Protein AF-0000000065916509 (afdb_homodimer)

Sequence (902 aa):
MSRIFGTDGVRGLANGLLTAELAMELSQAAAIVLGHRHAPEGQRPTAVVARDGRASGEFIGAAVTAGLASSGVDVYDAGVLPTPAAAYLVGDIDADFGVMISASHNPAPDNGIKFLAHGGKKLPDAVEDTIQQVYEAKDFVRPTGAEVGRVTRLSDAEDRYILHLVGAIPHRLDGLSIVLDCANGAASGASPDAFRDAGATVHVIGAEPDGLNINDGVGSTHLGPLKQAVRELGADLGIAHDGDADRCLAVDHTGTEVDGDQIMCILAVAMKEAGRLNQDTLVATVMSNLGLQLALDEAGITLVRASVGDRYVLESMVANGYNLGGEQSGHVIMADYATTGDGLLTGLMLASRVAQTGMPLQELARTMTRMPQVMINVKNVDKAAAKTSEPVLEAVARTEERLGAEGRVLLRPSGTEPVVRVMVEAATHEDARREAEQLVSAVEEHLSLQSMSRIFGTDGVRGLANGLLTAELAMELSQAAAIVLGHRHAPEGQRPTAVVARDGRASGEFIGAAVTAGLASSGVDVYDAGVLPTPAAAYLVGDIDADFGVMISASHNPAPDNGIKFLAHGGKKLPDAVEDTIQQVYEAKDFVRPTGAEVGRVTRLSDAEDRYILHLVGAIPHRLDGLSIVLDCANGAASGASPDAFRDAGATVHVIGAEPDGLNINDGVGSTHLGPLKQAVRELGADLGIAHDGDADRCLAVDHTGTEVDGDQIMCILAVAMKEAGRLNQDTLVATVMSNLGLQLALDEAGITLVRASVGDRYVLESMVANGYNLGGEQSGHVIMADYATTGDGLLTGLMLASRVAQTGMPLQELARTMTRMPQVMINVKNVDKAAAKTSEPVLEAVARTEERLGAEGRVLLRPSGTEPVVRVMVEAATHEDARREAEQLVSAVEEHLSLQS

InterPro domains:
  IPR005841 Alpha-D-phosphohexomutase superfamily [PR00509] (97-111)
  IPR005841 Alpha-D-phosphohexomutase superfamily [PR00509] (175-194)
  IPR005841 Alpha-D-phosphohexomutase superfamily [PR00509] (235-250)
  IPR005843 Alpha-D-phosphohexomutase, C-terminal [PF00408] (375-440)
  IPR005844 Alpha-D-phosphohexomutase, alpha/beta/alpha domain I [PF02878] (3-140)
  IPR005845 Alpha-D-phosphohexomutase, alpha/beta/alpha domain II [PF02879] (160-255)
  IPR005846 Alpha-D-phosphohexomutase, alpha/beta/alpha domain III [PF02880] (259-368)
  IPR006352 Phosphoglucosamine mutase, bacterial type [MF_01554_B] (1-446)
  IPR006352 Phosphoglucosamine mutase, bacterial type [TIGR01455] (5-444)
  IPR006352 Phosphoglucosamine mutase, bacterial type [cd05802] (4-440)
  IPR016055 Alpha-D-phosphohexomutase, alpha/beta/alpha I/II/III [SSF53738] (4-182)
  IPR016055 Alpha-D-phosphohexomutase, alpha/beta/alpha I/II/III [SSF53738] (159-256)
  IPR016055 Alpha-D-phosphohexomutase, alpha/beta/alpha I/II/III [SSF53738] (259-367)
  IPR016066 Alpha-D-phosphohexomutase, conserved site [PS00710] (98-107)
  IPR036900 Alpha-D-phosphohexomutase, C-terminal domain superfamily [SSF55957] (359-448)
  IPR050060 Phosphoglucosamine mutase [PTHR42946] (4-449)

Nearest PDB structures (foldseek):
  7ojr-assembly1_A  TM=9.416E-01  e=4.065E-57  Bacillus subtilis subsp. subtilis str. 168
  6gyz-assembly1_B  TM=9.703E-01  e=1.013E-55  Staphylococcus aureus
  3pdk-assembly1_B  TM=8.765E-01  e=2.087E-56  Bacillus anthracis
  7olh-assembly1_B  TM=9.779E-01  e=3.399E-47  Bacillus subtilis subsp. subtilis str. 168
  3i3w-assembly1_B  TM=9.380E-01  e=4.719E-48  Francisella tularensis subsp. tularensis

Structure (mmCIF, N/CA/C/O backbone):
data_AF-0000000065916509-model_v1
#
loop_
_entity.id
_entity.type
_entity.pdbx_description
1 polymer 'Phosphoglucosamine mutase'
#
loop_
_atom_site.group_PDB
_atom_site.id
_atom_site.type_symbol
_atom_site.label_atom_id
_atom_site.label_alt_id
_atom_site.label_comp_id
_atom_site.label_asym_id
_atom_site.label_entity_id
_atom_site.label_seq_id
_atom_site.pdbx_PDB_ins_code
_atom_site.Cartn_x
_atom_site.Cartn_y
_atom_site.Cartn_z
_atom_site.occupancy
_atom_site.B_iso_or_equiv
_atom_site.auth_seq_id
_atom_site.auth_comp_id
_atom_site.auth_asym_id
_atom_site.auth_atom_id
_atom_site.pdbx_PDB_model_num
ATOM 1 N N . MET A 1 1 ? 2.471 0.768 30.781 1 64.75 1 MET A N 1
ATOM 2 C CA . MET A 1 1 ? 3.469 1.443 29.953 1 64.75 1 MET A CA 1
ATOM 3 C C . MET A 1 1 ? 3.291 2.957 30.016 1 64.75 1 MET A C 1
ATOM 5 O O . MET A 1 1 ? 2.201 3.447 30.328 1 64.75 1 MET A O 1
ATOM 9 N N . SER A 1 2 ? 4.379 3.67 29.938 1 76.94 2 SER A N 1
ATOM 10 C CA . SER A 1 2 ? 4.352 5.125 29.812 1 76.94 2 SER A CA 1
ATOM 11 C C . SER A 1 2 ? 3.494 5.562 28.625 1 76.94 2 SER A C 1
ATOM 13 O O . SER A 1 2 ? 3.297 4.797 27.688 1 76.94 2 SER A O 1
ATOM 15 N N . ARG A 1 3 ? 2.809 6.598 28.719 1 88.69 3 ARG A N 1
ATOM 16 C CA . ARG A 1 3 ? 1.933 7.113 27.672 1 88.69 3 ARG A CA 1
ATOM 17 C C . ARG A 1 3 ? 2.707 7.367 26.391 1 88.69 3 ARG A C 1
ATOM 19 O O . ARG A 1 3 ? 3.631 8.18 26.359 1 88.69 3 ARG A O 1
ATOM 26 N N . ILE A 1 4 ? 2.293 6.637 25.344 1 91.44 4 ILE A N 1
ATOM 27 C CA . ILE A 1 4 ? 3.033 6.742 24.094 1 91.44 4 ILE A CA 1
ATOM 28 C C . ILE A 1 4 ? 2.51 7.926 23.281 1 91.44 4 ILE A C 1
ATOM 30 O O . ILE A 1 4 ? 3.215 8.461 22.422 1 91.44 4 ILE A O 1
ATOM 34 N N . PHE A 1 5 ? 1.268 8.281 23.578 1 92.5 5 PHE A N 1
ATOM 35 C CA . PHE A 1 5 ? 0.704 9.445 22.891 1 92.5 5 PHE A CA 1
ATOM 36 C C . PHE A 1 5 ? 1.276 10.734 23.469 1 92.5 5 PHE A C 1
ATOM 38 O O . PHE A 1 5 ? 1.25 10.953 24.672 1 92.5 5 PHE A O 1
ATOM 45 N N . GLY A 1 6 ? 1.891 11.539 22.578 1 85.25 6 GLY A N 1
ATOM 46 C CA . GLY A 1 6 ? 2.318 12.883 22.938 1 85.25 6 GLY A CA 1
ATOM 47 C C . GLY A 1 6 ? 1.367 13.953 22.438 1 85.25 6 GLY A C 1
ATOM 48 O O . GLY A 1 6 ? 0.147 13.789 22.5 1 85.25 6 GLY A O 1
ATOM 49 N N . THR A 1 7 ? 1.985 15.07 22.094 1 75.56 7 THR A N 1
ATOM 50 C CA . THR A 1 7 ? 1.187 16.156 21.516 1 75.56 7 THR A CA 1
ATOM 51 C C . THR A 1 7 ? 0.708 15.789 20.125 1 75.56 7 THR A C 1
ATOM 53 O O . THR A 1 7 ? 1.511 15.695 19.188 1 75.56 7 THR A O 1
ATOM 56 N N . ASP A 1 8 ? -0.521 15.477 19.906 1 81.12 8 ASP A N 1
ATOM 57 C CA . ASP A 1 8 ? -1.183 15.258 18.625 1 81.12 8 ASP A CA 1
ATOM 58 C C . ASP A 1 8 ? -0.765 13.93 18.016 1 81.12 8 ASP A C 1
ATOM 60 O O . ASP A 1 8 ? -0.313 13.883 16.859 1 81.12 8 ASP A O 1
ATOM 64 N N . GLY A 1 9 ? -0.779 12.906 18.859 1 92.38 9 GLY A N 1
ATOM 65 C CA . GLY A 1 9 ? -0.523 11.578 18.328 1 92.38 9 GLY A CA 1
ATOM 66 C C . GLY A 1 9 ? 0.759 10.961 18.844 1 92.38 9 GLY A C 1
ATOM 67 O O . GLY A 1 9 ? 1.24 11.336 19.922 1 92.38 9 GLY A O 1
ATOM 68 N N . VAL A 1 10 ? 1.277 9.961 18.219 1 96.06 10 VAL A N 1
ATOM 69 C CA . VAL A 1 10 ? 2.508 9.266 18.578 1 96.06 10 VAL A CA 1
ATOM 70 C C . VAL A 1 10 ? 3.625 9.664 17.609 1 96.06 10 VAL A C 1
ATOM 72 O O . VAL A 1 10 ? 3.52 9.445 16.406 1 96.06 10 VAL A O 1
ATOM 75 N N . ARG A 1 11 ? 4.648 10.305 18.141 1 96 11 ARG A N 1
ATOM 76 C CA . ARG A 1 11 ? 5.766 10.766 17.328 1 96 11 ARG A CA 1
ATOM 77 C C . ARG A 1 11 ? 7.094 10.234 17.859 1 96 11 ARG A C 1
ATOM 79 O O . ARG A 1 11 ? 7.254 10.055 19.062 1 96 11 ARG A O 1
ATOM 86 N N . GLY A 1 12 ? 7.965 9.945 16.984 1 96.38 12 GLY A N 1
ATOM 87 C CA . GLY A 1 12 ? 9.305 9.5 17.344 1 96.38 12 GLY A CA 1
ATOM 88 C C . GLY A 1 12 ? 10.117 9.031 16.156 1 96.38 12 GLY A C 1
ATOM 89 O O . GLY A 1 12 ? 9.688 9.172 15.008 1 96.38 12 GLY A O 1
ATOM 90 N N . LEU A 1 13 ? 11.312 8.602 16.5 1 98.19 13 LEU A N 1
ATOM 91 C CA . LEU A 1 13 ? 12.18 8.062 15.461 1 98.19 13 LEU A CA 1
ATOM 92 C C . LEU A 1 13 ? 11.539 6.852 14.789 1 98.19 13 LEU A C 1
ATOM 94 O O . LEU A 1 13 ? 11.086 5.926 15.461 1 98.19 13 LEU A O 1
ATOM 98 N N . ALA A 1 14 ? 11.445 6.898 13.438 1 98.5 14 ALA A N 1
ATOM 99 C CA . ALA A 1 14 ? 10.977 5.727 12.695 1 98.5 14 ALA A CA 1
ATOM 100 C C . ALA A 1 14 ? 11.922 4.543 12.883 1 98.5 14 ALA A C 1
ATOM 102 O O . ALA A 1 14 ? 13.133 4.672 12.688 1 98.5 14 ALA A O 1
ATOM 103 N N . ASN A 1 15 ? 11.352 3.396 13.32 1 98.06 15 ASN A N 1
ATOM 104 C CA . ASN A 1 15 ? 12.062 2.164 13.633 1 98.06 15 ASN A CA 1
ATOM 105 C C . ASN A 1 15 ? 12.812 2.277 14.961 1 98.06 15 ASN A C 1
ATOM 107 O O . ASN A 1 15 ? 13.609 1.401 15.305 1 98.06 15 ASN A O 1
ATOM 111 N N . GLY A 1 16 ? 12.695 3.393 15.609 1 97.25 16 GLY A N 1
ATOM 112 C CA . GLY A 1 16 ? 12.969 3.488 17.031 1 97.25 16 GLY A CA 1
ATOM 113 C C . GLY A 1 16 ? 11.742 3.244 17.891 1 97.25 16 GLY A C 1
ATOM 114 O O . GLY A 1 16 ? 11.398 2.096 18.188 1 97.25 16 GLY A O 1
ATOM 115 N N . LEU A 1 17 ? 11.086 4.301 18.094 1 94.75 17 LEU A N 1
ATOM 116 C CA . LEU A 1 17 ? 9.797 4.172 18.766 1 94.75 17 LEU A CA 1
ATOM 117 C C . LEU A 1 17 ? 8.727 3.686 17.781 1 94.75 17 LEU A C 1
ATOM 119 O O . LEU A 1 17 ? 7.934 2.797 18.125 1 94.75 17 LEU A O 1
ATOM 123 N N . LEU A 1 18 ? 8.703 4.281 16.609 1 97.5 18 LEU A N 1
ATOM 124 C CA . LEU A 1 18 ? 7.656 3.984 15.633 1 97.5 18 LEU A CA 1
ATOM 125 C C . LEU A 1 18 ? 8.07 2.824 14.734 1 97.5 18 LEU A C 1
ATOM 127 O O . LEU A 1 18 ? 8.367 3.025 13.555 1 97.5 18 LEU A O 1
ATOM 131 N N . THR A 1 19 ? 7.98 1.676 15.258 1 98.44 19 THR A N 1
ATOM 132 C CA . THR A 1 19 ? 8.25 0.48 14.469 1 98.44 19 THR A CA 1
ATOM 133 C C . THR A 1 19 ? 7.035 0.097 13.633 1 98.44 19 THR A C 1
ATOM 135 O O . THR A 1 19 ? 5.934 0.589 13.867 1 98.44 19 THR A O 1
ATOM 138 N N . ALA A 1 20 ? 7.289 -0.771 12.656 1 98.69 20 ALA A N 1
ATOM 139 C CA . ALA A 1 20 ? 6.18 -1.297 11.859 1 98.69 20 ALA A CA 1
ATOM 140 C C . ALA A 1 20 ? 5.176 -2.033 12.742 1 98.69 20 ALA A C 1
ATOM 142 O O . ALA A 1 20 ? 3.965 -1.931 12.531 1 98.69 20 ALA A O 1
ATOM 143 N N . GLU A 1 21 ? 5.664 -2.771 13.727 1 98.31 21 GLU A N 1
ATOM 144 C CA . GLU A 1 21 ? 4.82 -3.531 14.641 1 98.31 21 GLU A CA 1
ATOM 145 C C . GLU A 1 21 ? 3.92 -2.605 15.461 1 98.31 21 GLU A C 1
ATOM 147 O O . GLU A 1 21 ? 2.715 -2.84 15.57 1 98.31 21 GLU A O 1
ATOM 152 N N . LEU A 1 22 ? 4.543 -1.562 15.992 1 98.19 22 LEU A N 1
ATOM 153 C CA . LEU A 1 22 ? 3.773 -0.61 16.781 1 98.19 22 LEU A CA 1
ATOM 154 C C . LEU A 1 22 ? 2.699 0.061 15.938 1 98.19 22 LEU A C 1
ATOM 156 O O . LEU A 1 22 ? 1.546 0.17 16.359 1 98.19 22 LEU A O 1
ATOM 160 N N . ALA A 1 23 ? 3.076 0.523 14.758 1 98.81 23 ALA A N 1
ATOM 161 C CA . ALA A 1 23 ? 2.145 1.207 13.867 1 98.81 23 ALA A CA 1
ATOM 162 C C . ALA A 1 23 ? 0.95 0.318 13.531 1 98.81 23 ALA A C 1
ATOM 164 O O . ALA A 1 23 ? -0.195 0.775 13.547 1 98.81 23 ALA A O 1
ATOM 165 N N . MET A 1 24 ? 1.208 -0.954 13.219 1 98.88 24 MET A N 1
ATOM 166 C CA . MET A 1 24 ? 0.156 -1.896 12.844 1 98.88 24 MET A CA 1
ATOM 167 C C . MET A 1 24 ? -0.78 -2.158 14.023 1 98.88 24 MET A C 1
ATOM 169 O O . MET A 1 24 ? -2 -2.055 13.883 1 98.88 24 MET A O 1
ATOM 173 N N . GLU A 1 25 ? -0.203 -2.459 15.164 1 98.69 25 GLU A N 1
ATOM 174 C CA . GLU A 1 25 ? -1.004 -2.814 16.328 1 98.69 25 GLU A CA 1
ATOM 175 C C . GLU A 1 25 ? -1.792 -1.612 16.844 1 98.69 25 GLU A C 1
ATOM 177 O O . GLU A 1 25 ? -2.922 -1.761 17.312 1 98.69 25 GLU A O 1
ATOM 182 N N . LEU A 1 26 ? -1.139 -0.45 16.781 1 98.69 26 LEU A N 1
ATOM 183 C CA . LEU A 1 26 ? -1.839 0.77 17.172 1 98.69 26 LEU A CA 1
ATOM 184 C C . LEU A 1 26 ? -3.045 1.014 16.266 1 98.69 26 LEU A C 1
ATOM 186 O O . LEU A 1 26 ? -4.09 1.472 16.734 1 98.69 26 LEU A O 1
ATOM 190 N N . SER A 1 27 ? -2.92 0.728 15.039 1 98.88 27 SER A N 1
ATOM 191 C CA . SER A 1 27 ? -4.008 0.881 14.078 1 98.88 27 SER A CA 1
ATOM 192 C C . SER A 1 27 ? -5.113 -0.141 14.328 1 98.88 27 SER A C 1
ATOM 194 O O . SER A 1 27 ? -6.293 0.149 14.125 1 98.88 27 SER A O 1
ATOM 196 N N . GLN A 1 28 ? -4.73 -1.365 14.703 1 98.81 28 GLN A N 1
ATOM 197 C CA . GLN A 1 28 ? -5.727 -2.363 15.078 1 98.81 28 GLN A CA 1
ATOM 198 C C . GLN A 1 28 ? -6.531 -1.906 16.297 1 98.81 28 GLN A C 1
ATOM 200 O O . GLN A 1 28 ? -7.738 -2.154 16.375 1 98.81 28 GLN A O 1
ATOM 205 N N . ALA A 1 29 ? -5.832 -1.278 17.234 1 98.81 29 ALA A N 1
ATOM 206 C CA . ALA A 1 29 ? -6.512 -0.724 18.406 1 98.81 29 ALA A CA 1
ATOM 207 C C . ALA A 1 29 ? -7.453 0.41 18 1 98.81 29 ALA A C 1
ATOM 209 O O . ALA A 1 29 ? -8.594 0.476 18.469 1 98.81 29 ALA A O 1
ATOM 210 N N . ALA A 1 30 ? -6.984 1.31 17.156 1 98.75 30 ALA A N 1
ATOM 211 C CA . ALA A 1 30 ? -7.797 2.426 16.688 1 98.75 30 ALA A CA 1
ATOM 212 C C . ALA A 1 30 ? -9.023 1.929 15.93 1 98.75 30 ALA A C 1
ATOM 214 O O . ALA A 1 30 ? -10.094 2.543 15.992 1 98.75 30 ALA A O 1
ATOM 215 N N . ALA A 1 31 ? -8.859 0.843 15.148 1 98.69 31 ALA A N 1
ATOM 216 C CA . ALA A 1 31 ? -9.977 0.252 14.414 1 98.69 31 ALA A CA 1
ATOM 217 C C . ALA A 1 31 ? -11.141 -0.073 15.352 1 98.69 31 ALA A C 1
ATOM 219 O O . ALA A 1 31 ? -12.305 0.093 14.984 1 98.69 31 ALA A O 1
ATOM 220 N N . ILE A 1 32 ? -10.781 -0.575 16.5 1 98.31 32 ILE A N 1
ATOM 221 C CA . ILE A 1 32 ? -11.797 -0.929 17.484 1 98.31 32 ILE A CA 1
ATOM 222 C C . ILE A 1 32 ? -12.43 0.339 18.062 1 98.31 32 ILE A C 1
ATOM 224 O O . ILE A 1 32 ? -13.648 0.507 18.016 1 98.31 32 ILE A O 1
ATOM 228 N N . VAL A 1 33 ? -11.602 1.298 18.531 1 98.5 33 VAL A N 1
ATOM 229 C CA . VAL A 1 33 ? -12.047 2.432 19.344 1 98.5 33 VAL A CA 1
ATOM 230 C C . VAL A 1 33 ? -12.734 3.459 18.453 1 98.5 33 VAL A C 1
ATOM 232 O O . VAL A 1 33 ? -13.773 4.016 18.812 1 98.5 33 VAL A O 1
ATOM 235 N N . LEU A 1 34 ? -12.211 3.711 17.281 1 98.44 34 LEU A N 1
ATOM 236 C CA . LEU A 1 34 ? -12.711 4.781 16.422 1 98.44 34 LEU A CA 1
ATOM 237 C C . LEU A 1 34 ? -13.625 4.223 15.336 1 98.44 34 LEU A C 1
ATOM 239 O O . LEU A 1 34 ? -14.383 4.969 14.711 1 98.44 34 LEU A O 1
ATOM 243 N N . GLY A 1 35 ? -13.531 2.926 15.07 1 97.88 35 GLY A N 1
ATOM 244 C CA . GLY A 1 35 ? -14.305 2.305 14.008 1 97.88 35 GLY A CA 1
ATOM 245 C C . GLY A 1 35 ? -15.477 1.49 14.516 1 97.88 35 GLY A C 1
ATOM 246 O O . GLY A 1 35 ? -16.594 1.995 14.602 1 97.88 35 GLY A O 1
ATOM 247 N N . HIS A 1 36 ? -15.172 0.29 15.039 1 95.81 36 HIS A N 1
ATOM 248 C CA . HIS A 1 36 ? -16.188 -0.716 15.328 1 95.81 36 HIS A CA 1
ATOM 249 C C . HIS A 1 36 ? -17.125 -0.239 16.422 1 95.81 36 HIS A C 1
ATOM 251 O O . HIS A 1 36 ? -18.312 -0.574 16.422 1 95.81 36 HIS A O 1
ATOM 257 N N . ARG A 1 37 ? -16.641 0.529 17.328 1 93.12 37 ARG A N 1
ATOM 258 C CA . ARG A 1 37 ? -17.484 1.014 18.422 1 93.12 37 ARG A CA 1
ATOM 259 C C . ARG A 1 37 ? -18.438 2.094 17.922 1 93.12 37 ARG A C 1
ATOM 261 O O . ARG A 1 37 ? -19.406 2.436 18.609 1 93.12 37 ARG A O 1
ATOM 268 N N . HIS A 1 38 ? -18.234 2.635 16.719 1 89.25 38 HIS A N 1
ATOM 269 C CA . HIS A 1 38 ? -19.016 3.768 16.25 1 89.25 38 HIS A CA 1
ATOM 270 C C . HIS A 1 38 ? -19.812 3.41 14.992 1 89.25 38 HIS A C 1
ATOM 272 O O . HIS A 1 38 ? -20.875 3.975 14.742 1 89.25 38 HIS A O 1
ATOM 278 N N . ALA A 1 39 ? -19.281 2.514 14.25 1 87.38 39 ALA A N 1
ATOM 279 C CA . ALA A 1 39 ? -19.938 2.143 13 1 87.38 39 ALA A CA 1
ATOM 280 C C . ALA A 1 39 ? -21.25 1.416 13.258 1 87.38 39 ALA A C 1
ATOM 282 O O . ALA A 1 39 ? -21.375 0.665 14.227 1 87.38 39 ALA A O 1
ATOM 283 N N . PRO A 1 40 ? -22.172 1.685 12.359 1 86.94 40 PRO A N 1
ATOM 284 C CA . PRO A 1 40 ? -23.438 0.946 12.5 1 86.94 40 PRO A CA 1
ATOM 285 C C . PRO A 1 40 ? -23.234 -0.567 12.422 1 86.94 40 PRO A C 1
ATOM 287 O O . PRO A 1 40 ? -22.312 -1.042 11.766 1 86.94 40 PRO A O 1
ATOM 290 N N . GLU A 1 41 ? -24.125 -1.228 13.055 1 84.69 41 GLU A N 1
ATOM 291 C CA . GLU A 1 41 ? -24.062 -2.686 13.07 1 84.69 41 GLU A CA 1
ATOM 292 C C . GLU A 1 41 ? -24.109 -3.254 11.656 1 84.69 41 GLU A C 1
ATOM 294 O O . GLU A 1 41 ? -24.891 -2.805 10.828 1 84.69 41 GLU A O 1
ATOM 299 N N . GLY A 1 42 ? -23.234 -4.172 11.383 1 84.75 42 GLY A N 1
ATOM 300 C CA . GLY A 1 42 ? -23.234 -4.855 10.102 1 84.75 42 GLY A CA 1
ATOM 301 C C . GLY A 1 42 ? -22.438 -4.125 9.031 1 84.75 42 GLY A C 1
ATOM 302 O O . GLY A 1 42 ? -22.297 -4.621 7.914 1 84.75 42 GLY A O 1
ATOM 303 N N . GLN A 1 43 ? -22.031 -2.908 9.367 1 91.56 43 GLN A N 1
ATOM 304 C CA . GLN A 1 43 ? -21.25 -2.148 8.398 1 91.56 43 GLN A CA 1
ATOM 305 C C . GLN A 1 43 ? -19.781 -2.086 8.805 1 91.56 43 GLN A C 1
ATOM 307 O O . GLN A 1 43 ? -19.469 -1.91 9.977 1 91.56 43 GLN A O 1
ATOM 312 N N . ARG A 1 44 ? -18.953 -2.311 7.848 1 95.12 44 ARG A N 1
ATOM 313 C CA . ARG A 1 44 ? -17.516 -2.137 8.117 1 95.12 44 ARG A CA 1
ATOM 314 C C . ARG A 1 44 ? -17.172 -0.662 8.273 1 95.12 44 ARG A C 1
ATOM 316 O O . ARG A 1 44 ? -17.594 0.17 7.469 1 95.12 44 ARG A O 1
ATOM 323 N N . PRO A 1 45 ? -16.422 -0.322 9.336 1 98.38 45 PRO A N 1
ATOM 324 C CA . PRO A 1 45 ? -15.961 1.065 9.445 1 98.38 45 PRO A CA 1
ATOM 325 C C . PRO A 1 45 ? -15.047 1.479 8.297 1 98.38 45 PRO A C 1
ATOM 327 O O . PRO A 1 45 ? -14.461 0.622 7.629 1 98.38 45 PRO A O 1
ATOM 330 N N . THR A 1 46 ? -14.977 2.748 8.055 1 98.62 46 THR A N 1
ATOM 331 C CA . THR A 1 46 ? -14.133 3.299 7.004 1 98.62 46 THR A CA 1
ATOM 332 C C . THR A 1 46 ? -13.117 4.285 7.586 1 98.62 46 THR A C 1
ATOM 334 O O . THR A 1 46 ? -13.406 4.965 8.57 1 98.62 46 THR A O 1
ATOM 337 N N . ALA A 1 47 ? -11.953 4.324 7.023 1 98.88 47 ALA A N 1
ATOM 338 C CA . ALA A 1 47 ? -10.906 5.25 7.461 1 98.88 47 ALA A CA 1
ATOM 339 C C . ALA A 1 47 ? -10.172 5.852 6.266 1 98.88 47 ALA A C 1
ATOM 341 O O . ALA A 1 47 ? -9.922 5.164 5.27 1 98.88 47 ALA A O 1
ATOM 342 N N . VAL A 1 48 ? -9.773 7.117 6.363 1 98.94 48 VAL A N 1
ATOM 343 C CA . VAL A 1 48 ? -8.875 7.773 5.418 1 98.94 48 VAL A CA 1
ATOM 344 C C . VAL A 1 48 ? -7.445 7.742 5.957 1 98.94 48 VAL A C 1
ATOM 346 O O . VAL A 1 48 ? -7.207 8.086 7.117 1 98.94 48 VAL A O 1
ATOM 349 N N . VAL A 1 49 ? -6.512 7.285 5.176 1 98.94 49 VAL A N 1
ATOM 350 C CA . VAL A 1 49 ? -5.102 7.289 5.559 1 98.94 49 VAL A CA 1
ATOM 351 C C . VAL A 1 49 ? -4.312 8.195 4.617 1 98.94 49 VAL A C 1
ATOM 353 O O . VAL A 1 49 ? -4.41 8.078 3.395 1 98.94 49 VAL A O 1
ATOM 356 N N . ALA A 1 50 ? -3.592 9.148 5.129 1 98.88 50 ALA A N 1
ATOM 357 C CA . ALA A 1 50 ? -2.705 10.039 4.379 1 98.88 50 ALA A CA 1
ATOM 358 C C . ALA A 1 50 ? -1.342 10.148 5.055 1 98.88 50 ALA A C 1
ATOM 360 O O . ALA A 1 50 ? -1.188 9.773 6.223 1 98.88 50 ALA A O 1
ATOM 361 N N . ARG A 1 51 ? -0.41 10.578 4.34 1 98.81 51 ARG A N 1
ATOM 362 C CA . ARG A 1 51 ? 0.932 10.734 4.891 1 98.81 51 ARG A CA 1
ATOM 363 C C . ARG A 1 51 ? 1.639 11.938 4.277 1 98.81 51 ARG A C 1
ATOM 365 O O . ARG A 1 51 ? 1.193 12.469 3.258 1 98.81 51 ARG A O 1
ATOM 372 N N . ASP A 1 52 ? 2.684 12.375 4.977 1 98.62 52 ASP A N 1
ATOM 373 C CA . ASP A 1 52 ? 3.572 13.312 4.301 1 98.62 52 ASP A CA 1
ATOM 374 C C . ASP A 1 52 ? 4.613 12.578 3.459 1 98.62 52 ASP A C 1
ATOM 376 O O . ASP A 1 52 ? 4.457 11.391 3.168 1 98.62 52 ASP A O 1
ATOM 380 N N . GLY A 1 53 ? 5.676 13.25 3.004 1 97.81 53 GLY A N 1
ATOM 381 C CA . GLY A 1 53 ? 6.543 12.695 1.978 1 97.81 53 GLY A CA 1
ATOM 382 C C . GLY A 1 53 ? 7.738 11.953 2.545 1 97.81 53 GLY A C 1
ATOM 383 O O . GLY A 1 53 ? 8.625 11.539 1.798 1 97.81 53 GLY A O 1
ATOM 384 N N . ARG A 1 54 ? 7.82 11.727 3.877 1 98.69 54 ARG A N 1
ATOM 385 C CA . ARG A 1 54 ? 8.953 11.055 4.504 1 98.69 54 ARG A CA 1
ATOM 386 C C . ARG A 1 54 ? 9.109 9.633 3.977 1 98.69 54 ARG A C 1
ATOM 388 O O . ARG A 1 54 ? 8.109 8.938 3.758 1 98.69 54 ARG A O 1
ATOM 395 N N . ALA A 1 55 ? 10.383 9.18 3.842 1 98.5 55 ALA A N 1
ATOM 396 C CA . ALA A 1 55 ? 10.656 7.805 3.416 1 98.5 55 ALA A CA 1
ATOM 397 C C . ALA A 1 55 ? 9.992 6.797 4.348 1 98.5 55 ALA A C 1
ATOM 399 O O . ALA A 1 55 ? 9.391 5.82 3.889 1 98.5 55 ALA A O 1
ATOM 400 N N . SER A 1 56 ? 10.062 7.035 5.613 1 98.81 56 SER A N 1
ATOM 401 C CA . SER A 1 56 ? 9.531 6.105 6.602 1 98.81 56 SER A CA 1
ATOM 402 C C . SER A 1 56 ? 8.008 6.043 6.535 1 98.81 56 SER A C 1
ATOM 404 O O . SER A 1 56 ? 7.395 5.098 7.039 1 98.81 56 SER A O 1
ATOM 406 N N . GLY A 1 57 ? 7.41 7.082 5.977 1 98.81 57 GLY A N 1
ATOM 407 C CA . GLY A 1 57 ? 5.965 7.074 5.805 1 98.81 57 GLY A CA 1
ATOM 408 C C . GLY A 1 57 ? 5.473 5.922 4.949 1 98.81 57 GLY A C 1
ATOM 409 O O . GLY A 1 57 ? 4.312 5.52 5.051 1 98.81 57 GLY A O 1
ATOM 410 N N . GLU A 1 58 ? 6.359 5.449 4.141 1 98.75 58 GLU A N 1
ATOM 411 C CA . GLU A 1 58 ? 5.984 4.367 3.236 1 98.75 58 GLU A CA 1
ATOM 412 C C . GLU A 1 58 ? 5.77 3.062 3.994 1 98.75 58 GLU A C 1
ATOM 414 O O . GLU A 1 58 ? 4.73 2.416 3.846 1 98.75 58 GLU A O 1
ATOM 419 N N . PHE A 1 59 ? 6.695 2.656 4.906 1 98.88 59 PHE A N 1
ATOM 420 C CA . PHE A 1 59 ? 6.461 1.402 5.613 1 98.88 59 PHE A CA 1
ATOM 421 C C . PHE A 1 59 ? 5.477 1.603 6.758 1 98.88 59 PHE A C 1
ATOM 423 O O . PHE A 1 59 ? 4.703 0.699 7.082 1 98.88 59 PHE A O 1
ATOM 430 N N . ILE A 1 60 ? 5.426 2.82 7.344 1 98.94 60 ILE A N 1
ATOM 431 C CA . ILE A 1 60 ? 4.465 3.084 8.414 1 98.94 60 ILE A CA 1
ATOM 432 C C . ILE A 1 60 ? 3.049 3.088 7.84 1 98.94 60 ILE A C 1
ATOM 434 O O . ILE A 1 60 ? 2.129 2.533 8.445 1 98.94 60 ILE A O 1
ATOM 438 N N . GLY A 1 61 ? 2.9 3.764 6.664 1 98.94 61 GLY A N 1
ATOM 439 C CA . GLY A 1 61 ? 1.608 3.742 6 1 98.94 61 GLY A CA 1
ATOM 440 C C . GLY A 1 61 ? 1.136 2.342 5.66 1 98.94 61 GLY A C 1
ATOM 441 O O . GLY A 1 61 ? -0.045 2.025 5.812 1 98.94 61 GLY A O 1
ATOM 442 N N . ALA A 1 62 ? 2.07 1.534 5.18 1 98.94 62 ALA A N 1
ATOM 443 C CA . ALA A 1 62 ? 1.748 0.139 4.891 1 98.94 62 ALA A CA 1
ATOM 444 C C . ALA A 1 62 ? 1.323 -0.6 6.156 1 98.94 62 ALA A C 1
ATOM 446 O O . ALA A 1 62 ? 0.355 -1.363 6.141 1 98.94 62 ALA A O 1
ATOM 447 N N . ALA A 1 63 ? 2.016 -0.428 7.238 1 98.94 63 ALA A N 1
ATOM 448 C CA . ALA A 1 63 ? 1.694 -1.068 8.516 1 98.94 63 ALA A CA 1
ATOM 449 C C . ALA A 1 63 ? 0.323 -0.63 9.016 1 98.94 63 ALA A C 1
ATOM 451 O O . ALA A 1 63 ? -0.464 -1.454 9.492 1 98.94 63 ALA A O 1
ATOM 452 N N . VAL A 1 64 ? 0.078 0.691 8.93 1 98.94 64 VAL A N 1
ATOM 453 C CA . VAL A 1 64 ? -1.207 1.245 9.344 1 98.94 64 VAL A CA 1
ATOM 454 C C . VAL A 1 64 ? -2.33 0.621 8.516 1 98.94 64 VAL A C 1
ATOM 456 O O . VAL A 1 64 ? -3.336 0.169 9.07 1 98.94 64 VAL A O 1
ATOM 459 N N . THR A 1 65 ? -2.17 0.541 7.234 1 98.94 65 THR A N 1
ATOM 460 C CA . THR A 1 65 ? -3.16 -0.029 6.328 1 98.94 65 THR A CA 1
ATOM 461 C C . THR A 1 65 ? -3.404 -1.5 6.648 1 98.94 65 THR A C 1
ATOM 463 O O . THR A 1 65 ? -4.551 -1.951 6.68 1 98.94 65 THR A O 1
ATOM 466 N N . ALA A 1 66 ? -2.314 -2.223 6.887 1 98.94 66 ALA A N 1
ATOM 467 C CA . ALA A 1 66 ? -2.43 -3.631 7.254 1 98.94 66 ALA A CA 1
ATOM 468 C C . ALA A 1 66 ? -3.236 -3.801 8.539 1 98.94 66 ALA A C 1
ATOM 470 O O . ALA A 1 66 ? -4.105 -4.672 8.625 1 98.94 66 ALA A O 1
ATOM 471 N N . GLY A 1 67 ? -2.91 -2.98 9.508 1 98.94 67 GLY A N 1
ATOM 472 C CA . GLY A 1 67 ? -3.619 -3.055 10.781 1 98.94 67 GLY A CA 1
ATOM 473 C C . GLY A 1 67 ? -5.102 -2.764 10.648 1 98.94 67 GLY A C 1
ATOM 474 O O . GLY A 1 67 ? -5.934 -3.482 11.211 1 98.94 67 GLY A O 1
ATOM 475 N N . LEU A 1 68 ? -5.434 -1.742 9.914 1 98.94 68 LEU A N 1
ATOM 476 C CA . LEU A 1 68 ? -6.824 -1.333 9.758 1 98.94 68 LEU A CA 1
ATOM 477 C C . LEU A 1 68 ? -7.609 -2.365 8.953 1 98.94 68 LEU A C 1
ATOM 479 O O . LEU A 1 68 ? -8.633 -2.869 9.414 1 98.94 68 LEU A O 1
ATOM 483 N N . ALA A 1 69 ? -7.098 -2.74 7.805 1 98.88 69 ALA A N 1
ATOM 484 C CA . ALA A 1 69 ? -7.828 -3.633 6.91 1 98.88 69 ALA A CA 1
ATOM 485 C C . ALA A 1 69 ? -7.961 -5.027 7.512 1 98.88 69 ALA A C 1
ATOM 487 O O . ALA A 1 69 ? -9 -5.68 7.371 1 98.88 69 ALA A O 1
ATOM 488 N N . SER A 1 70 ? -6.895 -5.52 8.172 1 98.81 70 SER A N 1
ATOM 489 C CA . SER A 1 70 ? -6.973 -6.82 8.82 1 98.81 70 SER A CA 1
ATOM 490 C C . SER A 1 70 ? -8.008 -6.816 9.945 1 98.81 70 SER A C 1
ATOM 492 O O . SER A 1 70 ? -8.492 -7.875 10.352 1 98.81 70 SER A O 1
ATOM 494 N N . SER A 1 71 ? -8.32 -5.609 10.43 1 98.69 71 SER A N 1
ATOM 495 C CA . SER A 1 71 ? -9.281 -5.477 11.516 1 98.69 71 SER A CA 1
ATOM 496 C C . SER A 1 71 ? -10.68 -5.195 10.984 1 98.69 71 SER A C 1
ATOM 498 O O . SER A 1 71 ? -11.586 -4.852 11.75 1 98.69 71 SER A O 1
ATOM 500 N N . GLY A 1 72 ? -10.875 -5.305 9.703 1 98.5 72 GLY A N 1
ATOM 501 C CA . GLY A 1 72 ? -12.203 -5.148 9.133 1 98.5 72 GLY A CA 1
ATOM 502 C C . GLY A 1 72 ? -12.562 -3.699 8.859 1 98.5 72 GLY A C 1
ATOM 503 O O . GLY A 1 72 ? -13.742 -3.336 8.875 1 98.5 72 GLY A O 1
ATOM 504 N N . VAL A 1 73 ? -11.617 -2.834 8.703 1 98.81 73 VAL A N 1
ATOM 505 C CA . VAL A 1 73 ? -11.852 -1.438 8.352 1 98.81 73 VAL A CA 1
ATOM 506 C C . VAL A 1 73 ? -11.555 -1.221 6.867 1 98.81 73 VAL A C 1
ATOM 508 O O . VAL A 1 73 ? -10.5 -1.624 6.375 1 98.81 73 VAL A O 1
ATOM 511 N N . ASP A 1 74 ? -12.5 -0.674 6.125 1 98.75 74 ASP A N 1
ATOM 512 C CA . ASP A 1 74 ? -12.211 -0.253 4.754 1 98.75 74 ASP A CA 1
ATOM 513 C C . ASP A 1 74 ? -11.328 0.988 4.734 1 98.75 74 ASP A C 1
ATOM 515 O O . ASP A 1 74 ? -11.664 2.01 5.34 1 98.75 74 ASP A O 1
ATOM 519 N N . VAL A 1 75 ? -10.227 0.882 4.027 1 98.88 75 VAL A N 1
ATOM 520 C CA . VAL A 1 75 ? -9.219 1.937 4.051 1 98.88 75 VAL A CA 1
ATOM 521 C C . VAL A 1 75 ? -9.25 2.705 2.73 1 98.88 75 VAL A C 1
ATOM 523 O O . VAL A 1 75 ? -9.133 2.111 1.655 1 98.88 75 VAL A O 1
ATOM 526 N N . TYR A 1 76 ? -9.414 3.961 2.805 1 98.88 76 TYR A N 1
ATOM 527 C CA . TYR A 1 76 ? -9.211 4.875 1.686 1 98.88 76 TYR A CA 1
ATOM 528 C C . TYR A 1 76 ? -7.836 5.52 1.752 1 98.88 76 TYR A C 1
ATOM 530 O O . TYR A 1 76 ? -7.594 6.406 2.578 1 98.88 76 TYR A O 1
ATOM 538 N N . ASP A 1 77 ? -6.961 5.062 0.914 1 98.81 77 ASP A N 1
ATOM 539 C CA . ASP A 1 77 ? -5.598 5.582 0.856 1 98.81 77 ASP A CA 1
ATOM 540 C C . ASP A 1 77 ? -5.543 6.891 0.07 1 98.81 77 ASP A C 1
ATOM 542 O O . ASP A 1 77 ? -5.664 6.891 -1.157 1 98.81 77 ASP A O 1
ATOM 546 N N . ALA A 1 78 ? -5.246 8.008 0.738 1 98.81 78 ALA A N 1
ATOM 547 C CA . ALA A 1 78 ? -5.285 9.328 0.117 1 98.81 78 ALA A CA 1
ATOM 548 C C . ALA A 1 78 ? -3.898 9.742 -0.367 1 98.81 78 ALA A C 1
ATOM 550 O O . ALA A 1 78 ? -3.746 10.781 -1.016 1 98.81 78 ALA A O 1
ATOM 551 N N . GLY A 1 79 ? -2.852 8.922 -0.063 1 98.19 79 GLY A N 1
ATOM 552 C CA . GLY A 1 79 ? -1.507 9.219 -0.533 1 98.19 79 GLY A CA 1
ATOM 553 C C . GLY A 1 79 ? -0.841 10.344 0.229 1 98.19 79 GLY A C 1
ATOM 554 O O . GLY A 1 79 ? -1.028 10.484 1.439 1 98.19 79 GLY A O 1
ATOM 555 N N . VAL A 1 80 ? 0.058 11.039 -0.384 1 98.69 80 VAL A N 1
ATOM 556 C CA . VAL A 1 80 ? 0.802 12.141 0.219 1 98.69 80 VAL A CA 1
ATOM 557 C C . VAL A 1 80 ? -0.034 13.414 0.173 1 98.69 80 VAL A C 1
ATOM 559 O O . VAL A 1 80 ? -0.28 13.969 -0.904 1 98.69 80 VAL A O 1
ATOM 562 N N . LEU A 1 81 ? -0.477 13.867 1.299 1 98.81 81 LEU A N 1
ATOM 563 C CA . LEU A 1 81 ? -1.308 15.055 1.443 1 98.81 81 LEU A CA 1
ATOM 564 C C . LEU A 1 81 ? -1.044 15.75 2.779 1 98.81 81 LEU A C 1
ATOM 566 O O . LEU A 1 81 ? -0.559 15.117 3.721 1 98.81 81 LEU A O 1
ATOM 570 N N . PRO A 1 82 ? -1.339 17 2.865 1 98.88 82 PRO A N 1
ATOM 571 C CA . PRO A 1 82 ? -1.214 17.719 4.137 1 98.88 82 PRO A CA 1
ATOM 572 C C . PRO A 1 82 ? -2.148 17.172 5.215 1 98.88 82 PRO A C 1
ATOM 574 O O . PRO A 1 82 ? -3.166 16.547 4.898 1 98.88 82 PRO A O 1
ATOM 577 N N . THR A 1 83 ? -1.821 17.422 6.477 1 98.62 83 THR A N 1
ATOM 578 C CA . THR A 1 83 ? -2.654 17.031 7.609 1 98.62 83 THR A CA 1
ATOM 579 C C . THR A 1 83 ? -4.059 17.609 7.469 1 98.62 83 THR A C 1
ATOM 581 O O . THR A 1 83 ? -5.051 16.891 7.637 1 98.62 83 THR A O 1
ATOM 584 N N . PRO A 1 84 ? -4.207 18.875 7.137 1 98.75 84 PRO A N 1
ATOM 585 C CA . PRO A 1 84 ? -5.566 19.406 7.012 1 98.75 84 PRO A CA 1
ATOM 586 C C . PRO A 1 84 ? -6.348 18.766 5.867 1 98.75 84 PRO A C 1
ATOM 588 O O . PRO A 1 84 ? -7.574 18.672 5.922 1 98.75 84 PRO A O 1
ATOM 591 N N . ALA A 1 85 ? -5.68 18.328 4.793 1 98.94 85 ALA A N 1
ATOM 592 C CA . ALA A 1 85 ? -6.359 17.625 3.715 1 98.94 85 ALA A CA 1
ATOM 593 C C . ALA A 1 85 ? -6.938 16.297 4.211 1 98.94 85 ALA A C 1
ATOM 595 O O . ALA A 1 85 ? -8.062 15.938 3.861 1 98.94 85 ALA A O 1
ATOM 596 N N . ALA A 1 86 ? -6.148 15.594 4.98 1 98.81 86 ALA A N 1
ATOM 597 C CA . ALA A 1 86 ? -6.641 14.352 5.57 1 98.81 86 ALA A CA 1
ATOM 598 C C . ALA A 1 86 ? -7.887 14.602 6.418 1 98.81 86 ALA A C 1
ATOM 600 O O . ALA A 1 86 ? -8.875 13.867 6.309 1 98.81 86 ALA A O 1
ATOM 601 N N . ALA A 1 87 ? -7.793 15.617 7.246 1 98.75 87 ALA A N 1
ATOM 602 C CA . ALA A 1 87 ? -8.93 15.969 8.094 1 98.75 87 ALA A CA 1
ATOM 603 C C . ALA A 1 87 ? -10.156 16.312 7.258 1 98.75 87 ALA A C 1
ATOM 605 O O . ALA A 1 87 ? -11.258 15.836 7.539 1 98.75 87 ALA A O 1
ATOM 606 N N . TYR A 1 88 ? -9.977 17.109 6.227 1 98.81 88 TYR A N 1
ATOM 607 C CA . TYR A 1 88 ? -11.062 17.484 5.324 1 98.81 88 TYR A CA 1
ATOM 608 C C . TYR A 1 88 ? -11.695 16.25 4.688 1 98.81 88 TYR A C 1
ATOM 610 O O . TYR A 1 88 ? -12.922 16.141 4.652 1 98.81 88 TYR A O 1
ATOM 618 N N . LEU A 1 89 ? -10.836 15.32 4.223 1 98.94 89 LEU A N 1
ATOM 619 C CA . LEU A 1 89 ? -11.312 14.148 3.482 1 98.94 89 LEU A CA 1
ATOM 620 C C . LEU A 1 89 ? -12.117 13.227 4.383 1 98.94 89 LEU A C 1
ATOM 622 O O . LEU A 1 89 ? -13.07 12.586 3.93 1 98.94 89 LEU A O 1
ATOM 626 N N . VAL A 1 90 ? -11.734 13.094 5.672 1 98.81 90 VAL A N 1
ATOM 627 C CA . VAL A 1 90 ? -12.508 12.289 6.609 1 98.81 90 VAL A CA 1
ATOM 628 C C . VAL A 1 90 ? -13.953 12.789 6.645 1 98.81 90 VAL A C 1
ATOM 630 O O . VAL A 1 90 ? -14.891 11.984 6.621 1 98.81 90 VAL A O 1
ATOM 633 N N . GLY A 1 91 ? -14.102 14.133 6.711 1 98.44 91 GLY A N 1
ATOM 634 C CA . GLY A 1 91 ? -15.438 14.711 6.711 1 98.44 91 GLY A CA 1
ATOM 635 C C . GLY A 1 91 ? -16.125 14.617 5.367 1 98.44 91 GLY A C 1
ATOM 636 O O . GLY A 1 91 ? -17.312 14.305 5.297 1 98.44 91 GLY A O 1
ATOM 637 N N . ASP A 1 92 ? -15.391 14.867 4.355 1 98.44 92 ASP A N 1
ATOM 638 C CA . ASP A 1 92 ? -15.914 14.961 2.998 1 98.44 92 ASP A CA 1
ATOM 639 C C . ASP A 1 92 ? -16.516 13.633 2.551 1 98.44 92 ASP A C 1
ATOM 641 O O . ASP A 1 92 ? -17.578 13.609 1.921 1 98.44 92 ASP A O 1
ATOM 645 N N . ILE A 1 93 ? -15.938 12.516 2.926 1 97.62 93 ILE A N 1
ATOM 646 C CA . ILE A 1 93 ? -16.453 11.227 2.457 1 97.62 93 ILE A CA 1
ATOM 647 C C . ILE A 1 93 ? -17.203 10.539 3.586 1 97.62 93 ILE A C 1
ATOM 649 O O . ILE A 1 93 ? -17.578 9.367 3.463 1 97.62 93 ILE A O 1
ATOM 653 N N . ASP A 1 94 ? -17.312 11.242 4.719 1 97.62 94 ASP A N 1
ATOM 654 C CA . ASP A 1 94 ? -18.031 10.75 5.891 1 97.62 94 ASP A CA 1
ATOM 655 C C . ASP A 1 94 ? -17.422 9.445 6.402 1 97.62 94 ASP A C 1
ATOM 657 O O . ASP A 1 94 ? -18.141 8.484 6.684 1 97.62 94 ASP A O 1
ATOM 661 N N . ALA A 1 95 ? -16.125 9.375 6.391 1 98.19 95 ALA A N 1
ATOM 662 C CA . ALA A 1 95 ? -15.43 8.234 6.977 1 98.19 95 ALA A CA 1
ATOM 663 C C . ALA A 1 95 ? -15.586 8.219 8.5 1 98.19 95 ALA A C 1
ATOM 665 O O . ALA A 1 95 ? -15.797 9.266 9.117 1 98.19 95 ALA A O 1
ATOM 666 N N . ASP A 1 96 ? -15.453 7.07 9.062 1 98.44 96 ASP A N 1
ATOM 667 C CA . ASP A 1 96 ? -15.586 6.949 10.516 1 98.44 96 ASP A CA 1
ATOM 668 C C . ASP A 1 96 ? -14.422 7.625 11.227 1 98.44 96 ASP A C 1
ATOM 670 O O . ASP A 1 96 ? -14.594 8.18 12.312 1 98.44 96 ASP A O 1
ATOM 674 N N . PHE A 1 97 ? -13.25 7.523 10.703 1 98.62 97 PHE A N 1
ATOM 675 C CA . PHE A 1 97 ? -12.086 8.195 11.258 1 98.62 97 PHE A CA 1
ATOM 676 C C . PHE A 1 97 ? -10.977 8.32 10.219 1 98.62 97 PHE A C 1
ATOM 678 O O . PHE A 1 97 ? -11.195 8.039 9.039 1 98.62 97 PHE A O 1
ATOM 685 N N . GLY A 1 98 ? -9.82 8.922 10.594 1 98.75 98 GLY A N 1
ATOM 686 C CA . GLY A 1 98 ? -8.68 9.062 9.703 1 98.75 98 GLY A CA 1
ATOM 687 C C . GLY A 1 98 ? -7.348 8.875 10.406 1 98.75 98 GLY A C 1
ATOM 688 O O . GLY A 1 98 ? -7.289 8.836 11.633 1 98.75 98 GLY A O 1
ATOM 689 N N . VAL A 1 99 ? -6.328 8.633 9.633 1 98.94 99 VAL A N 1
ATOM 690 C CA . VAL A 1 99 ? -4.957 8.523 10.125 1 98.94 99 VAL A CA 1
ATOM 691 C C . VAL A 1 99 ? -4.035 9.398 9.273 1 98.94 99 VAL A C 1
ATOM 693 O O . VAL A 1 99 ? -4.02 9.289 8.047 1 98.94 99 VAL A O 1
ATOM 696 N N . MET A 1 100 ? -3.303 10.281 9.906 1 98.88 100 MET A N 1
ATOM 697 C CA . MET A 1 100 ? -2.256 11.07 9.273 1 98.88 100 MET A CA 1
ATOM 698 C C . MET A 1 100 ? -0.875 10.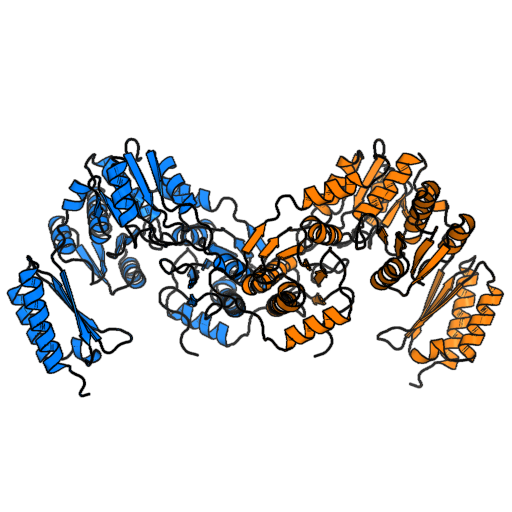641 9.75 1 98.88 100 MET A C 1
ATOM 700 O O . MET A 1 100 ? -0.598 10.656 10.953 1 98.88 100 MET A O 1
ATOM 704 N N . ILE A 1 101 ? -0.061 10.258 8.844 1 98.88 101 ILE A N 1
ATOM 705 C CA . ILE A 1 101 ? 1.297 9.828 9.156 1 98.88 101 ILE A CA 1
ATOM 706 C C . ILE A 1 101 ? 2.275 10.969 8.883 1 98.88 101 ILE A C 1
ATOM 708 O O . ILE A 1 101 ? 2.66 11.203 7.738 1 98.88 101 ILE A O 1
ATOM 712 N N . SER A 1 102 ? 2.684 11.617 9.938 1 98.38 102 SER A N 1
ATOM 713 C CA . SER A 1 102 ? 3.564 12.781 9.812 1 98.38 102 SER A CA 1
ATOM 714 C C . SER A 1 102 ? 4.113 13.203 11.164 1 98.38 102 SER A C 1
ATOM 716 O O . SER A 1 102 ? 3.428 13.078 12.188 1 98.38 102 SER A O 1
ATOM 718 N N . ALA A 1 103 ? 5.316 13.672 11.125 1 97.38 103 ALA A N 1
ATOM 719 C CA . ALA A 1 103 ? 5.898 14.289 12.32 1 97.38 103 ALA A CA 1
ATOM 720 C C . ALA A 1 103 ? 5.965 15.805 12.18 1 97.38 103 ALA A C 1
ATOM 722 O O . ALA A 1 103 ? 6.855 16.453 12.734 1 97.38 103 ALA A O 1
ATOM 723 N N . SER A 1 104 ? 5.109 16.281 11.32 1 95.94 104 SER A N 1
ATOM 724 C CA . SER A 1 104 ? 4.988 17.734 11.164 1 95.94 104 SER A CA 1
ATOM 725 C C . SER A 1 104 ? 6.324 18.359 10.789 1 95.94 104 SER A C 1
ATOM 727 O O . SER A 1 104 ? 6.887 18.062 9.734 1 95.94 104 SER A O 1
ATOM 729 N N . HIS A 1 105 ? 6.906 19.156 11.75 1 96.12 105 HIS A N 1
ATOM 730 C CA . HIS A 1 105 ? 8.078 19.953 11.406 1 96.12 105 HIS A CA 1
ATOM 731 C C . HIS A 1 105 ? 9.367 19.234 11.781 1 96.12 105 HIS A C 1
ATOM 733 O O . HIS A 1 105 ? 10.461 19.766 11.586 1 96.12 105 HIS A O 1
ATOM 739 N N . ASN A 1 106 ? 9.281 17.969 12.289 1 96.5 106 ASN A N 1
ATOM 740 C CA . ASN A 1 106 ? 10.469 17.234 12.703 1 96.5 106 ASN A CA 1
ATOM 741 C C . ASN A 1 106 ? 11.352 16.875 11.516 1 96.5 106 ASN A C 1
ATOM 743 O O . ASN A 1 106 ? 10.891 16.859 10.375 1 96.5 106 ASN A O 1
ATOM 747 N N . PRO A 1 107 ? 12.578 16.578 11.844 1 97.25 107 PRO A N 1
ATOM 748 C CA . PRO A 1 107 ? 13.453 16.094 10.781 1 97.25 107 PRO A CA 1
ATOM 749 C C . PRO A 1 107 ? 12.977 14.773 10.18 1 97.25 107 PRO A C 1
ATOM 751 O O . PRO A 1 107 ? 12.188 14.062 10.797 1 97.25 107 PRO A O 1
ATOM 754 N N . ALA A 1 108 ? 13.523 14.453 9.039 1 97.75 108 ALA A N 1
ATOM 755 C CA . ALA A 1 108 ? 13.062 13.367 8.18 1 97.75 108 ALA A CA 1
ATOM 756 C C . ALA A 1 108 ? 13.094 12.031 8.906 1 97.75 108 ALA A C 1
ATOM 758 O O . ALA A 1 108 ? 12.227 11.18 8.703 1 97.75 108 ALA A O 1
ATOM 759 N N . PRO A 1 109 ? 14.109 11.742 9.828 1 98.25 109 PRO A N 1
ATOM 760 C CA . PRO A 1 109 ? 14.172 10.414 10.453 1 98.25 109 PRO A CA 1
ATOM 761 C C . PRO A 1 109 ? 13.023 10.172 11.43 1 98.25 109 PRO A C 1
ATOM 763 O O . PRO A 1 109 ? 12.734 9.023 11.766 1 98.25 109 PRO A O 1
ATOM 766 N N . ASP A 1 110 ? 12.461 11.289 11.852 1 98.06 110 ASP A N 1
ATOM 767 C CA . ASP A 1 110 ? 11.281 11.172 12.711 1 98.06 110 ASP A CA 1
ATOM 768 C C . ASP A 1 110 ? 10.016 10.961 11.891 1 98.06 110 ASP A C 1
ATOM 770 O O . ASP A 1 110 ? 9.984 11.273 10.695 1 98.06 110 ASP A O 1
ATOM 774 N N . ASN A 1 111 ? 9.031 10.375 12.477 1 98.44 111 ASN A N 1
ATOM 775 C CA . ASN A 1 111 ? 7.684 10.305 11.922 1 98.44 111 ASN A CA 1
ATOM 776 C C . ASN A 1 111 ? 6.621 10.289 13.016 1 98.44 111 ASN A C 1
ATOM 778 O O . ASN A 1 111 ? 6.93 10.523 14.188 1 98.44 111 ASN A O 1
ATOM 782 N N . GLY A 1 112 ? 5.375 10.195 12.609 1 98.19 112 GLY A N 1
ATOM 783 C CA . GLY A 1 112 ? 4.289 10.234 13.578 1 98.19 112 GLY A CA 1
ATOM 784 C C . GLY A 1 112 ? 2.992 9.656 13.039 1 98.19 112 GLY A C 1
ATOM 785 O O . GLY A 1 112 ? 2.824 9.516 11.828 1 98.19 112 GLY A O 1
ATOM 786 N N . ILE A 1 113 ? 2.158 9.234 13.93 1 98.69 113 ILE A N 1
ATOM 787 C CA . ILE A 1 113 ? 0.81 8.766 13.633 1 98.69 113 ILE A CA 1
ATOM 788 C C . ILE A 1 113 ? -0.211 9.602 14.398 1 98.69 113 ILE A C 1
ATOM 790 O O . ILE A 1 113 ? -0.198 9.625 15.633 1 98.69 113 ILE A O 1
ATOM 794 N N . LYS A 1 114 ? -1.026 10.32 13.641 1 97.69 114 LYS A N 1
ATOM 795 C CA . LYS A 1 114 ? -2.143 11.094 14.18 1 97.69 114 LYS A CA 1
ATOM 796 C C . LYS A 1 114 ? -3.48 10.469 13.789 1 97.69 114 LYS A C 1
ATOM 798 O O . LYS A 1 114 ? -3.742 10.234 12.609 1 97.69 114 LYS A O 1
ATOM 803 N N . PHE A 1 115 ? -4.305 10.18 14.789 1 98.31 115 PHE A N 1
ATOM 804 C CA . PHE A 1 115 ? -5.66 9.727 14.492 1 98.31 115 PHE A CA 1
ATOM 805 C C . PHE A 1 115 ? -6.629 10.898 14.477 1 98.31 115 PHE A C 1
ATOM 807 O O . PHE A 1 115 ? -6.473 11.852 15.25 1 98.31 115 PHE A O 1
ATOM 814 N N . LEU A 1 116 ? -7.551 10.898 13.594 1 98 116 LEU A N 1
ATOM 815 C CA . LEU A 1 116 ? -8.617 11.883 13.461 1 98 116 LEU A CA 1
ATOM 816 C C . LEU A 1 116 ? -9.977 11.25 13.711 1 98 116 LEU A C 1
ATOM 818 O O . LEU A 1 116 ? -10.281 10.188 13.164 1 98 116 LEU A O 1
ATOM 822 N N . ALA A 1 117 ? -10.766 11.844 14.477 1 96.88 117 ALA A N 1
ATOM 823 C CA . ALA A 1 117 ? -12.117 11.367 14.734 1 96.88 117 ALA A CA 1
ATOM 824 C C . ALA A 1 117 ? -13.039 11.648 13.555 1 96.88 117 ALA A C 1
ATOM 826 O O . ALA A 1 117 ? -12.641 12.328 12.602 1 96.88 117 ALA A O 1
ATOM 827 N N . HIS A 1 118 ? -14.242 11.039 13.625 1 97.31 118 HIS A N 1
ATOM 828 C CA . HIS A 1 118 ? -15.281 11.328 12.641 1 97.31 118 HIS A CA 1
ATOM 829 C C . HIS A 1 118 ? -15.414 12.828 12.414 1 97.31 118 HIS A C 1
ATOM 831 O O . HIS A 1 118 ? -15.32 13.617 13.359 1 97.31 118 HIS A O 1
ATOM 837 N N . GLY A 1 119 ? -15.523 13.203 11.133 1 96.94 119 GLY A N 1
ATOM 838 C CA . GLY A 1 119 ? -15.609 14.617 10.789 1 96.94 119 GLY A CA 1
ATOM 839 C C . GLY A 1 119 ? -14.25 15.273 10.625 1 96.94 119 GLY A C 1
ATOM 840 O O . GLY A 1 119 ? -14.164 16.438 10.258 1 96.94 119 GLY A O 1
ATOM 841 N N . GLY A 1 120 ? -13.188 14.523 10.883 1 97.56 120 GLY A N 1
ATOM 842 C CA . GLY A 1 120 ? -11.844 15.047 10.719 1 97.56 120 GLY A CA 1
ATOM 843 C C . GLY A 1 120 ? -11.352 15.828 11.93 1 97.56 120 GLY A C 1
ATOM 844 O O . GLY A 1 120 ? -10.562 16.766 11.789 1 97.56 120 GLY A O 1
ATOM 845 N N . LYS A 1 121 ? -11.758 15.5 13.078 1 95.75 121 LYS A N 1
ATOM 846 C CA . LYS A 1 121 ? -11.438 16.234 14.297 1 95.75 121 LYS A CA 1
ATOM 847 C C . LYS A 1 121 ? -10.289 15.578 15.055 1 95.75 121 LYS A C 1
ATOM 849 O O . LYS A 1 121 ? -10.125 14.359 14.992 1 95.75 121 LYS A O 1
ATOM 854 N N . LYS A 1 122 ? -9.555 16.391 15.773 1 94.06 122 LYS A N 1
ATOM 855 C CA . LYS A 1 122 ? -8.539 15.828 16.656 1 94.06 122 LYS A CA 1
ATOM 856 C C . LYS A 1 122 ? -9.164 15.023 17.797 1 94.06 122 LYS A C 1
ATOM 858 O O . LYS A 1 122 ? -10.305 15.289 18.188 1 94.06 122 LYS A O 1
ATOM 863 N N . LEU A 1 123 ? -8.383 14.133 18.297 1 94.19 123 LEU A N 1
ATOM 864 C CA . LEU A 1 123 ? -8.891 13.289 19.375 1 94.19 123 LEU A CA 1
ATOM 865 C C . LEU A 1 123 ? -8.703 13.961 20.719 1 94.19 123 LEU A C 1
ATOM 867 O O . LEU A 1 123 ? -7.66 14.578 20.984 1 94.19 123 LEU A O 1
ATOM 871 N N . PRO A 1 124 ? -9.719 13.859 21.562 1 90.56 124 PRO A N 1
ATOM 872 C CA . PRO A 1 124 ? -9.453 14.188 22.969 1 90.56 124 PRO A CA 1
ATOM 873 C C . PRO A 1 124 ? -8.453 13.234 23.625 1 90.56 124 PRO A C 1
ATOM 875 O O . PRO A 1 124 ? -8.352 12.07 23.219 1 90.56 124 PRO A O 1
ATOM 878 N N . ASP A 1 125 ? -7.801 13.633 24.656 1 89.38 125 ASP A N 1
ATOM 879 C CA . ASP A 1 125 ? -6.82 12.828 25.375 1 89.38 125 ASP A CA 1
ATOM 880 C C . ASP A 1 125 ? -7.43 11.516 25.844 1 89.38 125 ASP A C 1
ATOM 882 O O . ASP A 1 125 ? -6.777 10.469 25.797 1 89.38 125 ASP A O 1
ATOM 886 N N . ALA A 1 126 ? -8.68 11.594 26.281 1 93.62 126 ALA A N 1
ATOM 887 C CA . ALA A 1 126 ? -9.336 10.414 26.828 1 93.62 126 ALA A CA 1
ATOM 888 C C . ALA A 1 126 ? -9.469 9.32 25.781 1 93.62 126 ALA A C 1
ATOM 890 O O . ALA A 1 126 ? -9.391 8.125 26.094 1 93.62 126 ALA A O 1
ATOM 891 N N . VAL A 1 127 ? -9.711 9.672 24.531 1 95.19 127 VAL A N 1
ATOM 892 C CA . VAL A 1 127 ? -9.859 8.711 23.453 1 95.19 127 VAL A CA 1
ATOM 893 C C . VAL A 1 127 ? -8.5 8.109 23.109 1 95.19 127 VAL A C 1
ATOM 895 O O . VAL A 1 127 ? -8.391 6.902 22.859 1 95.19 127 VAL A O 1
ATOM 898 N N . GLU A 1 128 ? -7.465 8.914 23.125 1 95.81 128 GLU A N 1
ATOM 899 C CA . GLU A 1 128 ? -6.109 8.414 22.922 1 95.81 128 GLU A CA 1
ATOM 900 C C . GLU A 1 128 ? -5.73 7.398 24 1 95.81 128 GLU A C 1
ATOM 902 O O . GLU A 1 128 ? -5.113 6.371 23.703 1 95.81 128 GLU A O 1
ATOM 907 N N . ASP A 1 129 ? -6.094 7.727 25.219 1 96.19 129 ASP A N 1
ATOM 908 C CA . ASP A 1 129 ? -5.816 6.816 26.328 1 96.19 129 ASP A CA 1
ATOM 909 C C . ASP A 1 129 ? -6.539 5.48 26.125 1 96.19 129 ASP A C 1
ATOM 911 O O . ASP A 1 129 ? -5.992 4.426 26.453 1 96.19 129 ASP A O 1
ATOM 915 N N . THR A 1 130 ? -7.762 5.57 25.641 1 97.44 130 THR A N 1
ATOM 916 C CA . THR A 1 130 ? -8.531 4.359 25.375 1 97.44 130 THR A CA 1
ATOM 917 C C . THR A 1 130 ? -7.863 3.527 24.281 1 97.44 130 THR A C 1
ATOM 919 O O . THR A 1 130 ? -7.781 2.303 24.391 1 97.44 130 THR A O 1
ATOM 922 N N . ILE A 1 131 ? -7.402 4.152 23.25 1 98 131 ILE A N 1
ATOM 923 C CA . ILE A 1 131 ? -6.703 3.457 22.172 1 98 131 ILE A CA 1
ATOM 924 C C . ILE A 1 131 ? -5.465 2.76 22.719 1 98 131 ILE A C 1
ATOM 926 O O . ILE A 1 131 ? -5.191 1.605 22.391 1 98 131 ILE A O 1
ATOM 930 N N . GLN A 1 132 ? -4.695 3.504 23.547 1 97.75 132 GLN A N 1
ATOM 931 C CA . GLN A 1 132 ? -3.492 2.928 24.141 1 97.75 132 GLN A CA 1
ATOM 932 C C . GLN A 1 132 ? -3.828 1.706 24.984 1 97.75 132 GLN A C 1
ATOM 934 O O . GLN A 1 132 ? -3.09 0.718 24.984 1 97.75 132 GLN A O 1
ATOM 939 N N . GLN A 1 133 ? -4.918 1.791 25.766 1 97.94 133 GLN A N 1
ATOM 940 C CA . GLN A 1 133 ? -5.34 0.661 26.578 1 97.94 133 GLN A CA 1
ATOM 941 C C . GLN A 1 133 ? -5.629 -0.565 25.719 1 97.94 133 GLN A C 1
ATOM 943 O O . GLN A 1 133 ? -5.23 -1.68 26.062 1 97.94 133 GLN A O 1
ATOM 948 N N . VAL A 1 134 ? -6.367 -0.324 24.641 1 98.19 134 VAL A N 1
ATOM 949 C CA . VAL A 1 134 ? -6.703 -1.416 23.734 1 98.19 134 VAL A CA 1
ATOM 950 C C . VAL A 1 134 ? -5.426 -1.959 23.094 1 98.19 134 VAL A C 1
ATOM 952 O O . VAL A 1 134 ? -5.273 -3.172 22.938 1 98.19 134 VAL A O 1
ATOM 955 N N . TYR A 1 135 ? -4.547 -1.086 22.719 1 98.25 135 TYR A N 1
ATOM 956 C CA . TYR A 1 135 ? -3.252 -1.465 22.172 1 98.25 135 TYR A CA 1
ATOM 957 C C . TYR A 1 135 ? -2.492 -2.369 23.125 1 98.25 135 TYR A C 1
ATOM 959 O O . TYR A 1 135 ? -1.932 -3.389 22.719 1 98.25 135 TYR A O 1
ATOM 967 N N . GLU A 1 136 ? -2.449 -1.989 24.359 1 97.94 136 GLU A N 1
ATOM 968 C CA . GLU A 1 136 ? -1.698 -2.723 25.375 1 97.94 136 GLU A CA 1
ATOM 969 C C . GLU A 1 136 ? -2.342 -4.078 25.656 1 97.94 136 GLU A C 1
ATOM 971 O O . GLU A 1 136 ? -1.651 -5.035 26.016 1 97.94 136 GLU A O 1
ATOM 976 N N . ALA A 1 137 ? -3.652 -4.18 25.5 1 97.62 137 ALA A N 1
ATOM 977 C CA . ALA A 1 137 ? -4.375 -5.422 25.75 1 97.62 137 ALA A CA 1
ATOM 978 C C . ALA A 1 137 ? -4.102 -6.453 24.656 1 97.62 137 ALA A C 1
ATOM 980 O O . ALA A 1 137 ? -4.215 -7.656 24.891 1 97.62 137 ALA A O 1
ATOM 981 N N . LYS A 1 138 ? -3.807 -6 23.5 1 97.06 138 LYS A N 1
ATOM 982 C CA . LYS A 1 138 ? -3.451 -6.816 22.344 1 97.06 138 LYS A CA 1
ATOM 983 C C . LYS A 1 138 ? -4.602 -7.742 21.953 1 97.06 138 LYS A C 1
ATOM 985 O O . LYS A 1 138 ? -4.375 -8.828 21.406 1 97.06 138 LYS A O 1
ATOM 990 N N . ASP A 1 139 ? -5.789 -7.43 22.328 1 95.94 139 ASP A N 1
ATOM 991 C CA . ASP A 1 139 ? -6.98 -8.18 21.953 1 95.94 139 ASP A CA 1
ATOM 992 C C . ASP A 1 139 ? -7.707 -7.52 20.781 1 95.94 139 ASP A C 1
ATOM 994 O O . ASP A 1 139 ? -8.711 -6.828 20.984 1 95.94 139 ASP A O 1
ATOM 998 N N . PHE A 1 140 ? -7.277 -7.781 19.578 1 97.62 140 PHE A N 1
ATOM 999 C CA . PHE A 1 140 ? -7.742 -7.102 18.375 1 97.62 140 PHE A CA 1
ATOM 1000 C C . PHE A 1 140 ? -8.82 -7.918 17.672 1 97.62 140 PHE A C 1
ATOM 1002 O O . PHE A 1 140 ? -8.93 -9.125 17.891 1 97.62 140 PHE A O 1
ATOM 1009 N N . VAL A 1 141 ? -9.664 -7.285 16.922 1 96.12 141 VAL A N 1
ATOM 1010 C CA . VAL A 1 141 ? -10.656 -7.957 16.094 1 96.12 141 VAL A CA 1
ATOM 1011 C C . VAL A 1 141 ? -9.969 -8.578 14.867 1 96.12 141 VAL A C 1
ATOM 1013 O O . VAL A 1 141 ? -9.086 -7.969 14.266 1 96.12 141 VAL A O 1
ATOM 1016 N N . ARG A 1 142 ? -10.344 -9.789 14.516 1 97.06 142 ARG A N 1
ATOM 1017 C CA . ARG A 1 142 ? -9.742 -10.508 13.398 1 97.06 142 ARG A CA 1
ATOM 1018 C C . ARG A 1 142 ? -10.812 -11.133 12.508 1 97.06 142 ARG A C 1
ATOM 1020 O O . ARG A 1 142 ? -10.984 -12.352 12.5 1 97.06 142 ARG A O 1
ATOM 1027 N N . PRO A 1 143 ? -11.484 -10.297 11.75 1 97.94 143 PRO A N 1
ATOM 1028 C CA . PRO A 1 143 ? -12.5 -10.844 10.852 1 97.94 143 PRO A CA 1
ATOM 1029 C C . PRO A 1 143 ? -11.898 -11.711 9.742 1 97.94 143 PRO A C 1
ATOM 1031 O O . PRO A 1 143 ? -10.711 -11.578 9.43 1 97.94 143 PRO A O 1
ATOM 1034 N N . THR A 1 144 ? -12.711 -12.656 9.156 1 97.75 144 THR A N 1
ATOM 1035 C CA . THR A 1 144 ? -12.266 -13.539 8.086 1 97.75 144 THR A CA 1
ATOM 1036 C C . THR A 1 144 ? -13.188 -13.43 6.875 1 97.75 144 THR A C 1
ATOM 1038 O O . THR A 1 144 ? -14.266 -12.844 6.961 1 97.75 144 THR A O 1
ATOM 1041 N N . GLY A 1 145 ? -12.719 -13.961 5.75 1 97 145 GLY A N 1
ATOM 1042 C CA . GLY A 1 145 ? -13.531 -13.992 4.547 1 97 145 GLY A CA 1
ATOM 1043 C C . GLY A 1 145 ? -13.969 -12.617 4.078 1 97 145 GLY A C 1
ATOM 1044 O O . GLY A 1 145 ? -13.141 -11.719 3.926 1 97 145 GLY A O 1
ATOM 1045 N N . ALA A 1 146 ? -15.25 -12.445 3.986 1 96.81 146 ALA A N 1
ATOM 1046 C CA . ALA A 1 146 ? -15.82 -11.234 3.406 1 96.81 146 ALA A CA 1
ATOM 1047 C C . ALA A 1 146 ? -15.734 -10.062 4.383 1 96.81 146 ALA A C 1
ATOM 1049 O O . ALA A 1 146 ? -15.922 -8.906 3.994 1 96.81 146 ALA A O 1
ATOM 1050 N N . GLU A 1 147 ? -15.406 -10.359 5.625 1 97.25 147 GLU A N 1
ATOM 1051 C CA . GLU A 1 147 ? -15.492 -9.32 6.648 1 97.25 147 GLU A CA 1
ATOM 1052 C C . GLU A 1 147 ? -14.164 -8.578 6.797 1 97.25 147 GLU A C 1
ATOM 1054 O O . GLU A 1 147 ? -14.094 -7.574 7.508 1 97.25 147 GLU A O 1
ATOM 1059 N 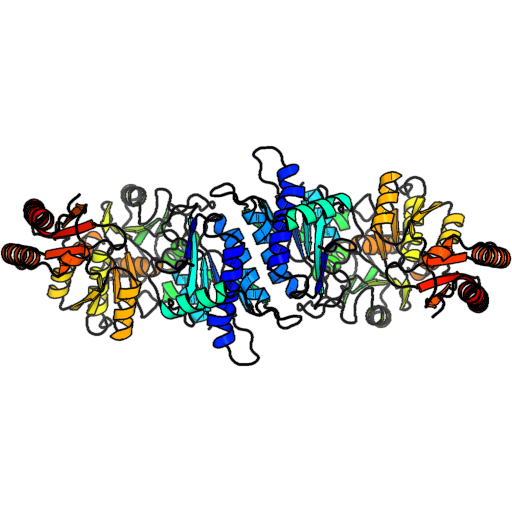N . VAL A 1 148 ? -13.078 -9.016 6.113 1 98.12 148 VAL A N 1
ATOM 1060 C CA . VAL A 1 148 ? -11.836 -8.258 6.152 1 98.12 148 VAL A CA 1
ATOM 1061 C C . VAL A 1 148 ? -12.008 -6.938 5.406 1 98.12 148 VAL A C 1
ATOM 1063 O O . VAL A 1 148 ? -12.859 -6.828 4.52 1 98.12 148 VAL A O 1
ATOM 1066 N N . GLY A 1 149 ? -11.281 -5.957 5.801 1 98.5 149 GLY A N 1
ATOM 1067 C CA . GLY A 1 149 ? -11.375 -4.652 5.168 1 98.5 149 GLY A CA 1
ATOM 1068 C C . GLY A 1 149 ? -10.781 -4.617 3.773 1 98.5 149 GLY A C 1
ATOM 1069 O O . GLY A 1 149 ? -9.961 -5.469 3.422 1 98.5 149 GLY A O 1
ATOM 1070 N N . ARG A 1 150 ? -11.227 -3.678 3.029 1 98.44 150 ARG A N 1
ATOM 1071 C CA . ARG A 1 150 ? -10.711 -3.414 1.688 1 98.44 150 ARG A CA 1
ATOM 1072 C C . ARG A 1 150 ? -9.836 -2.166 1.672 1 98.44 150 ARG A C 1
ATOM 1074 O O . ARG A 1 150 ? -10 -1.273 2.506 1 98.44 150 ARG A O 1
ATOM 1081 N N . VAL A 1 151 ? -8.883 -2.156 0.791 1 98.69 151 VAL A N 1
ATOM 1082 C CA . VAL A 1 151 ? -8.016 -1 0.602 1 98.69 151 VAL A CA 1
ATOM 1083 C C . VAL A 1 151 ? -8.242 -0.404 -0.787 1 98.69 151 VAL A C 1
ATOM 1085 O O . VAL A 1 151 ? -8.086 -1.096 -1.797 1 98.69 151 VAL A O 1
ATOM 1088 N N . THR A 1 152 ? -8.641 0.79 -0.87 1 98 152 THR A N 1
ATOM 1089 C CA . THR A 1 152 ? -8.891 1.471 -2.137 1 98 152 THR A CA 1
ATOM 1090 C C . THR A 1 152 ? -8.133 2.797 -2.195 1 98 152 THR A C 1
ATOM 1092 O O . THR A 1 152 ? -8.039 3.508 -1.192 1 98 152 THR A O 1
ATOM 1095 N N . ARG A 1 153 ? -7.609 3.092 -3.34 1 97.75 153 ARG A N 1
ATOM 1096 C CA . ARG A 1 153 ? -6.98 4.395 -3.543 1 97.75 153 ARG A CA 1
ATOM 1097 C C . ARG A 1 153 ? -8.023 5.477 -3.768 1 97.75 153 ARG A C 1
ATOM 1099 O O . ARG A 1 153 ? -8.93 5.316 -4.59 1 97.75 153 ARG A O 1
ATOM 1106 N N . LEU A 1 154 ? -7.926 6.551 -2.971 1 97.94 154 LEU A N 1
ATOM 1107 C CA . LEU A 1 154 ? -8.742 7.73 -3.232 1 97.94 154 LEU A CA 1
ATOM 1108 C C . LEU A 1 154 ? -8.086 8.625 -4.281 1 97.94 154 LEU A C 1
ATOM 1110 O O . LEU A 1 154 ? -7.445 9.617 -3.939 1 97.94 154 LEU A O 1
ATOM 1114 N N . SER A 1 155 ? -8.312 8.445 -5.504 1 96.25 155 SER A N 1
ATOM 1115 C CA . SER A 1 155 ? -7.555 9.008 -6.617 1 96.25 155 SER A CA 1
ATOM 1116 C C . SER A 1 155 ? -7.809 10.5 -6.766 1 96.25 155 SER A C 1
ATOM 1118 O O . SER A 1 155 ? -6.984 11.227 -7.328 1 96.25 155 SER A O 1
ATOM 1120 N N . ASP A 1 156 ? -8.906 11.016 -6.258 1 98.12 156 ASP A N 1
ATOM 1121 C CA . ASP A 1 156 ? -9.227 12.43 -6.43 1 98.12 156 ASP A CA 1
ATOM 1122 C C . ASP A 1 156 ? -9.039 13.195 -5.125 1 98.12 156 ASP A C 1
ATOM 1124 O O . ASP A 1 156 ? -9.578 14.297 -4.961 1 98.12 156 ASP A O 1
ATOM 1128 N N . ALA A 1 157 ? -8.328 12.578 -4.184 1 98.56 157 ALA A N 1
ATOM 1129 C CA . ALA A 1 157 ? -8.164 13.148 -2.846 1 98.56 157 ALA A CA 1
ATOM 1130 C C . ALA A 1 157 ? -7.598 14.562 -2.912 1 98.56 157 ALA A C 1
ATOM 1132 O O . ALA A 1 157 ? -8.156 15.484 -2.322 1 98.56 157 ALA A O 1
ATOM 1133 N N . GLU A 1 158 ? -6.492 14.766 -3.621 1 98.56 158 GLU A N 1
ATOM 1134 C CA . GLU A 1 158 ? -5.836 16.062 -3.717 1 98.56 158 GLU A CA 1
ATOM 1135 C C . GLU A 1 158 ? -6.742 17.094 -4.383 1 98.56 158 GLU A C 1
ATOM 1137 O O . GLU A 1 158 ? -6.844 18.234 -3.922 1 98.56 158 GLU A O 1
ATOM 1142 N N . ASP A 1 159 ? -7.438 16.703 -5.438 1 98.62 159 ASP A N 1
ATOM 1143 C CA . ASP A 1 159 ? -8.312 17.594 -6.18 1 98.62 159 ASP A CA 1
ATOM 1144 C C . ASP A 1 159 ? -9.477 18.062 -5.312 1 98.62 159 ASP A C 1
ATOM 1146 O O . ASP A 1 159 ? -9.867 19.234 -5.367 1 98.62 159 ASP A O 1
ATOM 1150 N N . ARG A 1 160 ? -10.039 17.125 -4.574 1 98.75 160 ARG A N 1
ATOM 1151 C CA . ARG A 1 160 ? -11.133 17.484 -3.68 1 98.75 160 ARG A CA 1
ATOM 1152 C C . ARG A 1 160 ? -10.703 18.562 -2.688 1 98.75 160 ARG A C 1
ATOM 1154 O O . ARG A 1 160 ? -11.445 19.516 -2.441 1 98.75 160 ARG A O 1
ATOM 1161 N N . TYR A 1 161 ? -9.555 18.406 -2.199 1 98.81 161 TYR A N 1
ATOM 1162 C CA . TYR A 1 161 ? -9.016 19.344 -1.219 1 98.81 161 TYR A CA 1
ATOM 1163 C C . TYR A 1 161 ? -8.734 20.703 -1.853 1 98.81 161 TYR A C 1
ATOM 1165 O O . TYR A 1 161 ? -9.102 21.734 -1.298 1 98.81 161 TYR A O 1
ATOM 1173 N N . ILE A 1 162 ? -8.086 20.719 -3.008 1 98.88 162 ILE A N 1
ATOM 1174 C CA . ILE A 1 162 ? -7.75 21.953 -3.703 1 98.88 162 ILE A CA 1
ATOM 1175 C C . ILE A 1 162 ? -9.031 22.719 -4.039 1 98.88 162 ILE A C 1
ATOM 1177 O O . ILE A 1 162 ? -9.102 23.938 -3.838 1 98.88 162 ILE A O 1
ATOM 1181 N N . LEU A 1 163 ? -10.023 22 -4.5 1 98.75 163 LEU A N 1
ATOM 1182 C CA . LEU A 1 163 ? -11.297 22.641 -4.832 1 98.75 163 LEU A CA 1
ATOM 1183 C C . LEU A 1 163 ? -11.93 23.266 -3.594 1 98.75 163 LEU A C 1
ATOM 1185 O O . LEU A 1 163 ? -12.492 24.359 -3.67 1 98.75 163 LEU A O 1
ATOM 1189 N N . HIS A 1 164 ? -11.852 22.578 -2.504 1 98.81 164 HIS A N 1
ATOM 1190 C CA . HIS A 1 164 ? -12.344 23.094 -1.234 1 98.81 164 HIS A CA 1
ATOM 1191 C C . HIS A 1 164 ? -11.641 24.406 -0.857 1 98.81 164 HIS A C 1
ATOM 1193 O O . HIS A 1 164 ? -12.289 25.375 -0.48 1 98.81 164 HIS A O 1
ATOM 1199 N N . LEU A 1 165 ? -10.32 24.469 -0.98 1 98.81 165 LEU A N 1
ATOM 1200 C CA . LEU A 1 165 ? -9.523 25.625 -0.608 1 98.81 165 LEU A CA 1
ATOM 1201 C C . LEU A 1 165 ? -9.836 26.812 -1.513 1 98.81 165 LEU A C 1
ATOM 1203 O O . LEU A 1 165 ? -10.031 27.938 -1.032 1 98.81 165 LEU A O 1
ATOM 1207 N N . VAL A 1 166 ? -9.844 26.531 -2.809 1 98.62 166 VAL A N 1
ATOM 1208 C CA . VAL A 1 166 ? -10.086 27.594 -3.775 1 98.62 166 VAL A CA 1
ATOM 1209 C C . VAL A 1 166 ? -11.492 28.156 -3.6 1 98.62 166 VAL A C 1
ATOM 1211 O O . VAL A 1 166 ? -11.719 29.359 -3.742 1 98.62 166 VAL A O 1
ATOM 1214 N N . GLY A 1 167 ? -12.422 27.297 -3.244 1 98.38 167 GLY A N 1
ATOM 1215 C CA . GLY A 1 167 ? -13.797 27.703 -3.016 1 98.38 167 GLY A CA 1
ATOM 1216 C C . GLY A 1 167 ? -13.969 28.531 -1.752 1 98.38 167 GLY A C 1
ATOM 1217 O O . GLY A 1 167 ? -14.953 29.266 -1.608 1 98.38 167 GLY A O 1
ATOM 1218 N N . ALA A 1 168 ? -13.023 28.516 -0.882 1 98.31 168 ALA A N 1
ATOM 1219 C CA . ALA A 1 168 ? -13.141 29.141 0.432 1 98.31 168 ALA A CA 1
ATOM 1220 C C . ALA A 1 168 ? -12.734 30.609 0.378 1 98.31 168 ALA A C 1
ATOM 1222 O O . ALA A 1 168 ? -13.156 31.406 1.218 1 98.31 168 ALA A O 1
ATOM 1223 N N . ILE A 1 169 ? -11.852 31.047 -0.555 1 97.75 169 ILE A N 1
ATOM 1224 C CA . ILE A 1 169 ? -11.289 32.375 -0.5 1 97.75 169 ILE A CA 1
ATOM 1225 C C . ILE A 1 169 ? -12.289 33.375 -1.077 1 97.75 169 ILE A C 1
ATOM 1227 O O . ILE A 1 169 ? -12.977 33.094 -2.057 1 97.75 169 ILE A O 1
ATOM 1231 N N . PRO A 1 170 ? -12.43 34.531 -0.501 1 97.5 170 PRO A N 1
ATOM 1232 C CA . PRO A 1 170 ? -13.43 35.531 -0.917 1 97.5 170 PRO A CA 1
ATOM 1233 C C . PRO A 1 170 ? -13.016 36.312 -2.164 1 97.5 170 PRO A C 1
ATOM 1235 O O . PRO A 1 170 ? -13.859 36.906 -2.836 1 97.5 170 PRO A O 1
ATOM 1238 N N . HIS A 1 171 ? -11.742 36.375 -2.447 1 97.94 171 HIS A N 1
ATOM 1239 C CA . HIS A 1 171 ? -11.227 37.125 -3.594 1 97.94 171 HIS A CA 1
ATOM 1240 C C . HIS A 1 171 ? -10.125 36.344 -4.305 1 97.94 171 HIS A C 1
ATOM 1242 O O . HIS A 1 171 ? -9.234 35.781 -3.654 1 97.94 171 HIS A O 1
ATOM 1248 N N . ARG A 1 172 ? -10.148 36.281 -5.645 1 98.31 172 ARG A N 1
ATOM 1249 C CA . ARG A 1 172 ? -9.133 35.594 -6.438 1 98.31 172 ARG A CA 1
ATOM 1250 C C . ARG A 1 172 ? -7.777 36.281 -6.309 1 98.31 172 ARG A C 1
ATOM 1252 O O . ARG A 1 172 ? -7.699 37.438 -5.852 1 98.31 172 ARG A O 1
ATOM 1259 N N . LEU A 1 173 ? -6.754 35.656 -6.738 1 98.88 173 LEU A N 1
ATOM 1260 C CA . LEU A 1 173 ? -5.398 36.125 -6.484 1 98.88 173 LEU A CA 1
ATOM 1261 C C . LEU A 1 173 ? -4.773 36.688 -7.758 1 98.88 173 LEU A C 1
ATOM 1263 O O . LEU A 1 173 ? -3.551 36.812 -7.848 1 98.88 173 LEU A O 1
ATOM 1267 N N . ASP A 1 174 ? -5.621 36.969 -8.719 1 98.25 174 ASP A N 1
ATOM 1268 C CA . ASP A 1 174 ? -5.121 37.5 -9.992 1 98.25 174 ASP A CA 1
ATOM 1269 C C . ASP A 1 174 ? -4.234 38.719 -9.773 1 98.25 174 ASP A C 1
ATOM 1271 O O . ASP A 1 174 ? -4.586 39.625 -9.016 1 98.25 174 ASP A O 1
ATOM 1275 N N . GLY A 1 175 ? -3.1 38.719 -10.461 1 97.5 175 GLY A N 1
ATOM 1276 C CA . GLY A 1 175 ? -2.195 39.875 -10.398 1 97.5 175 GLY A CA 1
ATOM 1277 C C . GLY A 1 175 ? -1.131 39.719 -9.328 1 97.5 175 GLY A C 1
ATOM 1278 O O . GLY A 1 175 ? -0.163 40.5 -9.305 1 97.5 175 GLY A O 1
ATOM 1279 N N . LEU A 1 176 ? -1.222 38.75 -8.461 1 98.75 176 LEU A N 1
ATOM 1280 C CA . LEU A 1 176 ? -0.238 38.562 -7.402 1 98.75 176 LEU A CA 1
ATOM 1281 C C . LEU A 1 176 ? 0.841 37.594 -7.832 1 98.75 176 LEU A C 1
ATOM 1283 O O . LEU A 1 176 ? 0.542 36.562 -8.461 1 98.75 176 LEU A O 1
ATOM 1287 N N . SER A 1 177 ? 2.043 37.938 -7.57 1 98.88 177 SER A N 1
ATOM 1288 C CA . SER A 1 177 ? 3.195 37.031 -7.668 1 98.88 177 SER A CA 1
ATOM 1289 C C . SER A 1 177 ? 3.613 36.531 -6.293 1 98.88 177 SER A C 1
ATOM 1291 O O . SER A 1 177 ? 3.959 37.312 -5.41 1 98.88 177 SER A O 1
ATOM 1293 N N . ILE A 1 178 ? 3.602 35.219 -6.133 1 98.94 178 ILE A N 1
ATOM 1294 C CA . ILE A 1 178 ? 3.762 34.656 -4.801 1 98.94 178 ILE A CA 1
ATOM 1295 C C . ILE A 1 178 ? 4.828 33.562 -4.836 1 98.94 178 ILE A C 1
ATOM 1297 O O . ILE A 1 178 ? 4.832 32.719 -5.734 1 98.94 178 ILE A O 1
ATOM 1301 N N . VAL A 1 179 ? 5.762 33.594 -3.904 1 98.94 179 VAL A N 1
ATOM 1302 C CA . VAL A 1 179 ? 6.719 32.5 -3.721 1 98.94 179 VAL A CA 1
ATOM 1303 C C . VAL A 1 179 ? 6.203 31.516 -2.66 1 98.94 179 VAL A C 1
ATOM 1305 O O . VAL A 1 179 ? 5.816 31.938 -1.565 1 98.94 179 VAL A O 1
ATOM 1308 N N . LEU A 1 180 ? 6.133 30.266 -3.012 1 98.94 180 LEU A N 1
ATOM 1309 C CA . LEU A 1 180 ? 5.715 29.234 -2.072 1 98.94 180 LEU A CA 1
ATOM 1310 C C . LEU A 1 180 ? 6.895 28.359 -1.669 1 98.94 180 LEU A C 1
ATOM 1312 O O . LEU A 1 180 ? 7.609 27.828 -2.529 1 98.94 180 LEU A O 1
ATOM 1316 N N . ASP A 1 181 ? 7.137 28.281 -0.398 1 98.94 181 ASP A N 1
ATOM 1317 C CA . ASP A 1 181 ? 8.055 27.297 0.166 1 98.94 181 ASP A CA 1
ATOM 1318 C C . ASP A 1 181 ? 7.293 26.109 0.775 1 98.94 181 ASP A C 1
ATOM 1320 O O . ASP A 1 181 ? 6.68 26.25 1.836 1 98.94 181 ASP A O 1
ATOM 1324 N N . CYS A 1 182 ? 7.434 24.984 0.173 1 98.88 182 CYS A N 1
ATOM 1325 C CA . CYS A 1 182 ? 6.59 23.859 0.56 1 98.88 182 CYS A CA 1
ATOM 1326 C C . CYS A 1 182 ? 7.348 22.891 1.474 1 98.88 182 CYS A C 1
ATOM 1328 O O . CYS A 1 182 ? 6.902 21.766 1.713 1 98.88 182 CYS A O 1
ATOM 1330 N N . ALA A 1 183 ? 8.539 23.281 1.92 1 98.88 183 ALA A N 1
ATOM 1331 C CA . ALA A 1 183 ? 9.336 22.578 2.918 1 98.88 183 ALA A CA 1
ATOM 1332 C C . ALA A 1 183 ? 9.703 21.172 2.434 1 98.88 183 ALA A C 1
ATOM 1334 O O . ALA A 1 183 ? 9.992 20.297 3.24 1 98.88 183 ALA A O 1
ATOM 1335 N N . ASN A 1 184 ? 9.609 20.922 1.182 1 98.81 184 ASN A N 1
ATOM 1336 C CA . ASN A 1 184 ? 9.727 19.578 0.627 1 98.81 184 ASN A CA 1
ATOM 1337 C C . ASN A 1 184 ? 8.789 18.609 1.318 1 98.81 184 ASN A C 1
ATOM 1339 O O . ASN A 1 184 ? 9.141 17.438 1.53 1 98.81 184 ASN A O 1
ATOM 1343 N N . GLY A 1 185 ? 7.617 19.125 1.74 1 98.69 185 GLY A N 1
ATOM 1344 C CA . GLY A 1 185 ? 6.672 18.328 2.506 1 98.69 185 GLY A CA 1
ATOM 1345 C C . GLY A 1 185 ? 5.418 17.984 1.727 1 98.69 185 GLY A C 1
ATOM 1346 O O . GLY A 1 185 ? 5.457 17.875 0.5 1 98.69 185 GLY A O 1
ATOM 1347 N N . ALA A 1 186 ? 4.352 17.734 2.457 1 98.81 186 ALA A N 1
ATOM 1348 C CA . ALA A 1 186 ? 3.104 17.203 1.925 1 98.81 186 ALA A CA 1
ATOM 1349 C C . ALA A 1 186 ? 2.398 18.219 1.035 1 98.81 186 ALA A C 1
ATOM 1351 O O . ALA A 1 186 ? 1.53 17.859 0.236 1 98.81 186 ALA A O 1
ATOM 1352 N N . ALA A 1 187 ? 2.766 19.453 1.145 1 98.69 187 ALA A N 1
ATOM 1353 C CA . ALA A 1 187 ? 2.092 20.5 0.384 1 98.69 187 ALA A CA 1
ATOM 1354 C C . ALA A 1 187 ? 2.746 20.703 -0.981 1 98.69 187 ALA A C 1
ATOM 1356 O O . ALA A 1 187 ? 2.291 21.516 -1.783 1 98.69 187 ALA A O 1
ATOM 1357 N N . SER A 1 188 ? 3.789 19.953 -1.317 1 98.75 188 SER A N 1
ATOM 1358 C CA . SER A 1 188 ? 4.617 20.188 -2.496 1 98.75 188 SER A CA 1
ATOM 1359 C C . SER A 1 188 ? 3.791 20.125 -3.775 1 98.75 188 SER A C 1
ATOM 1361 O O . SER A 1 188 ? 4.102 20.797 -4.758 1 98.75 188 SER A O 1
ATOM 1363 N N . GLY A 1 189 ? 2.789 19.312 -3.791 1 98.25 189 GLY A N 1
ATOM 1364 C CA . GLY A 1 189 ? 1.885 19.266 -4.93 1 98.25 189 GLY A CA 1
ATOM 1365 C C . GLY A 1 189 ? 0.698 20.203 -4.785 1 98.25 189 GLY A C 1
ATOM 1366 O O . GLY A 1 189 ? 0.521 21.125 -5.59 1 98.25 189 GLY A O 1
ATOM 1367 N N . ALA A 1 190 ? 0.018 20.156 -3.68 1 98.75 190 ALA A N 1
ATOM 1368 C CA . ALA A 1 190 ? -1.286 20.781 -3.455 1 98.75 190 ALA A CA 1
ATOM 1369 C C . ALA A 1 190 ? -1.169 22.297 -3.385 1 98.75 190 ALA A C 1
ATOM 1371 O O . ALA A 1 190 ? -2.023 23.016 -3.906 1 98.75 190 ALA A O 1
ATOM 1372 N N . SER A 1 191 ? -0.151 22.797 -2.77 1 98.88 191 SER A N 1
ATOM 1373 C CA . SER A 1 191 ? -0.079 24.234 -2.518 1 98.88 191 SER A CA 1
ATOM 1374 C C . SER A 1 191 ? 0.126 25.016 -3.812 1 98.88 191 SER A C 1
ATOM 1376 O O . SER A 1 191 ? -0.644 25.922 -4.125 1 98.88 191 SER A O 1
ATOM 1378 N N . PRO A 1 192 ? 1.2 24.641 -4.641 1 98.94 192 PRO A N 1
ATOM 1379 C CA . PRO A 1 192 ? 1.336 25.359 -5.914 1 98.94 192 PRO A CA 1
ATOM 1380 C C . PRO A 1 192 ? 0.07 25.281 -6.766 1 98.94 192 PRO A C 1
ATOM 1382 O O . PRO A 1 192 ? -0.346 26.297 -7.34 1 98.94 192 PRO A O 1
ATOM 1385 N N . ASP A 1 193 ? -0.564 24.125 -6.809 1 98.81 193 ASP A N 1
ATOM 1386 C CA . ASP A 1 193 ? -1.759 23.969 -7.629 1 98.81 193 ASP A CA 1
ATOM 1387 C C . ASP A 1 193 ? -2.908 24.828 -7.113 1 98.81 193 ASP A C 1
ATOM 1389 O O . ASP A 1 193 ? -3.613 25.469 -7.898 1 98.81 193 ASP A O 1
ATOM 1393 N N . ALA A 1 194 ? -3.107 24.828 -5.832 1 98.94 194 ALA A N 1
ATOM 1394 C CA . ALA A 1 194 ? -4.191 25.609 -5.242 1 98.94 194 ALA A CA 1
ATOM 1395 C C . ALA A 1 194 ? -4.012 27.094 -5.516 1 98.94 194 ALA A C 1
ATOM 1397 O O . ALA A 1 194 ? -4.965 27.797 -5.875 1 98.94 194 ALA A O 1
ATOM 1398 N N . PHE A 1 195 ? -2.803 27.625 -5.344 1 98.94 195 PHE A N 1
ATOM 1399 C CA . PHE A 1 195 ? -2.541 29.047 -5.535 1 98.94 195 PHE A CA 1
ATOM 1400 C C . PHE A 1 195 ? -2.664 29.422 -7.004 1 98.94 195 PHE A C 1
ATOM 1402 O O . PHE A 1 195 ? -3.178 30.5 -7.332 1 98.94 195 PHE A O 1
ATOM 1409 N N . ARG A 1 196 ? -2.172 28.547 -7.973 1 98.81 196 ARG A N 1
ATOM 1410 C CA . ARG A 1 196 ? -2.338 28.781 -9.398 1 98.81 196 ARG A CA 1
ATOM 1411 C C . ARG A 1 196 ? -3.814 28.797 -9.789 1 98.81 196 ARG A C 1
ATOM 1413 O O . ARG A 1 196 ? -4.266 29.672 -10.523 1 98.81 196 ARG A O 1
ATOM 1420 N N . ASP A 1 197 ? -4.512 27.828 -9.188 1 98.81 197 ASP A N 1
ATOM 1421 C CA . ASP A 1 197 ? -5.938 27.719 -9.477 1 98.81 197 ASP A CA 1
ATOM 1422 C C . ASP A 1 197 ? -6.695 28.938 -8.961 1 98.81 197 ASP A C 1
ATOM 1424 O O . ASP A 1 197 ? -7.723 29.328 -9.531 1 98.81 197 ASP A O 1
ATOM 1428 N N . ALA A 1 198 ? -6.172 29.5 -7.906 1 98.81 198 ALA A N 1
ATOM 1429 C CA . ALA A 1 198 ? -6.793 30.703 -7.336 1 98.81 198 ALA A CA 1
ATOM 1430 C C . ALA A 1 198 ? -6.441 31.938 -8.148 1 98.81 198 ALA A C 1
ATOM 1432 O O . ALA A 1 198 ? -7.012 33 -7.93 1 98.81 198 ALA A O 1
ATOM 1433 N N . GLY A 1 199 ? -5.469 31.859 -9.055 1 98.75 199 GLY A N 1
ATOM 1434 C CA . GLY A 1 199 ? -5.227 32.938 -10.008 1 98.75 199 GLY A CA 1
ATOM 1435 C C . GLY A 1 199 ? -3.836 33.531 -9.883 1 98.75 199 GLY A C 1
ATOM 1436 O O . GLY A 1 199 ? -3.434 34.344 -10.711 1 98.75 199 GLY A O 1
ATOM 1437 N N . ALA A 1 200 ? -3.029 33.094 -8.969 1 98.88 200 ALA A N 1
ATOM 1438 C CA . ALA A 1 200 ? -1.737 33.719 -8.703 1 98.88 200 ALA A CA 1
ATOM 1439 C C . ALA A 1 200 ? -0.678 33.25 -9.688 1 98.88 200 ALA A C 1
ATOM 1441 O O . ALA A 1 200 ? -0.77 32.125 -10.219 1 98.88 200 ALA A O 1
ATOM 1442 N N . THR A 1 201 ? 0.287 34.094 -9.984 1 98.88 201 THR A N 1
ATOM 1443 C CA . THR A 1 201 ? 1.567 33.656 -10.516 1 98.88 201 THR A CA 1
ATOM 1444 C C . THR A 1 201 ? 2.438 33.062 -9.406 1 98.88 201 THR A C 1
ATOM 1446 O O . THR A 1 201 ? 2.752 33.75 -8.438 1 98.88 201 THR A O 1
ATOM 1449 N N . VAL A 1 202 ? 2.848 31.828 -9.539 1 98.88 202 VAL A N 1
ATOM 1450 C CA . VAL A 1 202 ? 3.443 31.125 -8.406 1 98.88 202 VAL A CA 1
ATOM 1451 C C . VAL A 1 202 ? 4.883 30.75 -8.742 1 98.88 202 VAL A C 1
ATOM 1453 O O . VAL A 1 202 ? 5.168 30.266 -9.844 1 98.88 202 VAL A O 1
ATOM 1456 N N . HIS A 1 203 ? 5.773 31.078 -7.887 1 98.88 203 HIS A N 1
ATOM 1457 C CA . HIS A 1 203 ? 7.137 30.562 -7.848 1 98.88 203 HIS A CA 1
ATOM 1458 C C . HIS A 1 203 ? 7.32 29.594 -6.684 1 98.88 203 HIS A C 1
ATOM 1460 O O . HIS A 1 203 ? 6.883 29.875 -5.566 1 98.88 203 HIS A O 1
ATOM 1466 N N . VAL A 1 204 ? 7.922 28.422 -6.965 1 98.88 204 VAL A N 1
ATOM 1467 C CA . VAL A 1 204 ? 7.902 27.359 -5.953 1 98.88 204 VAL A CA 1
ATOM 1468 C C . VAL A 1 204 ? 9.336 27 -5.559 1 98.88 204 VAL A C 1
ATOM 1470 O O . VAL A 1 204 ? 10.203 26.875 -6.418 1 98.88 204 VAL A O 1
ATOM 1473 N N . ILE A 1 205 ? 9.617 26.969 -4.297 1 98.81 205 ILE A N 1
ATOM 1474 C CA . ILE A 1 205 ? 10.852 26.406 -3.752 1 98.81 205 ILE A CA 1
ATOM 1475 C C . ILE A 1 205 ? 10.531 25.328 -2.723 1 98.81 205 ILE A C 1
ATOM 1477 O O . ILE A 1 205 ? 9.406 25.266 -2.221 1 98.81 205 ILE A O 1
ATOM 1481 N N . GLY A 1 206 ? 11.508 24.5 -2.4 1 98.62 206 GLY A N 1
ATOM 1482 C CA . GLY A 1 206 ? 11.289 23.453 -1.417 1 98.62 206 GLY A CA 1
ATOM 1483 C C . GLY A 1 206 ? 10.156 22.516 -1.791 1 98.62 206 GLY A C 1
ATOM 1484 O O . GLY A 1 206 ? 9.336 22.156 -0.945 1 98.62 206 GLY A O 1
ATOM 1485 N N . ALA A 1 207 ? 10.008 22.109 -2.998 1 98.75 207 ALA A N 1
ATOM 1486 C CA . ALA A 1 207 ? 8.891 21.281 -3.453 1 98.75 207 ALA A CA 1
ATOM 1487 C C . ALA A 1 207 ? 9.375 20.109 -4.305 1 98.75 207 ALA A C 1
ATOM 1489 O O . ALA A 1 207 ? 8.703 19.719 -5.262 1 98.75 207 ALA A O 1
ATOM 1490 N N . GLU A 1 208 ? 10.492 19.578 -4.004 1 98.31 208 GLU A N 1
ATOM 1491 C CA . GLU A 1 208 ? 11.055 18.391 -4.637 1 98.31 208 GLU A CA 1
ATOM 1492 C C . GLU A 1 208 ? 11.383 17.312 -3.602 1 98.31 208 GLU A C 1
ATOM 1494 O O . GLU A 1 208 ? 12.547 16.938 -3.432 1 98.31 208 GLU A O 1
ATOM 1499 N N . PRO A 1 209 ? 10.344 16.812 -2.984 1 98.5 209 PRO A N 1
ATOM 1500 C CA . PRO A 1 209 ? 10.57 15.828 -1.917 1 98.5 209 PRO A CA 1
ATOM 1501 C C . PRO A 1 209 ? 11.289 14.578 -2.408 1 98.5 209 PRO A C 1
ATOM 1503 O O . PRO A 1 209 ? 10.984 14.07 -3.494 1 98.5 209 PRO A O 1
ATOM 1506 N N . ASP A 1 210 ? 12.195 14.047 -1.638 1 97.88 210 ASP A N 1
ATOM 1507 C CA . ASP A 1 210 ? 12.922 12.828 -1.998 1 97.88 210 ASP A CA 1
ATOM 1508 C C . ASP A 1 210 ? 12.867 11.805 -0.866 1 97.88 210 ASP A C 1
ATOM 1510 O O . ASP A 1 210 ? 13.594 10.812 -0.888 1 97.88 210 ASP A O 1
ATOM 1514 N N . GLY A 1 211 ? 12.055 12.086 0.139 1 97.94 211 GLY A N 1
ATOM 1515 C CA . GLY A 1 211 ? 11.891 11.188 1.271 1 97.94 211 GLY A CA 1
ATOM 1516 C C . GLY A 1 211 ? 12.766 11.547 2.455 1 97.94 211 GLY A C 1
ATOM 1517 O O . GLY A 1 211 ? 12.523 11.094 3.574 1 97.94 211 GLY A O 1
ATOM 1518 N N . LEU A 1 212 ? 13.766 12.422 2.26 1 98.38 212 LEU A N 1
ATOM 1519 C CA . LEU A 1 212 ? 14.75 12.648 3.312 1 98.38 212 LEU A CA 1
ATOM 1520 C C . LEU A 1 212 ? 14.961 14.141 3.543 1 98.38 212 LEU A C 1
ATOM 1522 O O . LEU A 1 212 ? 15.547 14.539 4.555 1 98.38 212 LEU A O 1
ATOM 1526 N N . ASN A 1 213 ? 14.43 14.969 2.676 1 98.62 213 ASN A N 1
ATOM 1527 C CA . ASN A 1 213 ? 14.789 16.375 2.713 1 98.62 213 ASN A CA 1
ATOM 1528 C C . ASN A 1 213 ? 13.656 17.234 3.27 1 98.62 213 ASN A C 1
ATOM 1530 O O . ASN A 1 213 ? 13.719 18.469 3.219 1 98.62 213 ASN A O 1
ATOM 1534 N N . ILE A 1 214 ? 12.617 16.625 3.766 1 98.69 214 ILE A N 1
ATOM 1535 C CA . ILE A 1 214 ? 11.492 17.359 4.344 1 98.69 214 ILE A CA 1
ATOM 1536 C C . ILE A 1 214 ? 11.992 18.266 5.469 1 98.69 214 ILE A C 1
ATOM 1538 O O . ILE A 1 214 ? 12.781 17.828 6.316 1 98.69 214 ILE A O 1
ATOM 1542 N N . ASN A 1 215 ? 11.664 19.547 5.48 1 98.56 215 ASN A N 1
ATOM 1543 C CA . ASN A 1 215 ? 11.938 20.547 6.508 1 98.56 215 ASN A CA 1
ATOM 1544 C C . ASN A 1 215 ? 13.422 20.891 6.57 1 98.56 215 ASN A C 1
ATOM 1546 O O . ASN A 1 215 ? 13.852 21.656 7.445 1 98.56 215 ASN A O 1
ATOM 1550 N N . ASP A 1 216 ? 14.227 20.297 5.707 1 98.5 216 ASP A N 1
ATOM 1551 C CA . ASP A 1 216 ? 15.672 20.453 5.785 1 98.5 216 ASP A CA 1
ATOM 1552 C C . ASP A 1 216 ? 16.109 21.812 5.25 1 98.5 216 ASP A C 1
ATOM 1554 O O . ASP A 1 216 ? 16.375 21.969 4.055 1 98.5 216 ASP A O 1
ATOM 1558 N N . GLY A 1 217 ? 16.203 22.766 6.145 1 98.38 217 GLY A N 1
ATOM 1559 C CA . GLY A 1 217 ? 16.656 24.109 5.793 1 98.38 217 GLY A CA 1
ATOM 1560 C C . GLY A 1 217 ? 15.633 24.906 5.016 1 98.38 217 GLY A C 1
ATOM 1561 O O . GLY A 1 217 ? 15.961 25.906 4.391 1 98.38 217 GLY A O 1
ATOM 1562 N N . VAL A 1 218 ? 14.438 24.516 4.91 1 98.38 218 VAL A N 1
ATOM 1563 C CA . VAL A 1 218 ? 13.359 25.172 4.195 1 98.38 218 VAL A CA 1
ATOM 1564 C C . VAL A 1 218 ? 12.07 25.109 5.02 1 98.38 218 VAL A C 1
ATOM 1566 O O . VAL A 1 218 ? 12.008 24.375 6.02 1 98.38 218 VAL A O 1
ATOM 1569 N N . GLY A 1 219 ? 11.086 25.938 4.594 1 98.38 219 GLY A N 1
ATOM 1570 C CA . GLY A 1 219 ? 9.773 25.891 5.223 1 98.38 219 GLY A CA 1
ATOM 1571 C C . GLY A 1 219 ? 9.594 26.922 6.309 1 98.38 219 GLY A C 1
ATOM 1572 O O . GLY A 1 219 ? 10.422 27.828 6.461 1 98.38 219 GLY A O 1
ATOM 1573 N N . SER A 1 220 ? 8.523 26.75 7.07 1 98.38 220 SER A N 1
ATOM 1574 C CA . SER A 1 220 ? 8.078 27.766 8.016 1 98.38 220 SER A CA 1
ATOM 1575 C C . SER A 1 220 ? 9.016 27.828 9.227 1 98.38 220 SER A C 1
ATOM 1577 O O . SER A 1 220 ? 9.023 28.828 9.953 1 98.38 220 SER A O 1
ATOM 1579 N N . THR A 1 221 ? 9.867 26.797 9.367 1 96.69 221 THR A N 1
ATOM 1580 C CA . THR A 1 221 ? 10.812 26.844 10.477 1 96.69 221 THR A CA 1
ATOM 1581 C C . THR A 1 221 ? 12.172 27.359 10 1 96.69 221 THR A C 1
ATOM 1583 O O . THR A 1 221 ? 13.078 27.547 10.812 1 96.69 221 THR A O 1
ATOM 1586 N N . HIS A 1 222 ? 12.344 27.531 8.766 1 98.06 222 HIS A N 1
ATOM 1587 C CA . HIS A 1 222 ? 13.547 28.078 8.148 1 98.06 222 HIS A CA 1
ATOM 1588 C C . HIS A 1 222 ? 13.195 29.031 7.016 1 98.06 222 HIS A C 1
ATOM 1590 O O . HIS A 1 222 ? 13.297 28.672 5.84 1 98.06 222 HIS A O 1
ATOM 1596 N N . LEU A 1 223 ? 13.031 30.297 7.305 1 98.69 223 LEU A N 1
ATOM 1597 C CA . LEU A 1 223 ? 12.438 31.219 6.355 1 98.69 223 LEU A CA 1
ATOM 1598 C C . LEU A 1 223 ? 13.5 31.859 5.473 1 98.69 223 LEU A C 1
ATOM 1600 O O . LEU A 1 223 ? 13.18 32.562 4.508 1 98.69 223 LEU A O 1
ATOM 1604 N N . GLY A 1 224 ? 14.758 31.609 5.719 1 98.62 224 GLY A N 1
ATOM 1605 C CA . GLY A 1 224 ? 15.852 32.219 4.973 1 98.62 224 GLY A CA 1
ATOM 1606 C C . GLY A 1 224 ? 15.68 32.094 3.471 1 98.62 224 GLY A C 1
ATOM 1607 O O . GLY A 1 224 ? 15.672 33.094 2.764 1 98.62 224 GLY A O 1
ATOM 1608 N N . PRO A 1 225 ? 15.539 30.875 2.99 1 98.81 225 PRO A N 1
ATOM 1609 C CA . PRO A 1 225 ? 15.383 30.688 1.546 1 98.81 225 PRO A CA 1
ATOM 1610 C C . PRO A 1 225 ? 14.18 31.438 0.977 1 98.81 225 PRO A C 1
ATOM 1612 O O . PRO A 1 225 ? 14.258 31.984 -0.125 1 98.81 225 PRO A O 1
ATOM 1615 N N . LEU A 1 226 ? 13.125 31.5 1.683 1 98.88 226 LEU A N 1
ATOM 1616 C CA . LEU A 1 226 ? 11.93 32.219 1.219 1 98.88 226 LEU A CA 1
ATOM 1617 C C . LEU A 1 226 ? 12.188 33.719 1.135 1 98.88 226 LEU A C 1
ATOM 1619 O O . LEU A 1 226 ? 11.812 34.344 0.155 1 98.88 226 LEU A O 1
ATOM 1623 N N . LYS A 1 227 ? 12.766 34.281 2.156 1 98.81 227 LYS A N 1
ATOM 1624 C CA . LYS A 1 227 ? 13.102 35.719 2.176 1 98.81 227 LYS A CA 1
ATOM 1625 C C . LYS A 1 227 ? 13.945 36.094 0.961 1 98.81 227 LYS A C 1
ATOM 1627 O O . LYS A 1 227 ? 13.672 37.094 0.295 1 98.81 227 LYS A O 1
ATOM 1632 N N . GLN A 1 228 ? 14.906 35.281 0.717 1 98.81 228 GLN A N 1
ATOM 1633 C CA . GLN A 1 228 ? 15.805 35.531 -0.408 1 98.81 228 GLN A CA 1
ATOM 1634 C C . GLN A 1 228 ? 15.055 35.438 -1.735 1 98.81 228 GLN A C 1
ATOM 1636 O O . GLN A 1 228 ? 15.203 36.344 -2.582 1 98.81 228 GLN A O 1
ATOM 1641 N N . ALA A 1 229 ? 14.242 34.438 -1.917 1 98.88 229 ALA A N 1
ATOM 1642 C CA . ALA A 1 229 ? 13.523 34.219 -3.172 1 98.88 229 ALA A CA 1
ATOM 1643 C C . ALA A 1 229 ? 12.562 35.375 -3.447 1 98.88 229 ALA A C 1
ATOM 1645 O O . ALA A 1 229 ? 12.445 35.844 -4.586 1 98.88 229 ALA A O 1
ATOM 1646 N N . VAL A 1 230 ? 11.852 35.781 -2.441 1 98.88 230 VAL A N 1
ATOM 1647 C CA . VAL A 1 230 ? 10.883 36.875 -2.594 1 98.88 230 VAL A CA 1
ATOM 1648 C C . VAL A 1 230 ? 11.586 38.125 -3.088 1 98.88 230 VAL A C 1
ATOM 1650 O O . VAL A 1 230 ? 11.117 38.812 -4.016 1 98.88 230 VAL A O 1
ATOM 1653 N N . ARG A 1 231 ? 12.648 38.469 -2.516 1 98.69 231 ARG A N 1
ATOM 1654 C CA . ARG A 1 231 ? 13.398 39.656 -2.877 1 98.69 231 ARG A CA 1
ATOM 1655 C C . ARG A 1 231 ? 13.977 39.562 -4.285 1 98.69 231 ARG A C 1
ATOM 1657 O O . ARG A 1 231 ? 13.867 40.469 -5.086 1 98.69 231 ARG A O 1
ATOM 1664 N N . GLU A 1 232 ? 14.57 38.406 -4.586 1 98.69 232 GLU A N 1
ATOM 1665 C CA . GLU A 1 232 ? 15.234 38.188 -5.871 1 98.69 232 GLU A CA 1
ATOM 1666 C C . GLU A 1 232 ? 14.227 38.25 -7.02 1 98.69 232 GLU A C 1
ATOM 1668 O O . GLU A 1 232 ? 14.539 38.719 -8.102 1 98.69 232 GLU A O 1
ATOM 1673 N N . LEU A 1 233 ? 13.039 37.781 -6.785 1 98.62 233 LEU A N 1
ATOM 1674 C CA . LEU A 1 233 ? 12.039 37.656 -7.844 1 98.62 233 LEU A CA 1
ATOM 1675 C C . LEU A 1 233 ? 11.164 38.906 -7.887 1 98.62 233 LEU A C 1
ATOM 1677 O O . LEU A 1 233 ? 10.445 39.156 -8.859 1 98.62 233 LEU A O 1
ATOM 1681 N N . GLY A 1 234 ? 11.289 39.719 -6.828 1 98.62 234 GLY A N 1
ATOM 1682 C CA . GLY A 1 234 ? 10.375 40.844 -6.715 1 98.62 234 GLY A CA 1
ATOM 1683 C C . GLY A 1 234 ? 8.93 40.438 -6.516 1 98.62 234 GLY A C 1
ATOM 1684 O O . GLY A 1 234 ? 8.023 41.062 -7.07 1 98.62 234 GLY A O 1
ATOM 1685 N N . ALA A 1 235 ? 8.734 39.344 -5.797 1 98.88 235 ALA A N 1
ATOM 1686 C CA . ALA A 1 235 ? 7.383 38.844 -5.562 1 98.88 235 ALA A CA 1
ATOM 1687 C C . ALA A 1 235 ? 6.629 39.719 -4.57 1 98.88 235 ALA A C 1
ATOM 1689 O O . ALA A 1 235 ? 7.242 40.438 -3.789 1 98.88 235 ALA A O 1
ATOM 1690 N N . ASP A 1 236 ? 5.324 39.625 -4.637 1 98.88 236 ASP A N 1
ATOM 1691 C CA . ASP A 1 236 ? 4.484 40.406 -3.748 1 98.88 236 ASP A CA 1
ATOM 1692 C C . ASP A 1 236 ? 4.543 39.906 -2.316 1 98.88 236 ASP A C 1
ATOM 1694 O O . ASP A 1 236 ? 4.41 40.656 -1.362 1 98.88 236 ASP A O 1
ATOM 1698 N N . LEU A 1 237 ? 4.656 38.625 -2.184 1 98.88 237 LEU A N 1
ATOM 1699 C CA . LEU A 1 237 ? 4.773 37.969 -0.874 1 98.88 237 LEU A CA 1
ATOM 1700 C C . LEU A 1 237 ? 5.258 36.531 -1.008 1 98.88 237 LEU A C 1
ATOM 1702 O O . LEU A 1 237 ? 5.352 36 -2.119 1 98.88 237 LEU A O 1
ATOM 1706 N N . GLY A 1 238 ? 5.691 35.969 0.073 1 98.94 238 GLY A N 1
ATOM 1707 C CA . GLY A 1 238 ? 6.043 34.562 0.177 1 98.94 238 GLY A CA 1
ATOM 1708 C C . GLY A 1 238 ? 5.266 33.844 1.256 1 98.94 238 GLY A C 1
ATOM 1709 O O . GLY A 1 238 ? 4.918 34.438 2.283 1 98.94 238 GLY A O 1
ATOM 1710 N N . ILE A 1 239 ? 4.953 32.594 1.041 1 98.94 239 ILE A N 1
ATOM 1711 C CA . ILE A 1 239 ? 4.281 31.703 1.987 1 98.94 239 ILE A CA 1
ATOM 1712 C C . ILE A 1 239 ? 5.148 30.484 2.248 1 98.94 239 ILE A C 1
ATOM 1714 O O . ILE A 1 239 ? 5.641 29.844 1.311 1 98.94 239 ILE A O 1
ATOM 1718 N N . ALA A 1 240 ? 5.316 30.188 3.512 1 98.94 240 ALA A N 1
ATOM 1719 C CA . ALA A 1 240 ? 6.07 29 3.895 1 98.94 240 ALA A CA 1
ATOM 1720 C C . ALA A 1 240 ? 5.203 28.031 4.695 1 98.94 240 ALA A C 1
ATOM 1722 O O . ALA A 1 240 ? 4.473 28.453 5.602 1 98.94 240 ALA A O 1
ATOM 1723 N N . HIS A 1 241 ? 5.242 26.766 4.34 1 98.81 241 HIS A N 1
ATOM 1724 C CA . HIS A 1 241 ? 4.586 25.688 5.07 1 98.81 241 HIS A CA 1
ATOM 1725 C C . HIS A 1 241 ? 5.594 24.844 5.84 1 98.81 241 HIS A C 1
ATOM 1727 O O . HIS A 1 241 ? 6.805 25.016 5.672 1 98.81 241 HIS A O 1
ATOM 1733 N N . ASP A 1 242 ? 5.129 24.016 6.766 1 98.38 242 ASP A N 1
ATOM 1734 C CA . ASP A 1 242 ? 5.984 22.969 7.34 1 98.38 242 ASP A CA 1
ATOM 1735 C C . ASP A 1 242 ? 5.684 21.609 6.727 1 98.38 242 ASP A C 1
ATOM 1737 O O . ASP A 1 242 ? 4.961 21.516 5.73 1 98.38 242 ASP A O 1
ATOM 1741 N N . GLY A 1 243 ? 6.227 20.578 7.199 1 98.38 243 GLY A N 1
ATOM 1742 C CA . GLY A 1 243 ? 6.254 19.266 6.574 1 98.38 243 GLY A CA 1
ATOM 1743 C C . GLY A 1 243 ? 4.871 18.734 6.242 1 98.38 243 GLY A C 1
ATOM 1744 O O . GLY A 1 243 ? 4.676 18.109 5.191 1 98.38 243 GLY A O 1
ATOM 1745 N N . ASP A 1 244 ? 3.889 18.875 7.176 1 98.31 244 ASP A N 1
ATOM 1746 C CA . ASP A 1 244 ? 2.543 18.391 6.883 1 98.31 244 ASP A CA 1
ATOM 1747 C C . ASP A 1 244 ? 1.579 19.547 6.641 1 98.31 244 ASP A C 1
ATOM 1749 O O . ASP A 1 244 ? 0.364 19.344 6.586 1 98.31 244 ASP A O 1
ATOM 1753 N N . ALA A 1 245 ? 2.072 20.797 6.582 1 98.75 245 ALA A N 1
ATOM 1754 C CA . ALA A 1 245 ? 1.429 22.016 6.098 1 98.75 245 ALA A CA 1
ATOM 1755 C C . ALA A 1 245 ? 0.226 22.375 6.961 1 98.75 245 ALA A C 1
ATOM 1757 O O . ALA A 1 245 ? -0.787 22.875 6.453 1 98.75 245 ALA A O 1
ATOM 1758 N N . ASP A 1 246 ? 0.388 22.094 8.266 1 98.06 246 ASP A N 1
ATOM 1759 C CA . ASP A 1 246 ? -0.657 22.609 9.148 1 98.06 246 ASP A CA 1
ATOM 1760 C C . ASP A 1 246 ? -0.29 23.984 9.688 1 98.06 246 ASP A C 1
ATOM 1762 O O . ASP A 1 246 ? -1.061 24.594 10.438 1 98.06 246 ASP A O 1
ATOM 1766 N N . ARG A 1 247 ? 0.873 24.531 9.203 1 97.5 247 ARG A N 1
ATOM 1767 C CA . ARG A 1 247 ? 1.323 25.875 9.562 1 97.5 247 ARG A CA 1
ATOM 1768 C C . ARG A 1 247 ? 1.565 26.719 8.32 1 97.5 247 ARG A C 1
ATOM 1770 O O . ARG A 1 247 ? 1.778 26.188 7.23 1 97.5 247 ARG A O 1
ATOM 1777 N N . CYS A 1 248 ? 1.54 27.984 8.57 1 98.12 248 CYS A N 1
ATOM 1778 C CA . CYS A 1 248 ? 1.831 28.953 7.531 1 98.12 248 CYS A CA 1
ATOM 1779 C C . CYS A 1 248 ? 2.516 30.188 8.117 1 98.12 248 CYS A C 1
ATOM 1781 O O . CYS A 1 248 ? 2.012 30.797 9.062 1 98.12 248 CYS A O 1
ATOM 1783 N N . LEU A 1 249 ? 3.672 30.5 7.672 1 98.81 249 LEU A N 1
ATOM 1784 C CA . LEU A 1 249 ? 4.293 31.812 7.879 1 98.81 249 LEU A CA 1
ATOM 1785 C C . LEU A 1 249 ? 4.473 32.531 6.555 1 98.81 249 LEU A C 1
ATOM 1787 O O . LEU A 1 249 ? 4.398 31.938 5.488 1 98.81 249 LEU A O 1
ATOM 1791 N N . ALA A 1 250 ? 4.633 33.844 6.629 1 98.88 250 ALA A N 1
ATOM 1792 C CA . ALA A 1 250 ? 4.707 34.625 5.395 1 98.88 250 ALA A CA 1
ATOM 1793 C C . ALA A 1 250 ? 5.875 35.594 5.43 1 98.88 250 ALA A C 1
ATOM 1795 O O . ALA A 1 250 ? 6.484 35.812 6.484 1 98.88 250 ALA A O 1
ATOM 1796 N N . VAL A 1 251 ? 6.234 36.031 4.258 1 98.81 251 VAL A N 1
ATOM 1797 C CA . VAL A 1 251 ? 7.242 37.062 4.023 1 98.81 251 VAL A CA 1
ATOM 1798 C C . VAL A 1 251 ? 6.68 38.125 3.086 1 98.81 251 VAL A C 1
ATOM 1800 O O . VAL A 1 251 ? 6.039 37.812 2.082 1 98.81 251 VAL A O 1
ATOM 1803 N N . ASP A 1 252 ? 6.859 39.375 3.463 1 98.69 252 ASP A N 1
ATOM 1804 C CA . ASP A 1 252 ? 6.363 40.438 2.58 1 98.69 252 ASP A CA 1
ATOM 1805 C C . ASP A 1 252 ? 7.359 40.719 1.46 1 98.69 252 ASP A C 1
ATOM 1807 O O . ASP A 1 252 ? 8.414 40.094 1.376 1 98.69 252 ASP A O 1
ATOM 1811 N N . HIS A 1 253 ? 7 41.688 0.594 1 98.56 253 HIS A N 1
ATOM 1812 C CA . HIS A 1 253 ? 7.762 41.938 -0.625 1 98.56 253 HIS A CA 1
ATOM 1813 C C . HIS A 1 253 ? 9.164 42.438 -0.306 1 98.56 253 HIS A C 1
ATOM 1815 O O . HIS A 1 253 ? 10.047 42.406 -1.166 1 98.56 253 HIS A O 1
ATOM 1821 N N . THR A 1 254 ? 9.438 42.875 0.947 1 98.31 254 THR A N 1
ATOM 1822 C CA . THR A 1 254 ? 10.742 43.375 1.329 1 98.31 254 THR A CA 1
ATOM 1823 C C . THR A 1 254 ? 11.602 42.281 1.944 1 98.31 254 THR A C 1
ATOM 1825 O O . THR A 1 254 ? 12.781 42.5 2.238 1 98.31 254 THR A O 1
ATOM 1828 N N . GLY A 1 255 ? 10.984 41.125 2.17 1 98.31 255 GLY A N 1
ATOM 1829 C CA . GLY A 1 255 ? 11.695 40.031 2.805 1 98.31 255 GLY A CA 1
ATOM 1830 C C . GLY A 1 255 ? 11.492 39.969 4.309 1 98.31 255 GLY A C 1
ATOM 1831 O O . GLY A 1 255 ? 12.18 39.219 5.004 1 98.31 255 GLY A O 1
ATOM 1832 N N . THR A 1 256 ? 10.617 40.75 4.82 1 98 256 THR A N 1
ATOM 1833 C CA . THR A 1 256 ? 10.336 40.781 6.25 1 98 256 THR A CA 1
ATOM 1834 C C . THR A 1 256 ? 9.336 39.688 6.633 1 98 256 THR A C 1
ATOM 1836 O O . THR A 1 256 ? 8.344 39.5 5.934 1 98 256 THR A O 1
ATOM 1839 N N . GLU A 1 257 ? 9.617 39.062 7.738 1 97.94 257 GLU A N 1
ATOM 1840 C CA . GLU A 1 257 ? 8.773 37.969 8.211 1 97.94 257 GLU A CA 1
ATOM 1841 C C . GLU A 1 257 ? 7.43 38.5 8.719 1 97.94 257 GLU A C 1
ATOM 1843 O O . GLU A 1 257 ? 7.371 39.562 9.352 1 97.94 257 GLU A O 1
ATOM 1848 N N . VAL A 1 258 ? 6.387 37.875 8.383 1 98.38 258 VAL A N 1
ATOM 1849 C CA . VAL A 1 258 ? 5.047 38.031 8.938 1 98.38 258 VAL A CA 1
ATOM 1850 C C . VAL A 1 258 ? 4.629 36.75 9.68 1 98.38 258 VAL A C 1
ATOM 1852 O O . VAL A 1 258 ? 4.277 35.75 9.055 1 98.38 258 VAL A O 1
ATOM 1855 N N . ASP A 1 259 ? 4.594 36.812 11.008 1 97 259 ASP A N 1
ATOM 1856 C CA . ASP A 1 259 ? 4.43 35.594 11.797 1 97 259 ASP A CA 1
ATOM 1857 C C . ASP A 1 259 ? 2.955 35.281 12.055 1 97 259 ASP A C 1
ATOM 1859 O O . ASP A 1 259 ? 2.076 35.938 11.5 1 97 259 ASP A O 1
ATOM 1863 N N . GLY A 1 260 ? 2.707 34.281 12.805 1 98.25 260 GLY A N 1
ATOM 1864 C CA . GLY A 1 260 ? 1.353 33.812 13.039 1 98.25 260 GLY A CA 1
ATOM 1865 C C . GLY A 1 260 ? 0.472 34.812 13.727 1 98.25 260 GLY A C 1
ATOM 1866 O O . GLY A 1 260 ? -0.728 34.906 13.453 1 98.25 260 GLY A O 1
ATOM 1867 N N . ASP A 1 261 ? 1.046 35.625 14.594 1 98.19 261 ASP A N 1
ATOM 1868 C CA . ASP A 1 261 ? 0.275 36.688 15.258 1 98.19 261 ASP A CA 1
ATOM 1869 C C . ASP A 1 261 ? -0.184 37.75 14.266 1 98.19 261 ASP A C 1
ATOM 1871 O O . ASP A 1 261 ? -1.343 38.156 14.289 1 98.19 261 ASP A O 1
ATOM 1875 N N . GLN A 1 262 ? 0.712 38.125 13.445 1 98.44 262 GLN A N 1
ATOM 1876 C CA . GLN A 1 262 ? 0.374 39.125 12.438 1 98.44 262 GLN A CA 1
ATOM 1877 C C . GLN A 1 262 ? -0.659 38.594 11.453 1 98.44 262 GLN A C 1
ATOM 1879 O O . GLN A 1 262 ? -1.589 39.281 11.062 1 98.44 262 GLN A O 1
ATOM 1884 N N . ILE A 1 263 ? -0.429 37.344 11.055 1 98.75 263 ILE A N 1
ATOM 1885 C CA . ILE A 1 263 ? -1.362 36.688 10.133 1 98.75 263 ILE A CA 1
ATOM 1886 C C . ILE A 1 263 ? -2.756 36.656 10.758 1 98.75 263 ILE A C 1
ATOM 1888 O O . ILE A 1 263 ? -3.738 37.062 10.125 1 98.75 263 ILE A O 1
ATOM 1892 N N . MET A 1 264 ? -2.809 36.219 11.992 1 98.81 264 MET A N 1
ATOM 1893 C CA . MET A 1 264 ? -4.09 36.156 12.688 1 98.81 264 MET A CA 1
ATOM 1894 C C . MET A 1 264 ? -4.73 37.531 12.805 1 98.81 264 MET A C 1
ATOM 1896 O O . MET A 1 264 ? -5.945 37.656 12.656 1 98.81 264 MET A O 1
ATOM 1900 N N . CYS A 1 265 ? -3.953 38.531 13.055 1 98.75 265 CYS A N 1
ATOM 1901 C CA . CYS A 1 265 ? -4.473 39.906 13.172 1 98.75 265 CYS A CA 1
ATOM 1902 C C . CYS A 1 265 ? -5.105 40.344 11.859 1 98.75 265 CYS A C 1
ATOM 1904 O O . CYS A 1 265 ? -6.238 40.844 11.844 1 98.75 265 CYS A O 1
ATOM 1906 N N . ILE A 1 266 ? -4.367 40.188 10.805 1 98.75 266 ILE A N 1
ATOM 1907 C CA . ILE A 1 266 ? -4.828 40.594 9.477 1 98.75 266 ILE A CA 1
ATOM 1908 C C . ILE A 1 266 ? -6.141 39.875 9.148 1 98.75 266 ILE A C 1
ATOM 1910 O O . ILE A 1 266 ? -7.102 40.5 8.711 1 98.75 266 ILE A O 1
ATOM 1914 N N . LEU A 1 267 ? -6.18 38.562 9.406 1 98.75 267 LEU A N 1
ATOM 1915 C CA . LEU A 1 267 ? -7.348 37.781 9.055 1 98.75 267 LEU A CA 1
ATOM 1916 C C . LEU A 1 267 ? -8.523 38.094 9.961 1 98.75 267 LEU A C 1
ATOM 1918 O O . LEU A 1 267 ? -9.672 38.125 9.516 1 98.75 267 LEU A O 1
ATOM 1922 N N . ALA A 1 268 ? -8.297 38.312 11.25 1 98.81 268 ALA A N 1
ATOM 1923 C CA . ALA A 1 268 ? -9.359 38.688 12.18 1 98.81 268 ALA A CA 1
ATOM 1924 C C . ALA A 1 268 ? -10.023 40 11.758 1 98.81 268 ALA A C 1
ATOM 1926 O O . ALA A 1 268 ? -11.258 40.094 11.758 1 98.81 268 ALA A O 1
ATOM 1927 N N . VAL A 1 269 ? -9.234 40.969 11.414 1 98.56 269 VAL A N 1
ATOM 1928 C CA . VAL A 1 269 ? -9.758 42.25 10.977 1 98.56 269 VAL A CA 1
ATOM 1929 C C . VAL A 1 269 ? -10.562 42.094 9.695 1 98.56 269 VAL A C 1
ATOM 1931 O O . VAL A 1 269 ? -11.664 42.625 9.562 1 98.56 269 VAL A O 1
ATOM 1934 N N . ALA A 1 270 ? -10 41.344 8.781 1 98.25 270 ALA A N 1
ATOM 1935 C CA . ALA A 1 270 ? -10.695 41.094 7.52 1 98.25 270 ALA A CA 1
ATOM 1936 C C . ALA A 1 270 ? -12.047 40.438 7.77 1 98.25 270 ALA A C 1
ATOM 1938 O O . ALA A 1 270 ? -13.055 40.812 7.168 1 98.25 270 ALA A O 1
ATOM 1939 N N . MET A 1 271 ? -12.055 39.406 8.633 1 98.5 271 MET A N 1
ATOM 1940 C CA . MET A 1 271 ? -13.281 38.688 8.922 1 98.5 271 MET A CA 1
ATOM 1941 C C . MET A 1 271 ? -14.305 39.562 9.625 1 98.5 271 MET A C 1
ATOM 1943 O O . MET A 1 271 ? -15.5 39.469 9.352 1 98.5 271 MET A O 1
ATOM 1947 N N . LYS A 1 272 ? -13.828 40.406 10.5 1 98.5 272 LYS A N 1
ATOM 1948 C CA . LYS A 1 272 ? -14.734 41.312 11.18 1 98.5 272 LYS A CA 1
ATOM 1949 C C . LYS A 1 272 ? -15.352 42.312 10.195 1 98.5 272 LYS A C 1
ATOM 1951 O O . LYS A 1 272 ? -16.562 42.531 10.227 1 98.5 272 LYS A O 1
ATOM 1956 N N . GLU A 1 273 ? -14.562 42.906 9.375 1 97.94 273 GLU A N 1
ATOM 1957 C CA . GLU A 1 273 ? -15.047 43.844 8.367 1 97.94 273 GLU A CA 1
ATOM 1958 C C . GLU A 1 273 ? -16.109 43.188 7.488 1 97.94 273 GLU A C 1
ATOM 1960 O O . GLU A 1 273 ? -17.047 43.875 7.039 1 97.94 273 GLU A O 1
ATOM 1965 N N . ALA A 1 274 ? -16.016 41.938 7.281 1 97.5 274 ALA A N 1
ATOM 1966 C CA . ALA A 1 274 ? -16.953 41.219 6.43 1 97.5 274 ALA A CA 1
ATOM 1967 C C . ALA A 1 274 ? -18.141 40.688 7.238 1 97.5 274 ALA A C 1
ATOM 1969 O O . ALA A 1 274 ? -19.047 40.062 6.688 1 97.5 274 ALA A O 1
ATOM 1970 N N . GLY A 1 275 ? -18.141 40.844 8.508 1 97.88 275 GLY A N 1
ATOM 1971 C CA . GLY A 1 275 ? -19.203 40.344 9.375 1 97.88 275 GLY A CA 1
ATOM 1972 C C . GLY A 1 275 ? -19.172 38.844 9.57 1 97.88 275 GLY A C 1
ATOM 1973 O O . GLY A 1 275 ? -20.203 38.219 9.781 1 97.88 275 GLY A O 1
ATOM 1974 N N . ARG A 1 276 ? -17.953 38.312 9.539 1 98.12 276 ARG A N 1
ATOM 1975 C CA . ARG A 1 276 ? -17.859 36.844 9.531 1 98.12 276 ARG A CA 1
ATOM 1976 C C . ARG A 1 276 ? -17.094 36.344 10.742 1 98.12 276 ARG A C 1
ATOM 1978 O O . ARG A 1 276 ? -16.953 35.125 10.938 1 98.12 276 ARG A O 1
ATOM 1985 N N . LEU A 1 277 ? -16.562 37.25 11.539 1 98.81 277 LEU A N 1
ATOM 1986 C CA . LEU A 1 277 ? -15.852 36.844 12.742 1 98.81 277 LEU A CA 1
ATOM 1987 C C . LEU A 1 277 ? -16.812 36.594 13.898 1 98.81 277 LEU A C 1
ATOM 1989 O O . LEU A 1 277 ? -17.344 37.562 14.469 1 98.81 277 LEU A O 1
ATOM 1993 N N . ASN A 1 278 ? -16.938 35.375 14.25 1 98.75 278 ASN A N 1
ATOM 1994 C CA . ASN A 1 278 ? -17.922 35.031 15.273 1 98.75 278 ASN A CA 1
ATOM 1995 C C . ASN A 1 278 ? -17.625 35.75 16.594 1 98.75 278 ASN A C 1
ATOM 1997 O O . ASN A 1 278 ? -16.547 35.594 17.156 1 98.75 278 ASN A O 1
ATOM 2001 N N . GLN A 1 279 ? -18.609 36.562 17.031 1 98.62 279 GLN A N 1
ATOM 2002 C CA . GLN A 1 279 ? -18.578 37.281 18.297 1 98.62 279 GLN A CA 1
ATOM 2003 C C . GLN A 1 279 ? -17.406 38.25 18.359 1 98.62 279 GLN A C 1
ATOM 2005 O O . GLN A 1 279 ? -16.938 38.594 19.438 1 98.62 279 GLN A O 1
ATOM 2010 N N . ASP A 1 280 ? -16.859 38.531 17.172 1 98.75 280 ASP A N 1
ATOM 2011 C CA . ASP A 1 280 ? -15.719 39.438 17.062 1 98.75 280 ASP A CA 1
ATOM 2012 C C . ASP A 1 280 ? -14.594 39 18 1 98.75 280 ASP A C 1
ATOM 2014 O O . ASP A 1 280 ? -14.078 39.812 18.781 1 98.75 280 ASP A O 1
ATOM 2018 N N . THR A 1 281 ? -14.227 37.719 17.875 1 98.88 281 THR A N 1
ATOM 2019 C CA . THR A 1 281 ? -13.297 37.125 18.844 1 98.88 281 THR A CA 1
ATOM 2020 C C . THR A 1 281 ? -12.25 36.281 18.156 1 98.88 281 THR A C 1
ATOM 2022 O O . THR A 1 281 ? -12.57 35.531 17.234 1 98.88 281 THR A O 1
ATOM 2025 N N . LEU A 1 282 ? -11.062 36.438 18.484 1 98.88 282 LEU A N 1
ATOM 2026 C CA . LEU A 1 282 ? -9.93 35.625 18.094 1 98.88 282 LEU A CA 1
ATOM 2027 C C . LEU A 1 282 ? -9.406 34.812 19.297 1 98.88 282 LEU A C 1
ATOM 2029 O O . LEU A 1 282 ? -9.281 35.375 20.391 1 98.88 282 LEU A O 1
ATOM 2033 N N . VAL A 1 283 ? -9.164 33.531 19.078 1 98.88 283 VAL A N 1
ATOM 2034 C CA . VAL A 1 283 ? -8.547 32.719 20.125 1 98.88 283 VAL A CA 1
ATOM 2035 C C . VAL A 1 283 ? -7.062 32.5 19.812 1 98.88 283 VAL A C 1
ATOM 2037 O O . VAL A 1 283 ? -6.711 32.031 18.719 1 98.88 283 VAL A O 1
ATOM 2040 N N . ALA A 1 284 ? -6.168 32.844 20.625 1 98.44 284 ALA A N 1
ATOM 2041 C CA . ALA A 1 284 ? -4.734 32.625 20.5 1 98.44 284 ALA A CA 1
ATOM 2042 C C . ALA A 1 284 ? -4.148 32.094 21.812 1 98.44 284 ALA A C 1
ATOM 2044 O O . ALA A 1 284 ? -4.855 31.984 22.812 1 98.44 284 ALA A O 1
ATOM 2045 N N . THR A 1 285 ? -2.887 31.75 21.828 1 96.69 285 THR A N 1
ATOM 2046 C CA . THR A 1 285 ? -2.299 31.203 23.047 1 96.69 285 THR A CA 1
ATOM 2047 C C . THR A 1 285 ? -1.739 32.312 23.922 1 96.69 285 THR A C 1
ATOM 2049 O O . THR A 1 285 ? -1.641 33.469 23.484 1 96.69 285 THR A O 1
ATOM 2052 N N . VAL A 1 286 ? -1.388 31.922 25.094 1 94.25 286 VAL A N 1
ATOM 2053 C CA . VAL A 1 286 ? -0.794 32.844 26.062 1 94.25 286 VAL A CA 1
ATOM 2054 C C . VAL A 1 286 ? 0.554 33.344 25.531 1 94.25 286 VAL A C 1
ATOM 2056 O O . VAL A 1 286 ? 1.068 34.375 25.984 1 94.25 286 VAL A O 1
ATOM 2059 N N . MET A 1 287 ? 0.993 32.719 24.516 1 93.88 287 MET A N 1
ATOM 2060 C CA . MET A 1 287 ? 2.307 33.094 23.984 1 93.88 287 MET A CA 1
ATOM 2061 C C . MET A 1 287 ? 2.193 34.188 22.953 1 93.88 287 MET A C 1
ATOM 2063 O O . MET A 1 287 ? 3.191 34.812 22.594 1 93.88 287 MET A O 1
ATOM 2067 N N . SER A 1 288 ? 1.058 34.406 22.422 1 96.38 288 SER A N 1
ATOM 2068 C CA . SER A 1 288 ? 0.887 35.438 21.406 1 96.38 288 SER A CA 1
ATOM 2069 C C . SER A 1 288 ? 1.277 36.812 21.953 1 96.38 288 SER A C 1
ATOM 2071 O O . SER A 1 288 ? 0.998 37.125 23.109 1 96.38 288 SER A O 1
ATOM 2073 N N . ASN A 1 289 ? 1.855 37.625 21.172 1 95.69 289 ASN A N 1
ATOM 2074 C CA . ASN A 1 289 ? 2.492 38.875 21.516 1 95.69 289 ASN A CA 1
ATOM 2075 C C . ASN A 1 289 ? 1.469 39.906 21.984 1 95.69 289 ASN A C 1
ATOM 2077 O O . ASN A 1 289 ? 0.342 39.938 21.484 1 95.69 289 ASN A O 1
ATOM 2081 N N . LEU A 1 290 ? 1.898 40.781 22.875 1 95.44 290 LEU A N 1
ATOM 2082 C CA . LEU A 1 290 ? 1.057 41.875 23.375 1 95.44 290 LEU A CA 1
ATOM 2083 C C . LEU A 1 290 ? 0.612 42.781 22.234 1 95.44 290 LEU A C 1
ATOM 2085 O O . LEU A 1 290 ? -0.503 43.312 22.25 1 95.44 290 LEU A O 1
ATOM 2089 N N . GLY A 1 291 ? 1.476 42.938 21.281 1 95.56 291 GLY A N 1
ATOM 2090 C CA . GLY A 1 291 ? 1.117 43.75 20.125 1 95.56 291 GLY A CA 1
ATOM 2091 C C . GLY A 1 291 ? -0.156 43.25 19.453 1 95.56 291 GLY A C 1
ATOM 2092 O O . GLY A 1 291 ? -0.926 44.062 18.922 1 95.56 291 GLY A O 1
ATOM 2093 N N . LEU A 1 292 ? -0.344 41.969 19.422 1 97.62 292 LEU A N 1
ATOM 2094 C CA . LEU A 1 292 ? -1.582 41.438 18.875 1 97.62 292 LEU A CA 1
ATOM 2095 C C . LEU A 1 292 ? -2.787 41.906 19.688 1 97.62 292 LEU A C 1
ATOM 2097 O O . LEU A 1 292 ? -3.791 42.344 19.109 1 97.62 292 LEU A O 1
ATOM 2101 N N . GLN A 1 293 ? -2.713 41.812 20.953 1 96.44 293 GLN A N 1
ATOM 2102 C CA . GLN A 1 293 ? -3.795 42.25 21.844 1 96.44 293 GLN A CA 1
ATOM 2103 C C . GLN A 1 293 ? -4.141 43.719 21.609 1 96.44 293 GLN A C 1
ATOM 2105 O O . GLN A 1 293 ? -5.316 44.062 21.469 1 96.44 293 GLN A O 1
ATOM 2110 N N . LEU A 1 294 ? -3.137 44.531 21.594 1 96.12 294 LEU A N 1
ATOM 2111 C CA . LEU A 1 294 ? -3.35 45.969 21.422 1 96.12 294 LEU A CA 1
ATOM 2112 C C . LEU A 1 294 ? -4.012 46.25 20.094 1 96.12 294 LEU A C 1
ATOM 2114 O O . LEU A 1 294 ? -4.941 47.062 20.016 1 96.12 294 LEU A O 1
ATOM 2118 N N . ALA A 1 295 ? -3.525 45.656 19.047 1 97.44 295 ALA A N 1
ATOM 2119 C CA . ALA A 1 295 ? -4.078 45.844 17.719 1 97.44 295 ALA A CA 1
ATOM 2120 C C . ALA A 1 295 ? -5.535 45.406 17.656 1 97.44 295 ALA A C 1
ATOM 2122 O O . ALA A 1 295 ? -6.367 46.062 17.031 1 97.44 295 ALA A O 1
ATOM 2123 N N . LEU A 1 296 ? -5.816 44.25 18.219 1 98.38 296 LEU A N 1
ATOM 2124 C CA . LEU A 1 296 ? -7.176 43.719 18.219 1 98.38 296 LEU A CA 1
ATOM 2125 C C . LEU A 1 296 ? -8.109 44.625 19.016 1 98.38 296 LEU A C 1
ATOM 2127 O O . LEU A 1 296 ? -9.25 44.875 18.609 1 98.38 296 LEU A O 1
ATOM 2131 N N . ASP A 1 297 ? -7.652 45.125 20.141 1 97.06 297 ASP A N 1
ATOM 2132 C CA . ASP A 1 297 ? -8.445 46.062 20.938 1 97.06 297 ASP A CA 1
ATOM 2133 C C . ASP A 1 297 ? -8.828 47.281 20.109 1 97.06 297 ASP A C 1
ATOM 2135 O O . ASP A 1 297 ? -9.977 47.75 20.156 1 97.06 297 ASP A O 1
ATOM 2139 N N . GLU A 1 298 ? -7.867 47.75 19.469 1 97 298 GLU A N 1
ATOM 2140 C CA . GLU A 1 298 ? -8.109 48.938 18.641 1 97 298 GLU A CA 1
ATOM 2141 C C . GLU A 1 298 ? -9.148 48.625 17.562 1 97 298 GLU A C 1
ATOM 2143 O O . GLU A 1 298 ? -9.93 49.5 17.188 1 97 298 GLU A O 1
ATOM 2148 N N . ALA A 1 299 ? -9.18 47.406 17.109 1 97.81 299 ALA A N 1
ATOM 2149 C CA . ALA A 1 299 ? -10.094 47.031 16.047 1 97.81 299 ALA A CA 1
ATOM 2150 C C . ALA A 1 299 ? -11.43 46.562 16.625 1 97.81 299 ALA A C 1
ATOM 2152 O O . ALA A 1 299 ? -12.344 46.188 15.883 1 97.81 299 ALA A O 1
ATOM 2153 N N . GLY A 1 300 ? -11.555 46.531 17.891 1 98.31 300 GLY A N 1
ATOM 2154 C CA . GLY A 1 300 ? -12.781 46.094 18.531 1 98.31 300 GLY A CA 1
ATOM 2155 C C . GLY A 1 300 ? -12.945 44.562 18.5 1 98.31 300 GLY A C 1
ATOM 2156 O O . GLY A 1 300 ? -14.062 44.062 18.375 1 98.31 300 GLY A O 1
ATOM 2157 N N . ILE A 1 301 ? -11.867 43.844 18.5 1 98.75 301 ILE A N 1
ATOM 2158 C CA . ILE A 1 301 ? -11.875 42.375 18.484 1 98.75 301 ILE A CA 1
ATOM 2159 C C . ILE A 1 301 ? -11.383 41.844 19.828 1 98.75 301 ILE A C 1
ATOM 2161 O O . ILE A 1 301 ? -10.375 42.312 20.359 1 98.75 301 ILE A O 1
ATOM 2165 N N . THR A 1 302 ? -12.086 40.938 20.391 1 98.75 302 THR A N 1
ATOM 2166 C CA . THR A 1 302 ? -11.719 40.312 21.656 1 98.75 302 THR A CA 1
ATOM 2167 C C . THR A 1 302 ? -10.68 39.219 21.438 1 98.75 302 THR A C 1
ATOM 2169 O O . THR A 1 302 ? -10.805 38.406 20.516 1 98.75 302 THR A O 1
ATOM 2172 N N . LEU A 1 303 ? -9.688 39.25 22.25 1 98.5 303 LEU A N 1
ATOM 2173 C CA . LEU A 1 303 ? -8.703 38.156 22.234 1 98.5 303 LEU A CA 1
ATOM 2174 C C . LEU A 1 303 ? -8.914 37.219 23.422 1 98.5 303 LEU A C 1
ATOM 2176 O O . LEU A 1 303 ? -8.852 37.656 24.578 1 98.5 303 LEU A O 1
ATOM 2180 N N . VAL A 1 304 ? -9.203 36 23.109 1 98.56 304 VAL A N 1
ATOM 2181 C CA . VAL A 1 304 ? -9.258 34.969 24.125 1 98.56 304 VAL A CA 1
ATOM 2182 C C . VAL A 1 304 ? -7.941 34.188 24.141 1 98.56 304 VAL A C 1
ATOM 2184 O O . VAL A 1 304 ? -7.477 33.719 23.078 1 98.56 304 VAL A O 1
ATOM 2187 N N . ARG A 1 305 ? -7.324 34.094 25.281 1 97.12 305 ARG A N 1
ATOM 2188 C CA . ARG A 1 305 ? -6.031 33.406 25.375 1 97.12 305 ARG A CA 1
ATOM 2189 C C . ARG A 1 305 ? -6.195 31.984 25.891 1 97.12 305 ARG A C 1
ATOM 2191 O O . ARG A 1 305 ? -6.734 31.766 26.969 1 97.12 305 ARG A O 1
ATOM 2198 N N . ALA A 1 306 ? -5.75 31.047 25.109 1 96 306 ALA A N 1
ATOM 2199 C CA . ALA A 1 306 ? -5.715 29.625 25.469 1 96 306 ALA A CA 1
ATOM 2200 C C . ALA A 1 306 ? -4.316 29.203 25.906 1 96 306 ALA A C 1
ATOM 2202 O O . ALA A 1 306 ? -3.354 29.969 25.75 1 96 306 ALA A O 1
ATOM 2203 N N . SER A 1 307 ? -4.203 28 26.547 1 91.25 307 SER A N 1
ATOM 2204 C CA . SER A 1 307 ? -2.9 27.406 26.844 1 91.25 307 SER A CA 1
ATOM 2205 C C . SER A 1 307 ? -2.115 27.109 25.578 1 91.25 307 SER A C 1
ATOM 2207 O O . SER A 1 307 ? -2.68 27.109 24.469 1 91.25 307 SER A O 1
ATOM 2209 N N . VAL A 1 308 ? -0.869 26.922 25.781 1 90.12 308 VAL A N 1
ATOM 2210 C CA . VAL A 1 308 ? -0.008 26.641 24.625 1 90.12 308 VAL A CA 1
ATOM 2211 C C . VAL A 1 308 ? -0.415 25.328 23.969 1 90.12 308 VAL A C 1
ATOM 2213 O O . VAL A 1 308 ? -0.612 24.328 24.656 1 90.12 308 VAL A O 1
ATOM 2216 N N . GLY A 1 309 ? -0.575 25.422 22.656 1 89.19 309 GLY A N 1
ATOM 2217 C CA . GLY A 1 309 ? -0.964 24.25 21.891 1 89.19 309 GLY A CA 1
ATOM 2218 C C . GLY A 1 309 ? -2.244 24.438 21.109 1 89.19 309 GLY A C 1
ATOM 2219 O O . GLY A 1 309 ? -3.244 24.922 21.641 1 89.19 309 GLY A O 1
ATOM 2220 N N . ASP A 1 310 ? -2.215 23.984 19.844 1 91.25 310 ASP A N 1
ATOM 2221 C CA . ASP A 1 310 ? -3.361 24.172 18.969 1 91.25 310 ASP A CA 1
ATOM 2222 C C . ASP A 1 310 ? -4.582 23.406 19.484 1 91.25 310 ASP A C 1
ATOM 2224 O O . ASP A 1 310 ? -5.723 23.797 19.219 1 91.25 310 ASP A O 1
ATOM 2228 N N . ARG A 1 311 ? -4.348 22.375 20.234 1 87.56 311 ARG A N 1
ATOM 2229 C CA . ARG A 1 311 ? -5.453 21.625 20.812 1 87.56 311 ARG A CA 1
ATOM 2230 C C . ARG A 1 311 ? -6.281 22.484 21.75 1 87.56 311 ARG A C 1
ATOM 2232 O O . ARG A 1 311 ? -7.512 22.422 21.734 1 87.56 311 ARG A O 1
ATOM 2239 N N . TYR A 1 312 ? -5.613 23.312 22.531 1 90.25 312 TYR A N 1
ATOM 2240 C CA . TYR A 1 312 ? -6.309 24.156 23.5 1 90.25 312 TYR A CA 1
ATOM 2241 C C . TYR A 1 312 ? -6.992 25.328 22.797 1 90.25 312 TYR A C 1
ATOM 2243 O O . TYR A 1 312 ? -8.055 25.781 23.234 1 90.25 312 TYR A O 1
ATOM 2251 N N . VAL A 1 313 ? -6.344 25.75 21.766 1 96.38 313 VAL A N 1
ATOM 2252 C CA . VAL A 1 313 ? -6.988 26.766 20.953 1 96.38 313 VAL A CA 1
ATOM 2253 C C . VAL A 1 313 ? -8.305 26.234 20.406 1 96.38 313 VAL A C 1
ATOM 2255 O O . VAL A 1 313 ? -9.352 26.859 20.547 1 96.38 313 VAL A O 1
ATOM 2258 N N . LEU A 1 314 ? -8.203 25.094 19.859 1 94.75 314 LEU A N 1
ATOM 2259 C CA . LEU A 1 314 ? -9.375 24.469 19.25 1 94.75 314 LEU A CA 1
ATOM 2260 C C . LEU A 1 314 ? -10.453 24.188 20.297 1 94.75 314 LEU A C 1
ATOM 2262 O O . LEU A 1 314 ? -11.641 24.391 20.031 1 94.75 314 LEU A O 1
ATOM 2266 N N . GLU A 1 315 ? -10.078 23.719 21.438 1 92.19 315 GLU A N 1
ATOM 2267 C CA . GLU A 1 315 ? -11.031 23.453 22.516 1 92.19 315 GLU A CA 1
ATOM 2268 C C . GLU A 1 315 ? -11.797 24.719 22.891 1 92.19 315 GLU A C 1
ATOM 2270 O O . GLU A 1 315 ? -13.016 24.672 23.078 1 92.19 315 GLU A O 1
ATOM 2275 N N . SER A 1 316 ? -11.094 25.781 23 1 96.56 316 SER A N 1
ATOM 2276 C CA . SER A 1 316 ? -11.727 27.062 23.312 1 96.56 316 SER A CA 1
ATOM 2277 C C . SER A 1 316 ? -12.664 27.5 22.203 1 96.56 316 SER A C 1
ATOM 2279 O O . SER A 1 316 ? -13.773 27.984 22.469 1 96.56 316 SER A O 1
ATOM 2281 N N . MET A 1 317 ? -12.281 27.344 21 1 98 317 MET A N 1
ATOM 2282 C CA . MET A 1 317 ? -13.094 27.719 19.859 1 98 317 MET A CA 1
ATOM 2283 C C . MET A 1 317 ? -14.398 26.922 19.828 1 98 317 MET A C 1
ATOM 2285 O O . MET A 1 317 ? -15.477 27.5 19.672 1 98 317 MET A O 1
ATOM 2289 N N . VAL A 1 318 ? -14.234 25.656 20.031 1 94.94 318 VAL A N 1
ATOM 2290 C CA . VAL A 1 318 ? -15.398 24.766 19.969 1 94.94 318 VAL A CA 1
ATOM 2291 C C . VAL A 1 318 ? -16.344 25.062 21.125 1 94.94 318 VAL A C 1
ATOM 2293 O O . VAL A 1 318 ? -17.547 25.156 20.938 1 94.94 318 VAL A O 1
ATOM 2296 N N . ALA A 1 319 ? -15.812 25.25 22.297 1 96.19 319 ALA A N 1
ATOM 2297 C CA . ALA A 1 319 ? -16.594 25.453 23.5 1 96.19 319 ALA A CA 1
ATOM 2298 C C . ALA A 1 319 ? -17.406 26.75 23.422 1 96.19 319 ALA A C 1
ATOM 2300 O O . ALA A 1 319 ? -18.5 26.844 23.969 1 96.19 319 ALA A O 1
ATOM 2301 N N . ASN A 1 320 ? -16.891 27.719 22.672 1 97.94 320 ASN A N 1
ATOM 2302 C CA . ASN A 1 320 ? -17.5 29.047 22.719 1 97.94 320 ASN A CA 1
ATOM 2303 C C . ASN A 1 320 ? -18.016 29.469 21.344 1 97.94 320 ASN A C 1
ATOM 2305 O O . ASN A 1 320 ? -18.578 30.547 21.203 1 97.94 320 ASN A O 1
ATOM 2309 N N . GLY A 1 321 ? -17.859 28.594 20.328 1 98 321 GLY A N 1
ATOM 2310 C CA . GLY A 1 321 ? -18.391 28.859 19 1 98 321 GLY A CA 1
ATOM 2311 C C . GLY A 1 321 ? -17.594 29.891 18.234 1 98 321 GLY A C 1
ATOM 2312 O O . GLY A 1 321 ? -18.156 30.656 17.453 1 98 321 GLY A O 1
ATOM 2313 N N . TYR A 1 322 ? -16.297 30.062 18.547 1 98.75 322 TYR A N 1
ATOM 2314 C CA . TYR A 1 322 ? -15.422 30.938 17.781 1 98.75 322 TYR A CA 1
ATOM 2315 C C . TYR A 1 322 ? -14.969 30.281 16.484 1 98.75 322 TYR A C 1
ATOM 2317 O O . TYR A 1 322 ? -14.984 29.047 16.375 1 98.75 322 TYR A O 1
ATOM 2325 N N . ASN A 1 323 ? -14.648 31.062 15.492 1 98.81 323 ASN A N 1
ATOM 2326 C CA . ASN A 1 323 ? -14.359 30.438 14.211 1 98.81 323 ASN A CA 1
ATOM 2327 C C . ASN A 1 323 ? -12.977 30.828 13.695 1 98.81 323 ASN A C 1
ATOM 2329 O O . ASN A 1 323 ? -12.617 30.516 12.555 1 98.81 323 ASN A O 1
ATOM 2333 N N . LEU A 1 324 ? -12.18 31.531 14.5 1 98.88 324 LEU A N 1
ATOM 2334 C CA . LEU A 1 324 ? -10.797 31.828 14.156 1 98.88 324 LEU A CA 1
ATOM 2335 C C . LEU A 1 324 ? -9.898 31.703 15.375 1 98.88 324 LEU A C 1
ATOM 2337 O O . LEU A 1 324 ? -10.219 32.219 16.453 1 98.88 324 LEU A O 1
ATOM 2341 N N . GLY A 1 325 ? -8.812 31.031 15.258 1 98.75 325 GLY A N 1
ATOM 2342 C CA . GLY A 1 325 ? -7.812 30.906 16.297 1 98.75 325 GLY A CA 1
ATOM 2343 C C . GLY A 1 325 ? -6.484 30.375 15.797 1 98.75 325 GLY A C 1
ATOM 2344 O O . GLY A 1 325 ? -6.363 30 14.633 1 98.75 325 GLY A O 1
ATOM 2345 N N . GLY A 1 326 ? -5.5 30.469 16.688 1 98.44 326 GLY A N 1
ATOM 2346 C CA . GLY A 1 326 ? -4.223 29.953 16.234 1 98.44 326 GLY A CA 1
ATOM 2347 C C . GLY A 1 326 ? -3.072 30.281 17.156 1 98.44 326 GLY A C 1
ATOM 2348 O O . GLY A 1 326 ? -3.283 30.562 18.344 1 98.44 326 GLY A O 1
ATOM 2349 N N . GLU A 1 327 ? -1.882 30.125 16.594 1 97.25 327 GLU A N 1
ATOM 2350 C CA . GLU A 1 327 ? -0.635 30.328 17.328 1 97.25 327 GLU A CA 1
ATOM 2351 C C . GLU A 1 327 ? 0.339 31.188 16.5 1 97.25 327 GLU A C 1
ATOM 2353 O O . GLU A 1 327 ? 0.218 31.266 15.281 1 97.25 327 GLU A O 1
ATOM 2358 N N . GLN A 1 328 ? 1.317 31.719 17.25 1 96.31 328 GLN A N 1
ATOM 2359 C CA . GLN A 1 328 ? 2.344 32.531 16.625 1 96.31 328 GLN A CA 1
ATOM 2360 C C . GLN A 1 328 ? 3.135 31.734 15.586 1 96.31 328 GLN A C 1
ATOM 2362 O O . GLN A 1 328 ? 3.654 32.312 14.625 1 96.31 328 GLN A O 1
ATOM 2367 N N . SER A 1 329 ? 3.113 30.406 15.766 1 95.81 329 SER A N 1
ATOM 2368 C CA . SER A 1 329 ? 3.875 29.531 14.891 1 95.81 329 SER A CA 1
ATOM 2369 C C . SER A 1 329 ? 3.211 29.391 13.523 1 95.81 329 SER A C 1
ATOM 2371 O O . SER A 1 329 ? 3.781 28.797 12.602 1 95.81 329 SER A O 1
ATOM 2373 N N . GLY A 1 330 ? 2.049 29.906 13.375 1 97.75 330 GLY A N 1
ATOM 2374 C CA . GLY A 1 330 ? 1.38 29.875 12.086 1 97.75 330 GLY A CA 1
ATOM 2375 C C . GLY A 1 330 ? 0.344 28.766 11.984 1 97.75 330 GLY A C 1
ATOM 2376 O O . GLY A 1 330 ? -0.221 28.531 10.914 1 97.75 330 GLY A O 1
ATOM 2377 N N . HIS A 1 331 ? 0.214 28.047 13.117 1 97.81 331 HIS A N 1
ATOM 2378 C CA . HIS A 1 331 ? -0.9 27.109 13.195 1 97.81 331 HIS A CA 1
ATOM 2379 C C . HIS A 1 331 ? -2.227 27.844 13.375 1 97.81 331 HIS A C 1
ATOM 2381 O O . HIS A 1 331 ? -2.668 28.062 14.508 1 97.81 331 HIS A O 1
ATOM 2387 N N . VAL A 1 332 ? -2.898 28.109 12.266 1 98.69 332 VAL A N 1
ATOM 2388 C CA . VAL A 1 332 ? -4.113 28.922 12.281 1 98.69 332 VAL A CA 1
ATOM 2389 C C . VAL A 1 332 ? -5.312 28.062 11.891 1 98.69 332 VAL A C 1
ATOM 2391 O O . VAL A 1 332 ? -5.27 27.344 10.891 1 98.69 332 VAL A O 1
ATOM 2394 N N . ILE A 1 333 ? -6.34 28.141 12.703 1 98.62 333 ILE A N 1
ATOM 2395 C CA . ILE A 1 333 ? -7.551 27.344 12.5 1 98.62 333 ILE A CA 1
ATOM 2396 C C . ILE A 1 333 ? -8.703 28.266 12.086 1 98.62 333 ILE A C 1
ATOM 2398 O O . ILE A 1 333 ? -9.047 29.203 12.812 1 98.62 333 ILE A O 1
ATOM 2402 N N . MET A 1 334 ? -9.242 28.062 10.945 1 98.69 334 MET A N 1
ATOM 2403 C CA . MET A 1 334 ? -10.477 28.703 10.492 1 98.69 334 MET A CA 1
ATOM 2404 C C . MET A 1 334 ? -11.617 27.688 10.43 1 98.69 334 MET A C 1
ATOM 2406 O O . MET A 1 334 ? -11.773 26.984 9.43 1 98.69 334 MET A O 1
ATOM 2410 N N . ALA A 1 335 ? -12.445 27.75 11.422 1 98.19 335 ALA A N 1
ATOM 2411 C CA . ALA A 1 335 ? -13.375 26.672 11.734 1 98.19 335 ALA A CA 1
ATOM 2412 C C . ALA A 1 335 ? -14.5 26.609 10.703 1 98.19 335 ALA A C 1
ATOM 2414 O O . ALA A 1 335 ? -15.188 25.578 10.602 1 98.19 335 ALA A O 1
ATOM 2415 N N . ASP A 1 336 ? -14.719 27.656 9.898 1 98.12 336 ASP A N 1
ATOM 2416 C CA . ASP A 1 336 ? -15.734 27.625 8.844 1 98.12 336 ASP A CA 1
ATOM 2417 C C . ASP A 1 336 ? -15.344 26.641 7.738 1 98.12 336 ASP A C 1
ATOM 2419 O O . ASP A 1 336 ? -16.203 26.172 7 1 98.12 336 ASP A O 1
ATOM 2423 N N . TYR A 1 337 ? -14.031 26.328 7.695 1 98.12 337 TYR A N 1
ATOM 2424 C CA . TYR A 1 337 ? -13.547 25.609 6.52 1 98.12 337 TYR A CA 1
ATOM 2425 C C . TYR A 1 337 ? -12.734 24.375 6.918 1 98.12 337 TYR A C 1
ATOM 2427 O O . TYR A 1 337 ? -12.531 23.469 6.105 1 98.12 337 TYR A O 1
ATOM 2435 N N . ALA A 1 338 ? -12.25 24.391 8.125 1 97.94 338 ALA A N 1
ATOM 2436 C CA . ALA A 1 338 ? -11.328 23.328 8.531 1 97.94 338 ALA A CA 1
ATOM 2437 C C . ALA A 1 338 ? -11.516 22.984 10.008 1 97.94 338 ALA A C 1
ATOM 2439 O O . ALA A 1 338 ? -11.93 23.828 10.805 1 97.94 338 ALA A O 1
ATOM 2440 N N . THR A 1 339 ? -11.117 21.781 10.367 1 96.62 339 THR A N 1
ATOM 2441 C CA . THR A 1 339 ? -11.25 21.328 11.742 1 96.62 339 THR A CA 1
ATOM 2442 C C . THR A 1 339 ? -9.898 21.359 12.453 1 96.62 339 THR A C 1
ATOM 2444 O O . THR A 1 339 ? -9.812 21.078 13.648 1 96.62 339 THR A O 1
ATOM 2447 N N . THR A 1 340 ? -8.844 21.641 11.75 1 96.94 340 THR A N 1
ATOM 2448 C CA . THR A 1 340 ? -7.488 21.766 12.266 1 96.94 340 THR A CA 1
ATOM 2449 C C . THR A 1 340 ? -6.742 22.891 11.57 1 96.94 340 THR A C 1
ATOM 2451 O O . THR A 1 340 ? -7.281 23.531 10.664 1 96.94 340 THR A O 1
ATOM 2454 N N . GLY A 1 341 ? -5.551 23.188 12.086 1 97.88 341 GLY A N 1
ATOM 2455 C CA . GLY A 1 341 ? -4.734 24.172 11.383 1 97.88 341 GLY A CA 1
ATOM 2456 C C . GLY A 1 341 ? -4.488 23.812 9.93 1 97.88 341 GLY A C 1
ATOM 2457 O O . GLY A 1 341 ? -4.227 22.641 9.609 1 97.88 341 GLY A O 1
ATOM 2458 N N . ASP A 1 342 ? -4.695 24.75 9.07 1 98.75 342 ASP A N 1
ATOM 2459 C CA . ASP A 1 342 ? -4.508 24.547 7.633 1 98.75 342 ASP A CA 1
ATOM 2460 C C . ASP A 1 342 ? -3.631 25.656 7.039 1 98.75 342 ASP A C 1
ATOM 2462 O O . ASP A 1 342 ? -4.117 26.75 6.742 1 98.75 342 ASP A O 1
ATOM 2466 N N . GLY A 1 343 ? -2.404 25.281 6.836 1 98.88 343 GLY A N 1
ATOM 2467 C CA . GLY A 1 343 ? -1.44 26.25 6.352 1 98.88 343 GLY A CA 1
ATOM 2468 C C . GLY A 1 343 ? -1.74 26.734 4.945 1 98.88 343 GLY A C 1
ATOM 2469 O O . GLY A 1 343 ? -1.487 27.906 4.621 1 98.88 343 GLY A O 1
ATOM 2470 N N . LEU A 1 344 ? -2.246 25.859 4.086 1 98.94 344 LEU A N 1
ATOM 2471 C CA . LEU A 1 344 ? -2.59 26.281 2.732 1 98.94 344 LEU A CA 1
ATOM 2472 C C . LEU A 1 344 ? -3.752 27.266 2.75 1 98.94 344 LEU A C 1
ATOM 2474 O O . LEU A 1 344 ? -3.703 28.312 2.084 1 98.94 344 LEU A O 1
ATOM 2478 N N . LEU A 1 345 ? -4.762 26.922 3.516 1 98.94 345 LEU A N 1
ATOM 2479 C CA . LEU A 1 345 ? -5.914 27.812 3.645 1 98.94 345 LEU A CA 1
ATOM 2480 C C . LEU A 1 345 ? -5.488 29.172 4.184 1 98.94 345 LEU A C 1
ATOM 2482 O O . LEU A 1 345 ? -5.918 30.219 3.67 1 98.94 345 LEU A O 1
ATOM 2486 N N . THR A 1 346 ? -4.672 29.141 5.191 1 98.94 346 THR A N 1
ATOM 2487 C CA . THR A 1 346 ? -4.188 30.375 5.809 1 98.94 346 THR A CA 1
ATOM 2488 C C . THR A 1 346 ? -3.447 31.234 4.793 1 98.94 346 THR A C 1
ATOM 2490 O O . THR A 1 346 ? -3.695 32.438 4.695 1 98.94 346 THR A O 1
ATOM 2493 N N . GLY A 1 347 ? -2.523 30.609 4.062 1 98.94 347 GLY A N 1
ATOM 2494 C CA . GLY A 1 347 ? -1.791 31.328 3.037 1 98.94 347 GLY A CA 1
ATOM 2495 C C . GLY A 1 347 ? -2.689 31.906 1.958 1 98.94 347 GLY A C 1
ATOM 2496 O O . GLY A 1 347 ? -2.512 33.062 1.542 1 98.94 347 GLY A O 1
ATOM 2497 N N . LEU A 1 348 ? -3.639 31.109 1.515 1 98.94 348 LEU A N 1
ATOM 2498 C CA . LEU A 1 348 ? -4.578 31.531 0.486 1 98.94 348 LEU A CA 1
ATOM 2499 C C . LEU A 1 348 ? -5.426 32.719 0.979 1 98.94 348 LEU A C 1
ATOM 2501 O O . LEU A 1 348 ? -5.648 33.656 0.245 1 98.94 348 LEU A O 1
ATOM 2505 N N . MET A 1 349 ? -5.906 32.656 2.195 1 98.88 349 MET A N 1
ATOM 2506 C CA . MET A 1 349 ? -6.738 33.688 2.77 1 98.88 349 MET A CA 1
ATOM 2507 C C . MET A 1 349 ? -5.945 35 2.938 1 98.88 349 MET A C 1
ATOM 2509 O O . MET A 1 349 ? -6.469 36.094 2.705 1 98.88 349 MET A O 1
ATOM 2513 N N . LEU A 1 350 ? -4.719 34.844 3.357 1 98.88 350 LEU A N 1
ATOM 2514 C CA . LEU A 1 350 ? -3.842 36 3.494 1 98.88 350 LEU A CA 1
ATOM 2515 C C . LEU A 1 350 ? -3.627 36.688 2.148 1 98.88 350 LEU A C 1
ATOM 2517 O O . LEU A 1 350 ? -3.764 37.906 2.035 1 98.88 350 LEU A O 1
ATOM 2521 N N . ALA A 1 351 ? -3.273 35.875 1.15 1 98.94 351 ALA A N 1
ATOM 2522 C CA . ALA A 1 351 ? -3.072 36.375 -0.199 1 98.94 351 ALA A CA 1
ATOM 2523 C C . ALA A 1 351 ? -4.355 37 -0.741 1 98.94 351 ALA A C 1
ATOM 2525 O O . ALA A 1 351 ? -4.309 38.031 -1.436 1 98.94 351 ALA A O 1
ATOM 2526 N N . SER A 1 352 ? -5.434 36.375 -0.467 1 98.88 352 SER A N 1
ATOM 2527 C CA . SER A 1 352 ? -6.727 36.906 -0.885 1 98.88 352 SER A CA 1
ATOM 2528 C C . SER A 1 352 ? -6.977 38.281 -0.301 1 98.88 352 SER A C 1
ATOM 2530 O O . SER A 1 352 ? -7.504 39.156 -0.983 1 98.88 352 SER A O 1
ATOM 2532 N N . ARG A 1 353 ? -6.602 38.469 0.954 1 98.69 353 ARG A N 1
ATOM 2533 C CA . ARG A 1 353 ? -6.746 39.781 1.598 1 98.69 353 ARG A CA 1
ATOM 2534 C C . ARG A 1 353 ? -5.875 40.844 0.917 1 98.69 353 ARG A C 1
ATOM 2536 O O . ARG A 1 353 ? -6.293 41.969 0.734 1 98.69 353 ARG A O 1
ATOM 2543 N N . VAL A 1 354 ? -4.664 40.469 0.553 1 98.81 354 VAL A N 1
ATOM 2544 C CA . VAL A 1 354 ? -3.764 41.375 -0.167 1 98.81 354 VAL A CA 1
ATOM 2545 C C . VAL A 1 354 ? -4.395 41.781 -1.496 1 98.81 354 VAL A C 1
ATOM 2547 O O . VAL A 1 354 ? -4.434 42.969 -1.831 1 98.81 354 VAL A O 1
ATOM 2550 N N . ALA A 1 355 ? -4.875 40.781 -2.164 1 98.62 355 ALA A N 1
ATOM 2551 C CA . ALA A 1 355 ? -5.5 41.062 -3.457 1 98.62 355 ALA A CA 1
ATOM 2552 C C . ALA A 1 355 ? -6.738 41.938 -3.301 1 98.62 355 ALA A C 1
ATOM 2554 O O . ALA A 1 355 ? -6.938 42.875 -4.07 1 98.62 355 ALA A O 1
ATOM 2555 N N . GLN A 1 356 ? -7.555 41.656 -2.369 1 98.06 356 GLN A N 1
ATOM 2556 C CA . GLN A 1 356 ? -8.812 42.375 -2.125 1 98.06 356 GLN A CA 1
ATOM 2557 C C . GLN A 1 356 ? -8.57 43.844 -1.804 1 98.06 356 GLN A C 1
ATOM 2559 O O . GLN A 1 356 ? -9.289 44.719 -2.289 1 98.06 356 GLN A O 1
ATOM 2564 N N . THR A 1 357 ? -7.594 44.094 -0.965 1 98 357 THR A N 1
ATOM 2565 C CA . THR A 1 357 ? -7.363 45.469 -0.475 1 98 357 THR A CA 1
ATOM 2566 C C . THR A 1 357 ? -6.469 46.219 -1.438 1 98 357 THR A C 1
ATOM 2568 O O . THR A 1 357 ? -6.453 47.469 -1.417 1 98 357 THR A O 1
ATOM 2571 N N . GLY A 1 358 ? -5.656 45.469 -2.17 1 98 358 GLY A N 1
ATOM 2572 C CA . GLY A 1 358 ? -4.66 46.125 -3.018 1 98 358 GLY A CA 1
ATOM 2573 C C . GLY A 1 358 ? -3.467 46.625 -2.244 1 98 358 GLY A C 1
ATOM 2574 O O . GLY A 1 358 ? -2.609 47.312 -2.805 1 98 358 GLY A O 1
ATOM 2575 N N . MET A 1 359 ? -3.416 46.375 -0.988 1 98.38 359 MET A N 1
ATOM 2576 C CA . MET A 1 359 ? -2.307 46.781 -0.141 1 98.38 359 MET A CA 1
ATOM 2577 C C . MET A 1 359 ? -1.231 45.719 -0.069 1 98.38 359 MET A C 1
ATOM 2579 O O . MET A 1 359 ? -1.544 44.531 -0.016 1 98.38 359 MET A O 1
ATOM 2583 N N . PRO A 1 360 ? 0.038 46.188 -0.074 1 98.56 360 PRO A N 1
ATOM 2584 C CA . PRO A 1 360 ? 1.086 45.188 0.148 1 98.56 360 PRO A CA 1
ATOM 2585 C C . PRO A 1 360 ? 0.98 44.531 1.516 1 98.56 360 PRO A C 1
ATOM 2587 O O . PRO A 1 360 ? 0.523 45.156 2.479 1 98.56 360 PRO A O 1
ATOM 2590 N N . LEU A 1 361 ? 1.441 43.312 1.585 1 98.81 361 LEU A N 1
ATOM 2591 C CA . LEU A 1 361 ? 1.402 42.562 2.84 1 98.81 361 LEU A CA 1
ATOM 2592 C C . LEU A 1 361 ? 2.119 43.344 3.947 1 98.81 361 LEU A C 1
ATOM 2594 O O . LEU A 1 361 ? 1.712 43.281 5.109 1 98.81 361 LEU A O 1
ATOM 2598 N N . GLN A 1 362 ? 3.17 44.031 3.578 1 98.38 362 GLN A N 1
ATOM 2599 C CA . GLN A 1 362 ? 3.912 44.844 4.535 1 98.38 362 GLN A CA 1
ATOM 2600 C C . GLN A 1 362 ? 2.994 45.844 5.242 1 98.38 362 GLN A C 1
ATOM 2602 O O . GLN A 1 362 ? 3.086 46.031 6.457 1 98.38 362 GLN A O 1
ATOM 2607 N N . GLU A 1 363 ? 2.164 46.5 4.496 1 98.25 363 GLU A N 1
ATOM 2608 C CA . GLU A 1 363 ? 1.239 47.469 5.039 1 98.25 363 GLU A CA 1
ATOM 2609 C C . GLU A 1 363 ? 0.173 46.812 5.91 1 98.25 363 GLU A C 1
ATOM 2611 O O . GLU A 1 363 ? -0.154 47.312 6.988 1 98.25 363 GLU A O 1
ATOM 2616 N N . LEU A 1 364 ? -0.362 45.75 5.449 1 98.44 364 LEU A N 1
ATOM 2617 C CA . LEU A 1 364 ? -1.358 45.031 6.227 1 98.44 364 LEU A CA 1
ATOM 2618 C C . LEU A 1 364 ? -0.768 44.531 7.547 1 98.44 364 LEU A C 1
ATOM 2620 O O . LEU A 1 364 ? -1.438 44.562 8.578 1 98.44 364 LEU A O 1
ATOM 2624 N N . ALA A 1 365 ? 0.498 44.062 7.547 1 97.69 365 ALA A N 1
ATOM 2625 C CA . ALA A 1 365 ? 1.162 43.531 8.727 1 97.69 365 ALA A CA 1
ATOM 2626 C C . ALA A 1 365 ? 1.421 44.594 9.766 1 97.69 365 ALA A C 1
ATOM 2628 O O . ALA A 1 365 ? 1.584 44.312 10.953 1 97.69 365 ALA A O 1
ATOM 2629 N N . ARG A 1 366 ? 1.369 45.812 9.352 1 95.44 366 ARG A N 1
ATOM 2630 C CA . ARG A 1 366 ? 1.621 46.938 10.242 1 95.44 366 ARG A CA 1
ATOM 2631 C C . ARG A 1 366 ? 0.418 47.188 11.148 1 95.44 366 ARG A C 1
ATOM 2633 O O . ARG A 1 366 ? 0.511 47.969 12.102 1 95.44 366 ARG A O 1
ATOM 2640 N N . THR A 1 367 ? -0.625 46.531 10.805 1 92.56 367 THR A N 1
ATOM 2641 C CA . THR A 1 367 ? -1.791 46.625 11.68 1 92.56 367 THR A CA 1
ATOM 2642 C C . THR A 1 367 ? -1.441 46.219 13.109 1 92.56 367 THR A C 1
ATOM 2644 O O . THR A 1 367 ? -2.084 46.688 14.062 1 92.56 367 THR A O 1
ATOM 2647 N N . MET A 1 368 ? -0.4 45.469 13.25 1 94.19 368 MET A N 1
ATOM 2648 C CA . MET A 1 368 ? 0.117 45.062 14.562 1 94.19 368 MET A CA 1
ATOM 2649 C C . MET A 1 368 ? 1.607 45.375 14.672 1 94.19 368 MET A C 1
ATOM 2651 O O . MET A 1 368 ? 2.355 45.188 13.711 1 94.19 368 MET A O 1
ATOM 2655 N N . THR A 1 369 ? 1.949 45.875 15.773 1 91.81 369 THR A N 1
ATOM 2656 C CA . THR A 1 369 ? 3.361 46.094 16.078 1 91.81 369 THR A CA 1
ATOM 2657 C C . THR A 1 369 ? 3.852 45.094 17.109 1 91.81 369 THR A C 1
ATOM 2659 O O . THR A 1 369 ? 3.35 45.062 18.234 1 91.81 369 THR A O 1
ATOM 2662 N N . ARG A 1 370 ? 4.773 44.25 16.703 1 92.12 370 ARG A N 1
ATOM 2663 C CA . ARG A 1 370 ? 5.332 43.281 17.625 1 92.12 370 ARG A CA 1
ATOM 2664 C C . ARG A 1 370 ? 6.078 43.969 18.766 1 92.12 370 ARG A C 1
ATOM 2666 O O . ARG A 1 370 ? 6.977 44.781 18.516 1 92.12 370 ARG A O 1
ATOM 2673 N N . MET A 1 371 ? 5.695 43.656 19.953 1 92.88 371 MET 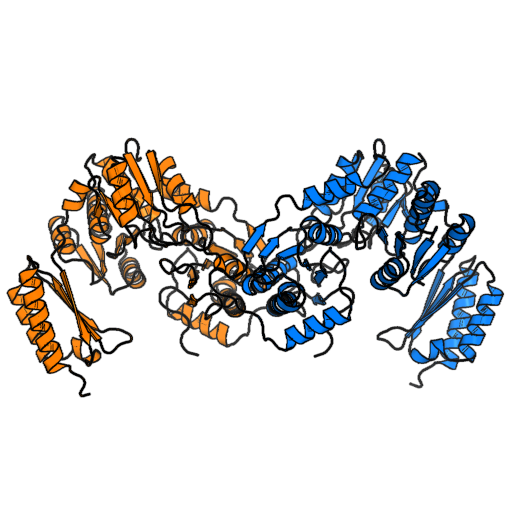A N 1
ATOM 2674 C CA . MET A 1 371 ? 6.398 44.188 21.109 1 92.88 371 MET A CA 1
ATOM 2675 C C . MET A 1 371 ? 7.691 43.438 21.375 1 92.88 371 MET A C 1
ATOM 2677 O O . MET A 1 371 ? 7.73 42.219 21.25 1 92.88 371 MET A O 1
ATOM 2681 N N . PRO A 1 372 ? 8.758 44.219 21.688 1 94.19 372 PRO A N 1
ATOM 2682 C CA . PRO A 1 372 ? 9.977 43.531 22.094 1 94.19 372 PRO A CA 1
ATOM 2683 C C . PRO A 1 372 ? 9.727 42.5 23.219 1 94.19 372 PRO A C 1
ATOM 2685 O O . PRO A 1 372 ? 8.969 42.781 24.156 1 94.19 372 PRO A O 1
ATOM 2688 N N . GLN A 1 373 ? 10.211 41.344 22.969 1 94.25 373 GLN A N 1
ATOM 2689 C CA . GLN A 1 373 ? 9.977 40.25 23.891 1 94.25 373 GLN A CA 1
ATOM 2690 C C . GLN A 1 373 ? 11.297 39.625 24.344 1 94.25 373 GLN A C 1
ATOM 2692 O O . GLN A 1 373 ? 12.195 39.406 23.516 1 94.25 373 GLN A O 1
ATOM 2697 N N . VAL A 1 374 ? 11.43 39.438 25.656 1 94.25 374 VAL A N 1
ATOM 2698 C CA . VAL A 1 374 ? 12.586 38.75 26.219 1 94.25 374 VAL A CA 1
ATOM 2699 C C . VAL A 1 374 ? 12.117 37.5 27 1 94.25 374 VAL A C 1
ATOM 2701 O O . VAL A 1 374 ? 11.148 37.594 27.766 1 94.25 374 VAL A O 1
ATOM 2704 N N . MET A 1 375 ? 12.742 36.375 26.656 1 93.06 375 MET A N 1
ATOM 2705 C CA . MET A 1 375 ? 12.453 35.156 27.359 1 93.06 375 MET A CA 1
ATOM 2706 C C . MET A 1 375 ? 13.719 34.594 28 1 93.06 375 MET A C 1
ATOM 2708 O O . MET A 1 375 ? 14.727 34.375 27.328 1 93.06 375 MET A O 1
ATOM 2712 N N . ILE A 1 376 ? 13.695 34.375 29.281 1 94.5 376 ILE A N 1
ATOM 2713 C CA . ILE A 1 376 ? 14.828 33.812 30.016 1 94.5 376 ILE A CA 1
ATOM 2714 C C . ILE A 1 376 ? 14.398 32.531 30.75 1 94.5 376 ILE A C 1
ATOM 2716 O O . ILE A 1 376 ? 13.422 32.531 31.484 1 94.5 376 ILE A O 1
ATOM 2720 N N . ASN A 1 377 ? 15.086 31.5 30.453 1 93.38 377 ASN A N 1
ATOM 2721 C CA . ASN A 1 377 ? 14.867 30.25 31.172 1 93.38 377 ASN A CA 1
ATOM 2722 C C . ASN A 1 377 ? 15.648 30.203 32.5 1 93.38 377 ASN A C 1
ATOM 2724 O O . ASN A 1 377 ? 16.875 30.312 32.469 1 93.38 377 ASN A O 1
ATOM 2728 N N . VAL A 1 378 ? 14.891 30.062 33.5 1 93.31 378 VAL A N 1
ATOM 2729 C CA . VAL A 1 378 ? 15.523 29.938 34.812 1 93.31 378 VAL A CA 1
ATOM 2730 C C . VAL A 1 378 ? 15.594 28.469 35.219 1 93.31 378 VAL A C 1
ATOM 2732 O O . VAL A 1 378 ? 14.555 27.844 35.5 1 93.31 378 VAL A O 1
ATOM 2735 N N . LYS A 1 379 ? 16.812 27.922 35.438 1 87.75 379 LYS A N 1
ATOM 2736 C CA . LYS A 1 379 ? 17.016 26.5 35.688 1 87.75 379 LYS A CA 1
ATOM 2737 C C . LYS A 1 379 ? 17.141 26.219 37.188 1 87.75 379 LYS A C 1
ATOM 2739 O O . LYS A 1 379 ? 17.375 27.125 38 1 87.75 379 LYS A O 1
ATOM 2744 N N . ASN A 1 380 ? 16.906 25.062 37.469 1 93.12 380 ASN A N 1
ATOM 2745 C CA . ASN A 1 380 ? 17.094 24.516 38.812 1 93.12 380 ASN A CA 1
ATOM 2746 C C . ASN A 1 380 ? 16.203 25.234 39.844 1 93.12 380 ASN A C 1
ATOM 2748 O O . ASN A 1 380 ? 16.703 25.688 40.875 1 93.12 380 ASN A O 1
ATOM 2752 N N . VAL A 1 381 ? 14.969 25.234 39.469 1 94 381 VAL A N 1
ATOM 2753 C CA . VAL A 1 381 ? 14.008 25.922 40.312 1 94 381 VAL A CA 1
ATOM 2754 C C . VAL A 1 381 ? 12.773 25.062 40.5 1 94 381 VAL A C 1
ATOM 2756 O O . VAL A 1 381 ? 12.516 24.156 39.719 1 94 381 VAL A O 1
ATOM 2759 N N . ASP A 1 382 ? 12.117 25.266 41.594 1 91.62 382 ASP A N 1
ATOM 2760 C CA . ASP A 1 382 ? 10.828 24.625 41.844 1 91.62 382 ASP A CA 1
ATOM 2761 C C . ASP A 1 382 ? 9.75 25.188 40.906 1 91.62 382 ASP A C 1
ATOM 2763 O O . ASP A 1 382 ? 9.07 26.141 41.25 1 91.62 382 ASP A O 1
ATOM 2767 N N . LYS A 1 383 ? 9.523 24.484 39.844 1 88.06 383 LYS A N 1
ATOM 2768 C CA . LYS A 1 383 ? 8.648 25 38.781 1 88.06 383 LYS A CA 1
ATOM 2769 C C . LYS A 1 383 ? 7.191 25 39.25 1 88.06 383 LYS A C 1
ATOM 2771 O O . LYS A 1 383 ? 6.395 25.828 38.781 1 88.06 383 LYS A O 1
ATOM 2776 N N . ALA A 1 384 ? 6.836 24.203 40.156 1 87.25 384 ALA A N 1
ATOM 2777 C CA . ALA A 1 384 ? 5.461 24.125 40.625 1 87.25 384 ALA A CA 1
ATOM 2778 C C . ALA A 1 384 ? 5.102 25.344 41.469 1 87.25 384 ALA A C 1
ATOM 2780 O O . ALA A 1 384 ? 3.945 25.766 41.5 1 87.25 384 ALA A O 1
ATOM 2781 N N . ALA A 1 385 ? 6.043 25.938 42.062 1 87.56 385 ALA A N 1
ATOM 2782 C CA . ALA A 1 385 ? 5.824 27.062 42.969 1 87.56 385 ALA A CA 1
ATOM 2783 C C . ALA A 1 385 ? 5.773 28.391 42.219 1 87.56 385 ALA A C 1
ATOM 2785 O O . ALA A 1 385 ? 5.441 29.422 42.781 1 87.56 385 ALA A O 1
ATOM 2786 N N . ALA A 1 386 ? 5.996 28.344 40.969 1 87.25 386 ALA A N 1
ATOM 2787 C CA . ALA A 1 386 ? 6.07 29.578 40.156 1 87.25 386 ALA A CA 1
ATOM 2788 C C . ALA A 1 386 ? 4.734 30.312 40.156 1 87.25 386 ALA A C 1
ATOM 2790 O O . ALA A 1 386 ? 4.695 31.531 40.062 1 87.25 386 ALA A O 1
ATOM 2791 N N . LYS A 1 387 ? 3.727 29.562 40.344 1 87.44 387 LYS A N 1
ATOM 2792 C CA . LYS A 1 387 ? 2.404 30.172 40.281 1 87.44 387 LYS A CA 1
ATOM 2793 C C . LYS A 1 387 ? 1.831 30.438 41.656 1 87.44 387 LYS A C 1
ATOM 2795 O O . LYS A 1 387 ? 0.75 31.016 41.781 1 87.44 387 LYS A O 1
ATOM 2800 N N . THR A 1 388 ? 2.602 30.094 42.656 1 90.69 388 THR A N 1
ATOM 2801 C CA . THR A 1 388 ? 2 30.172 44 1 90.69 388 THR A CA 1
ATOM 2802 C C . THR A 1 388 ? 2.904 30.953 44.969 1 90.69 388 THR A C 1
ATOM 2804 O O . THR A 1 388 ? 2.455 31.406 46 1 90.69 388 THR A O 1
ATOM 2807 N N . SER A 1 389 ? 4.102 31.047 44.656 1 93.06 389 SER A N 1
ATOM 2808 C CA . SER A 1 389 ? 5.039 31.75 45.5 1 93.06 389 SER A CA 1
ATOM 2809 C C . SER A 1 389 ? 4.672 33.219 45.656 1 93.06 389 SER A C 1
ATOM 2811 O O . SER A 1 389 ? 4.723 33.969 44.688 1 93.06 389 SER A O 1
ATOM 2813 N N . GLU A 1 390 ? 4.359 33.656 46.844 1 94.06 390 GLU A N 1
ATOM 2814 C CA . GLU A 1 390 ? 3.893 35.031 47.094 1 94.06 390 GLU A CA 1
ATOM 2815 C C . GLU A 1 390 ? 4.945 36.062 46.688 1 94.06 390 GLU A C 1
ATOM 2817 O O . GLU A 1 390 ? 4.637 37.031 46 1 94.06 390 GLU A O 1
ATOM 2822 N N . PRO A 1 391 ? 6.203 35.781 47.062 1 94.25 391 PRO A N 1
ATOM 2823 C CA . PRO A 1 391 ? 7.215 36.75 46.656 1 94.25 391 PRO A CA 1
ATOM 2824 C C . PRO A 1 391 ? 7.348 36.875 45.156 1 94.25 391 PRO A C 1
ATOM 2826 O O . PRO A 1 391 ? 7.594 37.938 44.625 1 94.25 391 PRO A O 1
ATOM 2829 N N . VAL A 1 392 ? 7.281 35.812 44.469 1 94.62 392 VAL A N 1
ATOM 2830 C CA . VAL A 1 392 ? 7.395 35.812 43 1 94.62 392 VAL A CA 1
ATOM 2831 C C . VAL A 1 392 ? 6.184 36.531 42.406 1 94.62 392 VAL A C 1
ATOM 2833 O O . VAL A 1 392 ? 6.328 37.344 41.5 1 94.62 392 VAL A O 1
ATOM 2836 N N . LEU A 1 393 ? 5.047 36.281 42.938 1 94.25 393 LEU A N 1
ATOM 2837 C CA . LEU A 1 393 ? 3.826 36.906 42.469 1 94.25 393 LEU A CA 1
ATOM 2838 C C . LEU A 1 393 ? 3.859 38.406 42.688 1 94.25 393 LEU A C 1
ATOM 2840 O O . LEU A 1 393 ? 3.377 39.188 41.844 1 94.25 393 LEU A O 1
ATOM 2844 N N . GLU A 1 394 ? 4.352 38.75 43.812 1 94.75 394 GLU A N 1
ATOM 2845 C CA . GLU A 1 394 ? 4.496 40.188 44.094 1 94.75 394 GLU A CA 1
ATOM 2846 C C . GLU A 1 394 ? 5.465 40.844 43.094 1 94.75 394 GLU A C 1
ATOM 2848 O O . GLU A 1 394 ? 5.242 41.969 42.688 1 94.75 394 GLU A O 1
ATOM 2853 N N . ALA A 1 395 ? 6.516 40.125 42.875 1 94.69 395 ALA A N 1
ATOM 2854 C CA . ALA A 1 395 ? 7.48 40.656 41.906 1 94.69 395 ALA A CA 1
ATOM 2855 C C . ALA A 1 395 ? 6.84 40.812 40.531 1 94.69 395 ALA A C 1
ATOM 2857 O O . ALA A 1 395 ? 7.113 41.781 39.812 1 94.69 395 ALA A O 1
ATOM 2858 N N . VAL A 1 396 ? 6.078 39.875 40.125 1 95.06 396 VAL A N 1
ATOM 2859 C CA . VAL A 1 396 ? 5.379 39.938 38.844 1 95.06 396 VAL A CA 1
ATOM 2860 C C . VAL A 1 396 ? 4.43 41.125 38.812 1 95.06 396 VAL A C 1
ATOM 2862 O O . VAL A 1 396 ? 4.398 41.875 37.844 1 95.06 396 VAL A O 1
ATOM 2865 N N . ALA A 1 397 ? 3.711 41.344 39.875 1 94 397 ALA A N 1
ATOM 2866 C CA . ALA A 1 397 ? 2.758 42.438 39.969 1 94 397 ALA A CA 1
ATOM 2867 C C . ALA A 1 397 ? 3.465 43.781 39.844 1 94 397 ALA A C 1
ATOM 2869 O O . ALA A 1 397 ? 2.967 44.688 39.188 1 94 397 ALA A O 1
ATOM 2870 N N . ARG A 1 398 ? 4.539 43.906 40.5 1 94.75 398 ARG A N 1
ATOM 2871 C CA . ARG A 1 398 ? 5.312 45.156 40.438 1 94.75 398 ARG A CA 1
ATOM 2872 C C . ARG A 1 398 ? 5.828 45.406 39.031 1 94.75 398 ARG A C 1
ATOM 2874 O O . ARG A 1 398 ? 5.832 46.562 38.562 1 94.75 398 ARG A O 1
ATOM 2881 N N . THR A 1 399 ? 6.32 44.375 38.5 1 94.5 399 THR A N 1
ATOM 2882 C CA . THR A 1 399 ? 6.812 44.5 37.125 1 94.5 399 THR A CA 1
ATOM 2883 C C . THR A 1 399 ? 5.691 44.938 36.188 1 94.5 399 THR A C 1
ATOM 2885 O O . THR A 1 399 ? 5.883 45.812 35.344 1 94.5 399 THR A O 1
ATOM 2888 N N . GLU A 1 400 ? 4.555 44.344 36.281 1 93.5 400 GLU A N 1
ATOM 2889 C CA . GLU A 1 400 ? 3.41 44.656 35.438 1 93.5 400 GLU A CA 1
ATOM 2890 C C . GLU A 1 400 ? 2.961 46.094 35.656 1 93.5 400 GLU A C 1
ATOM 2892 O O . GLU A 1 400 ? 2.572 46.781 34.688 1 93.5 400 GLU A O 1
ATOM 2897 N N . GLU A 1 401 ? 3.006 46.5 36.875 1 93.44 401 GLU A N 1
ATOM 2898 C CA . GLU A 1 401 ? 2.664 47.906 37.188 1 93.44 401 GLU A CA 1
ATOM 2899 C C . GLU A 1 401 ? 3.613 48.875 36.5 1 93.44 401 GLU A C 1
ATOM 2901 O O . GLU A 1 401 ? 3.182 49.906 35.969 1 93.44 401 GLU A O 1
ATOM 2906 N N . ARG A 1 402 ? 4.824 48.531 36.531 1 93.25 402 ARG A N 1
ATOM 2907 C CA . ARG A 1 402 ? 5.82 49.406 35.906 1 93.25 402 ARG A CA 1
ATOM 2908 C C . ARG A 1 402 ? 5.641 49.406 34.375 1 93.25 402 ARG A C 1
ATOM 2910 O O . ARG A 1 402 ? 5.863 50.438 33.719 1 93.25 402 ARG A O 1
ATOM 2917 N N . LEU A 1 403 ? 5.289 48.312 33.844 1 93.19 403 LEU A N 1
ATOM 2918 C CA . LEU A 1 403 ? 5.176 48.156 32.406 1 93.19 403 LEU A CA 1
ATOM 2919 C C . LEU A 1 403 ? 3.877 48.781 31.906 1 93.19 403 LEU A C 1
ATOM 2921 O O . LEU A 1 403 ? 3.816 49.25 30.766 1 93.19 403 LEU A O 1
ATOM 2925 N N . GLY A 1 404 ? 2.871 48.844 32.781 1 89.88 404 GLY A N 1
ATOM 2926 C CA . GLY A 1 404 ? 1.581 49.406 32.406 1 89.88 404 GLY A CA 1
ATOM 2927 C C . GLY A 1 404 ? 0.917 48.656 31.266 1 89.88 404 GLY A C 1
ATOM 2928 O O . GLY A 1 404 ? 0.993 47.438 31.203 1 89.88 404 GLY A O 1
ATOM 2929 N N . ALA A 1 405 ? 0.253 49.375 30.359 1 87.5 405 ALA A N 1
ATOM 2930 C CA . ALA A 1 405 ? -0.524 48.781 29.281 1 87.5 405 ALA A CA 1
ATOM 2931 C C . ALA A 1 405 ? 0.382 48.344 28.141 1 87.5 405 ALA A C 1
ATOM 2933 O O . ALA A 1 405 ? -0.035 47.562 27.266 1 87.5 405 ALA A O 1
ATOM 2934 N N . GLU A 1 406 ? 1.598 48.75 28.219 1 88.56 406 GLU A N 1
ATOM 2935 C CA . GLU A 1 406 ? 2.518 48.469 27.109 1 88.56 406 GLU A CA 1
ATOM 2936 C C . GLU A 1 406 ? 3.48 47.344 27.484 1 88.56 406 GLU A C 1
ATOM 2938 O O . GLU A 1 406 ? 4.543 47.219 26.875 1 88.56 406 GLU A O 1
ATOM 2943 N N . GLY A 1 407 ? 3.121 46.656 28.453 1 92.44 407 GLY A N 1
ATOM 2944 C CA . GLY A 1 407 ? 3.969 45.531 28.844 1 92.44 407 GLY A CA 1
ATOM 2945 C C . GLY A 1 407 ? 3.186 44.344 29.375 1 92.44 407 GLY A C 1
ATOM 2946 O O . GLY A 1 407 ? 2.021 44.469 29.75 1 92.44 407 GLY A O 1
ATOM 2947 N N . ARG A 1 408 ? 3.904 43.219 29.328 1 94.25 408 ARG A N 1
ATOM 2948 C CA . ARG A 1 408 ? 3.293 41.969 29.781 1 94.25 408 ARG A CA 1
ATOM 2949 C C . ARG A 1 408 ? 4.344 41 30.328 1 94.25 408 ARG A C 1
ATOM 2951 O O . ARG A 1 408 ? 5.488 41 29.875 1 94.25 408 ARG A O 1
ATOM 2958 N N . VAL A 1 409 ? 3.949 40.281 31.406 1 94.69 409 VAL A N 1
ATOM 2959 C CA . VAL A 1 409 ? 4.809 39.281 32.031 1 94.69 409 VAL A CA 1
ATOM 2960 C C . VAL A 1 409 ? 4.145 37.906 31.938 1 94.69 409 VAL A C 1
ATOM 2962 O O . VAL A 1 409 ? 2.932 37.781 32.125 1 94.69 409 VAL A O 1
ATOM 2965 N N . LEU A 1 410 ? 4.926 36.906 31.547 1 93.38 410 LEU A N 1
ATOM 2966 C CA . LEU A 1 410 ? 4.449 35.531 31.578 1 93.38 410 LEU A CA 1
ATOM 2967 C C . LEU A 1 410 ? 5.484 34.594 32.219 1 93.38 410 LEU A C 1
ATOM 2969 O O . LEU A 1 410 ? 6.637 34.562 31.781 1 93.38 410 LEU A O 1
ATOM 2973 N N . LEU A 1 411 ? 5.117 33.938 33.312 1 92.25 411 LEU A N 1
ATOM 2974 C CA . LEU A 1 411 ? 5.91 32.875 33.938 1 92.25 411 LEU A CA 1
ATOM 2975 C C . LEU A 1 411 ? 5.355 31.516 33.562 1 92.25 411 LEU A C 1
ATOM 2977 O O . LEU A 1 411 ? 4.203 31.203 33.875 1 92.25 411 LEU A O 1
ATOM 2981 N N . ARG A 1 412 ? 6.195 30.766 32.875 1 88.94 412 ARG A N 1
ATOM 2982 C CA . ARG A 1 412 ? 5.715 29.453 32.438 1 88.94 412 ARG A CA 1
ATOM 2983 C C . ARG A 1 412 ? 6.613 28.328 32.938 1 88.94 412 ARG A C 1
ATOM 2985 O O . ARG A 1 412 ? 7.785 28.25 32.562 1 88.94 412 ARG A O 1
ATOM 2992 N N . PRO A 1 413 ? 6.062 27.438 33.719 1 88.94 413 PRO A N 1
ATOM 2993 C CA . PRO A 1 413 ? 6.859 26.281 34.125 1 88.94 413 PRO A CA 1
ATOM 2994 C C . PRO A 1 413 ? 7.035 25.266 33 1 88.94 413 PRO A C 1
ATOM 2996 O O . PRO A 1 413 ? 6.113 25.047 32.219 1 88.94 413 PRO A O 1
ATOM 2999 N N . SER A 1 414 ? 8.203 24.688 32.906 1 82.62 414 SER A N 1
ATOM 3000 C CA . SER A 1 414 ? 8.453 23.594 31.969 1 82.62 414 SER A CA 1
ATOM 3001 C C . SER A 1 414 ? 7.715 22.328 32.406 1 82.62 414 SER A C 1
ATOM 3003 O O . SER A 1 414 ? 7.555 22.062 33.594 1 82.62 414 SER A O 1
ATOM 3005 N N . GLY A 1 415 ? 7.203 21.594 31.453 1 73.25 415 GLY A N 1
ATOM 3006 C CA . GLY A 1 415 ? 6.492 20.359 31.75 1 73.25 415 GLY A CA 1
ATOM 3007 C C . GLY A 1 415 ? 7.41 19.234 32.188 1 73.25 415 GLY A C 1
ATOM 3008 O O . GLY A 1 415 ? 6.965 18.297 32.844 1 73.25 415 GLY A O 1
ATOM 3009 N N . THR A 1 416 ? 8.688 19.266 31.781 1 69.62 416 THR A N 1
ATOM 3010 C CA . THR A 1 416 ? 9.531 18.094 31.984 1 69.62 416 THR A CA 1
ATOM 3011 C C . THR A 1 416 ? 10.742 18.438 32.844 1 69.62 416 THR A C 1
ATOM 3013 O O . THR A 1 416 ? 11.188 17.625 33.656 1 69.62 416 THR A O 1
ATOM 3016 N N . GLU A 1 417 ? 11.203 19.688 32.781 1 83.56 417 GLU A N 1
ATOM 3017 C CA . GLU A 1 417 ? 12.445 20.078 33.438 1 83.56 417 GLU A CA 1
ATOM 3018 C C . GLU A 1 417 ? 12.172 21.031 34.594 1 83.56 417 GLU A C 1
ATOM 3020 O O . GLU A 1 417 ? 11.133 21.703 34.625 1 83.56 417 GLU A O 1
ATOM 3025 N N . PRO A 1 418 ? 12.977 21 35.469 1 89.38 418 PRO A N 1
ATOM 3026 C CA . PRO A 1 418 ? 12.844 21.984 36.562 1 89.38 418 PRO A CA 1
ATOM 3027 C C . PRO A 1 418 ? 13.227 23.391 36.156 1 89.38 418 PRO A C 1
ATOM 3029 O O . PRO A 1 418 ? 14.18 23.969 36.688 1 89.38 418 PRO A O 1
ATOM 3032 N N . VAL A 1 419 ? 12.469 23.938 35.219 1 92.62 419 VAL A N 1
ATOM 3033 C CA . VAL A 1 419 ? 12.734 25.219 34.594 1 92.62 419 VAL A CA 1
ATOM 3034 C C . VAL A 1 419 ? 11.477 26.078 34.594 1 92.62 419 VAL A C 1
ATOM 3036 O O . VAL A 1 419 ? 10.367 25.578 34.406 1 92.62 419 VAL A O 1
ATOM 3039 N N . VAL A 1 420 ? 11.68 27.281 34.938 1 93.19 420 VAL A N 1
ATOM 3040 C CA . VAL A 1 420 ? 10.633 28.297 34.75 1 93.19 420 VAL A CA 1
ATOM 3041 C C . VAL A 1 420 ? 11.055 29.281 33.656 1 93.19 420 VAL A C 1
ATOM 3043 O O . VAL A 1 420 ? 12.156 29.828 33.719 1 93.19 420 VAL A O 1
ATOM 3046 N N . ARG A 1 421 ? 10.18 29.516 32.656 1 94.12 421 ARG A N 1
ATOM 3047 C CA . ARG A 1 421 ? 10.43 30.484 31.594 1 94.12 421 ARG A CA 1
ATOM 3048 C C . ARG A 1 421 ? 9.82 31.844 31.953 1 94.12 421 ARG A C 1
ATOM 3050 O O . ARG A 1 421 ? 8.617 31.953 32.156 1 94.12 421 ARG A O 1
ATOM 3057 N N . VAL A 1 422 ? 10.695 32.781 32.062 1 94.56 422 VAL A N 1
ATOM 3058 C CA . VAL A 1 422 ? 10.281 34.156 32.312 1 94.56 422 VAL A CA 1
ATOM 3059 C C . VAL A 1 422 ? 10.227 34.938 31.016 1 94.56 422 VAL A C 1
ATOM 3061 O O . VAL A 1 422 ? 11.266 35.156 30.391 1 94.56 422 VAL A O 1
ATOM 3064 N N . MET A 1 423 ? 9.031 35.312 30.688 1 95.12 423 MET A N 1
ATOM 3065 C CA . MET A 1 423 ? 8.859 36.094 29.469 1 95.12 423 MET A CA 1
ATOM 3066 C C . MET A 1 423 ? 8.336 37.5 29.781 1 95.12 423 MET A C 1
ATOM 3068 O O . MET A 1 423 ? 7.375 37.656 30.547 1 95.12 423 MET A O 1
ATOM 3072 N N . VAL A 1 424 ? 9.008 38.531 29.266 1 96.25 424 VAL A N 1
ATOM 3073 C CA . VAL A 1 424 ? 8.562 39.906 29.453 1 96.25 424 VAL A CA 1
ATOM 3074 C C . VAL A 1 424 ? 8.492 40.625 28.094 1 96.25 424 VAL A C 1
ATOM 3076 O O . VAL A 1 424 ? 9.383 40.469 27.266 1 96.25 424 VAL A O 1
ATOM 3079 N N . GLU A 1 425 ? 7.398 41.219 27.859 1 96.38 425 GLU A N 1
ATOM 3080 C CA . GLU A 1 425 ? 7.215 42.125 26.703 1 96.38 425 GLU A CA 1
ATOM 3081 C C . GLU A 1 425 ? 7.078 43.562 27.156 1 96.38 425 GLU A C 1
ATOM 3083 O O . GLU A 1 425 ? 6.457 43.844 28.188 1 96.38 425 GLU A O 1
ATOM 3088 N N . ALA A 1 426 ? 7.73 44.5 26.391 1 95.56 426 ALA A N 1
ATOM 3089 C CA . ALA A 1 426 ? 7.688 45.906 26.75 1 95.56 426 ALA A CA 1
ATOM 3090 C C . ALA A 1 426 ? 7.859 46.781 25.516 1 95.56 426 ALA A C 1
ATOM 3092 O O . ALA A 1 426 ? 8.047 46.281 24.406 1 95.56 426 ALA A O 1
ATOM 3093 N N . ALA A 1 427 ? 7.758 48.031 25.719 1 91.94 427 ALA A N 1
ATOM 3094 C CA . ALA A 1 427 ? 7.84 49 24.625 1 91.94 427 ALA A CA 1
ATOM 3095 C C . ALA A 1 427 ? 9.227 49 24 1 91.94 427 ALA A C 1
ATOM 3097 O O . ALA A 1 427 ? 9.375 49.219 22.797 1 91.94 427 ALA A O 1
ATOM 3098 N N . THR A 1 428 ? 10.211 48.719 24.828 1 93.44 428 THR A N 1
ATOM 3099 C CA . THR A 1 428 ? 11.57 48.625 24.312 1 93.44 428 THR A CA 1
ATOM 3100 C C . THR A 1 428 ? 12.25 47.344 24.781 1 93.44 428 THR A C 1
ATOM 3102 O O . THR A 1 428 ? 11.867 46.75 25.797 1 93.44 428 THR A O 1
ATOM 3105 N N . HIS A 1 429 ? 13.203 46.969 23.969 1 94.5 429 HIS A N 1
ATOM 3106 C CA . HIS A 1 429 ? 13.961 45.781 24.328 1 94.5 429 HIS A CA 1
ATOM 3107 C C . HIS A 1 429 ? 14.688 45.969 25.656 1 94.5 429 HIS A C 1
ATOM 3109 O O . HIS A 1 429 ? 14.805 45 26.438 1 94.5 429 HIS A O 1
ATOM 3115 N N . GLU A 1 430 ? 15.148 47.156 25.812 1 94.69 430 GLU A N 1
ATOM 3116 C CA . GLU A 1 430 ? 15.859 47.469 27.062 1 94.69 430 GLU A CA 1
ATOM 3117 C C . GLU A 1 430 ? 14.953 47.312 28.266 1 94.69 430 GLU A C 1
ATOM 3119 O O . GLU A 1 430 ? 15.352 46.719 29.281 1 94.69 430 GLU A O 1
ATOM 3124 N N . ASP A 1 431 ? 13.781 47.812 28.141 1 94.88 431 ASP A N 1
ATOM 3125 C CA . ASP A 1 431 ? 12.812 47.688 29.234 1 94.88 431 ASP A CA 1
ATOM 3126 C C . ASP A 1 431 ? 12.453 46.219 29.469 1 94.88 431 ASP A C 1
ATOM 3128 O O . ASP A 1 431 ? 12.383 45.781 30.609 1 94.88 431 ASP A O 1
ATOM 3132 N N . ALA A 1 432 ? 12.211 45.5 28.406 1 96.19 432 ALA A N 1
ATOM 3133 C CA . ALA A 1 432 ? 11.852 44.094 28.516 1 96.19 432 ALA A CA 1
ATOM 3134 C C . ALA A 1 432 ? 12.953 43.312 29.203 1 96.19 432 ALA A C 1
ATOM 3136 O O . ALA A 1 432 ? 12.68 42.469 30.078 1 96.19 432 ALA A O 1
ATOM 3137 N N . ARG A 1 433 ? 14.156 43.531 28.812 1 96.69 433 ARG A N 1
ATOM 3138 C CA . ARG A 1 433 ? 15.305 42.844 29.375 1 96.69 433 ARG A CA 1
ATOM 3139 C C . ARG A 1 433 ? 15.477 43.156 30.859 1 96.69 433 ARG A C 1
ATOM 3141 O O . ARG A 1 433 ? 15.672 42.25 31.672 1 96.69 433 ARG A O 1
ATOM 3148 N N . ARG A 1 434 ? 15.477 44.406 31.109 1 95.69 434 ARG A N 1
ATOM 3149 C CA . ARG A 1 434 ? 15.633 44.844 32.5 1 95.69 434 ARG A CA 1
ATOM 3150 C C . ARG A 1 434 ? 14.602 44.188 33.406 1 95.69 434 ARG A C 1
ATOM 3152 O O . ARG A 1 434 ? 14.938 43.656 34.469 1 95.69 434 ARG A O 1
ATOM 3159 N N . GLU A 1 435 ? 13.406 44.312 32.969 1 95.88 435 GLU A N 1
ATOM 3160 C CA . GLU A 1 435 ? 12.32 43.781 33.781 1 95.88 435 GLU A CA 1
ATOM 3161 C C . GLU A 1 435 ? 12.43 42.25 33.875 1 95.88 435 GLU A C 1
ATOM 3163 O O . GLU A 1 435 ? 12.133 41.656 34.906 1 95.88 435 GLU A O 1
ATOM 3168 N N . ALA A 1 436 ? 12.781 41.594 32.812 1 96.38 436 ALA A N 1
ATOM 3169 C CA . ALA A 1 436 ? 12.945 40.125 32.812 1 96.38 436 ALA A CA 1
ATOM 3170 C C . ALA A 1 436 ? 14.031 39.688 33.781 1 96.38 436 ALA A C 1
ATOM 3172 O O . ALA A 1 436 ? 13.844 38.75 34.562 1 96.38 436 ALA A O 1
ATOM 3173 N N . GLU A 1 437 ? 15.109 40.438 33.75 1 96.06 437 GLU A N 1
ATOM 3174 C CA . GLU A 1 437 ? 16.219 40.094 34.625 1 96.06 437 GLU A CA 1
ATOM 3175 C C . GLU A 1 437 ? 15.836 40.281 36.094 1 96.06 437 GLU A C 1
ATOM 3177 O O . GLU A 1 437 ? 16.25 39.5 36.969 1 96.06 437 GLU A O 1
ATOM 3182 N N . GLN A 1 438 ? 15.164 41.281 36.312 1 95 438 GLN A N 1
ATOM 3183 C CA . GLN A 1 438 ? 14.68 41.5 37.688 1 95 438 GLN A CA 1
ATOM 3184 C C . GLN A 1 438 ? 13.789 40.344 38.156 1 95 438 GLN A C 1
ATOM 3186 O O . GLN A 1 438 ? 13.906 39.906 39.281 1 95 438 GLN A O 1
ATOM 3191 N N . LEU A 1 439 ? 12.938 40 37.312 1 95.25 439 LEU A N 1
ATOM 3192 C CA . LEU A 1 439 ? 12.031 38.906 37.656 1 95.25 439 LEU A CA 1
ATOM 3193 C C . LEU A 1 439 ? 12.789 37.594 37.812 1 95.25 439 LEU A C 1
ATOM 3195 O O . LEU A 1 439 ? 12.43 36.75 38.625 1 95.25 439 LEU A O 1
ATOM 3199 N N . VAL A 1 440 ? 13.758 37.406 36.906 1 95.56 440 VAL A N 1
ATOM 3200 C CA . VAL A 1 440 ? 14.609 36.219 37 1 95.56 440 VAL A CA 1
ATOM 3201 C C . VAL A 1 440 ? 15.258 36.156 38.375 1 95.56 440 VAL A C 1
ATOM 3203 O O . VAL A 1 440 ? 15.312 35.062 39 1 95.56 440 VAL A O 1
ATOM 3206 N N . SER A 1 441 ? 15.75 37.25 38.844 1 95 441 SER A N 1
ATOM 3207 C CA . SER A 1 441 ? 16.375 37.312 40.156 1 95 441 SER A CA 1
ATOM 3208 C C . SER A 1 441 ? 15.383 36.906 41.25 1 95 441 SER A C 1
ATOM 3210 O O . SER A 1 441 ? 15.75 36.219 42.188 1 95 441 SER A O 1
ATOM 3212 N N . ALA A 1 442 ? 14.219 37.406 41.094 1 94.81 442 ALA A N 1
ATOM 3213 C CA . ALA A 1 442 ? 13.18 37.031 42.062 1 94.81 442 ALA A CA 1
ATOM 3214 C C . ALA A 1 442 ? 12.898 35.531 42.031 1 94.81 442 ALA A C 1
ATOM 3216 O O . ALA A 1 442 ? 12.734 34.906 43.094 1 94.81 442 ALA A O 1
ATOM 3217 N N . VAL A 1 443 ? 12.82 34.938 40.875 1 95 443 VAL A N 1
ATOM 3218 C CA . VAL A 1 443 ? 12.531 33.531 40.719 1 95 443 VAL A CA 1
ATOM 3219 C C . VAL A 1 443 ? 13.688 32.688 41.281 1 95 443 VAL A C 1
ATOM 3221 O O . VAL A 1 443 ? 13.461 31.703 42 1 95 443 VAL A O 1
ATOM 3224 N N . GLU A 1 444 ? 14.875 33.156 41 1 94.38 444 GLU A N 1
ATOM 3225 C CA . GLU A 1 444 ? 16.047 32.469 41.531 1 94.38 444 GLU A CA 1
ATOM 3226 C C . GLU A 1 444 ? 16.109 32.531 43.031 1 94.38 444 GLU A C 1
ATOM 3228 O O . GLU A 1 444 ? 16.438 31.516 43.688 1 94.38 444 GLU A O 1
ATOM 3233 N N . GLU A 1 445 ? 15.82 33.562 43.531 1 93.81 445 GLU A N 1
ATOM 3234 C CA . GLU A 1 445 ? 15.914 33.781 44.969 1 93.81 445 GLU A CA 1
ATOM 3235 C C . GLU A 1 445 ? 14.875 32.969 45.719 1 93.81 445 GLU A C 1
ATOM 3237 O O . GLU A 1 445 ? 15.156 32.438 46.781 1 93.81 445 GLU A O 1
ATOM 3242 N N . HIS A 1 446 ? 13.727 32.875 45.125 1 94.12 446 HIS A N 1
ATOM 3243 C CA . HIS A 1 446 ? 12.617 32.344 45.938 1 94.12 446 HIS A CA 1
ATOM 3244 C C . HIS A 1 446 ? 12.258 30.938 45.531 1 94.12 446 HIS A C 1
ATOM 3246 O O . HIS A 1 446 ? 11.562 30.234 46.281 1 94.12 446 HIS A O 1
ATOM 3252 N N . LEU A 1 447 ? 12.703 30.516 44.375 1 93.06 447 LEU A N 1
ATOM 3253 C CA . LEU A 1 447 ? 12.242 29.203 43.938 1 93.06 447 LEU A CA 1
ATOM 3254 C C . LEU A 1 447 ? 13.414 28.25 43.75 1 93.06 447 LEU A C 1
ATOM 3256 O O . LEU A 1 447 ? 13.227 27.094 43.344 1 93.06 447 LEU A O 1
ATOM 3260 N N . SER A 1 448 ? 14.656 28.656 44.031 1 91.56 448 SER A N 1
ATOM 3261 C CA . SER A 1 448 ? 15.828 27.828 43.812 1 91.56 448 SER A CA 1
ATOM 3262 C C . SER A 1 448 ? 15.711 26.5 44.562 1 91.56 448 SER A C 1
ATOM 3264 O O . SER A 1 448 ? 15.258 26.453 45.688 1 91.56 448 SER A O 1
ATOM 3266 N N . LEU A 1 449 ? 15.961 25.484 43.75 1 85 449 LEU A N 1
ATOM 3267 C CA . LEU A 1 449 ? 16.031 24.156 44.375 1 85 449 LEU A CA 1
ATOM 3268 C C . LEU A 1 449 ? 17.406 23.922 45 1 85 449 LEU A C 1
ATOM 3270 O O . LEU A 1 449 ? 18.422 24.359 44.438 1 85 449 LEU A O 1
ATOM 3274 N N . GLN A 1 450 ? 17.516 23.844 46.344 1 71.31 450 GLN A N 1
ATOM 3275 C CA . GLN A 1 450 ? 18.766 23.531 47 1 71.31 450 GLN A CA 1
ATOM 3276 C C . GLN A 1 450 ? 19.453 22.328 46.344 1 71.31 450 GLN A C 1
ATOM 3278 O O . GLN A 1 450 ? 18.812 21.344 46.031 1 71.31 450 GLN A O 1
ATOM 3283 N N . SER A 1 451 ? 20.562 22.719 45.562 1 51 451 SER A N 1
ATOM 3284 C CA . SER A 1 451 ? 21.391 21.594 45.125 1 51 451 SER A CA 1
ATOM 3285 C C . SER A 1 451 ? 21.656 20.641 46.281 1 51 451 SER A C 1
ATOM 3287 O O . SER A 1 451 ? 21.766 21.062 47.438 1 51 451 SER A O 1
ATOM 3289 N N . MET B 1 1 ? 8.391 -24.266 17.219 1 65.56 1 MET B N 1
ATOM 3290 C CA . MET B 1 1 ? 7.066 -24.234 16.594 1 65.56 1 MET B CA 1
ATOM 3291 C C . MET B 1 1 ? 7.004 -25.219 15.422 1 65.56 1 MET B C 1
ATOM 3293 O O . MET B 1 1 ? 8.031 -25.562 14.844 1 65.56 1 MET B O 1
ATOM 3297 N N . SER B 1 2 ? 5.863 -25.781 15.211 1 77.5 2 SER B N 1
ATOM 3298 C CA . SER B 1 2 ? 5.609 -26.609 14.031 1 77.5 2 SER B CA 1
ATOM 3299 C C . SER B 1 2 ? 5.926 -25.844 12.75 1 77.5 2 SER B C 1
ATOM 3301 O O . SER B 1 2 ? 5.914 -24.609 12.734 1 77.5 2 SER B O 1
ATOM 3303 N N . ARG B 1 3 ? 6.426 -26.453 11.789 1 88.81 3 ARG B N 1
ATOM 3304 C CA . ARG B 1 3 ? 6.793 -25.844 10.516 1 88.81 3 ARG B CA 1
ATOM 3305 C C . ARG B 1 3 ? 5.594 -25.156 9.867 1 88.81 3 ARG B C 1
ATOM 3307 O O . ARG B 1 3 ? 4.598 -25.797 9.547 1 88.81 3 ARG B O 1
ATOM 3314 N N . ILE B 1 4 ? 5.742 -23.828 9.695 1 91.5 4 ILE B N 1
ATOM 3315 C CA . ILE B 1 4 ? 4.613 -23.062 9.18 1 91.5 4 ILE B CA 1
ATOM 3316 C C . ILE B 1 4 ? 4.621 -23.109 7.652 1 91.5 4 ILE B C 1
ATOM 3318 O O . ILE B 1 4 ? 3.588 -22.906 7.012 1 91.5 4 ILE B O 1
ATOM 3322 N N . PHE B 1 5 ? 5.809 -23.359 7.109 1 92.56 5 PHE B N 1
ATOM 3323 C CA . PHE B 1 5 ? 5.902 -23.469 5.656 1 92.56 5 PHE B CA 1
ATOM 3324 C C . PHE B 1 5 ? 5.352 -24.797 5.184 1 92.56 5 PHE B C 1
ATOM 3326 O O . PHE B 1 5 ? 5.754 -25.859 5.676 1 92.56 5 PHE B O 1
ATOM 3333 N N . GLY B 1 6 ? 4.348 -24.734 4.305 1 85.38 6 GLY B N 1
ATOM 3334 C CA . GLY B 1 6 ? 3.852 -25.922 3.617 1 85.38 6 GLY B CA 1
ATOM 3335 C C . GLY B 1 6 ? 4.383 -26.062 2.201 1 85.38 6 GLY B C 1
ATOM 3336 O O . GLY B 1 6 ? 5.555 -25.781 1.942 1 85.38 6 GLY B O 1
ATOM 3337 N N . THR B 1 7 ? 3.504 -26.578 1.375 1 75.62 7 THR B N 1
ATOM 3338 C CA . THR B 1 7 ? 3.867 -26.688 -0.033 1 75.62 7 THR B CA 1
ATOM 3339 C C . THR B 1 7 ? 3.891 -25.312 -0.693 1 75.62 7 THR B C 1
ATOM 3341 O O . THR B 1 7 ? 2.848 -24.688 -0.859 1 75.62 7 THR B O 1
ATOM 3344 N N . ASP B 1 8 ? 5.012 -24.766 -1.007 1 81.19 8 ASP B N 1
ATOM 3345 C CA . ASP B 1 8 ? 5.223 -23.547 -1.778 1 81.19 8 ASP B CA 1
ATOM 3346 C C . ASP B 1 8 ? 4.852 -22.312 -0.961 1 81.19 8 ASP B C 1
ATOM 3348 O O . ASP B 1 8 ? 4.059 -21.469 -1.409 1 81.19 8 ASP B O 1
ATOM 3352 N N . GLY B 1 9 ? 5.309 -22.328 0.278 1 92.38 9 GLY B N 1
ATOM 3353 C CA . GLY B 1 9 ? 5.113 -21.125 1.082 1 92.38 9 GLY B CA 1
ATOM 3354 C C . GLY B 1 9 ? 4.203 -21.359 2.275 1 92.38 9 GLY B C 1
ATOM 3355 O O . GLY B 1 9 ? 4.055 -22.484 2.742 1 92.38 9 GLY B O 1
ATOM 3356 N N . VAL B 1 10 ? 3.684 -20.328 2.877 1 96.06 10 VAL B N 1
ATOM 3357 C CA . VAL B 1 10 ? 2.779 -20.359 4.02 1 96.06 10 VAL B CA 1
ATOM 3358 C C . VAL B 1 10 ? 1.353 -20.078 3.562 1 96.06 10 VAL B C 1
ATOM 3360 O O . VAL B 1 10 ? 1.072 -19 3.027 1 96.06 10 VAL B O 1
ATOM 3363 N N . ARG B 1 11 ? 0.47 -21.047 3.715 1 96 11 ARG B N 1
ATOM 3364 C CA . ARG B 1 11 ? -0.92 -20.906 3.295 1 96 11 ARG B CA 1
ATOM 3365 C C . ARG B 1 11 ? -1.873 -21.188 4.449 1 96 11 ARG B C 1
ATOM 3367 O O . ARG B 1 11 ? -1.574 -22.016 5.316 1 96 11 ARG B O 1
ATOM 3374 N N . GLY B 1 12 ? -2.93 -20.5 4.484 1 96.44 12 GLY B N 1
ATOM 3375 C CA . GLY B 1 12 ? -3.967 -20.719 5.48 1 96.44 12 GLY B CA 1
ATOM 3376 C C . GLY B 1 12 ? -5.051 -19.656 5.457 1 96.44 12 GLY B C 1
ATOM 3377 O O . GLY B 1 12 ? -5.066 -18.797 4.574 1 96.44 12 GLY B O 1
ATOM 3378 N N . LEU B 1 13 ? -5.961 -19.844 6.383 1 98.25 13 LEU B N 1
ATOM 3379 C CA . LEU B 1 13 ? -7.027 -18.859 6.52 1 98.25 13 LEU B CA 1
ATOM 3380 C C . LEU B 1 13 ? -6.461 -17.484 6.848 1 98.25 13 LEU B C 1
ATOM 3382 O O . LEU B 1 13 ? -5.656 -17.344 7.77 1 98.25 13 LEU B O 1
ATOM 3386 N N . ALA B 1 14 ? -6.844 -16.469 6.035 1 98.5 14 ALA B N 1
ATOM 3387 C CA . ALA B 1 14 ? -6.465 -15.094 6.359 1 98.5 14 ALA B CA 1
ATOM 3388 C C . ALA B 1 14 ? -7.078 -14.648 7.684 1 98.5 14 ALA B C 1
ATOM 3390 O O . ALA B 1 14 ? -8.289 -14.789 7.895 1 98.5 14 ALA B O 1
ATOM 3391 N N . ASN B 1 15 ? -6.215 -14.156 8.602 1 98.06 15 ASN B N 1
ATOM 3392 C CA . ASN B 1 15 ? -6.562 -13.742 9.961 1 98.06 15 ASN B CA 1
ATOM 3393 C C . ASN B 1 15 ? -6.816 -14.945 10.859 1 98.06 15 ASN B C 1
ATOM 3395 O O . ASN B 1 15 ? -7.27 -14.789 12 1 98.06 15 ASN B O 1
ATOM 3399 N N . GLY B 1 16 ? -6.676 -16.109 10.328 1 97.31 16 GLY B N 1
ATOM 3400 C CA . GLY B 1 16 ? -6.457 -17.312 11.133 1 97.31 16 GLY B CA 1
ATOM 3401 C C . GLY B 1 16 ? -4.988 -17.609 11.383 1 97.31 16 GLY B C 1
ATOM 3402 O O . GLY B 1 16 ? -4.387 -17.047 12.297 1 97.31 16 GLY B O 1
ATOM 3403 N N . LEU B 1 17 ? -4.496 -18.297 10.453 1 94.88 17 LEU B N 1
ATOM 3404 C CA . LEU B 1 17 ? -3.051 -18.516 10.484 1 94.88 17 LEU B CA 1
ATOM 3405 C C . LEU B 1 17 ? -2.311 -17.297 9.953 1 94.88 17 LEU B C 1
ATOM 3407 O O . LEU B 1 17 ? -1.319 -16.859 10.539 1 94.88 17 LEU B O 1
ATOM 3411 N N . LEU B 1 18 ? -2.789 -16.766 8.844 1 97.56 18 LEU B N 1
ATOM 3412 C CA . LEU B 1 18 ? -2.105 -15.672 8.172 1 97.56 18 LEU B CA 1
ATOM 3413 C C . LEU B 1 18 ? -2.6 -14.32 8.695 1 97.56 18 LEU B C 1
ATOM 3415 O O . LEU B 1 18 ? -3.309 -13.602 7.988 1 97.56 18 LEU B O 1
ATOM 3419 N N . THR B 1 19 ? -2.146 -13.984 9.828 1 98.44 19 THR B N 1
ATOM 3420 C CA . THR B 1 19 ? -2.467 -12.68 10.391 1 98.44 19 THR B CA 1
ATOM 3421 C C . THR B 1 19 ? -1.562 -11.602 9.805 1 98.44 19 THR B C 1
ATOM 3423 O O . THR B 1 19 ? -0.539 -11.906 9.188 1 98.44 19 THR B O 1
ATOM 3426 N N . ALA B 1 20 ? -1.979 -10.352 10.008 1 98.69 20 ALA B N 1
ATOM 3427 C CA . ALA B 1 20 ? -1.136 -9.234 9.594 1 98.69 20 ALA B CA 1
ATOM 3428 C C . ALA B 1 20 ? 0.216 -9.273 10.297 1 98.69 20 ALA B C 1
ATOM 3430 O O . ALA B 1 20 ? 1.249 -8.984 9.688 1 98.69 20 ALA B O 1
ATOM 3431 N N . GLU B 1 21 ? 0.221 -9.641 11.57 1 98.31 21 GLU B N 1
ATOM 3432 C CA . GLU B 1 21 ? 1.441 -9.727 12.367 1 98.31 21 GLU B CA 1
ATOM 3433 C C . GLU B 1 21 ? 2.395 -10.773 11.805 1 98.31 21 GLU B C 1
ATOM 3435 O O . GLU B 1 21 ? 3.588 -10.508 11.633 1 98.31 21 GLU B O 1
ATOM 3440 N N . LEU B 1 22 ? 1.822 -11.938 11.516 1 98.25 22 LEU B N 1
ATOM 3441 C CA . LEU B 1 22 ? 2.645 -13.016 10.969 1 98.25 22 LEU B CA 1
ATOM 3442 C C . LEU B 1 22 ? 3.238 -12.609 9.625 1 98.25 22 LEU B C 1
ATOM 3444 O O . LEU B 1 22 ? 4.43 -12.812 9.383 1 98.25 22 LEU B O 1
ATOM 3448 N N . ALA B 1 23 ? 2.418 -12.07 8.75 1 98.81 23 ALA B N 1
ATOM 3449 C CA . ALA B 1 23 ? 2.859 -11.664 7.418 1 98.81 23 ALA B CA 1
ATOM 3450 C C . ALA B 1 23 ? 4 -10.656 7.504 1 98.81 23 ALA B C 1
ATOM 3452 O O . ALA B 1 23 ? 4.988 -10.758 6.773 1 98.81 23 ALA B O 1
ATOM 3453 N N . MET B 1 24 ? 3.873 -9.656 8.391 1 98.88 24 MET B N 1
ATOM 3454 C CA . MET B 1 24 ? 4.879 -8.609 8.539 1 98.88 24 MET B CA 1
ATOM 3455 C C . MET B 1 24 ? 6.188 -9.18 9.07 1 98.88 24 MET B C 1
ATOM 3457 O O . MET B 1 24 ? 7.254 -8.938 8.5 1 98.88 24 MET B O 1
ATOM 3461 N N . GLU B 1 25 ? 6.086 -9.961 10.125 1 98.69 25 GLU B N 1
ATOM 3462 C CA . GLU B 1 25 ? 7.285 -10.492 10.766 1 98.69 25 GLU B CA 1
ATOM 3463 C C . GLU B 1 25 ? 7.988 -11.508 9.867 1 98.69 25 GLU B C 1
ATOM 3465 O O . GLU B 1 25 ? 9.219 -11.578 9.859 1 98.69 25 GLU B O 1
ATOM 3470 N N . LEU B 1 26 ? 7.172 -12.297 9.172 1 98.69 26 LEU B N 1
ATOM 3471 C CA . LEU B 1 26 ? 7.75 -13.234 8.227 1 98.69 26 LEU B CA 1
ATOM 3472 C C . LEU B 1 26 ? 8.516 -12.5 7.129 1 98.69 26 LEU B C 1
ATOM 3474 O O . LEU B 1 26 ? 9.562 -12.969 6.68 1 98.69 26 LEU B O 1
ATOM 3478 N N . SER B 1 27 ? 8.023 -11.406 6.707 1 98.88 27 SER B N 1
ATOM 3479 C CA . SER B 1 27 ? 8.68 -10.594 5.688 1 98.88 27 SER B CA 1
ATOM 3480 C C . SER B 1 27 ? 9.953 -9.953 6.227 1 98.88 27 SER B C 1
ATOM 3482 O O . SER B 1 27 ? 10.93 -9.781 5.492 1 98.88 27 SER B O 1
ATOM 3484 N N . GLN B 1 28 ? 9.938 -9.531 7.496 1 98.81 28 GLN B N 1
ATOM 3485 C CA . GLN B 1 28 ? 11.148 -9.023 8.125 1 98.81 28 GLN B CA 1
ATOM 3486 C C . GLN B 1 28 ? 12.234 -10.094 8.172 1 98.81 28 GLN B C 1
ATOM 3488 O O . GLN B 1 28 ? 13.422 -9.797 7.992 1 98.81 28 GLN B O 1
ATOM 3493 N N . ALA B 1 29 ? 11.805 -11.328 8.445 1 98.81 29 ALA B N 1
ATOM 3494 C CA . ALA B 1 29 ? 12.742 -12.453 8.438 1 98.81 29 ALA B CA 1
ATOM 3495 C C . ALA B 1 29 ? 13.289 -12.703 7.035 1 98.81 29 ALA B C 1
ATOM 3497 O O . ALA B 1 29 ? 14.492 -12.906 6.855 1 98.81 29 ALA B O 1
ATOM 3498 N N . ALA B 1 30 ? 12.414 -12.703 6.051 1 98.75 30 ALA B N 1
ATOM 3499 C CA . ALA B 1 30 ? 12.82 -12.906 4.66 1 98.75 30 ALA B CA 1
ATOM 3500 C C . ALA B 1 30 ? 13.781 -11.812 4.203 1 98.75 30 ALA B C 1
ATOM 3502 O O . ALA B 1 30 ? 14.688 -12.07 3.406 1 98.75 30 ALA B O 1
ATOM 3503 N N . ALA B 1 31 ? 13.539 -10.562 4.645 1 98.69 31 ALA B N 1
ATOM 3504 C CA . ALA B 1 31 ? 14.422 -9.445 4.309 1 98.69 31 ALA B CA 1
ATOM 3505 C C . ALA B 1 31 ? 15.867 -9.758 4.672 1 98.69 31 ALA B C 1
ATOM 3507 O O . ALA B 1 31 ? 16.797 -9.391 3.947 1 98.69 31 ALA B O 1
ATOM 3508 N N . ILE B 1 32 ? 16.016 -10.383 5.812 1 98.31 32 ILE B N 1
ATOM 3509 C CA . ILE B 1 32 ? 17.359 -10.734 6.277 1 98.31 32 ILE B CA 1
ATOM 3510 C C . ILE B 1 32 ? 17.922 -11.859 5.418 1 98.31 32 ILE B C 1
ATOM 3512 O O . ILE B 1 32 ? 19 -11.734 4.848 1 98.31 32 ILE B O 1
ATOM 3516 N N . VAL B 1 33 ? 17.156 -12.969 5.238 1 98.44 33 VAL B N 1
ATOM 3517 C CA . VAL B 1 33 ? 17.656 -14.211 4.668 1 98.44 33 VAL B CA 1
ATOM 3518 C C . VAL B 1 33 ? 17.812 -14.062 3.158 1 98.44 33 VAL B C 1
ATOM 3520 O O . VAL B 1 33 ? 18.812 -14.508 2.588 1 98.44 33 VAL B O 1
ATOM 3523 N N . LEU B 1 34 ? 16.891 -13.438 2.5 1 98.44 34 LEU B N 1
ATOM 3524 C CA . LEU B 1 34 ? 16.875 -13.367 1.042 1 98.44 34 LEU B CA 1
ATOM 3525 C C . LEU B 1 34 ? 17.438 -12.039 0.552 1 98.44 34 LEU B C 1
ATOM 3527 O O . LEU B 1 34 ? 17.812 -11.914 -0.619 1 98.44 34 LEU B O 1
ATOM 3531 N N . GLY B 1 35 ? 17.484 -11.039 1.425 1 97.88 35 GLY B N 1
ATOM 3532 C CA . GLY B 1 35 ? 17.938 -9.711 1.045 1 97.88 35 GLY B CA 1
ATOM 3533 C C . GLY B 1 35 ? 19.328 -9.391 1.542 1 97.88 35 GLY B C 1
ATOM 3534 O O . GLY B 1 35 ? 20.312 -9.594 0.824 1 97.88 35 GLY B O 1
ATOM 3535 N N . HIS B 1 36 ? 19.422 -9.078 2.846 1 95.81 36 HIS B N 1
ATOM 3536 C CA . HIS B 1 36 ? 20.641 -8.5 3.424 1 95.81 36 HIS B CA 1
ATOM 3537 C C . HIS B 1 36 ? 21.797 -9.477 3.342 1 95.81 36 HIS B C 1
ATOM 3539 O O . HIS B 1 36 ? 22.953 -9.062 3.184 1 95.81 36 HIS B O 1
ATOM 3545 N N . ARG B 1 37 ? 21.531 -10.727 3.426 1 93 37 ARG B N 1
ATOM 3546 C CA . ARG B 1 37 ? 22.594 -11.711 3.367 1 93 37 ARG B CA 1
ATOM 3547 C C . ARG B 1 37 ? 23.125 -11.859 1.944 1 93 37 ARG B C 1
ATOM 3549 O O . ARG B 1 37 ? 24.203 -12.43 1.731 1 93 37 ARG B O 1
ATOM 3556 N N . HIS B 1 38 ? 22.438 -11.328 0.944 1 89 38 HIS B N 1
ATOM 3557 C CA . HIS B 1 38 ? 22.797 -11.555 -0.448 1 89 38 HIS B CA 1
ATOM 3558 C C . HIS B 1 38 ? 23.172 -10.242 -1.14 1 89 38 HIS B C 1
ATOM 3560 O O . HIS B 1 38 ? 23.969 -10.234 -2.072 1 89 38 HIS B O 1
ATOM 3566 N N . ALA B 1 39 ? 22.594 -9.211 -0.689 1 87.31 39 ALA B N 1
ATOM 3567 C CA . ALA B 1 39 ? 22.828 -7.914 -1.326 1 87.31 39 ALA B CA 1
ATOM 3568 C C . ALA B 1 39 ? 24.25 -7.434 -1.084 1 87.31 39 ALA B C 1
ATOM 3570 O O . ALA B 1 39 ? 24.828 -7.676 -0.019 1 87.31 39 ALA B O 1
ATOM 3571 N N . PRO B 1 40 ? 24.75 -6.77 -2.109 1 86.88 40 PRO B N 1
ATOM 3572 C CA . PRO B 1 40 ? 26.094 -6.195 -1.907 1 86.88 40 PRO B CA 1
ATOM 3573 C C . PRO B 1 40 ? 26.141 -5.219 -0.737 1 86.88 40 PRO B C 1
ATOM 3575 O O . PRO B 1 40 ? 25.125 -4.574 -0.42 1 86.88 40 PRO B O 1
ATOM 3578 N N . GLU B 1 41 ? 27.281 -5.141 -0.193 1 84.56 41 GLU B N 1
ATOM 3579 C CA . GLU B 1 41 ? 27.469 -4.246 0.945 1 84.56 41 GLU B CA 1
ATOM 3580 C C . GLU B 1 41 ? 27.125 -2.807 0.58 1 84.56 41 GLU B C 1
ATOM 3582 O O . GLU B 1 41 ? 27.5 -2.326 -0.494 1 84.56 41 GLU B O 1
ATOM 3587 N N . GLY B 1 42 ? 26.391 -2.16 1.421 1 84.62 42 GLY B N 1
ATOM 3588 C CA . GLY B 1 42 ? 26.062 -0.755 1.232 1 84.62 42 GLY B CA 1
ATOM 3589 C C . GLY B 1 42 ? 24.844 -0.536 0.36 1 84.62 42 GLY B C 1
ATOM 3590 O O . GLY B 1 42 ? 24.406 0.601 0.175 1 84.62 42 GLY B O 1
ATOM 3591 N N . GLN B 1 43 ? 24.359 -1.63 -0.235 1 91.5 43 GLN B N 1
ATOM 3592 C CA . GLN B 1 43 ? 23.188 -1.497 -1.08 1 91.5 43 GLN B CA 1
ATOM 3593 C C . GLN B 1 43 ? 21.953 -2.088 -0.399 1 91.5 43 GLN B C 1
ATOM 3595 O O . GLN B 1 43 ? 22.031 -3.146 0.23 1 91.5 43 GLN B O 1
ATOM 3600 N N . ARG B 1 44 ? 20.891 -1.36 -0.466 1 95.12 44 ARG B N 1
ATOM 3601 C CA . ARG B 1 44 ? 19.641 -1.912 0.042 1 95.12 44 ARG B CA 1
ATOM 3602 C C . ARG B 1 44 ? 19.125 -3.02 -0.87 1 95.12 44 ARG B C 1
ATOM 3604 O O . ARG B 1 44 ? 19.094 -2.861 -2.092 1 95.12 44 ARG B O 1
ATOM 3611 N N . PRO B 1 45 ? 18.734 -4.164 -0.283 1 98.38 45 PRO B N 1
ATOM 3612 C CA . PRO B 1 45 ? 18.125 -5.199 -1.118 1 98.38 45 PRO B CA 1
ATOM 3613 C C . PRO B 1 45 ? 16.812 -4.738 -1.757 1 98.38 45 PRO B C 1
ATOM 3615 O O . PRO B 1 45 ? 16.188 -3.793 -1.273 1 98.38 45 PRO B O 1
ATOM 3618 N N . THR B 1 46 ? 16.453 -5.367 -2.828 1 98.56 46 THR B N 1
ATOM 3619 C CA . THR B 1 46 ? 15.227 -5.059 -3.537 1 98.56 46 THR B CA 1
ATOM 3620 C C . THR B 1 46 ? 14.328 -6.289 -3.617 1 98.56 46 THR B C 1
ATOM 3622 O O . THR B 1 46 ? 14.812 -7.418 -3.684 1 98.56 46 THR B O 1
ATOM 3625 N N . ALA B 1 47 ? 13.047 -6.074 -3.555 1 98.88 47 ALA B N 1
ATOM 3626 C CA . ALA B 1 47 ? 12.078 -7.16 -3.66 1 98.88 47 ALA B CA 1
ATOM 3627 C C . ALA B 1 47 ? 10.891 -6.754 -4.527 1 98.88 47 ALA B C 1
ATOM 3629 O O . ALA B 1 47 ? 10.438 -5.609 -4.469 1 98.88 47 ALA B O 1
ATOM 3630 N N . VAL B 1 48 ? 10.336 -7.699 -5.301 1 98.94 48 VAL B N 1
ATOM 3631 C CA . VAL B 1 48 ? 9.07 -7.543 -6.012 1 98.94 48 VAL B CA 1
ATOM 3632 C C . VAL B 1 48 ? 7.941 -8.164 -5.199 1 98.94 48 VAL B C 1
ATOM 3634 O O . VAL B 1 48 ? 8.055 -9.305 -4.734 1 98.94 48 VAL B O 1
ATOM 3637 N N . VAL B 1 49 ? 6.887 -7.441 -4.973 1 98.94 49 VAL B N 1
ATOM 3638 C CA . VAL B 1 49 ? 5.715 -7.969 -4.281 1 98.94 49 VAL B CA 1
ATOM 3639 C C . VAL B 1 49 ? 4.512 -7.957 -5.223 1 98.94 49 VAL B C 1
ATOM 3641 O O . VAL B 1 49 ? 4.211 -6.934 -5.844 1 98.94 49 VAL B O 1
ATOM 3644 N N . ALA B 1 50 ? 3.852 -9.062 -5.41 1 98.88 50 ALA B N 1
ATOM 3645 C CA . ALA B 1 50 ? 2.629 -9.203 -6.195 1 98.88 50 ALA B CA 1
ATOM 3646 C C . ALA B 1 50 ? 1.578 -10.008 -5.441 1 98.88 50 ALA B C 1
ATOM 3648 O O . ALA B 1 50 ? 1.895 -10.688 -4.457 1 98.88 50 ALA B O 1
ATOM 3649 N N . ARG B 1 51 ? 0.402 -9.898 -5.855 1 98.81 51 ARG B N 1
ATOM 3650 C CA . ARG B 1 51 ? -0.678 -10.633 -5.211 1 98.81 51 ARG B CA 1
ATOM 3651 C C . ARG B 1 51 ? -1.744 -11.039 -6.223 1 98.81 51 ARG B C 1
ATOM 3653 O O . ARG B 1 51 ? -1.768 -10.531 -7.344 1 98.81 51 ARG B O 1
ATOM 3660 N N . ASP B 1 52 ? -2.547 -12.016 -5.805 1 98.69 52 ASP B N 1
ATOM 3661 C CA . ASP B 1 52 ? -3.76 -12.234 -6.586 1 98.69 52 ASP B CA 1
ATOM 3662 C C . ASP B 1 52 ? -4.883 -11.305 -6.133 1 98.69 52 ASP B C 1
ATOM 3664 O O . ASP B 1 52 ? -4.637 -10.312 -5.445 1 98.69 52 ASP B O 1
ATOM 3668 N N . GLY B 1 53 ? -6.137 -11.562 -6.539 1 97.88 53 GLY B N 1
ATOM 3669 C CA . GLY B 1 53 ? -7.195 -10.578 -6.387 1 97.88 53 GLY B CA 1
ATOM 3670 C C . GLY B 1 53 ? -7.98 -10.742 -5.102 1 97.88 53 GLY B C 1
ATOM 3671 O O . GLY B 1 53 ? -8.984 -10.062 -4.887 1 97.88 53 GLY B O 1
ATOM 3672 N N . ARG B 1 54 ? -7.562 -11.633 -4.172 1 98.69 54 ARG B N 1
ATOM 3673 C CA . ARG B 1 54 ? -8.281 -11.875 -2.928 1 98.69 54 ARG B CA 1
ATOM 3674 C C . ARG B 1 54 ? -8.359 -10.609 -2.082 1 98.69 54 ARG B C 1
ATOM 3676 O O . ARG B 1 54 ? -7.398 -9.844 -2.014 1 98.69 54 ARG B O 1
ATOM 3683 N N . ALA B 1 55 ? -9.516 -10.43 -1.367 1 98.5 55 ALA B N 1
ATOM 3684 C CA . ALA B 1 55 ? -9.68 -9.289 -0.469 1 98.5 55 ALA B CA 1
ATOM 3685 C C . ALA B 1 55 ? -8.578 -9.25 0.583 1 98.5 55 ALA B C 1
ATOM 3687 O O . ALA B 1 55 ? -8.016 -8.195 0.865 1 98.5 55 ALA B O 1
ATOM 3688 N N . SER B 1 56 ? -8.266 -10.383 1.129 1 98.81 56 SER B N 1
ATOM 3689 C CA . SER B 1 56 ? -7.277 -10.453 2.199 1 98.81 56 SER B CA 1
ATOM 3690 C C . SER B 1 56 ? -5.879 -10.117 1.689 1 98.81 56 SER B C 1
ATOM 3692 O O . SER B 1 56 ? -4.984 -9.805 2.477 1 98.81 56 SER B O 1
ATOM 3694 N N . GLY B 1 57 ? -5.688 -10.242 0.392 1 98.81 57 GLY B N 1
ATOM 3695 C CA . GLY B 1 57 ? -4.406 -9.875 -0.19 1 98.81 57 GLY B CA 1
ATOM 3696 C C . GLY B 1 57 ? -4.047 -8.414 0.04 1 98.81 57 GLY B C 1
ATOM 3697 O O . GLY B 1 57 ? -2.869 -8.055 0.011 1 98.81 57 GLY B O 1
ATOM 3698 N N . GLU B 1 58 ? -5.062 -7.652 0.253 1 98.81 58 GLU B N 1
ATOM 3699 C CA . GLU B 1 58 ? -4.84 -6.223 0.443 1 98.81 58 GLU B CA 1
ATOM 3700 C C . GLU B 1 58 ? -4.164 -5.941 1.782 1 98.81 58 GLU B C 1
ATOM 3702 O O . GLU B 1 58 ? -3.145 -5.246 1.835 1 98.81 58 GLU B O 1
ATOM 3707 N N . PHE B 1 59 ? -4.637 -6.531 2.908 1 98.88 59 PHE B N 1
ATOM 3708 C CA . PHE B 1 59 ? -3.971 -6.242 4.172 1 98.88 59 PHE B CA 1
ATOM 3709 C C . PHE B 1 59 ? -2.703 -7.074 4.32 1 98.88 59 PHE B C 1
ATOM 3711 O O . PHE B 1 59 ? -1.724 -6.625 4.918 1 98.88 59 PHE B O 1
ATOM 3718 N N . ILE B 1 60 ? -2.664 -8.281 3.705 1 98.94 60 ILE B N 1
ATOM 3719 C CA . ILE B 1 60 ? -1.456 -9.094 3.766 1 98.94 60 ILE B CA 1
ATOM 3720 C C . ILE B 1 60 ? -0.341 -8.43 2.963 1 98.94 60 ILE B C 1
ATOM 3722 O O . ILE B 1 60 ? 0.81 -8.391 3.404 1 98.94 60 ILE B O 1
ATOM 3726 N N . GLY B 1 61 ? -0.725 -7.934 1.747 1 98.94 61 GLY B N 1
ATOM 3727 C CA . GLY B 1 61 ? 0.245 -7.199 0.952 1 98.94 61 GLY B CA 1
ATOM 3728 C C . GLY B 1 61 ? 0.8 -5.98 1.664 1 98.94 61 GLY B C 1
ATOM 3729 O O . GLY B 1 61 ? 1.998 -5.699 1.587 1 98.94 61 GLY B O 1
ATOM 3730 N N . ALA B 1 62 ? -0.089 -5.262 2.338 1 98.94 62 ALA B N 1
ATOM 3731 C CA . ALA B 1 62 ? 0.342 -4.109 3.127 1 98.94 62 ALA B CA 1
ATOM 3732 C C . ALA B 1 62 ? 1.292 -4.535 4.242 1 98.94 62 ALA B C 1
ATOM 3734 O O . ALA B 1 62 ? 2.309 -3.881 4.484 1 98.94 62 ALA B O 1
ATOM 3735 N N . ALA B 1 63 ? 0.996 -5.582 4.945 1 98.94 63 ALA B N 1
ATOM 3736 C CA . ALA B 1 63 ? 1.835 -6.094 6.023 1 98.94 63 ALA B CA 1
ATOM 3737 C C . ALA B 1 63 ? 3.203 -6.523 5.5 1 98.94 63 ALA B C 1
ATOM 3739 O O . ALA B 1 63 ? 4.23 -6.23 6.117 1 98.94 63 ALA B O 1
ATOM 3740 N N . VAL B 1 64 ? 3.18 -7.242 4.363 1 98.94 64 VAL B N 1
ATOM 3741 C CA . VAL B 1 64 ? 4.414 -7.691 3.734 1 98.94 64 VAL B CA 1
ATOM 3742 C C . VAL B 1 64 ? 5.277 -6.484 3.365 1 98.94 64 VAL B C 1
ATOM 3744 O O . VAL B 1 64 ? 6.469 -6.449 3.67 1 98.94 64 VAL B O 1
ATOM 3747 N N . THR B 1 65 ? 4.699 -5.488 2.771 1 98.94 65 THR B N 1
ATOM 3748 C CA . THR B 1 65 ? 5.402 -4.273 2.363 1 98.94 65 THR B CA 1
ATOM 3749 C C . THR B 1 65 ? 5.98 -3.551 3.576 1 98.94 65 THR B C 1
ATOM 3751 O O . THR B 1 65 ? 7.129 -3.102 3.545 1 98.94 65 THR B O 1
ATOM 3754 N N . ALA B 1 66 ? 5.18 -3.465 4.625 1 98.94 66 ALA B N 1
ATOM 3755 C CA . ALA B 1 66 ? 5.645 -2.836 5.859 1 98.94 66 ALA B CA 1
ATOM 3756 C C . ALA B 1 66 ? 6.859 -3.57 6.422 1 98.94 66 ALA B C 1
ATOM 3758 O O . ALA B 1 66 ? 7.836 -2.941 6.836 1 98.94 66 ALA B O 1
ATOM 3759 N N . GLY B 1 67 ? 6.758 -4.875 6.453 1 98.94 67 GLY B N 1
ATOM 3760 C CA . GLY B 1 67 ? 7.855 -5.672 6.973 1 98.94 67 GLY B CA 1
ATOM 3761 C C . GLY B 1 67 ? 9.141 -5.516 6.176 1 98.94 67 GLY B C 1
ATOM 3762 O O . GLY B 1 67 ? 10.219 -5.352 6.746 1 98.94 67 GLY B O 1
ATOM 3763 N N . LEU B 1 68 ? 9.016 -5.551 4.875 1 98.94 68 LEU B N 1
ATOM 3764 C CA . LEU B 1 68 ? 10.18 -5.453 4 1 98.94 68 LEU B CA 1
ATOM 3765 C C . LEU B 1 68 ? 10.805 -4.062 4.07 1 98.94 68 LEU B C 1
ATOM 3767 O O . LEU B 1 68 ? 11.992 -3.922 4.359 1 98.94 68 LEU B O 1
ATOM 3771 N N . ALA B 1 69 ? 10 -3.035 3.896 1 98.88 69 ALA B N 1
ATOM 3772 C CA . ALA B 1 69 ? 10.516 -1.67 3.828 1 98.88 69 ALA B CA 1
ATOM 3773 C C . ALA B 1 69 ? 11.078 -1.229 5.18 1 98.88 69 ALA B C 1
ATOM 3775 O O . ALA B 1 69 ? 12.094 -0.539 5.238 1 98.88 69 ALA B O 1
ATOM 3776 N N . SER B 1 70 ? 10.406 -1.601 6.277 1 98.81 70 SER B N 1
ATOM 3777 C CA . SER B 1 70 ? 10.914 -1.26 7.602 1 98.81 70 SER B CA 1
ATOM 3778 C C . SER B 1 70 ? 12.25 -1.943 7.867 1 98.81 70 SER B C 1
ATOM 3780 O O . SER B 1 70 ? 13.016 -1.507 8.734 1 98.81 70 SER B O 1
ATOM 3782 N N . SER B 1 71 ? 12.508 -3.016 7.109 1 98.69 71 SER B N 1
ATOM 3783 C CA . SER B 1 71 ? 13.742 -3.768 7.285 1 98.69 71 SER B CA 1
ATOM 3784 C C . SER B 1 71 ? 14.812 -3.307 6.301 1 98.69 71 SER B C 1
ATOM 3786 O O . SER B 1 71 ? 15.852 -3.957 6.148 1 98.69 71 SER B O 1
ATOM 3788 N N . GLY B 1 72 ? 14.57 -2.238 5.609 1 98.44 72 GLY B N 1
ATOM 3789 C CA . GLY B 1 72 ? 15.578 -1.682 4.715 1 98.44 72 GLY B CA 1
ATOM 3790 C C . GLY B 1 72 ? 15.578 -2.324 3.342 1 98.44 72 GLY B C 1
ATOM 3791 O O . GLY B 1 72 ? 16.609 -2.379 2.674 1 98.44 72 GLY B O 1
ATOM 3792 N N . VAL B 1 73 ? 14.508 -2.904 2.922 1 98.75 73 VAL B N 1
ATOM 3793 C CA . VAL B 1 73 ? 14.367 -3.479 1.588 1 98.75 73 VAL B CA 1
ATOM 3794 C C . VAL B 1 73 ? 13.555 -2.537 0.703 1 98.75 73 VAL B C 1
ATOM 3796 O O . VAL B 1 73 ? 12.477 -2.082 1.096 1 98.75 73 VAL B O 1
ATOM 3799 N N . ASP B 1 74 ? 14.078 -2.16 -0.449 1 98.75 74 ASP B N 1
ATOM 3800 C CA . ASP B 1 74 ? 13.281 -1.434 -1.431 1 98.75 74 ASP B CA 1
ATOM 3801 C C . ASP B 1 74 ? 12.242 -2.348 -2.082 1 98.75 74 ASP B C 1
ATOM 3803 O O . ASP B 1 74 ? 12.594 -3.391 -2.639 1 98.75 74 ASP B O 1
ATOM 3807 N N . VAL B 1 75 ? 11.016 -1.924 -2.014 1 98.88 75 VAL B N 1
ATOM 3808 C CA . VAL B 1 75 ? 9.914 -2.771 -2.457 1 98.88 75 VAL B CA 1
ATOM 3809 C C . VAL B 1 75 ? 9.359 -2.248 -3.779 1 98.88 75 VAL B C 1
ATOM 3811 O O . VAL B 1 75 ? 8.984 -1.076 -3.885 1 98.88 75 VAL B O 1
ATOM 3814 N N . TYR B 1 76 ? 9.32 -3.068 -4.75 1 98.88 76 TYR B N 1
ATOM 3815 C CA . TYR B 1 76 ? 8.594 -2.828 -5.992 1 98.88 76 TYR B CA 1
ATOM 3816 C C . TYR B 1 76 ? 7.234 -3.512 -5.973 1 98.88 76 TYR B C 1
ATOM 3818 O O . TYR B 1 76 ? 7.145 -4.734 -6.102 1 98.88 76 TYR B O 1
ATOM 3826 N N . ASP B 1 77 ? 6.219 -2.73 -5.797 1 98.81 77 ASP B N 1
ATOM 3827 C CA . ASP B 1 77 ? 4.852 -3.242 -5.758 1 98.81 77 ASP B CA 1
ATOM 3828 C C . ASP B 1 77 ? 4.312 -3.475 -7.168 1 98.81 77 ASP B C 1
ATOM 3830 O O . ASP B 1 77 ? 4.008 -2.521 -7.887 1 98.81 77 ASP B O 1
ATOM 3834 N N . ALA B 1 78 ? 4.078 -4.738 -7.539 1 98.81 78 ALA B N 1
ATOM 3835 C CA . ALA B 1 78 ? 3.682 -5.09 -8.898 1 98.81 78 ALA B CA 1
ATOM 3836 C C . ALA B 1 78 ? 2.166 -5.215 -9.016 1 98.81 78 ALA B C 1
ATOM 3838 O O . ALA B 1 78 ? 1.633 -5.398 -10.109 1 98.81 78 ALA B O 1
ATOM 3839 N N . GLY B 1 79 ? 1.438 -5.109 -7.879 1 98.25 79 GLY B N 1
ATOM 3840 C CA . GLY B 1 79 ? -0.016 -5.16 -7.906 1 98.25 79 GLY B CA 1
ATOM 3841 C C . GLY B 1 79 ? -0.561 -6.559 -8.117 1 98.25 79 GLY B C 1
ATOM 3842 O O . GLY B 1 79 ? 0.009 -7.535 -7.625 1 98.25 79 GLY B O 1
ATOM 3843 N N . VAL B 1 80 ? -1.72 -6.676 -8.664 1 98.69 80 VAL B N 1
ATOM 3844 C CA . VAL B 1 80 ? -2.387 -7.949 -8.914 1 98.69 80 VAL B CA 1
ATOM 3845 C C . VAL B 1 80 ? -1.843 -8.578 -10.195 1 98.69 80 VAL B C 1
ATOM 3847 O O . VAL B 1 80 ? -2.072 -8.062 -11.289 1 98.69 80 VAL B O 1
ATOM 3850 N N . LEU B 1 81 ? -1.125 -9.641 -10.062 1 98.81 81 LEU B N 1
ATOM 3851 C CA . LEU B 1 81 ? -0.508 -10.367 -11.172 1 98.81 81 LEU B CA 1
ATOM 3852 C C . LEU B 1 81 ? -0.419 -11.859 -10.859 1 98.81 81 LEU B C 1
ATOM 3854 O O . LEU B 1 81 ? -0.446 -12.258 -9.695 1 98.81 81 LEU B O 1
ATOM 3858 N N . PRO B 1 82 ? -0.319 -12.664 -11.875 1 98.88 82 PRO B N 1
ATOM 3859 C CA . PRO B 1 82 ? -0.121 -14.102 -11.664 1 98.88 82 PRO B CA 1
ATOM 3860 C C . PRO B 1 82 ? 1.201 -14.422 -10.977 1 98.88 82 PRO B C 1
ATOM 3862 O O . PRO B 1 82 ? 2.139 -13.617 -11.023 1 98.88 82 PRO B O 1
ATOM 3865 N N . THR B 1 83 ? 1.285 -15.586 -10.352 1 98.69 83 THR B N 1
ATOM 3866 C CA . THR B 1 83 ? 2.506 -16.062 -9.719 1 98.69 83 THR B CA 1
ATOM 3867 C C . THR B 1 83 ? 3.664 -16.094 -10.711 1 98.69 83 THR B C 1
ATOM 3869 O O . THR B 1 83 ? 4.754 -15.602 -10.414 1 98.69 83 THR B O 1
ATOM 3872 N N . PRO B 1 84 ? 3.477 -16.609 -11.898 1 98.75 84 PRO B N 1
ATOM 3873 C CA . PRO B 1 84 ? 4.605 -16.625 -12.836 1 98.75 84 PRO B CA 1
ATOM 3874 C C . PRO B 1 84 ? 5.043 -15.219 -13.25 1 98.75 84 PRO B C 1
ATOM 3876 O O . PRO B 1 84 ? 6.215 -15.008 -13.578 1 98.75 84 PRO B O 1
ATOM 3879 N N . ALA B 1 85 ? 4.129 -14.25 -13.289 1 98.94 85 ALA B N 1
ATOM 3880 C CA . ALA B 1 85 ? 4.508 -12.867 -13.578 1 98.94 85 ALA B CA 1
ATOM 3881 C C . ALA B 1 85 ? 5.434 -12.32 -12.5 1 98.94 85 ALA B C 1
ATOM 3883 O O . ALA B 1 85 ? 6.418 -11.641 -12.805 1 98.94 85 ALA B O 1
ATOM 3884 N N . ALA B 1 86 ? 5.086 -12.586 -11.266 1 98.81 86 ALA B N 1
ATOM 3885 C CA . ALA B 1 86 ? 5.945 -12.172 -10.164 1 98.81 86 ALA B CA 1
ATOM 3886 C C . ALA B 1 86 ? 7.344 -12.766 -10.305 1 98.81 86 ALA B C 1
ATOM 3888 O O . ALA B 1 86 ? 8.344 -12.062 -10.148 1 98.81 86 ALA B O 1
ATOM 3889 N N . ALA B 1 87 ? 7.375 -14.055 -10.594 1 98.75 87 ALA B N 1
ATOM 3890 C CA . ALA B 1 87 ? 8.656 -14.734 -10.773 1 98.75 87 ALA B CA 1
ATOM 3891 C C . ALA B 1 87 ? 9.445 -14.109 -11.914 1 98.75 87 ALA B C 1
ATOM 3893 O O . ALA B 1 87 ? 10.641 -13.836 -11.773 1 98.75 87 ALA B O 1
ATOM 3894 N N . TYR B 1 88 ? 8.805 -13.852 -13.023 1 98.81 88 TYR B N 1
ATOM 3895 C CA . TYR B 1 88 ? 9.43 -13.227 -14.188 1 98.81 88 TYR B CA 1
ATOM 3896 C C . TYR B 1 88 ? 10.016 -11.867 -13.82 1 98.81 88 TYR B C 1
ATOM 3898 O O . TYR B 1 88 ? 11.156 -11.555 -14.164 1 98.81 88 TYR B O 1
ATOM 3906 N N . LEU B 1 89 ? 9.219 -11.062 -13.078 1 98.94 89 LEU B N 1
ATOM 3907 C CA . LEU B 1 89 ? 9.602 -9.688 -12.758 1 98.94 89 LEU B CA 1
ATOM 3908 C C . LEU B 1 89 ? 10.812 -9.656 -11.836 1 98.94 89 LEU B C 1
ATOM 3910 O O . LEU B 1 89 ? 11.641 -8.75 -11.922 1 98.94 89 LEU B O 1
ATOM 3914 N N . VAL B 1 90 ? 10.914 -10.625 -10.891 1 98.81 90 VAL B N 1
ATOM 3915 C CA . VAL B 1 90 ? 12.086 -10.695 -10.023 1 98.81 90 VAL B CA 1
ATOM 3916 C C . VAL B 1 90 ? 13.352 -10.805 -10.867 1 98.81 90 VAL B C 1
ATOM 3918 O O . VAL B 1 90 ? 14.344 -10.125 -10.594 1 98.81 90 VAL B O 1
ATOM 3921 N N . GLY B 1 91 ? 13.289 -11.664 -11.906 1 98.44 91 GLY B N 1
ATOM 3922 C CA . GLY B 1 91 ? 14.422 -11.812 -12.797 1 98.44 91 GLY B CA 1
ATOM 3923 C C . GLY B 1 91 ? 14.625 -10.617 -13.711 1 98.44 91 GLY B C 1
ATOM 3924 O O . GLY B 1 91 ? 15.758 -10.164 -13.906 1 98.44 91 GLY B O 1
ATOM 3925 N N . ASP B 1 92 ? 13.555 -10.133 -14.211 1 98.44 92 ASP B N 1
ATOM 3926 C CA . ASP B 1 92 ? 13.57 -9.078 -15.219 1 98.44 92 ASP B CA 1
ATOM 3927 C C . ASP B 1 92 ? 14.195 -7.801 -14.664 1 98.44 92 ASP B C 1
ATOM 3929 O O . ASP B 1 92 ? 14.969 -7.129 -15.359 1 98.44 92 ASP B O 1
ATOM 3933 N N . ILE B 1 93 ? 13.969 -7.477 -13.406 1 97.62 93 ILE B N 1
ATOM 3934 C CA . ILE B 1 93 ? 14.5 -6.227 -12.867 1 97.62 93 ILE B CA 1
ATOM 3935 C C . ILE B 1 93 ? 15.703 -6.523 -11.977 1 97.62 93 ILE B C 1
ATOM 3937 O O . ILE B 1 93 ? 16.203 -5.633 -11.281 1 97.62 93 ILE B O 1
ATOM 3941 N N . ASP B 1 94 ? 16.062 -7.809 -11.922 1 97.62 94 ASP B N 1
ATOM 3942 C CA . ASP B 1 94 ? 17.219 -8.273 -11.141 1 97.62 94 ASP B CA 1
ATOM 3943 C C . ASP B 1 94 ? 17.047 -7.938 -9.664 1 97.62 94 ASP B C 1
ATOM 3945 O O . ASP B 1 94 ? 17.969 -7.426 -9.023 1 97.62 94 ASP B O 1
ATOM 3949 N N . ALA B 1 95 ? 15.852 -8.094 -9.172 1 98.19 95 ALA B N 1
ATOM 3950 C CA . ALA B 1 95 ? 15.594 -7.934 -7.742 1 98.19 95 ALA B CA 1
ATOM 3951 C C . ALA B 1 95 ? 16.25 -9.055 -6.938 1 98.19 95 ALA B C 1
ATOM 3953 O O . ALA B 1 95 ? 16.484 -10.148 -7.457 1 98.19 95 ALA B O 1
ATOM 3954 N N . ASP B 1 96 ? 16.531 -8.773 -5.707 1 98.44 96 ASP B N 1
ATOM 3955 C CA . ASP B 1 96 ? 17.172 -9.773 -4.855 1 98.44 96 ASP B CA 1
ATOM 3956 C C . ASP B 1 96 ? 16.219 -10.938 -4.57 1 98.44 96 ASP B C 1
ATOM 3958 O O . ASP B 1 96 ? 16.656 -12.086 -4.445 1 98.44 96 ASP B O 1
ATOM 3962 N N . PHE B 1 97 ? 14.969 -10.664 -4.395 1 98.62 97 PHE B N 1
ATOM 3963 C CA . PHE B 1 97 ? 13.969 -11.703 -4.191 1 98.62 97 PHE B CA 1
ATOM 3964 C C . PHE B 1 97 ? 12.57 -11.172 -4.484 1 98.62 97 PHE B C 1
ATOM 3966 O O . PHE B 1 97 ? 12.414 -10.062 -5 1 98.62 97 PHE B O 1
ATOM 3973 N N . GLY B 1 98 ? 11.531 -12.031 -4.336 1 98.75 98 GLY B N 1
ATOM 3974 C CA . GLY B 1 98 ? 10.148 -11.633 -4.543 1 98.75 98 GLY B CA 1
ATOM 3975 C C . GLY B 1 98 ? 9.188 -12.273 -3.562 1 98.75 98 GLY B C 1
ATOM 3976 O O . GLY B 1 98 ? 9.562 -13.188 -2.828 1 98.75 98 GLY B O 1
ATOM 3977 N N . VAL B 1 99 ? 8.016 -11.703 -3.459 1 98.94 99 VAL B N 1
ATOM 3978 C CA . VAL B 1 99 ? 6.934 -12.234 -2.637 1 98.94 99 VAL B CA 1
ATOM 3979 C C . VAL B 1 99 ? 5.645 -12.297 -3.453 1 98.94 99 VAL B C 1
ATOM 3981 O O . VAL B 1 99 ? 5.23 -11.297 -4.043 1 98.94 99 VAL B O 1
ATOM 3984 N N . MET B 1 100 ? 5.027 -13.461 -3.527 1 98.88 100 MET B N 1
ATOM 3985 C CA . MET B 1 100 ? 3.709 -13.648 -4.125 1 98.88 100 MET B CA 1
ATOM 3986 C C . MET B 1 100 ? 2.668 -13.969 -3.059 1 98.88 100 MET B C 1
ATOM 3988 O O . MET B 1 100 ? 2.818 -14.938 -2.311 1 98.88 100 MET B O 1
ATOM 3992 N N . ILE B 1 101 ? 1.673 -13.172 -2.994 1 98.88 101 ILE B N 1
ATOM 3993 C CA . ILE B 1 101 ? 0.594 -13.367 -2.031 1 98.88 101 ILE B CA 1
ATOM 3994 C C . ILE B 1 101 ? -0.594 -14.039 -2.719 1 98.88 101 ILE B C 1
ATOM 3996 O O . ILE B 1 101 ? -1.374 -13.375 -3.408 1 98.88 101 ILE B O 1
ATOM 4000 N N . SER B 1 102 ? -0.723 -15.312 -2.49 1 98.44 102 SER B N 1
ATOM 4001 C CA . SER B 1 102 ? -1.772 -16.094 -3.141 1 98.44 102 SER B CA 1
ATOM 4002 C C . SER B 1 102 ? -1.888 -17.484 -2.529 1 98.44 102 SER B C 1
ATOM 4004 O O . SER B 1 102 ? -0.887 -18.062 -2.102 1 98.44 102 SER B O 1
ATOM 4006 N N . ALA B 1 103 ? -3.1 -17.953 -2.504 1 97.44 103 ALA B N 1
ATOM 4007 C CA . ALA B 1 103 ? -3.33 -19.344 -2.113 1 97.44 103 ALA B CA 1
ATOM 4008 C C . ALA B 1 103 ? -3.697 -20.203 -3.322 1 97.44 103 ALA B C 1
ATOM 4010 O O . ALA B 1 103 ? -4.449 -21.172 -3.197 1 97.44 103 ALA B O 1
ATOM 4011 N N . SER B 1 104 ? -3.277 -19.719 -4.453 1 96 104 SER B N 1
ATOM 4012 C CA . SER B 1 104 ? -3.465 -20.484 -5.68 1 96 104 SER B CA 1
ATOM 4013 C C . SER B 1 104 ? -4.934 -20.812 -5.902 1 96 104 SER B C 1
ATOM 4015 O O . SER B 1 104 ? -5.766 -19.922 -6.062 1 96 104 SER B O 1
ATOM 4017 N N . HIS B 1 105 ? -5.277 -22.141 -5.777 1 96.25 105 HIS B N 1
ATOM 4018 C CA . HIS B 1 105 ? -6.613 -22.578 -6.172 1 96.25 105 HIS B CA 1
ATOM 4019 C C . HIS B 1 105 ? -7.555 -22.625 -4.973 1 96.25 105 HIS B C 1
ATOM 4021 O O . HIS B 1 105 ? -8.719 -23 -5.109 1 96.25 105 HIS B O 1
ATOM 4027 N N . ASN B 1 106 ? -7.098 -22.203 -3.766 1 96.56 106 ASN B N 1
ATOM 4028 C CA . ASN B 1 106 ? -7.93 -22.25 -2.568 1 96.56 106 ASN B CA 1
ATOM 4029 C C . ASN B 1 106 ? -9.094 -21.266 -2.656 1 96.56 106 ASN B C 1
ATOM 4031 O O . ASN B 1 106 ? -9.047 -20.312 -3.436 1 96.56 106 ASN B O 1
ATOM 4035 N N . PRO B 1 107 ? -10.055 -21.531 -1.83 1 97.31 107 PRO B N 1
ATOM 4036 C CA . PRO B 1 107 ? -11.156 -20.562 -1.756 1 97.31 107 PRO B CA 1
ATOM 4037 C C . PRO B 1 107 ? -10.695 -19.203 -1.245 1 97.31 107 PRO B C 1
ATOM 4039 O O . PRO B 1 107 ? -9.633 -19.094 -0.632 1 97.31 107 PRO B O 1
ATOM 4042 N N . ALA B 1 108 ? -11.531 -18.219 -1.443 1 97.81 108 ALA B N 1
ATOM 4043 C CA . ALA B 1 108 ? -11.211 -16.812 -1.255 1 97.81 108 ALA B CA 1
ATOM 4044 C C . ALA B 1 108 ? -10.773 -16.531 0.18 1 97.81 108 ALA B C 1
ATOM 4046 O O . ALA B 1 108 ? -9.891 -15.703 0.416 1 97.81 108 ALA B O 1
ATOM 4047 N N . PRO B 1 109 ? -11.359 -17.203 1.26 1 98.31 109 PRO B N 1
ATOM 4048 C CA . PRO B 1 109 ? -10.977 -16.859 2.633 1 98.31 109 PRO B CA 1
ATOM 4049 C C . PRO B 1 109 ? -9.539 -17.266 2.965 1 98.31 109 PRO B C 1
ATOM 4051 O O . PRO B 1 109 ? -8.961 -16.75 3.924 1 98.31 109 PRO B O 1
ATOM 4054 N N . ASP B 1 110 ? -9.055 -18.188 2.154 1 98.12 110 ASP B N 1
ATOM 4055 C CA . ASP B 1 110 ? -7.66 -18.578 2.316 1 98.12 110 ASP B CA 1
ATOM 4056 C C . ASP B 1 110 ? -6.73 -17.609 1.591 1 98.12 110 ASP B C 1
ATOM 4058 O O . ASP B 1 110 ? -7.16 -16.891 0.686 1 98.12 110 ASP B O 1
ATOM 4062 N N . ASN B 1 111 ? -5.527 -17.516 2.018 1 98.44 111 ASN B N 1
ATOM 4063 C CA . ASN B 1 111 ? -4.457 -16.828 1.306 1 98.44 111 ASN B CA 1
ATOM 4064 C C . ASN B 1 111 ? -3.102 -17.484 1.556 1 98.44 111 ASN B C 1
ATOM 4066 O O . ASN B 1 111 ? -3.025 -18.562 2.129 1 98.44 111 ASN B O 1
ATOM 4070 N N . GLY B 1 112 ? -2.059 -16.891 0.991 1 98.19 112 GLY B N 1
ATOM 4071 C CA . GLY B 1 112 ? -0.731 -17.469 1.129 1 98.19 112 GLY B CA 1
ATOM 4072 C C . GLY B 1 112 ? 0.382 -16.484 0.826 1 98.19 112 GLY B C 1
ATOM 4073 O O . GLY B 1 112 ? 0.147 -15.453 0.203 1 98.19 112 GLY B O 1
ATOM 4074 N N . ILE B 1 113 ? 1.522 -16.766 1.36 1 98.69 113 ILE B N 1
ATOM 4075 C CA . ILE B 1 113 ? 2.746 -16.016 1.095 1 98.69 113 ILE B CA 1
ATOM 4076 C C . ILE B 1 113 ? 3.814 -16.953 0.537 1 98.69 113 ILE B C 1
ATOM 4078 O O . ILE B 1 113 ? 4.223 -17.906 1.204 1 98.69 113 ILE B O 1
ATOM 4082 N N . LYS B 1 114 ? 4.191 -16.688 -0.704 1 97.69 114 LYS B N 1
ATOM 4083 C CA . LYS B 1 114 ? 5.277 -17.406 -1.378 1 97.69 114 LYS B CA 1
ATOM 4084 C C . LYS B 1 114 ? 6.488 -16.5 -1.578 1 97.69 114 LYS B C 1
ATOM 4086 O O . LYS B 1 114 ? 6.367 -15.414 -2.15 1 97.69 114 LYS B O 1
ATOM 4091 N N . PHE B 1 115 ? 7.633 -16.938 -1.081 1 98.38 115 PHE B N 1
ATOM 4092 C CA . PHE B 1 115 ? 8.859 -16.203 -1.37 1 98.38 115 PHE B CA 1
ATOM 4093 C C . PHE B 1 115 ? 9.555 -16.766 -2.6 1 98.38 115 PHE B C 1
ATOM 4095 O O . PHE B 1 115 ? 9.516 -17.969 -2.842 1 98.38 115 PHE B O 1
ATOM 4102 N N . LEU B 1 116 ? 10.117 -15.93 -3.398 1 98 116 LEU B N 1
ATOM 4103 C CA . LEU B 1 116 ? 10.883 -16.281 -4.59 1 98 116 LEU B CA 1
ATOM 4104 C C . LEU B 1 116 ? 12.336 -15.844 -4.438 1 98 116 LEU B C 1
ATOM 4106 O O . LEU B 1 116 ? 12.617 -14.711 -4.031 1 98 116 LEU B O 1
ATOM 4110 N N . ALA B 1 117 ? 13.219 -16.672 -4.738 1 96.81 117 ALA B N 1
ATOM 4111 C CA . ALA B 1 117 ? 14.641 -16.344 -4.691 1 96.81 117 ALA B CA 1
ATOM 4112 C C . ALA B 1 117 ? 15.047 -15.469 -5.879 1 96.81 117 ALA B C 1
ATOM 4114 O O . ALA B 1 117 ? 14.242 -15.234 -6.785 1 96.81 117 ALA B O 1
ATOM 4115 N N . HIS B 1 118 ? 16.297 -14.945 -5.773 1 97.31 118 HIS B N 1
ATOM 4116 C CA . HIS B 1 118 ? 16.859 -14.211 -6.895 1 97.31 118 HIS B CA 1
ATOM 4117 C C . HIS B 1 118 ? 16.656 -14.953 -8.211 1 97.31 118 HIS B C 1
ATOM 4119 O O . HIS B 1 118 ? 16.766 -16.188 -8.25 1 97.31 118 HIS B O 1
ATOM 4125 N N . GLY B 1 119 ? 16.266 -14.188 -9.242 1 96.94 119 GLY B N 1
ATOM 4126 C CA . GLY B 1 119 ? 15.992 -14.797 -10.531 1 96.94 119 GLY B CA 1
ATOM 4127 C C . GLY B 1 119 ? 14.562 -15.312 -10.664 1 96.94 119 GLY B C 1
ATOM 4128 O O . GLY B 1 119 ? 14.164 -15.781 -11.727 1 96.94 119 GLY B O 1
ATOM 4129 N N . GLY B 1 120 ? 13.805 -15.219 -9.594 1 97.56 120 GLY B N 1
ATOM 4130 C CA . GLY B 1 120 ? 12.414 -15.648 -9.625 1 97.56 120 GLY B CA 1
ATOM 4131 C C . GLY B 1 120 ? 12.242 -17.141 -9.383 1 97.56 120 GLY B C 1
ATOM 4132 O O . GLY B 1 120 ? 11.305 -17.75 -9.906 1 97.56 120 GLY B O 1
ATOM 4133 N N . LYS B 1 121 ? 13.062 -17.734 -8.633 1 95.75 121 LYS B N 1
ATOM 4134 C CA . LYS B 1 121 ? 13.047 -19.172 -8.406 1 95.75 121 LYS B CA 1
ATOM 4135 C C . LYS B 1 121 ? 12.359 -19.531 -7.094 1 95.75 121 LYS B C 1
ATOM 4137 O O . LYS B 1 121 ? 12.383 -18.734 -6.145 1 95.75 121 LYS B O 1
ATOM 4142 N N . LYS B 1 122 ? 11.781 -20.703 -7.055 1 94.06 122 LYS B N 1
ATOM 4143 C CA . LYS B 1 122 ? 11.234 -21.203 -5.793 1 94.06 122 LYS B CA 1
ATOM 4144 C C . LYS B 1 122 ? 12.344 -21.438 -4.77 1 94.06 122 LYS B C 1
ATOM 4146 O O . LYS B 1 122 ? 13.484 -21.719 -5.141 1 94.06 122 LYS B O 1
ATOM 4151 N N . LEU B 1 123 ? 11.953 -21.391 -3.541 1 94.19 123 LEU B N 1
ATOM 4152 C CA . LEU B 1 123 ? 12.938 -21.594 -2.477 1 94.19 123 LEU B CA 1
ATOM 4153 C C . LEU B 1 123 ? 13.109 -23.078 -2.176 1 94.19 123 LEU B C 1
ATOM 4155 O O . LEU B 1 123 ? 12.141 -23.828 -2.146 1 94.19 123 LEU B O 1
ATOM 4159 N N . PRO B 1 124 ? 14.359 -23.484 -1.983 1 90.56 124 PRO B N 1
ATOM 4160 C CA . PRO B 1 124 ? 14.539 -24.797 -1.365 1 90.56 124 PRO B CA 1
ATOM 4161 C C . PRO B 1 124 ? 14 -24.859 0.062 1 90.56 124 PRO B C 1
ATOM 4163 O O . PRO B 1 124 ? 13.953 -23.828 0.755 1 90.56 124 PRO B O 1
ATOM 4166 N N . ASP B 1 125 ? 13.68 -26 0.558 1 89.44 125 ASP B N 1
ATOM 4167 C CA . ASP B 1 125 ? 13.156 -26.203 1.904 1 89.44 125 ASP B CA 1
ATOM 4168 C C . ASP B 1 125 ? 14.102 -25.641 2.957 1 89.44 125 ASP B C 1
ATOM 4170 O O . ASP B 1 125 ? 13.664 -25.047 3.947 1 89.44 125 ASP B O 1
ATOM 4174 N N . ALA B 1 126 ? 15.383 -25.812 2.709 1 93.69 126 ALA B N 1
ATOM 4175 C CA . ALA B 1 126 ? 16.375 -25.375 3.686 1 93.69 126 ALA B CA 1
ATOM 4176 C C . ALA B 1 126 ? 16.328 -23.859 3.887 1 93.69 126 ALA B C 1
ATOM 4178 O O . ALA B 1 126 ? 16.562 -23.359 4.992 1 93.69 126 ALA B O 1
ATOM 4179 N N . VAL B 1 127 ? 16.062 -23.094 2.842 1 95.25 127 VAL B N 1
ATOM 4180 C CA . VAL B 1 127 ? 15.984 -21.641 2.924 1 95.25 127 VAL B CA 1
ATOM 4181 C C . VAL B 1 127 ? 14.711 -21.234 3.662 1 95.25 127 VAL B C 1
ATOM 4183 O O . VAL B 1 127 ? 14.727 -20.297 4.473 1 95.25 127 VAL B O 1
ATOM 4186 N N . GLU B 1 128 ? 13.625 -21.922 3.412 1 95.81 128 GLU B N 1
ATOM 4187 C CA . GLU B 1 128 ? 12.383 -21.688 4.145 1 95.81 128 GLU B CA 1
ATOM 4188 C C . GLU B 1 128 ? 12.57 -21.922 5.641 1 95.81 128 GLU B C 1
ATOM 4190 O O . GLU B 1 128 ? 12.078 -21.156 6.461 1 95.81 128 GLU B O 1
ATOM 4195 N N . ASP B 1 129 ? 13.273 -22.984 5.941 1 96.19 129 ASP B N 1
ATOM 4196 C CA . ASP B 1 129 ? 13.547 -23.312 7.34 1 96.19 129 ASP B CA 1
ATOM 4197 C C . ASP B 1 129 ? 14.375 -22.203 8 1 96.19 129 ASP B C 1
ATOM 4199 O O . ASP B 1 129 ? 14.156 -21.875 9.172 1 96.19 129 ASP B O 1
ATOM 4203 N N . THR B 1 130 ? 15.32 -21.688 7.246 1 97.44 130 THR B N 1
ATOM 4204 C CA . THR B 1 130 ? 16.141 -20.594 7.758 1 97.44 130 THR B CA 1
ATOM 4205 C C . THR B 1 130 ? 15.289 -19.344 8.008 1 97.44 130 THR B C 1
ATOM 4207 O O . THR B 1 130 ? 15.453 -18.672 9.023 1 97.44 130 THR B O 1
ATOM 4210 N N . ILE B 1 131 ? 14.406 -19.031 7.109 1 98 131 ILE B N 1
ATOM 4211 C CA . ILE B 1 131 ? 13.508 -17.891 7.281 1 98 131 ILE B CA 1
ATOM 4212 C C . ILE B 1 131 ? 12.664 -18.094 8.547 1 98 131 ILE B C 1
ATOM 4214 O O . ILE B 1 131 ? 12.492 -17.156 9.328 1 98 131 ILE B O 1
ATOM 4218 N N . GLN B 1 132 ? 12.117 -19.312 8.695 1 97.75 132 GLN B N 1
ATOM 4219 C CA . GLN B 1 132 ? 11.297 -19.594 9.867 1 97.75 132 GLN B CA 1
ATOM 4220 C C . GLN B 1 132 ? 12.102 -19.422 11.156 1 97.75 132 GLN B C 1
ATOM 4222 O O . GLN B 1 132 ? 11.586 -18.922 12.156 1 97.75 132 GLN B O 1
ATOM 4227 N N . GLN B 1 133 ? 13.359 -19.875 11.141 1 97.94 133 GLN B N 1
ATOM 4228 C CA . GLN B 1 133 ? 14.227 -19.719 12.312 1 97.94 133 GLN B CA 1
ATOM 4229 C C . GLN B 1 133 ? 14.398 -18.234 12.672 1 97.94 133 GLN B C 1
ATOM 4231 O O . GLN B 1 133 ? 14.328 -17.875 13.844 1 97.94 133 GLN B O 1
ATOM 4236 N N . VAL B 1 134 ? 14.672 -17.453 11.641 1 98.19 134 VAL B N 1
ATOM 4237 C CA . VAL B 1 134 ? 14.852 -16.016 11.852 1 98.19 134 VAL B CA 1
ATOM 4238 C C . VAL B 1 134 ? 13.547 -15.398 12.344 1 98.19 134 VAL B C 1
ATOM 4240 O O . VAL B 1 134 ? 13.547 -14.547 13.234 1 98.19 134 VAL B O 1
ATOM 4243 N N . TYR B 1 135 ? 12.453 -15.82 11.781 1 98.31 135 TYR B N 1
ATOM 4244 C CA . TYR B 1 135 ? 11.133 -15.383 12.203 1 98.31 135 TYR B CA 1
ATOM 4245 C C . TYR B 1 135 ? 10.906 -15.672 13.68 1 98.31 135 TYR B C 1
ATOM 4247 O O . TYR B 1 135 ? 10.414 -14.82 14.422 1 98.31 135 TYR B O 1
ATOM 4255 N N . GLU B 1 136 ? 11.227 -16.859 14.094 1 98 136 GLU B N 1
ATOM 4256 C CA . GLU B 1 136 ? 11 -17.281 15.469 1 98 136 GLU B CA 1
ATOM 4257 C C . GLU B 1 136 ? 11.922 -16.547 16.438 1 98 136 GLU B C 1
ATOM 4259 O O . GLU B 1 136 ? 11.562 -16.328 17.594 1 98 136 GLU B O 1
ATOM 4264 N N . ALA B 1 137 ? 13.102 -16.141 15.977 1 97.69 137 ALA B N 1
ATOM 4265 C CA . ALA B 1 137 ? 14.062 -15.438 16.812 1 97.69 137 ALA B CA 1
ATOM 4266 C C . ALA B 1 137 ? 13.609 -14 17.078 1 97.69 137 ALA B C 1
ATOM 4268 O O . ALA B 1 137 ? 13.992 -13.398 18.078 1 97.69 137 ALA B O 1
ATOM 4269 N N . LYS B 1 138 ? 12.867 -13.453 16.188 1 97.12 138 LYS B N 1
ATOM 4270 C CA . LYS B 1 138 ? 12.281 -12.117 16.281 1 97.12 138 LYS B CA 1
ATOM 4271 C C . LYS B 1 138 ? 13.367 -11.047 16.375 1 97.12 138 LYS B C 1
ATOM 4273 O O . LYS B 1 138 ? 13.148 -9.984 16.969 1 97.12 138 LYS B O 1
ATOM 4278 N N . ASP B 1 139 ? 14.539 -11.328 15.938 1 96.06 139 ASP B N 1
ATOM 4279 C CA . ASP B 1 139 ? 15.648 -10.375 15.898 1 96.06 139 ASP B CA 1
ATOM 4280 C C . ASP B 1 139 ? 15.805 -9.781 14.5 1 96.06 139 ASP B C 1
ATOM 4282 O O . ASP B 1 139 ? 16.688 -10.188 13.742 1 96.06 139 ASP B O 1
ATOM 4286 N N . PHE B 1 140 ? 15.031 -8.781 14.18 1 97.69 140 PHE B N 1
ATOM 4287 C CA . PHE B 1 140 ? 14.938 -8.211 12.836 1 97.69 140 PHE B CA 1
ATOM 4288 C C . PHE B 1 140 ? 15.828 -6.984 12.703 1 97.69 140 PHE B C 1
ATOM 4290 O O . PHE B 1 140 ? 16.203 -6.371 13.703 1 97.69 140 PHE B O 1
ATOM 4297 N N . VAL B 1 141 ? 16.25 -6.672 11.516 1 96.25 141 VAL B N 1
ATOM 4298 C CA . VAL B 1 141 ? 16.984 -5.449 11.227 1 96.25 141 VAL B CA 1
ATOM 4299 C C . VAL B 1 141 ? 16.047 -4.25 11.258 1 96.25 141 VAL B C 1
ATOM 4301 O O . VAL B 1 141 ? 14.914 -4.328 10.758 1 96.25 141 VAL B O 1
ATOM 4304 N N . ARG B 1 142 ? 16.469 -3.162 11.852 1 97.06 142 ARG B N 1
ATOM 4305 C CA . ARG B 1 142 ? 15.648 -1.962 11.984 1 97.06 142 ARG B CA 1
ATOM 4306 C C . ARG B 1 142 ? 16.438 -0.714 11.602 1 97.06 142 ARG B C 1
ATOM 4308 O O . ARG B 1 142 ? 16.797 0.09 12.469 1 97.06 142 ARG B O 1
ATOM 4315 N N . PRO B 1 143 ? 16.656 -0.546 10.32 1 97.94 143 PRO B N 1
ATOM 4316 C CA . PRO B 1 143 ? 17.391 0.655 9.898 1 97.94 143 PRO B CA 1
ATOM 4317 C C . PRO B 1 143 ? 16.594 1.938 10.148 1 97.94 143 PRO B C 1
ATOM 4319 O O . PRO B 1 143 ? 15.367 1.897 10.281 1 97.94 143 PRO B O 1
ATOM 4322 N N . THR B 1 144 ? 17.297 3.107 10.266 1 97.75 144 THR B N 1
ATOM 4323 C CA . THR B 1 144 ? 16.672 4.402 10.492 1 97.75 144 THR B CA 1
ATOM 4324 C C . THR B 1 144 ? 17.078 5.406 9.422 1 97.75 144 THR B C 1
ATOM 4326 O O . THR B 1 144 ? 18.016 5.148 8.656 1 97.75 144 THR B O 1
ATOM 4329 N N . GLY B 1 145 ? 16.344 6.52 9.359 1 97 145 GLY B N 1
ATOM 4330 C CA . GLY B 1 145 ? 16.703 7.594 8.445 1 97 145 GLY B CA 1
ATOM 4331 C C . GLY B 1 145 ? 16.719 7.16 6.992 1 97 145 GLY B C 1
ATOM 4332 O O . GLY B 1 145 ? 15.758 6.566 6.508 1 97 145 GLY B O 1
ATOM 4333 N N . ALA B 1 146 ? 17.828 7.328 6.367 1 96.81 146 ALA B N 1
ATOM 4334 C CA . ALA B 1 146 ? 17.969 7.105 4.93 1 96.81 146 ALA B CA 1
ATOM 4335 C C . ALA B 1 146 ? 18.031 5.617 4.609 1 96.81 146 ALA B C 1
ATOM 4337 O O . ALA B 1 146 ? 17.875 5.219 3.453 1 96.81 146 ALA B O 1
ATOM 4338 N N . GLU B 1 147 ? 18.203 4.801 5.637 1 97.25 147 GLU B N 1
ATOM 4339 C CA . GLU B 1 147 ? 18.453 3.385 5.387 1 97.25 147 GLU B CA 1
ATOM 4340 C C . GLU B 1 147 ? 17.156 2.584 5.352 1 97.25 147 GLU B C 1
ATOM 4342 O O . GLU B 1 147 ? 17.156 1.401 5.004 1 97.25 147 GLU B O 1
ATOM 4347 N N . VAL B 1 148 ? 16 3.197 5.68 1 98.12 148 VAL B N 1
ATOM 4348 C CA . VAL B 1 148 ? 14.734 2.482 5.555 1 98.12 148 VAL B CA 1
ATOM 4349 C C . VAL B 1 148 ? 14.422 2.246 4.078 1 98.12 148 VAL B C 1
ATOM 4351 O O . VAL B 1 148 ? 14.883 2.994 3.213 1 98.12 148 VAL B O 1
ATOM 4354 N N . GLY B 1 149 ? 13.734 1.2 3.803 1 98.5 149 GLY B N 1
ATOM 4355 C CA . GLY B 1 149 ? 13.383 0.871 2.43 1 98.5 149 GLY B CA 1
ATOM 4356 C C . GLY B 1 149 ? 12.352 1.811 1.835 1 98.5 149 GLY B C 1
ATOM 4357 O O . GLY B 1 149 ? 11.609 2.473 2.566 1 98.5 149 GLY B O 1
ATOM 4358 N N . ARG B 1 150 ? 12.344 1.86 0.556 1 98.44 150 ARG B N 1
ATOM 4359 C CA . ARG B 1 150 ? 11.375 2.629 -0.213 1 98.44 150 ARG B CA 1
ATOM 4360 C C . ARG B 1 150 ? 10.352 1.712 -0.873 1 98.44 150 ARG B C 1
ATOM 4362 O O . ARG B 1 150 ? 10.641 0.546 -1.15 1 98.44 150 ARG B O 1
ATOM 4369 N N . VAL B 1 151 ? 9.164 2.219 -1.04 1 98.62 151 VAL B N 1
ATOM 4370 C CA . VAL B 1 151 ? 8.102 1.491 -1.726 1 98.62 151 VAL B CA 1
ATOM 4371 C C . VAL B 1 151 ? 7.738 2.211 -3.023 1 98.62 151 VAL B C 1
ATOM 4373 O O . VAL B 1 151 ? 7.371 3.387 -3.006 1 98.62 151 VAL B O 1
ATOM 4376 N N . THR B 1 152 ? 7.879 1.589 -4.109 1 98 152 THR B N 1
ATOM 4377 C CA . THR B 1 152 ? 7.559 2.166 -5.41 1 98 152 THR B CA 1
ATOM 4378 C C . THR B 1 152 ? 6.625 1.248 -6.195 1 98 152 THR B C 1
ATOM 4380 O O . THR B 1 152 ? 6.762 0.024 -6.148 1 98 152 THR B O 1
ATOM 4383 N N . ARG B 1 153 ? 5.699 1.846 -6.883 1 97.75 153 ARG B N 1
ATOM 4384 C CA . ARG B 1 153 ? 4.828 1.075 -7.766 1 97.75 153 ARG B CA 1
ATOM 4385 C C . ARG B 1 153 ? 5.539 0.737 -9.07 1 97.75 153 ARG B C 1
ATOM 4387 O O . ARG B 1 153 ? 6.133 1.61 -9.711 1 97.75 153 ARG B O 1
ATOM 4394 N N . LEU B 1 154 ? 5.535 -0.561 -9.414 1 97.94 154 LEU B N 1
ATOM 4395 C CA . LEU B 1 154 ? 6.004 -0.971 -10.734 1 97.94 154 LEU B CA 1
ATOM 4396 C C . LEU B 1 154 ? 4.891 -0.846 -11.766 1 97.94 154 LEU B C 1
ATOM 4398 O O . LEU B 1 154 ? 4.242 -1.837 -12.109 1 97.94 154 LEU B O 1
ATOM 4402 N N . SER B 1 155 ? 4.715 0.227 -12.391 1 96.25 155 SER B N 1
ATOM 4403 C CA . SER B 1 155 ? 3.541 0.596 -13.172 1 96.25 155 SER B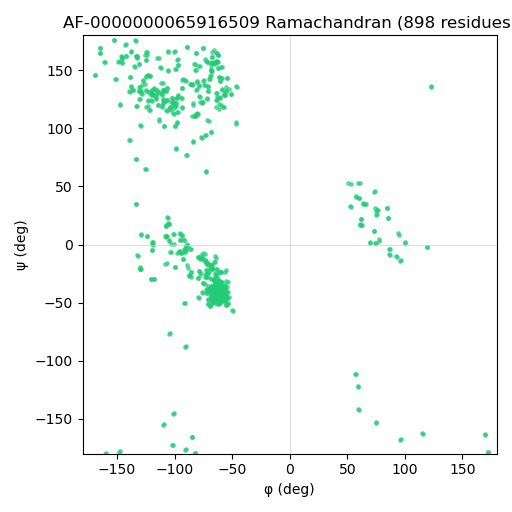 CA 1
ATOM 4404 C C . SER B 1 155 ? 3.477 -0.193 -14.477 1 96.25 155 SER B C 1
ATOM 4406 O O . SER B 1 155 ? 2.4 -0.362 -15.055 1 96.25 155 SER B O 1
ATOM 4408 N N . ASP B 1 156 ? 4.57 -0.719 -14.961 1 98.12 156 ASP B N 1
ATOM 4409 C CA . ASP B 1 156 ? 4.578 -1.424 -16.234 1 98.12 156 ASP B CA 1
ATOM 4410 C C . ASP B 1 156 ? 4.723 -2.93 -16.031 1 98.12 156 ASP B C 1
ATOM 4412 O O . ASP B 1 156 ? 5.09 -3.654 -16.969 1 98.12 156 ASP B O 1
ATOM 4416 N N . ALA B 1 157 ? 4.488 -3.379 -14.805 1 98.56 157 ALA B N 1
ATOM 4417 C CA . ALA B 1 157 ? 4.699 -4.777 -14.43 1 98.56 157 ALA B CA 1
ATOM 4418 C C . ALA B 1 157 ? 3.918 -5.711 -15.352 1 98.56 157 ALA B C 1
ATOM 4420 O O . ALA B 1 157 ? 4.484 -6.648 -15.922 1 98.56 157 ALA B O 1
ATOM 4421 N N . GLU B 1 158 ? 2.617 -5.488 -15.523 1 98.56 158 GLU B N 1
ATOM 4422 C CA . GLU B 1 158 ? 1.761 -6.34 -16.344 1 98.56 158 GLU B CA 1
ATOM 4423 C C . GLU B 1 158 ? 2.201 -6.332 -17.797 1 98.56 158 GLU B C 1
ATOM 4425 O O . GLU B 1 158 ? 2.262 -7.383 -18.438 1 98.56 158 GLU B O 1
ATOM 4430 N N . ASP B 1 159 ? 2.549 -5.16 -18.312 1 98.62 159 ASP B N 1
ATOM 4431 C CA . ASP B 1 159 ? 2.961 -5.016 -19.703 1 98.62 159 ASP B CA 1
ATOM 4432 C C . ASP B 1 159 ? 4.254 -5.777 -19.984 1 98.62 159 ASP B C 1
ATOM 4434 O O . ASP B 1 159 ? 4.402 -6.406 -21.031 1 98.62 159 ASP B O 1
ATOM 4438 N N . ARG B 1 160 ? 5.184 -5.668 -19.047 1 98.75 160 ARG B N 1
ATOM 4439 C CA . ARG B 1 160 ? 6.441 -6.395 -19.203 1 98.75 160 ARG B CA 1
ATOM 4440 C C . ARG B 1 160 ? 6.203 -7.895 -19.328 1 98.75 160 ARG B C 1
ATOM 4442 O O . ARG B 1 160 ? 6.809 -8.562 -20.156 1 98.75 160 ARG B O 1
ATOM 4449 N N . TYR B 1 161 ? 5.324 -8.352 -18.531 1 98.81 161 TYR B N 1
ATOM 4450 C CA . TYR B 1 161 ? 5 -9.773 -18.516 1 98.81 161 TYR B CA 1
ATOM 4451 C C . TYR B 1 161 ? 4.301 -10.188 -19.812 1 98.81 161 TYR B C 1
ATOM 4453 O O . TYR B 1 161 ? 4.66 -11.203 -20.422 1 98.81 161 TYR B O 1
ATOM 4461 N N . ILE B 1 162 ? 3.309 -9.43 -20.234 1 98.88 162 ILE B N 1
ATOM 4462 C CA . ILE B 1 162 ? 2.553 -9.734 -21.453 1 98.88 162 ILE B CA 1
ATOM 4463 C C . ILE B 1 162 ? 3.49 -9.75 -22.656 1 98.88 162 ILE B C 1
ATOM 4465 O O . ILE B 1 162 ? 3.424 -10.648 -23.484 1 98.88 162 ILE B O 1
ATOM 4469 N N . LEU B 1 163 ? 4.379 -8.781 -22.703 1 98.75 163 LEU B N 1
ATOM 4470 C CA . LEU B 1 163 ? 5.336 -8.719 -23.812 1 98.75 163 LEU B CA 1
ATOM 4471 C C . LEU B 1 163 ? 6.234 -9.953 -23.812 1 98.75 163 LEU B C 1
ATOM 4473 O O . LEU B 1 163 ? 6.551 -10.484 -24.875 1 98.75 163 LEU B O 1
ATOM 4477 N N . HIS B 1 164 ? 6.652 -10.367 -22.672 1 98.81 164 HIS B N 1
ATOM 4478 C CA . HIS B 1 164 ? 7.457 -11.578 -22.531 1 98.81 164 HIS B CA 1
ATOM 4479 C C . HIS B 1 164 ? 6.715 -12.797 -23.062 1 98.81 164 HIS B C 1
ATOM 4481 O O . HIS B 1 164 ? 7.277 -13.594 -23.828 1 98.81 164 HIS B O 1
ATOM 4487 N N . LEU B 1 165 ? 5.434 -12.961 -22.734 1 98.81 165 LEU B N 1
ATOM 4488 C CA . LEU B 1 165 ? 4.625 -14.102 -23.141 1 98.81 165 LEU B CA 1
ATOM 4489 C C . LEU B 1 165 ? 4.41 -14.109 -24.641 1 98.81 165 LEU B C 1
ATOM 4491 O O . LEU B 1 165 ? 4.562 -15.148 -25.297 1 98.81 165 LEU B O 1
ATOM 4495 N N . VAL B 1 166 ? 4.02 -12.945 -25.156 1 98.62 166 VAL B N 1
ATOM 4496 C CA . VAL B 1 166 ? 3.73 -12.836 -26.578 1 98.62 166 VAL B CA 1
ATOM 4497 C C . VAL B 1 166 ? 5.004 -13.086 -27.375 1 98.62 166 VAL B C 1
ATOM 4499 O O . VAL B 1 166 ? 4.957 -13.703 -28.453 1 98.62 166 VAL B O 1
ATOM 4502 N N . GLY B 1 167 ? 6.137 -12.656 -26.844 1 98.44 167 GLY B N 1
ATOM 4503 C CA . GLY B 1 167 ? 7.414 -12.867 -27.516 1 98.44 167 GLY B CA 1
ATOM 4504 C C . GLY B 1 167 ? 7.863 -14.312 -27.5 1 98.44 167 GLY B C 1
ATOM 4505 O O . GLY B 1 167 ? 8.695 -14.719 -28.312 1 98.44 167 GLY B O 1
ATOM 4506 N N . ALA B 1 168 ? 7.285 -15.133 -26.672 1 98.31 168 ALA B N 1
ATOM 4507 C CA . ALA B 1 168 ? 7.738 -16.5 -26.469 1 98.31 168 ALA B CA 1
ATOM 4508 C C . ALA B 1 168 ? 7.098 -17.453 -27.469 1 98.31 168 ALA B C 1
ATOM 4510 O O . ALA B 1 168 ? 7.637 -18.531 -27.75 1 98.31 168 ALA B O 1
ATOM 4511 N N . ILE B 1 169 ? 5.887 -17.156 -28.016 1 97.75 169 ILE B N 1
ATOM 4512 C CA . ILE B 1 169 ? 5.164 -18.141 -28.812 1 97.75 169 ILE B CA 1
ATOM 4513 C C . ILE B 1 169 ? 5.727 -18.172 -30.234 1 97.75 169 ILE B C 1
ATOM 4515 O O . ILE B 1 169 ? 6.078 -17.125 -30.781 1 97.75 169 ILE B O 1
ATOM 4519 N N . PRO B 1 170 ? 5.859 -19.312 -30.844 1 97.44 170 PRO B N 1
ATOM 4520 C CA . PRO B 1 170 ? 6.48 -19.453 -32.156 1 97.44 170 PRO B CA 1
ATOM 4521 C C . PRO B 1 170 ? 5.539 -19.062 -33.281 1 97.44 170 PRO B C 1
ATOM 4523 O O . PRO B 1 170 ? 5.996 -18.781 -34.406 1 97.44 170 PRO B O 1
ATOM 4526 N N . HIS B 1 171 ? 4.254 -19.094 -33.062 1 97.94 171 HIS B N 1
ATOM 4527 C CA . HIS B 1 171 ? 3.264 -18.766 -34.094 1 97.94 171 HIS B CA 1
ATOM 4528 C C . HIS B 1 171 ? 2.133 -17.922 -33.531 1 97.94 171 HIS B C 1
ATOM 4530 O O . HIS B 1 171 ? 1.623 -18.219 -32.438 1 97.94 171 HIS B O 1
ATOM 4536 N N . ARG B 1 172 ? 1.703 -16.875 -34.25 1 98.31 172 ARG B N 1
ATOM 4537 C CA . ARG B 1 172 ? 0.607 -16 -33.812 1 98.31 172 ARG B CA 1
ATOM 4538 C C . ARG B 1 172 ? -0.716 -16.766 -33.812 1 98.31 172 ARG B C 1
ATOM 4540 O O . ARG B 1 172 ? -0.822 -17.844 -34.375 1 98.31 172 ARG B O 1
ATOM 4547 N N . LEU B 1 173 ? -1.7 -16.203 -33.188 1 98.88 173 LEU B N 1
ATOM 4548 C CA . LEU B 1 173 ? -2.949 -16.906 -32.969 1 98.88 173 LEU B CA 1
ATOM 4549 C C . LEU B 1 173 ? -4.055 -16.391 -33.875 1 98.88 173 LEU B C 1
ATOM 4551 O O . LEU B 1 173 ? -5.238 -16.625 -33.625 1 98.88 173 LEU B O 1
ATOM 4555 N N . ASP B 1 174 ? -3.648 -15.711 -34.938 1 98.19 174 ASP B N 1
ATOM 4556 C CA . ASP B 1 174 ? -4.633 -15.156 -35.844 1 98.19 174 ASP B CA 1
ATOM 4557 C C . ASP B 1 174 ? -5.582 -16.234 -36.344 1 98.19 174 ASP B C 1
ATOM 4559 O O . ASP B 1 174 ? -5.148 -17.328 -36.75 1 98.19 174 ASP B O 1
ATOM 4563 N N . GLY B 1 175 ? -6.871 -15.906 -36.344 1 97.5 175 GLY B N 1
ATOM 4564 C CA . GLY B 1 175 ? -7.879 -16.812 -36.875 1 97.5 175 GLY B CA 1
ATOM 4565 C C . GLY B 1 175 ? -8.477 -17.719 -35.812 1 97.5 175 GLY B C 1
ATOM 4566 O O . GLY B 1 175 ? -9.484 -18.391 -36.062 1 97.5 175 GLY B O 1
ATOM 4567 N N . LEU B 1 176 ? -7.934 -17.766 -34.625 1 98.75 176 LEU B N 1
ATOM 4568 C CA . LEU B 1 176 ? -8.453 -18.609 -33.562 1 98.75 176 LEU B CA 1
ATOM 4569 C C . LEU B 1 176 ? -9.43 -17.844 -32.688 1 98.75 176 LEU B C 1
ATOM 4571 O O . LEU B 1 176 ? -9.195 -16.672 -32.375 1 98.75 176 LEU B O 1
ATOM 4575 N N . SER B 1 177 ? -10.508 -18.469 -32.406 1 98.88 177 SER B N 1
ATOM 4576 C CA . SER B 1 177 ? -11.461 -18.016 -31.375 1 98.88 177 SER B CA 1
ATOM 4577 C C . SER B 1 177 ? -11.289 -18.812 -30.094 1 98.88 177 SER B C 1
ATOM 4579 O O . SER B 1 177 ? -11.445 -20.031 -30.078 1 98.88 177 SER B O 1
ATOM 4581 N N . ILE B 1 178 ? -11.008 -18.109 -29 1 98.94 178 ILE B N 1
ATOM 4582 C CA . ILE B 1 178 ? -10.609 -18.781 -27.781 1 98.94 178 ILE B CA 1
ATOM 4583 C C . ILE B 1 178 ? -11.43 -18.25 -26.609 1 98.94 178 ILE B C 1
ATOM 4585 O O . ILE B 1 178 ? -11.602 -17.031 -26.469 1 98.94 178 ILE B O 1
ATOM 4589 N N . VAL B 1 179 ? -11.977 -19.125 -25.797 1 98.94 179 VAL B N 1
ATOM 4590 C CA . VAL B 1 179 ? -12.617 -18.734 -24.531 1 98.94 179 VAL B CA 1
ATOM 4591 C C . VAL B 1 179 ? -11.617 -18.859 -23.391 1 98.94 179 VAL B C 1
ATOM 4593 O O . VAL B 1 179 ? -10.961 -19.875 -23.234 1 98.94 179 VAL B O 1
ATOM 4596 N N . LEU B 1 180 ? -11.453 -17.781 -22.656 1 98.94 180 LEU B N 1
ATOM 4597 C CA . LEU B 1 180 ? -10.578 -17.781 -21.484 1 98.94 180 LEU B CA 1
ATOM 4598 C C . LEU B 1 180 ? -11.383 -17.719 -20.203 1 98.94 180 LEU B C 1
ATOM 4600 O O . LEU B 1 180 ? -12.242 -16.859 -20.031 1 98.94 180 LEU B O 1
ATOM 4604 N N . ASP B 1 181 ? -11.164 -18.688 -19.344 1 98.94 181 ASP B N 1
ATOM 4605 C CA . ASP B 1 181 ? -11.656 -18.641 -17.969 1 98.94 181 ASP B CA 1
ATOM 4606 C C . ASP B 1 181 ? -10.547 -18.25 -17 1 98.94 181 ASP B C 1
ATOM 4608 O O . ASP B 1 181 ? -9.641 -19.031 -16.734 1 98.94 181 ASP B O 1
ATOM 4612 N N . CYS B 1 182 ? -10.695 -17.094 -16.422 1 98.88 182 CYS B N 1
ATOM 4613 C CA . CYS B 1 182 ? -9.594 -16.547 -15.641 1 98.88 182 CYS B CA 1
ATOM 4614 C C . CYS B 1 182 ? -9.828 -16.75 -14.156 1 98.88 182 CYS B C 1
ATOM 4616 O O . CYS B 1 182 ? -9.148 -16.156 -13.32 1 98.88 182 CYS B O 1
ATOM 4618 N N . ALA B 1 183 ? -10.844 -17.531 -13.789 1 98.88 183 ALA B N 1
ATOM 4619 C CA . ALA B 1 183 ? -11.109 -17.984 -12.422 1 98.88 183 ALA B CA 1
ATOM 4620 C C . ALA B 1 183 ? -11.383 -16.797 -11.508 1 98.88 183 ALA B C 1
ATOM 4622 O O . ALA B 1 183 ? -11.227 -16.891 -10.289 1 98.88 183 ALA B O 1
ATOM 4623 N N . ASN B 1 184 ? -11.68 -15.664 -12.047 1 98.81 184 ASN B N 1
ATOM 4624 C CA . ASN B 1 184 ? -11.758 -14.422 -11.289 1 98.81 184 ASN B CA 1
ATOM 4625 C C . ASN B 1 184 ? -10.484 -14.172 -10.484 1 98.81 184 ASN B C 1
ATOM 4627 O O . ASN B 1 184 ? -10.539 -13.664 -9.367 1 98.81 184 ASN B O 1
ATOM 4631 N N . GLY B 1 185 ? -9.344 -14.633 -11.055 1 98.69 185 GLY B N 1
ATOM 4632 C CA . GLY B 1 185 ? -8.078 -14.562 -10.344 1 98.69 185 GLY B CA 1
ATOM 4633 C C . GLY B 1 185 ? -7.125 -13.539 -10.938 1 98.69 185 GLY B C 1
ATOM 4634 O O . GLY B 1 185 ? -7.555 -12.547 -11.516 1 98.69 185 GLY B O 1
ATOM 4635 N N . ALA B 1 186 ? -5.848 -13.773 -10.719 1 98.81 186 ALA B N 1
ATOM 4636 C CA . ALA B 1 186 ? -4.781 -12.828 -11.023 1 98.81 186 ALA B CA 1
ATOM 4637 C C . ALA B 1 186 ? -4.602 -12.672 -12.531 1 98.81 186 ALA B C 1
ATOM 4639 O O . ALA B 1 186 ? -4.004 -11.703 -13 1 98.81 186 ALA B O 1
ATOM 4640 N N . ALA B 1 187 ? -5.117 -13.594 -13.281 1 98.69 187 ALA B N 1
ATOM 4641 C CA . ALA B 1 187 ? -4.93 -13.562 -14.727 1 98.69 187 ALA B CA 1
ATOM 4642 C C . ALA B 1 187 ? -6.027 -12.75 -15.406 1 98.69 187 ALA B C 1
ATOM 4644 O O . ALA B 1 187 ? -6.02 -12.578 -16.625 1 98.69 187 ALA B O 1
ATOM 4645 N N . SER B 1 188 ? -6.992 -12.211 -14.672 1 98.75 188 SER B N 1
ATOM 4646 C CA . SER B 1 188 ? -8.195 -11.594 -15.219 1 98.75 188 SER B CA 1
ATOM 4647 C C . SER B 1 188 ? -7.852 -10.438 -16.156 1 98.75 188 SER B C 1
ATOM 4649 O O . SER B 1 188 ? -8.586 -10.172 -17.109 1 98.75 188 SER B O 1
ATOM 4651 N N . GLY B 1 189 ? -6.793 -9.758 -15.898 1 98.25 189 GLY B N 1
ATOM 4652 C CA . GLY B 1 189 ? -6.336 -8.719 -16.797 1 98.25 189 GLY B CA 1
ATOM 4653 C C . GLY B 1 189 ? -5.344 -9.219 -17.844 1 98.25 189 GLY B C 1
ATOM 4654 O O . GLY B 1 189 ? -5.605 -9.148 -19.031 1 98.25 189 GLY B O 1
ATOM 4655 N N . ALA B 1 190 ? -4.328 -9.914 -17.422 1 98.75 190 ALA B N 1
ATOM 4656 C CA . ALA B 1 190 ? -3.148 -10.258 -18.219 1 98.75 190 ALA B CA 1
ATOM 4657 C C . ALA B 1 190 ? -3.49 -11.289 -19.297 1 98.75 190 ALA B C 1
ATOM 4659 O O . ALA B 1 190 ? -3 -11.195 -20.422 1 98.75 190 ALA B O 1
ATOM 4660 N N . SER B 1 191 ? -4.309 -12.242 -18.984 1 98.88 191 SER B N 1
ATOM 4661 C CA . SER B 1 191 ? -4.531 -13.344 -19.906 1 98.88 191 SER B CA 1
ATOM 4662 C C . SER B 1 191 ? -5.289 -12.883 -21.156 1 98.88 191 SER B C 1
ATOM 4664 O O . SER B 1 191 ? -4.836 -13.086 -22.281 1 98.88 191 SER B O 1
ATOM 4666 N N . PRO B 1 192 ? -6.504 -12.188 -20.953 1 98.94 192 PRO B N 1
ATOM 4667 C CA . PRO B 1 192 ? -7.184 -11.695 -22.156 1 98.94 192 PRO B CA 1
ATOM 4668 C C . PRO B 1 192 ? -6.293 -10.789 -23 1 98.94 192 PRO B C 1
ATOM 4670 O O . PRO B 1 192 ? -6.27 -10.922 -24.234 1 98.94 192 PRO B O 1
ATOM 4673 N N . ASP B 1 193 ? -5.523 -9.922 -22.359 1 98.81 193 ASP B N 1
ATOM 4674 C CA . ASP B 1 193 ? -4.668 -8.992 -23.094 1 98.81 193 ASP B CA 1
ATOM 4675 C C . ASP B 1 193 ? -3.572 -9.734 -23.859 1 98.81 193 ASP B C 1
ATOM 4677 O O . ASP B 1 193 ? -3.293 -9.422 -25.016 1 98.81 193 ASP B O 1
ATOM 4681 N N . ALA B 1 194 ? -2.955 -10.695 -23.234 1 98.94 194 ALA B N 1
ATOM 4682 C CA . ALA B 1 194 ? -1.879 -11.453 -23.859 1 98.94 194 ALA B CA 1
ATOM 4683 C C . ALA B 1 194 ? -2.389 -12.211 -25.078 1 98.94 194 ALA B C 1
ATOM 4685 O O . ALA B 1 194 ? -1.747 -12.203 -26.141 1 98.94 194 ALA B O 1
ATOM 4686 N N . PHE B 1 195 ? -3.535 -12.859 -24.969 1 98.94 195 PHE B N 1
ATOM 4687 C CA . PHE B 1 195 ? -4.078 -13.656 -26.062 1 98.94 195 PHE B CA 1
ATOM 4688 C C . PHE B 1 195 ? -4.527 -12.758 -27.219 1 98.94 195 PHE B C 1
ATOM 4690 O O . PHE B 1 195 ? -4.34 -13.094 -28.391 1 98.94 195 PHE B O 1
ATOM 4697 N N . ARG B 1 196 ? -5.168 -11.555 -26.922 1 98.81 196 ARG B N 1
ATOM 4698 C CA . ARG B 1 196 ? -5.543 -10.594 -27.953 1 98.81 196 ARG B CA 1
ATOM 4699 C C . ARG B 1 196 ? -4.309 -10.055 -28.672 1 98.81 196 ARG B C 1
ATOM 4701 O O . ARG B 1 196 ? -4.285 -9.977 -29.906 1 98.81 196 ARG B O 1
ATOM 4708 N N . ASP B 1 197 ? -3.295 -9.789 -27.844 1 98.81 197 ASP B N 1
ATOM 4709 C CA . ASP B 1 197 ? -2.057 -9.266 -28.406 1 98.81 197 ASP B CA 1
ATOM 4710 C C . ASP B 1 197 ? -1.381 -10.297 -29.312 1 98.81 197 ASP B C 1
ATOM 4712 O O . ASP B 1 197 ? -0.689 -9.938 -30.266 1 98.81 197 ASP B O 1
ATOM 4716 N N . ALA B 1 198 ? -1.607 -11.547 -28.969 1 98.81 198 ALA B N 1
ATOM 4717 C CA . ALA B 1 198 ? -1.039 -12.625 -29.781 1 98.81 198 ALA B CA 1
ATOM 4718 C C . ALA B 1 198 ? -1.848 -12.844 -31.047 1 98.81 198 ALA B C 1
ATOM 4720 O O . ALA B 1 198 ? -1.429 -13.594 -31.938 1 98.81 198 ALA B O 1
ATOM 4721 N N . GLY B 1 199 ? -3.037 -12.266 -31.172 1 98.75 199 GLY B N 1
ATOM 4722 C CA . GLY B 1 199 ? -3.766 -12.266 -32.438 1 98.75 199 GLY B CA 1
ATOM 4723 C C . GLY B 1 199 ? -5.113 -12.961 -32.344 1 98.75 199 GLY B C 1
ATOM 4724 O O . GLY B 1 199 ? -5.902 -12.914 -33.281 1 98.75 199 GLY B O 1
ATOM 4725 N N . ALA B 1 200 ? -5.477 -13.516 -31.219 1 98.88 200 ALA B N 1
ATOM 4726 C CA . ALA B 1 200 ? -6.688 -14.328 -31.109 1 98.88 200 ALA B CA 1
ATOM 4727 C C . ALA B 1 200 ? -7.922 -13.445 -30.922 1 98.88 200 ALA B C 1
ATOM 4729 O O . ALA B 1 200 ? -7.828 -12.336 -30.406 1 98.88 200 ALA B O 1
ATOM 4730 N N . THR B 1 201 ? -9.062 -13.922 -31.406 1 98.88 201 THR B N 1
ATOM 4731 C CA . THR B 1 201 ? -10.352 -13.445 -30.922 1 98.88 201 THR B CA 1
ATOM 4732 C C . THR B 1 201 ? -10.68 -14.07 -29.578 1 98.88 201 THR B C 1
ATOM 4734 O O . THR B 1 201 ? -10.758 -15.297 -29.453 1 98.88 201 THR B O 1
ATOM 4737 N N . VAL B 1 202 ? -10.906 -13.266 -28.578 1 98.88 202 VAL B N 1
ATOM 4738 C CA . VAL B 1 202 ? -10.961 -13.781 -27.219 1 98.88 202 VAL B CA 1
ATOM 4739 C C . VAL B 1 202 ? -12.336 -13.531 -26.609 1 98.88 202 VAL B C 1
ATOM 4741 O O . VAL B 1 202 ? -12.898 -12.438 -26.766 1 98.88 202 VAL B O 1
ATOM 4744 N N . HIS B 1 203 ? -12.922 -14.531 -26.078 1 98.88 203 HIS B N 1
ATOM 4745 C CA . HIS B 1 203 ? -14.086 -14.461 -25.203 1 98.88 203 HIS B CA 1
ATOM 4746 C C . HIS B 1 203 ? -13.695 -14.766 -23.766 1 98.88 203 HIS B C 1
ATOM 4748 O O . HIS B 1 203 ? -12.945 -15.711 -23.5 1 98.88 203 HIS B O 1
ATOM 4754 N N . VAL B 1 204 ? -14.148 -13.922 -22.828 1 98.88 204 VAL B N 1
ATOM 4755 C CA . VAL B 1 204 ? -13.609 -14.023 -21.469 1 98.88 204 VAL B CA 1
ATOM 4756 C C . VAL B 1 204 ? -14.734 -14.328 -20.484 1 98.88 204 VAL B C 1
ATOM 4758 O O . VAL B 1 204 ? -15.812 -13.734 -20.562 1 98.88 204 VAL B O 1
ATOM 4761 N N . ILE B 1 205 ? -14.555 -15.297 -19.656 1 98.81 205 ILE B N 1
ATOM 4762 C CA . ILE B 1 205 ? -15.43 -15.57 -18.516 1 98.81 205 ILE B CA 1
ATOM 4763 C C . ILE B 1 205 ? -14.594 -15.617 -17.234 1 98.81 205 ILE B C 1
ATOM 4765 O O . ILE B 1 205 ? -13.375 -15.773 -17.281 1 98.81 205 ILE B O 1
ATOM 4769 N N . GLY B 1 206 ? -15.25 -15.516 -16.078 1 98.69 206 GLY B N 1
ATOM 4770 C CA . GLY B 1 206 ? -14.539 -15.562 -14.82 1 98.69 206 GLY B CA 1
ATOM 4771 C C . GLY B 1 206 ? -13.469 -14.5 -14.695 1 98.69 206 GLY B C 1
ATOM 4772 O O . GLY B 1 206 ? -12.352 -14.781 -14.242 1 98.69 206 GLY B O 1
ATOM 4773 N N . ALA B 1 207 ? -13.672 -13.297 -15.109 1 98.75 207 ALA B N 1
ATOM 4774 C CA . ALA B 1 207 ? -12.656 -12.25 -15.125 1 98.75 207 ALA B CA 1
ATOM 4775 C C . ALA B 1 207 ? -13.203 -10.945 -14.547 1 98.75 207 ALA B C 1
ATOM 4777 O O . ALA B 1 207 ? -12.852 -9.859 -15.008 1 98.75 207 ALA B O 1
ATOM 4778 N N . GLU B 1 208 ? -14.039 -11.016 -13.578 1 98.31 208 GLU B N 1
ATOM 4779 C CA . GLU B 1 208 ? -14.578 -9.883 -12.836 1 98.31 208 GLU B CA 1
ATOM 4780 C C . GLU B 1 208 ? -14.352 -10.047 -11.336 1 98.31 208 GLU B C 1
ATOM 4782 O O . GLU B 1 208 ? -15.305 -10.133 -10.562 1 98.31 208 GLU B O 1
ATOM 4787 N N . PRO B 1 209 ? -13.094 -10.031 -10.969 1 98.5 209 PRO B N 1
ATOM 4788 C CA . PRO B 1 209 ? -12.773 -10.266 -9.555 1 98.5 209 PRO B CA 1
ATOM 4789 C C . PRO B 1 209 ? -13.398 -9.227 -8.633 1 98.5 209 PRO B C 1
ATOM 4791 O O . PRO B 1 209 ? -13.406 -8.031 -8.953 1 98.5 209 PRO B O 1
ATOM 4794 N N . ASP B 1 210 ? -13.883 -9.617 -7.492 1 97.88 210 ASP B N 1
ATOM 4795 C CA . ASP B 1 210 ? -14.469 -8.695 -6.52 1 97.88 210 ASP B CA 1
ATOM 4796 C C . ASP B 1 210 ? -13.859 -8.906 -5.133 1 97.88 210 ASP B C 1
ATOM 4798 O O . ASP B 1 210 ? -14.375 -8.391 -4.141 1 97.88 210 ASP B O 1
ATOM 4802 N N . GLY B 1 211 ? -12.82 -9.719 -5.066 1 97.94 211 GLY B N 1
ATOM 4803 C CA . GLY B 1 211 ? -12.125 -9.984 -3.812 1 97.94 211 GLY B CA 1
ATOM 4804 C C . GLY B 1 211 ? -12.594 -11.258 -3.131 1 97.94 211 GLY B C 1
ATOM 4805 O O . GLY B 1 211 ? -11.906 -11.781 -2.25 1 97.94 211 GLY B O 1
ATOM 4806 N N . LEU B 1 212 ? -13.727 -11.828 -3.564 1 98.38 212 LEU B N 1
ATOM 4807 C CA . LEU B 1 212 ? -14.312 -12.93 -2.816 1 98.38 212 LEU B CA 1
ATOM 4808 C C . LEU B 1 212 ? -14.688 -14.078 -3.746 1 98.38 212 LEU B C 1
ATOM 4810 O O . LEU B 1 212 ? -14.953 -15.195 -3.289 1 98.38 212 LEU B O 1
ATOM 4814 N N . ASN B 1 213 ? -14.617 -13.852 -5.035 1 98.62 213 ASN B N 1
ATOM 4815 C CA . ASN B 1 213 ? -15.18 -14.828 -5.961 1 98.62 213 ASN B CA 1
ATOM 4816 C C . ASN B 1 213 ? -14.086 -15.602 -6.691 1 98.62 213 ASN B C 1
ATOM 4818 O O . ASN B 1 213 ? -14.367 -16.344 -7.629 1 98.62 213 ASN B O 1
ATOM 4822 N N . ILE B 1 214 ? -12.859 -15.422 -6.316 1 98.75 214 ILE B N 1
ATOM 4823 C CA . ILE B 1 214 ? -11.75 -16.141 -6.93 1 98.75 214 ILE B CA 1
ATOM 4824 C C . ILE B 1 214 ? -11.977 -17.641 -6.824 1 98.75 214 ILE B C 1
ATOM 4826 O O . ILE B 1 214 ? -12.344 -18.141 -5.762 1 98.75 214 ILE B O 1
ATOM 4830 N N . ASN B 1 215 ? -11.883 -18.406 -7.898 1 98.62 215 ASN B N 1
ATOM 4831 C CA . ASN B 1 215 ? -11.953 -19.859 -8 1 98.62 215 ASN B CA 1
ATOM 4832 C C . ASN B 1 215 ? -13.359 -20.375 -7.723 1 98.62 215 ASN B C 1
ATOM 4834 O O . ASN B 1 215 ? -13.586 -21.594 -7.668 1 98.62 215 ASN B O 1
ATOM 4838 N N . ASP B 1 216 ? -14.305 -19.469 -7.48 1 98.56 216 ASP B N 1
ATOM 4839 C CA . ASP B 1 216 ? -15.641 -19.875 -7.062 1 98.56 216 ASP B CA 1
ATOM 4840 C C . ASP B 1 216 ? -16.453 -20.391 -8.25 1 98.56 216 ASP B C 1
ATOM 4842 O O . ASP B 1 216 ? -17.125 -19.625 -8.93 1 98.56 216 ASP B O 1
ATOM 4846 N N . GLY B 1 217 ? -16.391 -21.688 -8.445 1 98.38 217 GLY B N 1
ATOM 4847 C CA . GLY B 1 217 ? -17.156 -22.344 -9.492 1 98.38 217 GLY B CA 1
ATOM 4848 C C . GLY B 1 217 ? -16.594 -22.078 -10.883 1 98.38 217 GLY B C 1
ATOM 4849 O O . GLY B 1 217 ? -17.297 -22.297 -11.883 1 98.38 217 GLY B O 1
ATOM 4850 N N . VAL B 1 218 ? -15.484 -21.562 -11.055 1 98.44 218 VAL B N 1
ATOM 4851 C CA . VAL B 1 218 ? -14.836 -21.25 -12.328 1 98.44 218 VAL B CA 1
ATOM 4852 C C . VAL B 1 218 ? -13.352 -21.625 -12.25 1 98.44 218 VAL B C 1
ATOM 4854 O O . VAL B 1 218 ? -12.836 -21.906 -11.172 1 98.44 218 VAL B O 1
ATOM 4857 N N . GLY B 1 219 ? -12.719 -21.656 -13.461 1 98.44 219 GLY B N 1
ATOM 4858 C CA . GLY B 1 219 ? -11.281 -21.875 -13.516 1 98.44 219 GLY B CA 1
ATOM 4859 C C . GLY B 1 219 ? -10.922 -23.328 -13.773 1 98.44 219 GLY B C 1
ATOM 4860 O O . GLY B 1 219 ? -11.789 -24.141 -14.094 1 98.44 219 GLY B O 1
ATOM 4861 N N . SER B 1 220 ? -9.641 -23.625 -13.578 1 98.44 220 SER B N 1
ATOM 4862 C CA . SER B 1 220 ? -9.086 -24.906 -13.984 1 98.44 220 SER B CA 1
ATOM 4863 C C . SER B 1 220 ? -9.547 -26.016 -13.055 1 98.44 220 SER B C 1
ATOM 4865 O O . SER B 1 220 ? -9.484 -27.203 -13.406 1 98.44 220 SER B O 1
ATOM 4867 N N . THR B 1 221 ? -10.102 -25.625 -11.883 1 96.81 221 THR B N 1
ATOM 4868 C CA . THR B 1 221 ? -10.609 -26.656 -10.984 1 96.81 221 THR B CA 1
ATOM 4869 C C . THR B 1 221 ? -12.109 -26.844 -11.172 1 96.81 221 THR B C 1
ATOM 4871 O O . THR B 1 221 ? -12.703 -27.734 -10.562 1 96.81 221 THR B O 1
ATOM 4874 N N . HIS B 1 222 ? -12.719 -26.047 -11.93 1 98.12 222 HIS B N 1
ATOM 4875 C CA . HIS B 1 222 ? -14.133 -26.109 -12.281 1 98.12 222 HIS B CA 1
ATOM 4876 C C . HIS B 1 222 ? -14.352 -25.797 -13.75 1 98.12 222 HIS B C 1
ATOM 4878 O O . HIS B 1 222 ? -14.773 -24.688 -14.094 1 98.12 222 HIS B O 1
ATOM 4884 N N . LEU B 1 223 ? -14.328 -26.797 -14.609 1 98.69 223 LEU B N 1
ATOM 4885 C CA . LEU B 1 223 ? -14.258 -26.547 -16.047 1 98.69 223 LEU B CA 1
ATOM 4886 C C . LEU B 1 223 ? -15.656 -26.469 -16.656 1 98.69 223 LEU B C 1
ATOM 4888 O O . LEU B 1 223 ? -15.805 -26.125 -17.828 1 98.69 223 LEU B O 1
ATOM 4892 N N . GLY B 1 224 ? -16.688 -26.703 -15.891 1 98.69 224 GLY B N 1
ATOM 4893 C CA . GLY B 1 224 ? -18.047 -26.688 -16.375 1 98.69 224 GLY B CA 1
ATOM 4894 C C . GLY B 1 224 ? -18.391 -25.453 -17.188 1 98.69 224 GLY B C 1
ATOM 4895 O O . GLY B 1 224 ? -18.781 -25.547 -18.344 1 98.69 224 GLY B O 1
ATOM 4896 N N . PRO B 1 225 ? -18.219 -24.297 -16.578 1 98.81 225 PRO B N 1
ATOM 4897 C CA . PRO B 1 225 ? -18.531 -23.047 -17.281 1 98.81 225 PRO B CA 1
ATOM 4898 C C . PRO B 1 225 ? -17.75 -22.891 -18.578 1 98.81 225 PRO B C 1
ATOM 4900 O O . PRO B 1 225 ? -18.281 -22.422 -19.594 1 98.81 225 PRO B O 1
ATOM 4903 N N . LEU B 1 226 ? -16.531 -23.281 -18.609 1 98.88 226 LEU B N 1
ATOM 4904 C CA . LEU B 1 226 ? -15.711 -23.172 -19.812 1 98.88 226 LEU B CA 1
ATOM 4905 C C . LEU B 1 226 ? -16.234 -24.094 -20.906 1 98.88 226 LEU B C 1
ATOM 4907 O O . LEU B 1 226 ? -16.328 -23.703 -22.062 1 98.88 226 LEU B O 1
ATOM 4911 N N . LYS B 1 227 ? -16.5 -25.344 -20.578 1 98.81 227 LYS B N 1
ATOM 4912 C CA . LYS B 1 227 ? -17.062 -26.297 -21.531 1 98.81 227 LYS B CA 1
ATOM 4913 C C . LYS B 1 227 ? -18.312 -25.766 -22.203 1 98.81 227 LYS B C 1
ATOM 4915 O O . LYS B 1 227 ? -18.453 -25.844 -23.422 1 98.81 227 LYS B O 1
ATOM 4920 N N . GLN B 1 228 ? -19.141 -25.219 -21.391 1 98.81 228 GLN B N 1
ATOM 4921 C CA . GLN B 1 228 ? -20.406 -24.672 -21.891 1 98.81 228 GLN B CA 1
ATOM 4922 C C . GLN B 1 228 ? -20.141 -23.484 -22.828 1 98.81 228 GLN B C 1
ATOM 4924 O O . GLN B 1 228 ? -20.719 -23.422 -23.922 1 98.81 228 GLN B O 1
ATOM 4929 N N . ALA B 1 229 ? -19.297 -22.578 -22.422 1 98.88 229 ALA B N 1
ATOM 4930 C CA . ALA B 1 229 ? -19.016 -21.375 -23.203 1 98.88 229 ALA B CA 1
ATOM 4931 C C . ALA B 1 229 ? -18.406 -21.719 -24.562 1 98.88 229 ALA B C 1
ATOM 4933 O O . ALA B 1 229 ? -18.766 -21.125 -25.578 1 98.88 229 ALA B O 1
ATOM 4934 N N . VAL B 1 230 ? -17.484 -22.625 -24.578 1 98.88 230 VAL B N 1
ATOM 4935 C CA . VAL B 1 230 ? -16.828 -23.031 -25.812 1 98.88 230 VAL B CA 1
ATOM 4936 C C . VAL B 1 230 ? -17.859 -23.562 -26.797 1 98.88 230 VAL B C 1
ATOM 4938 O O . VAL B 1 230 ? -17.844 -23.203 -27.984 1 98.88 230 VAL B O 1
ATOM 4941 N N . ARG B 1 231 ? -18.703 -24.391 -26.375 1 98.69 231 ARG B N 1
ATOM 4942 C CA . ARG B 1 231 ? -19.719 -25 -27.219 1 98.69 231 ARG B CA 1
ATOM 4943 C C . ARG B 1 231 ? -20.703 -23.953 -27.719 1 98.69 231 ARG B C 1
ATOM 4945 O O . ARG B 1 231 ? -21.047 -23.922 -28.906 1 98.69 231 ARG B O 1
ATOM 4952 N N . GLU B 1 232 ? -21.172 -23.094 -26.797 1 98.69 232 GLU B N 1
ATOM 4953 C CA . GLU B 1 232 ? -22.172 -22.094 -27.125 1 98.69 232 GLU B CA 1
ATOM 4954 C C . GLU B 1 232 ? -21.641 -21.094 -28.141 1 98.69 232 GLU B C 1
ATOM 4956 O O . GLU B 1 232 ? -22.391 -20.625 -29.016 1 98.69 232 GLU B O 1
ATOM 4961 N N . LEU B 1 233 ? -20.391 -20.781 -28.062 1 98.62 233 LEU B N 1
ATOM 4962 C CA . LEU B 1 233 ? -19.812 -19.75 -28.922 1 98.62 233 LEU B CA 1
ATOM 4963 C C . LEU B 1 233 ? -19.234 -20.344 -30.188 1 98.62 233 LEU B C 1
ATOM 4965 O O . LEU B 1 233 ? -18.938 -19.625 -31.141 1 98.62 233 LEU B O 1
ATOM 4969 N N . GLY B 1 234 ? -19.109 -21.688 -30.172 1 98.62 234 GLY B N 1
ATOM 4970 C CA . GLY B 1 234 ? -18.422 -22.328 -31.281 1 98.62 234 GLY B CA 1
ATOM 4971 C C . GLY B 1 234 ? -16.938 -21.969 -31.344 1 98.62 234 GLY B C 1
ATOM 4972 O O . GLY B 1 234 ? -16.391 -21.781 -32.438 1 98.62 234 GLY B O 1
ATOM 4973 N N . ALA B 1 235 ? -16.328 -21.797 -30.203 1 98.88 235 ALA B N 1
ATOM 4974 C CA . ALA B 1 235 ? -14.922 -21.422 -30.156 1 98.88 235 ALA B CA 1
ATOM 4975 C C . ALA B 1 235 ? -14.031 -22.609 -30.531 1 98.88 235 ALA B C 1
ATOM 4977 O O . ALA B 1 235 ? -14.461 -23.766 -30.438 1 98.88 235 ALA B O 1
ATOM 4978 N N . ASP B 1 236 ? -12.828 -22.297 -30.922 1 98.88 236 ASP B N 1
ATOM 4979 C CA . ASP B 1 236 ? -11.891 -23.328 -31.328 1 98.88 236 ASP B CA 1
ATOM 4980 C C . ASP B 1 236 ? -11.367 -24.094 -30.125 1 98.88 236 ASP B C 1
ATOM 4982 O O . ASP B 1 236 ? -11.047 -25.281 -30.219 1 98.88 236 ASP B O 1
ATOM 4986 N N . LEU B 1 237 ? -11.211 -23.422 -29.031 1 98.88 237 LEU B N 1
ATOM 4987 C CA . LEU B 1 237 ? -10.766 -24.031 -27.797 1 98.88 237 LEU B CA 1
ATOM 4988 C C . LEU B 1 237 ? -11.023 -23.109 -26.609 1 98.88 237 LEU B C 1
ATOM 4990 O O . LEU B 1 237 ? -11.398 -21.953 -26.797 1 98.88 237 LEU B O 1
ATOM 4994 N N . GLY B 1 238 ? -10.961 -23.641 -25.438 1 98.94 238 GLY B N 1
ATOM 4995 C CA . GLY B 1 238 ? -11.016 -22.891 -24.188 1 98.94 238 GLY B CA 1
ATOM 4996 C C . GLY B 1 238 ? -9.805 -23.125 -23.297 1 98.94 238 GLY B C 1
ATOM 4997 O O . GLY B 1 238 ? -9.234 -24.219 -23.297 1 98.94 238 GLY B O 1
ATOM 4998 N N . ILE B 1 239 ? -9.375 -22.125 -22.578 1 98.94 239 ILE B N 1
ATOM 4999 C CA . ILE B 1 239 ? -8.281 -22.188 -21.609 1 98.94 239 ILE B CA 1
ATOM 5000 C C . ILE B 1 239 ? -8.789 -21.75 -20.234 1 98.94 239 ILE B C 1
ATOM 5002 O O . ILE B 1 239 ? -9.453 -20.719 -20.109 1 98.94 239 ILE B O 1
ATOM 5006 N N . ALA B 1 240 ? -8.469 -22.547 -19.25 1 98.94 240 ALA B N 1
ATOM 5007 C CA . ALA B 1 240 ? -8.836 -22.219 -17.875 1 98.94 240 ALA B CA 1
ATOM 5008 C C . ALA B 1 240 ? -7.598 -22.078 -17 1 98.94 240 ALA B C 1
ATOM 5010 O O . ALA B 1 240 ? -6.68 -22.891 -17.062 1 98.94 240 ALA B O 1
ATOM 5011 N N . HIS B 1 241 ? -7.543 -21.016 -16.219 1 98.81 241 HIS B N 1
ATOM 5012 C CA . HIS B 1 241 ? -6.504 -20.781 -15.227 1 98.81 241 HIS B CA 1
ATOM 5013 C C . HIS B 1 241 ? -7.035 -21.016 -13.812 1 98.81 241 HIS B C 1
ATOM 5015 O O . HIS B 1 241 ? -8.242 -21.188 -13.617 1 98.81 241 HIS B O 1
ATOM 5021 N N . ASP B 1 242 ? -6.152 -21.109 -12.82 1 98.38 242 ASP B N 1
ATOM 5022 C CA . ASP B 1 242 ? -6.574 -21.031 -11.422 1 98.38 242 ASP B CA 1
ATOM 5023 C C . ASP B 1 242 ? -6.277 -19.656 -10.828 1 98.38 242 ASP B C 1
ATOM 5025 O O . ASP B 1 242 ? -5.938 -18.734 -11.555 1 98.38 242 ASP B O 1
ATOM 5029 N N . GLY B 1 243 ? -6.438 -19.469 -9.609 1 98.44 243 GLY B N 1
ATOM 5030 C CA . GLY B 1 243 ? -6.461 -18.172 -8.945 1 98.44 243 GLY B CA 1
ATOM 5031 C C . GLY B 1 243 ? -5.211 -17.359 -9.195 1 98.44 243 GLY B C 1
ATOM 5032 O O . GLY B 1 243 ? -5.285 -16.141 -9.383 1 98.44 243 GLY B O 1
ATOM 5033 N N . ASP B 1 244 ? -4 -17.984 -9.125 1 98.31 244 ASP B N 1
ATOM 5034 C CA . ASP B 1 244 ? -2.775 -17.234 -9.367 1 98.31 244 ASP B CA 1
ATOM 5035 C C . ASP B 1 244 ? -2.158 -17.625 -10.711 1 98.31 244 ASP B C 1
ATOM 5037 O O . ASP B 1 244 ? -1.019 -17.25 -11.008 1 98.31 244 ASP B O 1
ATOM 5041 N N . ALA B 1 245 ? -2.844 -18.438 -11.531 1 98.75 245 ALA B N 1
ATOM 5042 C CA . ALA B 1 245 ? -2.619 -18.734 -12.945 1 98.75 245 ALA B CA 1
ATOM 5043 C C . ALA B 1 245 ? -1.275 -19.422 -13.156 1 98.75 245 ALA B C 1
ATOM 5045 O O . ALA B 1 245 ? -0.593 -19.172 -14.148 1 98.75 245 ALA B O 1
ATOM 5046 N N . ASP B 1 246 ? -0.931 -20.25 -12.172 1 98.06 246 ASP B N 1
ATOM 5047 C CA . ASP B 1 246 ? 0.248 -21.078 -12.43 1 98.06 246 ASP B CA 1
ATOM 5048 C C . ASP B 1 246 ? -0.143 -22.422 -13.047 1 98.06 246 ASP B C 1
ATOM 5050 O O . ASP B 1 246 ? 0.721 -23.234 -13.359 1 98.06 246 ASP B O 1
ATOM 5054 N N . ARG B 1 247 ? -1.479 -22.578 -13.328 1 97.62 247 ARG B N 1
ATOM 5055 C CA . ARG B 1 247 ? -2 -23.766 -13.992 1 97.62 247 ARG B CA 1
ATOM 5056 C C . ARG B 1 247 ? -2.791 -23.391 -15.242 1 97.62 247 ARG B C 1
ATOM 5058 O O . ARG B 1 247 ? -3.273 -22.266 -15.359 1 97.62 247 ARG B O 1
ATOM 5065 N N . CYS B 1 248 ? -2.887 -24.375 -16.062 1 98.19 248 CYS B N 1
ATOM 5066 C CA . CYS B 1 248 ? -3.672 -24.25 -17.297 1 98.19 248 CYS B CA 1
ATOM 5067 C C . CYS B 1 248 ? -4.309 -25.578 -17.672 1 98.19 248 CYS B C 1
ATOM 5069 O O . CYS B 1 248 ? -3.617 -26.594 -17.781 1 98.19 248 CYS B O 1
ATOM 5071 N N . LEU B 1 249 ? -5.586 -25.641 -17.75 1 98.81 249 LEU B N 1
ATOM 5072 C CA . LEU B 1 249 ? -6.305 -26.719 -18.422 1 98.81 249 LEU B CA 1
ATOM 5073 C C . LEU B 1 249 ? -7.047 -26.203 -19.656 1 98.81 249 LEU B C 1
ATOM 5075 O O . LEU B 1 249 ? -7.238 -25 -19.797 1 98.81 249 LEU B O 1
ATOM 5079 N N . ALA B 1 250 ? -7.391 -27.109 -20.547 1 98.88 250 ALA B N 1
ATOM 5080 C CA . ALA B 1 250 ? -8.016 -26.672 -21.797 1 98.88 250 ALA B CA 1
ATOM 5081 C C . ALA B 1 250 ? -9.242 -27.5 -22.109 1 98.88 250 ALA B C 1
ATOM 5083 O O . ALA B 1 250 ? -9.484 -28.531 -21.484 1 98.88 250 ALA B O 1
ATOM 5084 N N . VAL B 1 251 ? -10.047 -26.938 -22.953 1 98.81 251 VAL B N 1
ATOM 5085 C CA . VAL B 1 251 ? -11.234 -27.578 -23.531 1 98.81 251 VAL B CA 1
ATOM 5086 C C . VAL B 1 251 ? -11.211 -27.438 -25.047 1 98.81 251 VAL B C 1
ATOM 5088 O O . VAL B 1 251 ? -10.906 -26.375 -25.578 1 98.81 251 VAL B O 1
ATOM 5091 N N . ASP B 1 252 ? -11.461 -28.547 -25.75 1 98.75 252 ASP B N 1
ATOM 5092 C CA . ASP B 1 252 ? -11.484 -28.453 -27.203 1 98.75 252 ASP B CA 1
ATOM 5093 C C . ASP B 1 252 ? -12.836 -27.953 -27.703 1 98.75 252 ASP B C 1
ATOM 5095 O O . ASP B 1 252 ? -13.727 -27.656 -26.906 1 98.75 252 ASP B O 1
ATOM 5099 N N . HIS B 1 253 ? -12.961 -27.844 -29.031 1 98.56 253 HIS B N 1
ATOM 5100 C CA . HIS B 1 253 ? -14.117 -27.188 -29.641 1 98.56 253 HIS B CA 1
ATOM 5101 C C . HIS B 1 253 ? -15.391 -27.984 -29.359 1 98.56 253 HIS B C 1
ATOM 5103 O O . HIS B 1 253 ? -16.5 -27.453 -29.516 1 98.56 253 HIS B O 1
ATOM 5109 N N . THR B 1 254 ? -15.289 -29.25 -28.906 1 98.31 254 THR B N 1
ATOM 5110 C CA . THR B 1 254 ? -16.453 -30.078 -28.641 1 98.31 254 THR B CA 1
ATOM 5111 C C . THR B 1 254 ? -16.859 -30 -27.172 1 98.31 254 THR B C 1
ATOM 5113 O O . THR B 1 254 ? -17.891 -30.547 -26.781 1 98.31 254 THR B O 1
ATOM 5116 N N . GLY B 1 255 ? -16.016 -29.344 -26.391 1 98.31 255 GLY B N 1
ATOM 5117 C CA . GLY B 1 255 ? -16.266 -29.25 -24.953 1 98.31 255 GLY B CA 1
ATOM 5118 C C . GLY B 1 2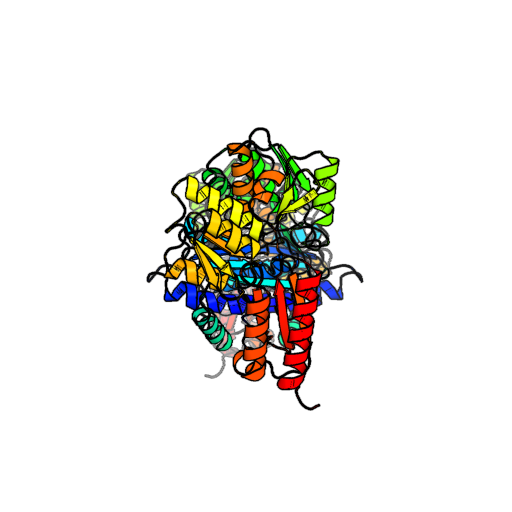55 ? -15.562 -30.328 -24.156 1 98.31 255 GLY B C 1
ATOM 5119 O O . GLY B 1 255 ? -15.836 -30.5 -22.969 1 98.31 255 GLY B O 1
ATOM 5120 N N . THR B 1 256 ? -14.703 -31.062 -24.75 1 98 256 THR B N 1
ATOM 5121 C CA . THR B 1 256 ? -13.969 -32.125 -24.078 1 98 256 THR B CA 1
ATOM 5122 C C . THR B 1 256 ? -12.727 -31.562 -23.375 1 98 256 THR B C 1
ATOM 5124 O O . THR B 1 256 ? -12.008 -30.75 -23.953 1 98 256 THR B O 1
ATOM 5127 N N . GLU B 1 257 ? -12.508 -32.031 -22.1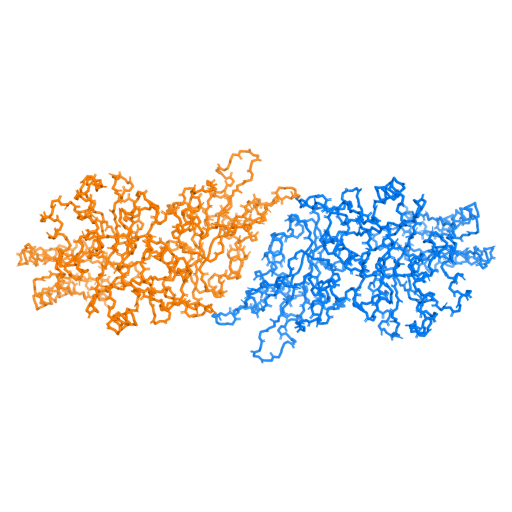88 1 97.94 257 GLU B N 1
ATOM 5128 C CA . GLU B 1 257 ? -11.375 -31.578 -21.375 1 97.94 257 GLU B CA 1
ATOM 5129 C C . GLU B 1 257 ? -10.055 -32.094 -21.953 1 97.94 257 GLU B C 1
ATOM 5131 O O . GLU B 1 257 ? -9.961 -33.219 -22.422 1 97.94 257 GLU B O 1
ATOM 5136 N N . VAL B 1 258 ? -9.094 -31.266 -22.016 1 98.38 258 VAL B N 1
ATOM 5137 C CA . VAL B 1 258 ? -7.691 -31.562 -22.297 1 98.38 258 VAL B CA 1
ATOM 5138 C C . VAL B 1 258 ? -6.84 -31.266 -21.078 1 98.38 258 VAL B C 1
ATOM 5140 O O . VAL B 1 258 ? -6.559 -30.109 -20.766 1 98.38 258 VAL B O 1
ATOM 5143 N N . ASP B 1 259 ? -6.363 -32.281 -20.375 1 97.06 259 ASP B N 1
ATOM 5144 C CA . ASP B 1 259 ? -5.742 -32.094 -19.062 1 97.06 259 ASP B CA 1
ATOM 5145 C C . ASP B 1 259 ? -4.238 -31.875 -19.203 1 97.06 259 ASP B C 1
ATOM 5147 O O . ASP B 1 259 ? -3.725 -31.719 -20.312 1 97.06 259 ASP B O 1
ATOM 5151 N N . GLY B 1 260 ? -3.582 -31.766 -18.109 1 98.25 260 GLY B N 1
ATOM 5152 C CA . GLY B 1 260 ? -2.17 -31.422 -18.078 1 98.25 260 GLY B CA 1
ATOM 5153 C C . GLY B 1 260 ? -1.294 -32.438 -18.781 1 98.25 260 GLY B C 1
ATOM 5154 O O . GLY B 1 260 ? -0.29 -32.094 -19.391 1 98.25 260 GLY B O 1
ATOM 5155 N N . ASP B 1 261 ? -1.658 -33.688 -18.719 1 98.19 261 ASP B N 1
ATOM 5156 C CA . ASP B 1 261 ? -0.893 -34.719 -19.406 1 98.19 261 ASP B CA 1
ATOM 5157 C C . ASP B 1 261 ? -0.985 -34.562 -20.922 1 98.19 261 ASP B C 1
ATOM 5159 O O . ASP B 1 261 ? 0.025 -34.656 -21.625 1 98.19 261 ASP B O 1
ATOM 5163 N N . GLN B 1 262 ? -2.158 -34.344 -21.359 1 98.5 262 GLN B N 1
ATOM 5164 C CA . GLN B 1 262 ? -2.355 -34.125 -22.797 1 98.5 262 GLN B CA 1
ATOM 5165 C C . GLN B 1 262 ? -1.642 -32.875 -23.266 1 98.5 262 GLN B C 1
ATOM 5167 O O . GLN B 1 262 ? -1.031 -32.875 -24.344 1 98.5 262 GLN B O 1
ATOM 5172 N N . ILE B 1 263 ? -1.791 -31.844 -22.469 1 98.81 263 ILE B N 1
ATOM 5173 C CA . ILE B 1 263 ? -1.133 -30.594 -22.812 1 98.81 263 ILE B CA 1
ATOM 5174 C C . ILE B 1 263 ? 0.375 -30.797 -22.906 1 98.81 263 ILE B C 1
ATOM 5176 O O . ILE B 1 263 ? 1.004 -30.406 -23.891 1 98.81 263 ILE B O 1
ATOM 5180 N N . MET B 1 264 ? 0.92 -31.453 -21.922 1 98.81 264 MET B N 1
ATOM 5181 C CA . MET B 1 264 ? 2.355 -31.719 -21.906 1 98.81 264 MET B CA 1
ATOM 5182 C C . MET B 1 264 ? 2.76 -32.562 -23.109 1 98.81 264 MET B C 1
ATOM 5184 O O . MET B 1 264 ? 3.809 -32.344 -23.719 1 98.81 264 MET B O 1
ATOM 5188 N N . CYS B 1 265 ? 1.957 -33.531 -23.469 1 98.75 265 CYS B N 1
ATOM 5189 C CA . CYS B 1 265 ? 2.25 -34.375 -24.625 1 98.75 265 CYS B CA 1
ATOM 5190 C C . CYS B 1 265 ? 2.312 -33.562 -25.906 1 98.75 265 CYS B C 1
ATOM 5192 O O . CYS B 1 265 ? 3.273 -33.656 -26.672 1 98.75 265 CYS B O 1
ATOM 5194 N N . ILE B 1 266 ? 1.292 -32.781 -26.109 1 98.75 266 ILE B N 1
ATOM 5195 C CA . ILE B 1 266 ? 1.204 -31.938 -27.297 1 98.75 266 ILE B CA 1
ATOM 5196 C C . ILE B 1 266 ? 2.426 -31.031 -27.391 1 98.75 266 ILE B C 1
ATOM 5198 O O . ILE B 1 266 ? 3.064 -30.938 -28.438 1 98.75 266 ILE B O 1
ATOM 5202 N N . LEU B 1 267 ? 2.771 -30.406 -26.281 1 98.75 267 LEU B N 1
ATOM 5203 C CA . LEU B 1 267 ? 3.867 -29.438 -26.266 1 98.75 267 LEU B CA 1
ATOM 5204 C C . LEU B 1 267 ? 5.211 -30.141 -26.422 1 98.75 267 LEU B C 1
ATOM 5206 O O . LEU B 1 267 ? 6.117 -29.625 -27.078 1 98.75 267 LEU B O 1
ATOM 5210 N N . ALA B 1 268 ? 5.398 -31.297 -25.781 1 98.88 268 ALA B N 1
ATOM 5211 C CA . ALA B 1 268 ? 6.641 -32.062 -25.922 1 98.88 268 ALA B CA 1
ATOM 5212 C C . ALA B 1 268 ? 6.895 -32.438 -27.375 1 98.88 268 ALA B C 1
ATOM 5214 O O . ALA B 1 268 ? 8.008 -32.312 -27.875 1 98.88 268 ALA B O 1
ATOM 5215 N N . VAL B 1 269 ? 5.875 -32.938 -28.031 1 98.56 269 VAL B N 1
ATOM 5216 C CA . VAL B 1 269 ? 5.996 -33.312 -29.422 1 98.56 269 VAL B CA 1
ATOM 5217 C C . VAL B 1 269 ? 6.336 -32.094 -30.281 1 98.56 269 VAL B C 1
ATOM 5219 O O . VAL B 1 269 ? 7.223 -32.156 -31.141 1 98.56 269 VAL B O 1
ATOM 5222 N N . ALA B 1 270 ? 5.629 -31.047 -30.047 1 98.25 270 ALA B N 1
ATOM 5223 C CA . ALA B 1 270 ? 5.887 -29.797 -30.781 1 98.25 270 ALA B CA 1
ATOM 5224 C C . ALA B 1 270 ? 7.336 -29.359 -30.594 1 98.25 270 ALA B C 1
ATOM 5226 O O . ALA B 1 270 ? 7.996 -28.969 -31.562 1 98.25 270 ALA B O 1
ATOM 5227 N N . MET B 1 271 ? 7.812 -29.359 -29.359 1 98.5 271 MET B N 1
ATOM 5228 C CA . MET B 1 271 ? 9.164 -28.922 -29.047 1 98.5 271 MET B CA 1
ATOM 5229 C C . MET B 1 271 ? 10.203 -29.844 -29.672 1 98.5 271 MET B C 1
ATOM 5231 O O . MET B 1 271 ? 11.234 -29.375 -30.172 1 98.5 271 MET B O 1
ATOM 5235 N N . LYS B 1 272 ? 9.922 -31.109 -29.656 1 98.5 272 LYS B N 1
ATOM 5236 C CA . LYS B 1 272 ? 10.836 -32.062 -30.297 1 98.5 272 LYS B CA 1
ATOM 5237 C C . LYS B 1 272 ? 10.914 -31.828 -31.797 1 98.5 272 LYS B C 1
ATOM 5239 O O . LYS B 1 272 ? 12 -31.797 -32.375 1 98.5 272 LYS B O 1
ATOM 5244 N N . GLU B 1 273 ? 9.797 -31.719 -32.438 1 97.94 273 GLU B N 1
ATOM 5245 C CA . GLU B 1 273 ? 9.742 -31.453 -33.875 1 97.94 273 GLU B CA 1
ATOM 5246 C C . GLU B 1 273 ? 10.539 -30.219 -34.25 1 97.94 273 GLU B C 1
ATOM 5248 O O . GLU B 1 273 ? 11.133 -30.141 -35.312 1 97.94 273 GLU B O 1
ATOM 5253 N N . ALA B 1 274 ? 10.594 -29.281 -33.375 1 97.5 274 ALA B N 1
ATOM 5254 C CA . ALA B 1 274 ? 11.297 -28.016 -33.625 1 97.5 274 ALA B CA 1
ATOM 5255 C C . ALA B 1 274 ? 12.75 -28.109 -33.156 1 97.5 274 ALA B C 1
ATOM 5257 O O . ALA B 1 274 ? 13.508 -27.141 -33.312 1 97.5 274 ALA B O 1
ATOM 5258 N N . GLY B 1 275 ? 13.156 -29.172 -32.562 1 97.94 275 GLY B N 1
ATOM 5259 C CA . GLY B 1 275 ? 14.516 -29.344 -32.094 1 97.94 275 GLY B CA 1
ATOM 5260 C C . GLY B 1 275 ? 14.805 -28.562 -30.812 1 97.94 275 GLY B C 1
ATOM 5261 O O . GLY B 1 275 ? 15.938 -28.156 -30.578 1 97.94 275 GLY B O 1
ATOM 5262 N N . ARG B 1 276 ? 13.766 -28.391 -30.016 1 98.12 276 ARG B N 1
ATOM 5263 C CA . ARG B 1 276 ? 13.914 -27.484 -28.891 1 98.12 276 ARG B CA 1
ATOM 5264 C C . ARG B 1 276 ? 13.695 -28.219 -27.562 1 98.12 276 ARG B C 1
ATOM 5266 O O . ARG B 1 276 ? 13.828 -27.625 -26.484 1 98.12 276 ARG B O 1
ATOM 5273 N N . LEU B 1 277 ? 13.336 -29.469 -27.625 1 98.81 277 LEU B N 1
ATOM 5274 C CA . LEU B 1 277 ? 13.148 -30.25 -26.406 1 98.81 277 LEU B CA 1
ATOM 5275 C C . LEU B 1 277 ? 14.469 -30.828 -25.922 1 98.81 277 LEU B C 1
ATOM 5277 O O . LEU B 1 277 ? 15 -31.766 -26.516 1 98.81 277 LEU B O 1
ATOM 5281 N N . ASN B 1 278 ? 14.914 -30.297 -24.812 1 98.75 278 ASN B N 1
ATOM 5282 C CA . ASN B 1 278 ? 16.234 -30.703 -24.344 1 98.75 278 ASN B CA 1
ATOM 5283 C C . ASN B 1 278 ? 16.281 -32.219 -24.047 1 98.75 278 ASN B C 1
ATOM 5285 O O . ASN B 1 278 ? 15.492 -32.719 -23.25 1 98.75 278 ASN B O 1
ATOM 5289 N N . GLN B 1 279 ? 17.203 -32.875 -24.781 1 98.62 279 GLN B N 1
ATOM 5290 C CA . GLN B 1 279 ? 17.484 -34.312 -24.594 1 98.62 279 GLN B CA 1
ATOM 5291 C C . GLN B 1 279 ? 16.25 -35.156 -24.906 1 98.62 279 GLN B C 1
ATOM 5293 O O . GLN B 1 279 ? 16.141 -36.281 -24.422 1 98.62 279 GLN B O 1
ATOM 5298 N N . ASP B 1 280 ? 15.305 -34.531 -25.609 1 98.75 280 ASP B N 1
ATOM 5299 C CA . ASP B 1 280 ? 14.055 -35.188 -25.953 1 98.75 280 ASP B CA 1
ATOM 5300 C C . ASP B 1 280 ? 13.406 -35.812 -24.719 1 98.75 280 ASP B C 1
ATOM 5302 O O . ASP B 1 280 ? 13.062 -37 -24.719 1 98.75 280 ASP B O 1
ATOM 5306 N N . THR B 1 281 ? 13.25 -34.969 -23.688 1 98.88 281 THR B N 1
ATOM 5307 C CA . THR B 1 281 ? 12.812 -35.5 -22.391 1 98.88 281 THR B CA 1
ATOM 5308 C C . THR B 1 281 ? 11.742 -34.594 -21.766 1 98.88 281 THR B C 1
ATOM 5310 O O . THR B 1 281 ? 11.852 -33.375 -21.828 1 98.88 281 THR B O 1
ATOM 5313 N N . LEU B 1 282 ? 10.727 -35.156 -21.312 1 98.88 282 LEU B N 1
ATOM 5314 C CA . LEU B 1 282 ? 9.695 -34.531 -20.5 1 98.88 282 LEU B CA 1
ATOM 5315 C C . LEU B 1 282 ? 9.75 -35.031 -19.062 1 98.88 282 LEU B C 1
ATOM 5317 O O . LEU B 1 282 ? 9.922 -36.219 -18.812 1 98.88 282 LEU B O 1
ATOM 5321 N N . VAL B 1 283 ? 9.688 -34.062 -18.109 1 98.88 283 VAL B N 1
ATOM 5322 C CA . VAL B 1 283 ? 9.602 -34.469 -16.703 1 98.88 283 VAL B CA 1
ATOM 5323 C C . VAL B 1 283 ? 8.156 -34.344 -16.219 1 98.88 283 VAL B C 1
ATOM 5325 O O . VAL B 1 283 ? 7.543 -33.281 -16.344 1 98.88 283 VAL B O 1
ATOM 5328 N N . ALA B 1 284 ? 7.539 -35.344 -15.719 1 98.44 284 ALA B N 1
ATOM 5329 C CA . ALA B 1 284 ? 6.211 -35.312 -15.117 1 98.44 284 ALA B CA 1
ATOM 5330 C C . ALA B 1 284 ? 6.195 -36.094 -13.797 1 98.44 284 ALA B C 1
ATOM 5332 O O . ALA B 1 284 ? 7.211 -36.688 -13.406 1 98.44 284 ALA B O 1
ATOM 5333 N N . THR B 1 285 ? 5.098 -36.094 -13.102 1 96.75 285 THR B N 1
ATOM 5334 C CA . THR B 1 285 ? 5.059 -36.781 -11.805 1 96.75 285 THR B CA 1
ATOM 5335 C C . THR B 1 285 ? 4.656 -38.25 -11.977 1 96.75 285 THR B C 1
ATOM 5337 O O . THR B 1 285 ? 4.223 -38.656 -13.055 1 96.75 285 THR B O 1
ATOM 5340 N N . VAL B 1 286 ? 4.801 -38.938 -10.906 1 94.31 286 VAL B N 1
ATOM 5341 C CA . VAL B 1 286 ? 4.422 -40.344 -10.883 1 94.31 286 VAL B CA 1
ATOM 5342 C C . VAL B 1 286 ? 2.914 -40.5 -11.086 1 94.31 286 VAL B C 1
ATOM 5344 O O . VAL B 1 286 ? 2.424 -41.562 -11.43 1 94.31 286 VAL B O 1
ATOM 5347 N N . MET B 1 287 ? 2.262 -39.406 -11.031 1 93.88 287 MET B N 1
ATOM 5348 C CA . MET B 1 287 ? 0.807 -39.438 -11.148 1 93.88 287 MET B CA 1
ATOM 5349 C C . MET B 1 287 ? 0.373 -39.344 -12.602 1 93.88 287 MET B C 1
ATOM 5351 O O . MET B 1 287 ? -0.776 -39.625 -12.938 1 93.88 287 MET B O 1
ATOM 5355 N N . SER B 1 288 ? 1.212 -38.875 -13.438 1 96.38 288 SER B N 1
ATOM 5356 C CA . SER B 1 288 ? 0.851 -38.719 -14.844 1 96.38 288 SER B CA 1
ATOM 5357 C C . SER B 1 288 ? 0.438 -40.062 -15.461 1 96.38 288 SER B C 1
ATOM 5359 O O . SER B 1 288 ? 1.033 -41.094 -15.156 1 96.38 288 SER B O 1
ATOM 5361 N N . ASN B 1 289 ? -0.497 -40.062 -16.312 1 95.75 289 ASN B N 1
ATOM 5362 C CA . ASN B 1 289 ? -1.182 -41.25 -16.859 1 95.75 289 ASN B CA 1
ATOM 5363 C C . ASN B 1 289 ? -0.251 -42.062 -17.734 1 95.75 289 ASN B C 1
ATOM 5365 O O . ASN B 1 289 ? 0.62 -41.531 -18.422 1 95.75 289 ASN B O 1
ATOM 5369 N N . LEU B 1 290 ? -0.493 -43.375 -17.75 1 95.5 290 LEU B N 1
ATOM 5370 C CA . LEU B 1 290 ? 0.273 -44.281 -18.594 1 95.5 290 LEU B CA 1
ATOM 5371 C C . LEU B 1 290 ? 0.143 -43.906 -20.062 1 95.5 290 LEU B C 1
ATOM 5373 O O . LEU B 1 290 ? 1.093 -44.062 -20.828 1 95.5 290 LEU B O 1
ATOM 5377 N N . GLY B 1 291 ? -1.014 -43.438 -20.422 1 95.62 291 GLY B N 1
ATOM 5378 C CA . GLY B 1 291 ? -1.211 -43 -21.781 1 95.62 291 GLY B CA 1
ATOM 5379 C C . GLY B 1 291 ? -0.183 -41.969 -22.234 1 95.62 291 GLY B C 1
ATOM 5380 O O . GLY B 1 291 ? 0.221 -41.969 -23.406 1 95.62 291 GLY B O 1
ATOM 5381 N N . LEU B 1 292 ? 0.198 -41.125 -21.344 1 97.62 292 LEU B N 1
ATOM 5382 C CA . LEU B 1 292 ? 1.249 -40.156 -21.641 1 97.62 292 LEU B CA 1
ATOM 5383 C C . LEU B 1 292 ? 2.561 -40.875 -21.969 1 97.62 292 LEU B C 1
ATOM 5385 O O . LEU B 1 292 ? 3.225 -40.531 -22.953 1 97.62 292 LEU B O 1
ATOM 5389 N N . GLN B 1 293 ? 2.943 -41.781 -21.156 1 96.5 293 GLN B N 1
ATOM 5390 C CA . GLN B 1 293 ? 4.172 -42.562 -21.359 1 96.5 293 GLN B CA 1
ATOM 5391 C C . GLN B 1 293 ? 4.172 -43.25 -22.719 1 96.5 293 GLN B C 1
ATOM 5393 O O . GLN B 1 293 ? 5.156 -43.156 -23.469 1 96.5 293 GLN B O 1
ATOM 5398 N N . LEU B 1 294 ? 3.098 -43.906 -23.016 1 96.19 294 LEU B N 1
ATOM 5399 C CA . LEU B 1 294 ? 3.002 -44.656 -24.266 1 96.19 294 LEU B CA 1
ATOM 5400 C C . LEU B 1 294 ? 3.109 -43.719 -25.453 1 96.19 294 LEU B C 1
ATOM 5402 O O . LEU B 1 294 ? 3.812 -44.031 -26.422 1 96.19 294 LEU B O 1
ATOM 5406 N N . ALA B 1 295 ? 2.41 -42.625 -25.406 1 97.5 295 ALA B N 1
ATOM 5407 C CA . ALA B 1 295 ? 2.434 -41.656 -26.484 1 97.5 295 ALA B CA 1
ATOM 5408 C C . ALA B 1 295 ? 3.834 -41.062 -26.672 1 97.5 295 ALA B C 1
ATOM 5410 O O . ALA B 1 295 ? 4.285 -40.875 -27.812 1 97.5 295 ALA B O 1
ATOM 5411 N N . LEU B 1 296 ? 4.477 -40.75 -25.594 1 98.44 296 LEU B N 1
ATOM 5412 C CA . LEU B 1 296 ? 5.82 -40.188 -25.656 1 98.44 296 LEU B CA 1
ATOM 5413 C C . LEU B 1 296 ? 6.809 -41.188 -26.219 1 98.44 296 LEU B C 1
ATOM 5415 O O . LEU B 1 296 ? 7.688 -40.844 -27.016 1 98.44 296 LEU B O 1
ATOM 5419 N N . ASP B 1 297 ? 6.688 -42.438 -25.812 1 97.06 297 ASP B N 1
ATOM 5420 C CA . ASP B 1 297 ? 7.531 -43.5 -26.359 1 97.06 297 ASP B CA 1
ATOM 5421 C C . ASP B 1 297 ? 7.406 -43.594 -27.875 1 97.06 297 ASP B C 1
ATOM 5423 O O . ASP B 1 297 ? 8.406 -43.719 -28.578 1 97.06 297 ASP B O 1
ATOM 5427 N N . GLU B 1 298 ? 6.215 -43.562 -28.25 1 97.06 298 GLU B N 1
ATOM 5428 C CA . GLU B 1 298 ? 5.957 -43.625 -29.688 1 97.06 298 GLU B CA 1
ATOM 5429 C C . GLU B 1 298 ? 6.605 -42.438 -30.422 1 97.06 298 GLU B C 1
ATOM 5431 O O . GLU B 1 298 ? 7.055 -42.594 -31.562 1 97.06 298 GLU B O 1
ATOM 5436 N N . ALA B 1 299 ? 6.684 -41.344 -29.75 1 97.88 299 ALA B N 1
ATOM 5437 C CA . ALA B 1 299 ? 7.238 -40.125 -30.359 1 97.88 299 ALA B CA 1
ATOM 5438 C C . ALA B 1 299 ? 8.75 -40.031 -30.141 1 97.88 299 ALA B C 1
ATOM 5440 O O . ALA B 1 299 ? 9.398 -39.094 -30.578 1 97.88 299 ALA B O 1
ATOM 5441 N N . GLY B 1 300 ? 9.305 -40.969 -29.469 1 98.31 300 GLY B N 1
ATOM 5442 C CA . GLY B 1 300 ? 10.727 -40.969 -29.188 1 98.31 300 GLY B CA 1
ATOM 5443 C C . GLY B 1 300 ? 11.125 -39.969 -28.109 1 98.31 300 GLY B C 1
ATOM 5444 O O . GLY B 1 300 ? 12.203 -39.375 -28.172 1 98.31 300 GLY B O 1
ATOM 5445 N N . ILE B 1 301 ? 10.25 -39.688 -27.203 1 98.75 301 ILE B N 1
ATOM 5446 C CA . ILE B 1 301 ? 10.5 -38.75 -26.094 1 98.75 301 ILE B CA 1
ATOM 5447 C C . ILE B 1 301 ? 10.586 -39.531 -24.781 1 98.75 301 ILE B C 1
ATOM 5449 O O . ILE B 1 301 ? 9.75 -40.375 -24.5 1 98.75 301 ILE B O 1
ATOM 5453 N N . THR B 1 302 ? 11.578 -39.25 -24.016 1 98.75 302 THR B N 1
ATOM 5454 C CA . THR B 1 302 ? 11.766 -39.875 -22.719 1 98.75 302 THR B CA 1
ATOM 5455 C C . THR B 1 302 ? 10.922 -39.219 -21.641 1 98.75 302 THR B C 1
ATOM 5457 O O . THR B 1 302 ? 10.867 -37.969 -21.578 1 98.75 302 THR B O 1
ATOM 5460 N N . LEU B 1 303 ? 10.273 -40 -20.875 1 98.5 303 LEU B N 1
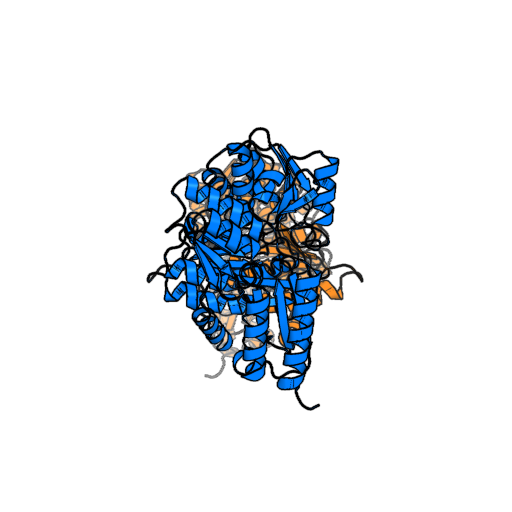ATOM 5461 C CA . LEU B 1 303 ? 9.547 -39.469 -19.719 1 98.5 303 LEU B CA 1
ATOM 5462 C C . LEU B 1 303 ? 10.297 -39.75 -18.438 1 98.5 303 LEU B C 1
ATOM 5464 O O . LEU B 1 303 ? 10.57 -40.906 -18.094 1 98.5 303 LEU B O 1
ATOM 5468 N N . VAL B 1 304 ? 10.672 -38.688 -17.766 1 98.56 304 VAL B N 1
ATOM 5469 C CA . VAL B 1 304 ? 11.242 -38.812 -16.422 1 98.56 304 VAL B CA 1
ATOM 5470 C C . VAL B 1 304 ? 10.156 -38.531 -15.383 1 98.56 304 VAL B C 1
ATOM 5472 O O . VAL B 1 304 ? 9.453 -37.531 -15.461 1 98.56 304 VAL B O 1
ATOM 5475 N N . ARG B 1 305 ? 9.992 -39.469 -14.477 1 97.19 305 ARG B N 1
ATOM 5476 C CA . ARG B 1 305 ? 8.938 -39.312 -13.469 1 97.19 305 ARG B CA 1
ATOM 5477 C C . ARG B 1 305 ? 9.5 -38.781 -12.156 1 97.19 305 ARG B C 1
ATOM 5479 O O . ARG B 1 305 ? 10.406 -39.375 -11.57 1 97.19 305 ARG B O 1
ATOM 5486 N N . ALA B 1 306 ? 8.984 -37.656 -11.711 1 96 306 ALA B N 1
ATOM 5487 C CA . ALA B 1 306 ? 9.312 -37.062 -10.422 1 96 306 ALA B CA 1
ATOM 5488 C C . ALA B 1 306 ? 8.234 -37.375 -9.383 1 96 306 ALA B C 1
ATOM 5490 O O . ALA B 1 306 ? 7.164 -37.875 -9.727 1 96 306 ALA B O 1
ATOM 5491 N N . SER B 1 307 ? 8.539 -37.125 -8.078 1 91.31 307 SER B N 1
ATOM 5492 C CA . SER B 1 307 ? 7.539 -37.188 -7.023 1 91.31 307 SER B CA 1
ATOM 5493 C C . SER B 1 307 ? 6.43 -36.156 -7.238 1 91.31 307 SER B C 1
ATOM 5495 O O . SER B 1 307 ? 6.578 -35.25 -8.031 1 91.31 307 SER B O 1
ATOM 5497 N N . VAL B 1 308 ? 5.375 -36.406 -6.551 1 90.12 308 VAL B N 1
ATOM 5498 C CA . VAL B 1 308 ? 4.234 -35.5 -6.688 1 90.12 308 VAL B CA 1
ATOM 5499 C C . VAL B 1 308 ? 4.609 -34.094 -6.188 1 90.12 308 VAL B C 1
ATOM 5501 O O . VAL B 1 308 ? 5.199 -33.969 -5.109 1 90.12 308 VAL B O 1
ATOM 5504 N N . GLY B 1 309 ? 4.289 -33.125 -7.055 1 89.25 309 GLY B N 1
ATOM 5505 C CA . GLY B 1 309 ? 4.586 -31.75 -6.711 1 89.25 309 GLY B CA 1
ATOM 5506 C C . GLY B 1 309 ? 5.469 -31.062 -7.73 1 89.25 309 GLY B C 1
ATOM 5507 O O . GLY B 1 309 ? 6.5 -31.594 -8.133 1 89.25 309 GLY B O 1
ATOM 5508 N N . ASP B 1 310 ? 5.102 -29.828 -8.055 1 91.19 310 ASP B N 1
ATOM 5509 C CA . ASP B 1 310 ? 5.832 -29.078 -9.078 1 91.19 310 ASP B CA 1
ATOM 5510 C C . ASP B 1 310 ? 7.266 -28.797 -8.633 1 91.19 310 ASP B C 1
ATOM 5512 O O . ASP B 1 310 ? 8.164 -28.641 -9.461 1 91.19 310 ASP B O 1
ATOM 5516 N N . ARG B 1 311 ? 7.477 -28.75 -7.355 1 87.62 311 ARG B N 1
ATOM 5517 C CA . ARG B 1 311 ? 8.82 -28.531 -6.836 1 87.62 311 ARG B CA 1
ATOM 5518 C C . ARG B 1 311 ? 9.766 -29.656 -7.25 1 87.62 311 ARG B C 1
ATOM 5520 O O . ARG B 1 311 ? 10.906 -29.406 -7.625 1 87.62 311 ARG B O 1
ATOM 5527 N N . TYR B 1 312 ? 9.273 -30.875 -7.219 1 90.25 312 TYR B N 1
ATOM 5528 C CA . TYR B 1 312 ? 10.102 -32.031 -7.559 1 90.25 312 TYR B CA 1
ATOM 5529 C C . TYR B 1 312 ? 10.305 -32.125 -9.07 1 90.25 312 TYR B C 1
ATOM 5531 O O . TYR B 1 312 ? 11.359 -32.562 -9.531 1 90.25 312 TYR B O 1
ATOM 5539 N N . VAL B 1 313 ? 9.281 -31.703 -9.742 1 96.44 313 VAL B N 1
ATOM 5540 C CA . VAL B 1 313 ? 9.43 -31.609 -11.188 1 96.44 313 VAL B CA 1
ATOM 5541 C C . VAL B 1 313 ? 10.555 -30.641 -11.531 1 96.44 313 VAL B C 1
ATOM 5543 O O . VAL B 1 313 ? 11.461 -30.969 -12.297 1 96.44 313 VAL B O 1
ATOM 5546 N N . LEU B 1 314 ? 10.469 -29.531 -10.93 1 94.75 314 LEU B N 1
ATOM 5547 C CA . LEU B 1 314 ? 11.445 -28.484 -11.188 1 94.75 314 LEU B CA 1
ATOM 5548 C C . LEU B 1 314 ? 12.844 -28.938 -10.773 1 94.75 314 LEU B C 1
ATOM 5550 O O . LEU B 1 314 ? 13.82 -28.656 -11.477 1 94.75 314 LEU B O 1
ATOM 5554 N N . GLU B 1 315 ? 12.969 -29.562 -9.648 1 92.19 315 GLU B N 1
ATOM 5555 C CA . GLU B 1 315 ? 14.258 -30.062 -9.18 1 92.19 315 GLU B CA 1
ATOM 5556 C C . GLU B 1 315 ? 14.883 -31 -10.203 1 92.19 315 GLU B C 1
ATOM 5558 O O . GLU B 1 315 ? 16.078 -30.922 -10.484 1 92.19 315 GLU B O 1
ATOM 5563 N N . SER B 1 316 ? 14.094 -31.875 -10.711 1 96.56 316 SER B N 1
ATOM 5564 C CA . SER B 1 316 ? 14.57 -32.812 -11.727 1 96.56 316 SER B CA 1
ATOM 5565 C C . SER B 1 316 ? 14.984 -32.094 -13 1 96.56 316 SER B C 1
ATOM 5567 O O . SER B 1 316 ? 16.016 -32.406 -13.586 1 96.56 316 SER B O 1
ATOM 5569 N N . MET B 1 317 ? 14.25 -31.141 -13.398 1 98.06 317 MET B N 1
ATOM 5570 C CA . MET B 1 317 ? 14.547 -30.375 -14.602 1 98.06 317 MET B CA 1
ATOM 5571 C C . MET B 1 317 ? 15.875 -29.625 -14.453 1 98.06 317 MET B C 1
ATOM 5573 O O . MET B 1 317 ? 16.734 -29.688 -15.344 1 98.06 317 MET B O 1
ATOM 5577 N N . VAL B 1 318 ? 16.016 -29.016 -13.32 1 94.94 318 VAL B N 1
ATOM 5578 C CA . VAL B 1 318 ? 17.203 -28.219 -13.078 1 94.94 318 VAL B CA 1
ATOM 5579 C C . VAL B 1 318 ? 18.422 -29.141 -12.984 1 94.94 318 VAL B C 1
ATOM 5581 O O . VAL B 1 318 ? 19.469 -28.859 -13.57 1 94.94 318 VAL B O 1
ATOM 5584 N N . ALA B 1 319 ? 18.312 -30.219 -12.289 1 96.25 319 ALA B N 1
ATOM 5585 C CA . ALA B 1 319 ? 19.406 -31.156 -12.055 1 96.25 319 ALA B CA 1
ATOM 5586 C C . ALA B 1 319 ? 19.906 -31.766 -13.359 1 96.25 319 ALA B C 1
ATOM 5588 O O . ALA B 1 319 ? 21.094 -32.062 -13.492 1 96.25 319 ALA B O 1
ATOM 5589 N N . ASN B 1 320 ? 19.016 -31.891 -14.32 1 97.94 320 ASN B N 1
ATOM 5590 C CA . ASN B 1 320 ? 19.375 -32.656 -15.516 1 97.94 320 ASN B CA 1
ATOM 5591 C C . ASN B 1 320 ? 19.328 -31.797 -16.766 1 97.94 320 ASN B C 1
ATOM 5593 O O . ASN B 1 320 ? 19.609 -32.281 -17.875 1 97.94 320 ASN B O 1
ATOM 5597 N N . GLY B 1 321 ? 18.969 -30.5 -16.625 1 98 321 GLY B N 1
ATOM 5598 C CA . GLY B 1 321 ? 18.969 -29.562 -17.734 1 98 321 GLY B CA 1
ATOM 5599 C C . GLY B 1 321 ? 17.797 -29.766 -18.672 1 98 321 GLY B C 1
ATOM 5600 O O . GLY B 1 321 ? 17.922 -29.562 -19.891 1 98 321 GLY B O 1
ATOM 5601 N N . TYR B 1 322 ? 16.672 -30.312 -18.188 1 98.75 322 TYR B N 1
ATOM 5602 C CA . TYR B 1 322 ? 15.461 -30.438 -18.984 1 98.75 322 TYR B CA 1
ATOM 5603 C C . TYR B 1 322 ? 14.703 -29.109 -19.047 1 98.75 322 TYR B C 1
ATOM 5605 O O . TYR B 1 322 ? 14.891 -28.25 -18.172 1 98.75 322 TYR B O 1
ATOM 5613 N N . ASN B 1 323 ? 13.938 -28.906 -20.094 1 98.81 323 ASN B N 1
ATOM 5614 C CA . ASN B 1 323 ? 13.344 -27.594 -20.219 1 98.81 323 ASN B CA 1
ATOM 5615 C C . ASN B 1 323 ? 11.82 -27.672 -20.328 1 98.81 323 ASN B C 1
ATOM 5617 O O . ASN B 1 323 ? 11.156 -26.672 -20.609 1 98.81 323 ASN B O 1
ATOM 5621 N N . LEU B 1 324 ? 11.242 -28.844 -20.156 1 98.88 324 LEU B N 1
ATOM 5622 C CA . LEU B 1 324 ? 9.797 -29.016 -20.109 1 98.88 324 LEU B CA 1
ATOM 5623 C C . LEU B 1 324 ? 9.398 -30 -19.016 1 98.88 324 LEU B C 1
ATOM 5625 O O . LEU B 1 324 ? 9.977 -31.094 -18.922 1 98.88 324 LEU B O 1
ATOM 5629 N N . GLY B 1 325 ? 8.469 -29.672 -18.203 1 98.81 325 GLY B N 1
ATOM 5630 C CA . GLY B 1 325 ? 7.914 -30.547 -17.188 1 98.81 325 GLY B CA 1
ATOM 5631 C C . GLY B 1 325 ? 6.602 -30.062 -16.609 1 98.81 325 GLY B C 1
ATOM 5632 O O . GLY B 1 325 ? 6.16 -28.953 -16.938 1 98.81 325 GLY B O 1
ATOM 5633 N N . GLY B 1 326 ? 5.988 -30.953 -15.852 1 98.44 326 GLY B N 1
ATOM 5634 C CA . GLY B 1 326 ? 4.734 -30.484 -15.273 1 98.44 326 GLY B CA 1
ATOM 5635 C C . GLY B 1 326 ? 3.93 -31.594 -14.625 1 98.44 326 GLY B C 1
ATOM 5636 O O . GLY B 1 326 ? 4.48 -32.625 -14.25 1 98.44 326 GLY B O 1
ATOM 5637 N N . GLU B 1 327 ? 2.662 -31.266 -14.414 1 97.25 327 GLU B N 1
ATOM 5638 C CA . GLU B 1 327 ? 1.718 -32.156 -13.75 1 97.25 327 GLU B CA 1
ATOM 5639 C C . GLU B 1 327 ? 0.397 -32.219 -14.516 1 97.25 327 GLU B C 1
ATOM 5641 O O . GLU B 1 327 ? 0.081 -31.344 -15.305 1 97.25 327 GLU B O 1
ATOM 5646 N N . GLN B 1 328 ? -0.349 -33.281 -14.18 1 96.31 328 GLN B N 1
ATOM 5647 C CA . GLN B 1 328 ? -1.651 -33.5 -14.805 1 96.31 328 GLN B CA 1
ATOM 5648 C C . GLN B 1 328 ? -2.598 -32.344 -14.5 1 96.31 328 GLN B C 1
ATOM 5650 O O . GLN B 1 328 ? -3.502 -32.062 -15.281 1 96.31 328 GLN B O 1
ATOM 5655 N N . SER B 1 329 ? -2.307 -31.641 -13.398 1 95.88 329 SER B N 1
ATOM 5656 C CA . SER B 1 329 ? -3.158 -30.547 -12.953 1 95.88 329 SER B CA 1
ATOM 5657 C C . SER B 1 329 ? -2.994 -29.312 -13.836 1 95.88 329 SER B C 1
ATOM 5659 O O . SER B 1 329 ? -3.738 -28.344 -13.703 1 95.88 329 SER B O 1
ATOM 5661 N N . GLY B 1 330 ? -2.051 -29.328 -14.711 1 97.81 330 GLY B N 1
ATOM 5662 C CA . GLY B 1 330 ? -1.865 -28.219 -15.617 1 97.81 330 GLY B CA 1
ATOM 5663 C C . GLY B 1 330 ? -0.758 -27.281 -15.188 1 97.81 330 GLY B C 1
ATOM 5664 O O . GLY B 1 330 ? -0.561 -26.219 -15.797 1 97.81 330 GLY B O 1
ATOM 5665 N N . HIS B 1 331 ? -0.137 -27.672 -14.062 1 97.88 331 HIS B N 1
ATOM 5666 C CA . HIS B 1 331 ? 1.076 -26.953 -13.68 1 97.88 331 HIS B CA 1
ATOM 5667 C C . HIS B 1 331 ? 2.244 -27.328 -14.586 1 97.88 331 HIS B C 1
ATOM 5669 O O . HIS B 1 331 ? 2.99 -28.266 -14.281 1 97.88 331 HIS B O 1
ATOM 5675 N N . VAL B 1 332 ? 2.457 -26.531 -15.625 1 98.75 332 VAL B N 1
ATOM 5676 C CA . VAL B 1 332 ? 3.453 -26.859 -16.641 1 98.75 332 VAL B CA 1
ATOM 5677 C C . VAL B 1 332 ? 4.574 -25.812 -16.609 1 98.75 332 VAL B C 1
ATOM 5679 O O . VAL B 1 332 ? 4.316 -24.609 -16.609 1 98.75 332 VAL B O 1
ATOM 5682 N N . ILE B 1 333 ? 5.785 -26.312 -16.578 1 98.69 333 ILE B N 1
ATOM 5683 C CA . ILE B 1 333 ? 6.969 -25.469 -16.5 1 98.69 333 ILE B CA 1
ATOM 5684 C C . ILE B 1 333 ? 7.742 -25.531 -17.812 1 98.69 333 ILE B C 1
ATOM 5686 O O . ILE B 1 333 ? 8.156 -26.609 -18.25 1 98.69 333 ILE B O 1
ATOM 5690 N N . MET B 1 334 ? 7.895 -24.453 -18.484 1 98.69 334 MET B N 1
ATOM 5691 C CA . MET B 1 334 ? 8.773 -24.312 -19.641 1 98.69 334 MET B CA 1
ATOM 5692 C C . MET B 1 334 ? 9.977 -23.438 -19.297 1 98.69 334 MET B C 1
ATOM 5694 O O . MET B 1 334 ? 9.906 -22.219 -19.359 1 98.69 334 MET B O 1
ATOM 5698 N N . ALA B 1 335 ? 11.07 -24.094 -19.078 1 98.25 335 ALA B N 1
ATOM 5699 C CA . ALA B 1 335 ? 12.219 -23.5 -18.406 1 98.25 335 ALA B CA 1
ATOM 5700 C C . ALA B 1 335 ? 12.922 -22.484 -19.297 1 98.25 335 ALA B C 1
ATOM 5702 O O . ALA B 1 335 ? 13.695 -21.656 -18.828 1 98.25 335 ALA B O 1
ATOM 5703 N N . ASP B 1 336 ? 12.672 -22.5 -20.625 1 98.12 336 ASP B N 1
ATOM 5704 C CA . ASP B 1 336 ? 13.25 -21.516 -21.531 1 98.12 336 ASP B CA 1
ATOM 5705 C C . ASP B 1 336 ? 12.68 -20.125 -21.266 1 98.12 336 ASP B C 1
ATOM 5707 O O . ASP B 1 336 ? 13.312 -19.125 -21.609 1 98.12 336 ASP B O 1
ATOM 5711 N N . TYR B 1 337 ? 11.508 -20.109 -20.594 1 98.12 337 TYR B N 1
ATOM 5712 C CA . TYR B 1 337 ? 10.781 -18.844 -20.547 1 98.12 337 TYR B CA 1
ATOM 5713 C C . TYR B 1 337 ? 10.375 -18.5 -19.109 1 98.12 337 TYR B C 1
ATOM 5715 O O . TYR B 1 337 ? 10.062 -17.359 -18.812 1 98.12 337 TYR B O 1
ATOM 5723 N N . ALA B 1 338 ? 10.336 -19.516 -18.281 1 97.94 338 ALA B N 1
ATOM 5724 C CA . ALA B 1 338 ? 9.805 -19.312 -16.938 1 97.94 338 ALA B CA 1
ATOM 5725 C C . ALA B 1 338 ? 10.531 -20.172 -15.922 1 97.94 338 ALA B C 1
ATOM 5727 O O . ALA B 1 338 ? 11.047 -21.25 -16.25 1 97.94 338 ALA B O 1
ATOM 5728 N N . THR B 1 339 ? 10.5 -19.75 -14.68 1 96.62 339 THR B N 1
ATOM 5729 C CA . THR B 1 339 ? 11.164 -20.484 -13.609 1 96.62 339 THR B CA 1
ATOM 5730 C C . THR B 1 339 ? 10.148 -21.266 -12.781 1 96.62 339 THR B C 1
ATOM 5732 O O . THR B 1 339 ? 10.523 -22.016 -11.867 1 96.62 339 THR B O 1
ATOM 5735 N N . THR B 1 340 ? 8.883 -21.094 -13.031 1 96.94 340 THR B N 1
ATOM 5736 C CA . THR B 1 340 ? 7.785 -21.781 -12.375 1 96.94 340 THR B CA 1
ATOM 5737 C C . THR B 1 340 ? 6.664 -22.078 -13.367 1 96.94 340 THR B C 1
ATOM 5739 O O . THR B 1 340 ? 6.75 -21.719 -14.539 1 96.94 340 THR B O 1
ATOM 5742 N N . GLY B 1 341 ? 5.695 -22.859 -12.906 1 97.88 341 GLY B N 1
ATOM 5743 C CA . GLY B 1 341 ? 4.539 -23.078 -13.758 1 97.88 341 GLY B CA 1
ATOM 5744 C C . GLY B 1 341 ? 3.871 -21.797 -14.203 1 97.88 341 GLY B C 1
ATOM 5745 O O . GLY B 1 341 ? 3.705 -20.859 -13.406 1 97.88 341 GLY B O 1
ATOM 5746 N N . ASP B 1 342 ? 3.605 -21.703 -15.461 1 98.75 342 ASP B N 1
ATOM 5747 C CA . ASP B 1 342 ? 2.973 -20.516 -16.031 1 98.75 342 ASP B CA 1
ATOM 5748 C C . ASP B 1 342 ? 1.776 -20.906 -16.906 1 98.75 342 ASP B C 1
ATOM 5750 O O . ASP B 1 342 ? 1.941 -21.281 -18.062 1 98.75 342 ASP B O 1
ATOM 5754 N N . GLY B 1 343 ? 0.629 -20.703 -16.312 1 98.88 343 GLY B N 1
ATOM 5755 C CA . GLY B 1 343 ? -0.591 -21.109 -17 1 98.88 343 GLY B CA 1
ATOM 5756 C C . GLY B 1 343 ? -0.877 -20.312 -18.25 1 98.88 343 GLY B C 1
ATOM 5757 O O . GLY B 1 343 ? -1.423 -20.828 -19.219 1 98.88 343 GLY B O 1
ATOM 5758 N N . LEU B 1 344 ? -0.554 -19.016 -18.219 1 98.94 344 LEU B N 1
ATOM 5759 C CA . LEU B 1 344 ? -0.769 -18.203 -19.406 1 98.94 344 LEU B CA 1
ATOM 5760 C C . LEU B 1 344 ? 0.147 -18.641 -20.547 1 98.94 344 LEU B C 1
ATOM 5762 O O . LEU B 1 344 ? -0.3 -18.797 -21.688 1 98.94 344 LEU B O 1
ATOM 5766 N N . LEU B 1 345 ? 1.403 -18.844 -20.219 1 98.94 345 LEU B N 1
ATOM 5767 C CA . LEU B 1 345 ? 2.363 -19.297 -21.203 1 98.94 345 LEU B CA 1
ATOM 5768 C C . LEU B 1 345 ? 1.927 -20.641 -21.797 1 98.94 345 LEU B C 1
ATOM 5770 O O . LEU B 1 345 ? 1.978 -20.828 -23.016 1 98.94 345 LEU B O 1
ATOM 5774 N N . THR B 1 346 ? 1.517 -21.516 -20.938 1 98.94 346 THR B N 1
ATOM 5775 C CA . THR B 1 346 ? 1.076 -22.844 -21.359 1 98.94 346 THR B CA 1
ATOM 5776 C C . THR B 1 346 ? -0.099 -22.734 -22.328 1 98.94 346 THR B C 1
ATOM 5778 O O . THR B 1 346 ? -0.103 -23.375 -23.375 1 98.94 346 THR B O 1
ATOM 5781 N N . GLY B 1 347 ? -1.098 -21.938 -21.938 1 98.94 347 GLY B N 1
ATOM 5782 C CA . GLY B 1 347 ? -2.244 -21.734 -22.812 1 98.94 347 GLY B CA 1
ATOM 5783 C C . GLY B 1 347 ? -1.876 -21.125 -24.156 1 98.94 347 GLY B C 1
ATOM 5784 O O . GLY B 1 347 ? -2.369 -21.562 -25.188 1 98.94 347 GLY B O 1
ATOM 5785 N N . LEU B 1 348 ? -1.015 -20.125 -24.109 1 98.94 348 LEU B N 1
ATOM 5786 C CA . LEU B 1 348 ? -0.567 -19.469 -25.328 1 98.94 348 LEU B CA 1
ATOM 5787 C C . LEU B 1 348 ? 0.19 -20.438 -26.234 1 98.94 348 LEU B C 1
ATOM 5789 O O . LEU B 1 348 ? -0.017 -20.453 -27.453 1 98.94 348 LEU B O 1
ATOM 5793 N N . MET B 1 349 ? 1.065 -21.234 -25.672 1 98.88 349 MET B N 1
ATOM 5794 C CA . MET B 1 349 ? 1.854 -22.203 -26.438 1 98.88 349 MET B CA 1
ATOM 5795 C C . MET B 1 349 ? 0.959 -23.266 -27.062 1 98.88 349 MET B C 1
ATOM 5797 O O . MET B 1 349 ? 1.182 -23.688 -28.203 1 98.88 349 MET B O 1
ATOM 5801 N N . LEU B 1 350 ? -0.011 -23.703 -26.297 1 98.88 350 LEU B N 1
ATOM 5802 C CA . LEU B 1 350 ? -0.97 -24.688 -26.797 1 98.88 350 LEU B CA 1
ATOM 5803 C C . LEU B 1 350 ? -1.74 -24.125 -28 1 98.88 350 LEU B C 1
ATOM 5805 O O . LEU B 1 350 ? -1.854 -24.781 -29.031 1 98.88 350 LEU B O 1
ATOM 5809 N N . ALA B 1 351 ? -2.271 -22.906 -27.812 1 98.94 351 ALA B N 1
ATOM 5810 C CA . ALA B 1 351 ? -3.004 -22.25 -28.891 1 98.94 351 ALA B CA 1
ATOM 5811 C C . ALA B 1 351 ? -2.107 -22.016 -30.094 1 98.94 351 ALA B C 1
ATOM 5813 O O . ALA B 1 351 ? -2.557 -22.141 -31.234 1 98.94 351 ALA B O 1
ATOM 5814 N N . SER B 1 352 ? -0.91 -21.641 -29.828 1 98.88 352 SER B N 1
ATOM 5815 C CA . SER B 1 352 ? 0.058 -21.438 -30.891 1 98.88 352 SER B CA 1
ATOM 5816 C C . SER B 1 352 ? 0.254 -22.719 -31.719 1 98.88 352 SER B C 1
ATOM 5818 O O . SER B 1 352 ? 0.364 -22.656 -32.938 1 98.88 352 SER B O 1
ATOM 5820 N N . ARG B 1 353 ? 0.311 -23.859 -31.031 1 98.69 353 ARG B N 1
ATOM 5821 C CA . ARG B 1 353 ? 0.446 -25.141 -31.719 1 98.69 353 ARG B CA 1
ATOM 5822 C C . ARG B 1 353 ? -0.77 -25.422 -32.594 1 98.69 353 ARG B C 1
ATOM 5824 O O . ARG B 1 353 ? -0.632 -25.938 -33.719 1 98.69 353 ARG B O 1
ATOM 5831 N N . VAL B 1 354 ? -1.953 -25.125 -32.094 1 98.81 354 VAL B N 1
ATOM 5832 C CA . VAL B 1 354 ? -3.184 -25.281 -32.875 1 98.81 354 VAL B CA 1
ATOM 5833 C C . VAL B 1 354 ? -3.119 -24.422 -34.125 1 98.81 354 VAL B C 1
ATOM 5835 O O . VAL B 1 354 ? -3.393 -24.922 -35.25 1 98.81 354 VAL B O 1
ATOM 5838 N N . ALA B 1 355 ? -2.746 -23.219 -33.938 1 98.62 355 ALA B N 1
ATOM 5839 C CA . ALA B 1 355 ? -2.65 -22.297 -35.062 1 98.62 355 ALA B CA 1
ATOM 5840 C C . ALA B 1 355 ? -1.6 -22.766 -36.062 1 98.62 355 ALA B C 1
ATOM 5842 O O . ALA B 1 355 ? -1.835 -22.75 -37.281 1 98.62 355 ALA B O 1
ATOM 5843 N N . GLN B 1 356 ? -0.487 -23.172 -35.625 1 98.06 356 GLN B N 1
ATOM 5844 C CA . GLN B 1 356 ? 0.643 -23.594 -36.438 1 98.06 356 GLN B CA 1
ATOM 5845 C C . GLN B 1 356 ? 0.282 -24.797 -37.312 1 98.06 356 GLN B C 1
ATOM 5847 O O . GLN B 1 356 ? 0.635 -24.859 -38.5 1 98.06 356 GLN B O 1
ATOM 5852 N N . THR B 1 357 ? -0.38 -25.766 -36.719 1 98 357 THR B N 1
ATOM 5853 C CA . THR B 1 357 ? -0.651 -27.031 -37.375 1 98 357 THR B CA 1
ATOM 5854 C C . THR B 1 357 ? -1.934 -26.938 -38.219 1 98 357 THR B C 1
ATOM 5856 O O . THR B 1 357 ? -2.15 -27.734 -39.125 1 98 357 THR B O 1
ATOM 5859 N N . GLY B 1 358 ? -2.811 -26.031 -37.75 1 98 358 GLY B N 1
ATOM 5860 C CA . GLY B 1 358 ? -4.125 -25.953 -38.375 1 98 358 GLY B CA 1
ATOM 5861 C C . GLY B 1 358 ? -5.059 -27.062 -37.938 1 98 358 GLY B C 1
ATOM 5862 O O . GLY B 1 358 ? -6.16 -27.203 -38.469 1 98 358 GLY B O 1
ATOM 5863 N N . MET B 1 359 ? -4.629 -27.859 -37.031 1 98.31 359 MET B N 1
ATOM 5864 C CA . MET B 1 359 ? -5.445 -28.953 -36.5 1 98.31 359 MET B CA 1
ATOM 5865 C C . MET B 1 359 ? -6.23 -28.5 -35.281 1 98.31 359 MET B C 1
ATOM 5867 O O . MET B 1 359 ? -5.723 -27.75 -34.438 1 98.31 359 MET B O 1
ATOM 5871 N N . PRO B 1 360 ? -7.492 -29.016 -35.219 1 98.56 360 PRO B N 1
ATOM 5872 C CA . PRO B 1 360 ? -8.219 -28.734 -33.969 1 98.56 360 PRO B CA 1
ATOM 5873 C C . PRO B 1 360 ? -7.543 -29.328 -32.75 1 98.56 360 PRO B C 1
ATOM 5875 O O . PRO B 1 360 ? -6.898 -30.375 -32.812 1 98.56 360 PRO B O 1
ATOM 5878 N N . LEU B 1 361 ? -7.738 -28.703 -31.625 1 98.81 361 LEU B N 1
ATOM 5879 C CA . LEU B 1 361 ? -7.152 -29.172 -30.375 1 98.81 361 LEU B CA 1
ATOM 5880 C C . LEU B 1 361 ? -7.566 -30.609 -30.094 1 98.81 361 LEU B C 1
ATOM 5882 O O . LEU B 1 361 ? -6.785 -31.391 -29.547 1 98.81 361 LEU B O 1
ATOM 5886 N N . GLN B 1 362 ? -8.789 -30.953 -30.469 1 98.38 362 GLN B N 1
ATOM 5887 C CA . GLN B 1 362 ? -9.289 -32.312 -30.312 1 98.38 362 GLN B CA 1
ATOM 5888 C C . GLN B 1 362 ? -8.359 -33.312 -30.984 1 98.38 362 GLN B C 1
ATOM 5890 O O . GLN B 1 362 ? -8.062 -34.375 -30.406 1 98.38 362 GLN B O 1
ATOM 5895 N N . GLU B 1 363 ? -7.957 -33.031 -32.156 1 98.25 363 GLU B N 1
ATOM 5896 C CA . GLU B 1 363 ? -7.082 -33.906 -32.938 1 98.25 363 GLU B CA 1
ATOM 5897 C C . GLU B 1 363 ? -5.688 -33.969 -32.312 1 98.25 363 GLU B C 1
ATOM 5899 O O . GLU B 1 363 ? -5.105 -35.062 -32.188 1 98.25 363 GLU B O 1
ATOM 5904 N N . LEU B 1 364 ? -5.164 -32.875 -31.953 1 98.5 364 LEU B N 1
ATOM 5905 C CA . LEU B 1 364 ? -3.855 -32.844 -31.297 1 98.5 364 LEU B CA 1
ATOM 5906 C C . LEU B 1 364 ? -3.871 -33.625 -30 1 98.5 364 LEU B C 1
ATOM 5908 O O . LEU B 1 364 ? -2.904 -34.312 -29.672 1 98.5 364 LEU B O 1
ATOM 5912 N N . ALA B 1 365 ? -4.969 -33.531 -29.219 1 97.69 365 ALA B N 1
ATOM 5913 C CA . ALA B 1 365 ? -5.09 -34.188 -27.922 1 97.69 365 ALA B CA 1
ATOM 5914 C C . ALA B 1 365 ? -5.156 -35.719 -28.078 1 97.69 365 ALA B C 1
ATOM 5916 O O . ALA B 1 365 ? -4.852 -36.469 -27.141 1 97.69 365 ALA B O 1
ATOM 5917 N N . ARG B 1 366 ? -5.453 -36.156 -29.234 1 95.44 366 ARG B N 1
ATOM 5918 C CA . ARG B 1 366 ? -5.57 -37.594 -29.5 1 95.44 366 ARG B CA 1
ATOM 5919 C C . ARG B 1 366 ? -4.195 -38.219 -29.625 1 95.44 366 ARG B C 1
ATOM 5921 O O . ARG B 1 366 ? -4.082 -39.469 -29.641 1 95.44 366 ARG B O 1
ATOM 5928 N N . THR B 1 367 ? -3.232 -37.375 -29.656 1 92.56 367 THR B N 1
ATOM 5929 C CA . THR B 1 367 ? -1.877 -37.906 -29.656 1 92.56 367 THR B CA 1
ATOM 5930 C C . THR B 1 367 ? -1.645 -38.812 -28.438 1 92.56 367 THR B C 1
ATOM 5932 O O . THR B 1 367 ? -0.8 -39.688 -28.469 1 92.56 367 THR B O 1
ATOM 5935 N N . MET B 1 368 ? -2.428 -38.594 -27.406 1 94.25 368 MET B N 1
ATOM 5936 C CA . MET B 1 368 ? -2.396 -39.438 -26.203 1 94.25 368 MET B CA 1
ATOM 5937 C C . MET B 1 368 ? -3.787 -39.969 -25.875 1 94.25 368 MET B C 1
ATOM 5939 O O . MET B 1 368 ? -4.777 -39.25 -26.016 1 94.25 368 MET B O 1
ATOM 5943 N N . THR B 1 369 ? -3.816 -41.156 -25.531 1 91.94 369 THR B N 1
ATOM 5944 C CA . THR B 1 369 ? -5.055 -41.781 -25.047 1 91.94 369 THR B CA 1
ATOM 5945 C C . THR B 1 369 ? -4.992 -42 -23.547 1 91.94 369 THR B C 1
ATOM 5947 O O . THR B 1 369 ? -4.141 -42.75 -23.062 1 91.94 369 THR B O 1
ATOM 5950 N N . ARG B 1 370 ? -5.844 -41.312 -22.812 1 92.19 370 ARG B N 1
ATOM 5951 C CA . ARG B 1 370 ? -5.883 -41.5 -21.375 1 92.19 370 ARG B CA 1
ATOM 5952 C C . ARG B 1 370 ? -6.316 -42.906 -21.016 1 92.19 370 ARG B C 1
ATOM 5954 O O . ARG B 1 370 ? -7.375 -43.375 -21.453 1 92.19 370 ARG B O 1
ATOM 5961 N N . MET B 1 371 ? -5.488 -43.562 -20.25 1 93.06 371 MET B N 1
ATOM 5962 C CA . MET B 1 371 ? -5.844 -44.906 -19.781 1 93.06 371 MET B CA 1
ATOM 5963 C C . MET B 1 371 ? -6.824 -44.844 -18.609 1 93.06 371 MET B C 1
ATOM 5965 O O . MET B 1 371 ? -6.691 -43.969 -17.734 1 93.06 371 MET B O 1
ATOM 5969 N N . PRO B 1 372 ? -7.848 -45.719 -18.672 1 94.25 372 PRO B N 1
ATOM 5970 C CA . PRO B 1 372 ? -8.719 -45.781 -17.5 1 94.25 372 PRO B CA 1
ATOM 5971 C C . PRO B 1 372 ? -7.938 -45.969 -16.203 1 94.25 372 PRO B C 1
ATOM 5973 O O . PRO B 1 372 ? -6.973 -46.75 -16.156 1 94.25 372 PRO B O 1
ATOM 5976 N N . GLN B 1 373 ? -8.273 -45.125 -15.305 1 94.25 373 GLN B N 1
ATOM 5977 C CA . GLN B 1 373 ? -7.562 -45.125 -14.031 1 94.25 373 GLN B CA 1
ATOM 5978 C C . GLN B 1 373 ? -8.523 -45.281 -12.852 1 94.25 373 GLN B C 1
ATOM 5980 O O . GLN B 1 373 ? -9.602 -44.656 -12.836 1 94.25 373 GLN B O 1
ATOM 5985 N N . VAL B 1 374 ? -8.172 -46.188 -11.93 1 94.31 374 VAL B N 1
ATOM 5986 C CA . VAL B 1 374 ? -8.93 -46.344 -10.695 1 94.31 374 VAL B CA 1
ATOM 5987 C C . VAL B 1 374 ? -8.023 -46.094 -9.5 1 94.31 374 VAL B C 1
ATOM 5989 O O . VAL B 1 374 ? -6.887 -46.562 -9.445 1 94.31 374 VAL B O 1
ATOM 5992 N N . MET B 1 375 ? -8.523 -45.219 -8.625 1 93.19 375 MET B N 1
ATOM 5993 C CA . MET B 1 375 ? -7.809 -44.938 -7.383 1 93.19 375 MET B CA 1
ATOM 5994 C C . MET B 1 375 ? -8.664 -45.281 -6.168 1 93.19 375 MET B C 1
ATOM 5996 O O . MET B 1 375 ? -9.789 -44.781 -6.039 1 93.19 375 MET B O 1
ATOM 6000 N N . ILE B 1 376 ? -8.172 -46.125 -5.293 1 94.62 376 ILE B N 1
ATOM 6001 C CA . ILE B 1 376 ? -8.883 -46.5 -4.082 1 94.62 376 ILE B CA 1
ATOM 6002 C C . ILE B 1 376 ? -8.023 -46.188 -2.857 1 94.62 376 ILE B C 1
ATOM 6004 O O . ILE B 1 376 ? -6.867 -46.594 -2.777 1 94.62 376 ILE B O 1
ATOM 6008 N N . ASN B 1 377 ? -8.578 -45.438 -1.996 1 93.5 377 ASN B N 1
ATOM 6009 C CA . ASN B 1 377 ? -7.922 -45.156 -0.723 1 93.5 377 ASN B CA 1
ATOM 6010 C C . ASN B 1 377 ? -8.195 -46.281 0.299 1 93.5 377 ASN B C 1
ATOM 6012 O O . ASN B 1 377 ? -9.344 -46.531 0.645 1 93.5 377 ASN B O 1
ATOM 6016 N N . VAL B 1 378 ? -7.121 -46.812 0.721 1 93.5 378 VAL B N 1
ATOM 6017 C CA . VAL B 1 378 ? -7.242 -47.844 1.752 1 93.5 378 VAL B CA 1
ATOM 6018 C C . VAL B 1 378 ? -6.91 -47.25 3.117 1 93.5 378 VAL B C 1
ATOM 6020 O O . VAL B 1 378 ? -5.762 -46.875 3.381 1 93.5 378 VAL B O 1
ATOM 6023 N N . LYS B 1 379 ? -7.871 -47.281 4.062 1 88.12 379 LYS B N 1
ATOM 6024 C CA . LYS B 1 379 ? -7.738 -46.625 5.355 1 88.12 379 LYS B CA 1
ATOM 6025 C C . LYS B 1 379 ? -7.285 -47.594 6.434 1 88.12 379 LYS B C 1
ATOM 6027 O O . LYS B 1 379 ? -7.383 -48.812 6.258 1 88.12 379 LYS B O 1
ATOM 6032 N N . ASN B 1 380 ? -6.801 -47.031 7.398 1 93.31 380 ASN B N 1
ATOM 6033 C CA . ASN B 1 380 ? -6.418 -47.75 8.617 1 93.31 380 ASN B CA 1
ATOM 6034 C C . ASN B 1 380 ? -5.379 -48.812 8.328 1 93.31 380 ASN B C 1
ATOM 6036 O O . ASN B 1 380 ? -5.547 -49.969 8.734 1 93.31 380 ASN B O 1
ATOM 6040 N N . VAL B 1 381 ? -4.355 -48.344 7.695 1 94.12 381 VAL B N 1
ATOM 6041 C CA . VAL B 1 381 ? -3.289 -49.281 7.32 1 94.12 381 VAL B CA 1
ATOM 6042 C C . VAL B 1 381 ? -1.931 -48.656 7.656 1 94.12 381 VAL B C 1
ATOM 6044 O O . VAL B 1 381 ? -1.813 -47.438 7.805 1 94.12 381 VAL B O 1
ATOM 6047 N N . ASP B 1 382 ? -0.991 -49.5 7.887 1 91.88 382 ASP B N 1
ATOM 6048 C CA . ASP B 1 382 ? 0.389 -49.062 8.062 1 91.88 382 ASP B CA 1
ATOM 6049 C C . ASP B 1 382 ? 0.968 -48.531 6.758 1 91.88 382 ASP B C 1
ATOM 6051 O O . ASP B 1 382 ? 1.562 -49.281 5.984 1 91.88 382 ASP B O 1
ATOM 6055 N N . LYS B 1 383 ? 0.936 -47.281 6.605 1 88.56 383 LYS B N 1
ATOM 6056 C CA . LYS B 1 383 ? 1.307 -46.656 5.336 1 88.56 383 LYS B CA 1
ATOM 6057 C C . LYS B 1 383 ? 2.809 -46.75 5.09 1 88.56 383 LYS B C 1
ATOM 6059 O O . LYS B 1 383 ? 3.25 -46.812 3.938 1 88.56 383 LYS B O 1
ATOM 6064 N N . ALA B 1 384 ? 3.551 -46.875 6.082 1 87.5 384 ALA B N 1
ATOM 6065 C CA . ALA B 1 384 ? 5.004 -46.969 5.945 1 87.5 384 ALA B CA 1
ATOM 6066 C C . ALA B 1 384 ? 5.414 -48.312 5.352 1 87.5 384 ALA B C 1
ATOM 6068 O O . ALA B 1 384 ? 6.414 -48.406 4.637 1 87.5 384 ALA B O 1
ATOM 6069 N N . ALA B 1 385 ? 4.668 -49.312 5.547 1 88.06 385 ALA B N 1
ATOM 6070 C CA . ALA B 1 385 ? 4.992 -50.656 5.125 1 88.06 385 ALA B CA 1
ATOM 6071 C C . ALA B 1 385 ? 4.562 -50.906 3.682 1 88.06 385 ALA B C 1
ATOM 6073 O O . ALA B 1 385 ? 4.879 -51.938 3.1 1 88.06 385 ALA B O 1
ATOM 6074 N N . ALA B 1 386 ? 3.941 -49.969 3.098 1 87.62 386 ALA B N 1
ATOM 6075 C CA . ALA B 1 386 ? 3.398 -50.156 1.753 1 87.62 386 ALA B CA 1
ATOM 6076 C C . ALA B 1 386 ? 4.512 -50.375 0.739 1 87.62 386 ALA B C 1
ATOM 6078 O O . ALA B 1 386 ? 4.309 -51.062 -0.263 1 87.62 386 ALA B O 1
ATOM 6079 N N . LYS B 1 387 ? 5.633 -49.906 1.069 1 87.5 387 LYS B N 1
ATOM 6080 C CA . LYS B 1 387 ? 6.723 -50 0.107 1 87.5 387 LYS B CA 1
ATOM 6081 C C . LYS B 1 387 ? 7.68 -51.125 0.486 1 87.5 387 LYS B C 1
ATOM 6083 O O . LYS B 1 387 ? 8.625 -51.438 -0.251 1 87.5 387 LYS B O 1
ATOM 6088 N N . THR B 1 388 ? 7.367 -51.812 1.581 1 90.81 388 THR B N 1
ATOM 6089 C CA . THR B 1 388 ? 8.359 -52.781 2.049 1 90.81 388 THR B CA 1
ATOM 6090 C C . THR B 1 388 ? 7.711 -54.125 2.303 1 90.81 388 THR B C 1
ATOM 6092 O O . THR B 1 388 ? 8.406 -55.156 2.383 1 90.81 388 THR B O 1
ATOM 6095 N N . SER B 1 389 ? 6.473 -54.156 2.449 1 93.25 389 SER B N 1
ATOM 6096 C CA . SER B 1 389 ? 5.781 -55.406 2.719 1 93.25 389 SER B CA 1
ATOM 6097 C C . SER B 1 389 ? 5.922 -56.375 1.551 1 93.25 389 SER B C 1
ATOM 6099 O O . SER B 1 389 ? 5.414 -56.125 0.458 1 93.25 389 SER B O 1
ATOM 6101 N N . GLU B 1 390 ? 6.539 -57.531 1.758 1 94.19 390 GLU B N 1
ATOM 6102 C CA . GLU B 1 390 ? 6.824 -58.469 0.7 1 94.19 390 GLU B CA 1
ATOM 6103 C C . GLU B 1 390 ? 5.539 -59 0.055 1 94.19 390 GLU B C 1
ATOM 6105 O O . GLU B 1 390 ? 5.43 -59.031 -1.172 1 94.19 390 GLU B O 1
ATOM 6110 N N . PRO B 1 391 ? 4.547 -59.312 0.903 1 94.38 391 PRO B N 1
ATOM 6111 C CA . PRO B 1 391 ? 3.309 -59.781 0.277 1 94.38 391 PRO B CA 1
ATOM 6112 C C . PRO B 1 391 ? 2.648 -58.719 -0.597 1 94.38 391 PRO B C 1
ATOM 6114 O O . PRO B 1 391 ? 2.057 -59.062 -1.63 1 94.38 391 PRO B O 1
ATOM 6117 N N . VAL B 1 392 ? 2.664 -57.531 -0.182 1 94.81 392 VAL B N 1
ATOM 6118 C CA . VAL B 1 392 ? 2.064 -56.469 -0.959 1 94.81 392 VAL B CA 1
ATOM 6119 C C . VAL B 1 392 ? 2.857 -56.25 -2.248 1 94.81 392 VAL B C 1
ATOM 6121 O O . VAL B 1 392 ? 2.275 -56.094 -3.322 1 94.81 392 VAL B O 1
ATOM 6124 N N . LEU B 1 393 ? 4.137 -56.312 -2.145 1 94.38 393 LEU B N 1
ATOM 6125 C CA . LEU B 1 393 ? 4.992 -56.125 -3.311 1 94.38 393 LEU B CA 1
ATOM 6126 C C . LEU B 1 393 ? 4.789 -57.25 -4.316 1 94.38 393 LEU B C 1
ATOM 6128 O O . LEU B 1 393 ? 4.824 -57.031 -5.527 1 94.38 393 LEU B O 1
ATOM 6132 N N . GLU B 1 394 ? 4.656 -58.406 -3.799 1 94.88 394 GLU B N 1
ATOM 6133 C CA . GLU B 1 394 ? 4.379 -59.531 -4.672 1 94.88 394 GLU B CA 1
ATOM 6134 C C . GLU B 1 394 ? 3.041 -59.375 -5.387 1 94.88 394 GLU B C 1
ATOM 6136 O O . GLU B 1 394 ? 2.912 -59.719 -6.566 1 94.88 394 GLU B O 1
ATOM 6141 N N . ALA B 1 395 ? 2.1 -58.906 -4.633 1 94.75 395 ALA B N 1
ATOM 6142 C CA . ALA B 1 395 ? 0.792 -58.656 -5.234 1 94.75 395 ALA B CA 1
ATOM 6143 C C . ALA B 1 395 ? 0.888 -57.594 -6.336 1 94.75 395 ALA B C 1
ATOM 6145 O O . ALA B 1 395 ? 0.236 -57.719 -7.375 1 94.75 395 ALA B O 1
ATOM 6146 N N . VAL B 1 396 ? 1.611 -56.562 -6.102 1 95.12 396 VAL B N 1
ATOM 6147 C CA . VAL B 1 396 ? 1.817 -55.531 -7.09 1 95.12 396 VAL B CA 1
ATOM 6148 C C . VAL B 1 396 ? 2.484 -56.094 -8.336 1 95.12 396 VAL B C 1
ATOM 6150 O O . VAL B 1 396 ? 2.055 -55.844 -9.461 1 95.12 396 VAL B O 1
ATOM 6153 N N . ALA B 1 397 ? 3.475 -56.906 -8.156 1 94.12 397 ALA B N 1
ATOM 6154 C CA . ALA B 1 397 ? 4.203 -57.531 -9.273 1 94.12 397 ALA B CA 1
ATOM 6155 C C . ALA B 1 397 ? 3.281 -58.406 -10.117 1 94.12 397 ALA B C 1
ATOM 6157 O O . ALA B 1 397 ? 3.361 -58.375 -11.352 1 94.12 397 ALA B O 1
ATOM 6158 N N . ARG B 1 398 ? 2.498 -59.156 -9.477 1 94.81 398 ARG B N 1
ATOM 6159 C CA . ARG B 1 398 ? 1.556 -60.031 -10.188 1 94.81 398 ARG B CA 1
ATOM 6160 C C . ARG B 1 398 ? 0.556 -59.188 -10.992 1 94.81 398 ARG B C 1
ATOM 6162 O O . ARG B 1 398 ? 0.204 -59.562 -12.109 1 94.81 398 ARG B O 1
ATOM 6169 N N . THR B 1 399 ? 0.08 -58.219 -10.344 1 94.56 399 THR B N 1
ATOM 6170 C CA . THR B 1 399 ? -0.859 -57.344 -11.023 1 94.56 399 THR B CA 1
ATOM 6171 C C . THR B 1 399 ? -0.214 -56.688 -12.25 1 94.56 399 THR B C 1
ATOM 6173 O O . THR B 1 399 ? -0.823 -56.656 -13.32 1 94.56 399 THR B O 1
ATOM 6176 N N . GLU B 1 400 ? 0.975 -56.219 -12.125 1 93.62 400 GLU B N 1
ATOM 6177 C CA . GLU B 1 400 ? 1.692 -55.594 -13.234 1 93.62 400 GLU B CA 1
ATOM 6178 C C . GLU B 1 400 ? 1.934 -56.594 -14.367 1 93.62 400 GLU B C 1
ATOM 6180 O O . GLU B 1 400 ? 1.856 -56.219 -15.539 1 93.62 400 GLU B O 1
ATOM 6185 N N . GLU B 1 401 ? 2.242 -57.781 -14.008 1 93.5 401 GLU B N 1
ATOM 6186 C CA . GLU B 1 401 ? 2.426 -58.844 -15.008 1 93.5 401 GLU B CA 1
ATOM 6187 C C . GLU B 1 401 ? 1.146 -59.062 -15.805 1 93.5 401 GLU B C 1
ATOM 6189 O O . GLU B 1 401 ? 1.191 -59.25 -17.031 1 93.5 401 GLU B O 1
ATOM 6194 N N .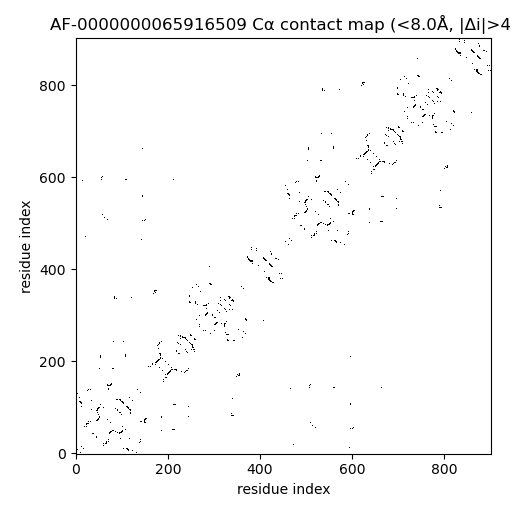 ARG B 1 402 ? 0.103 -59.094 -15.109 1 93.31 402 ARG B N 1
ATOM 6195 C CA . ARG B 1 402 ? -1.182 -59.312 -15.766 1 93.31 402 ARG B CA 1
ATOM 6196 C C . ARG B 1 402 ? -1.533 -58.125 -16.672 1 93.31 402 ARG B C 1
ATOM 6198 O O . ARG B 1 402 ? -2.123 -58.312 -17.734 1 93.31 402 ARG B O 1
ATOM 6205 N N . LEU B 1 403 ? -1.207 -57 -16.234 1 93.25 403 LEU B N 1
ATOM 6206 C CA . LEU B 1 403 ? -1.565 -55.781 -16.953 1 93.25 403 LEU B CA 1
ATOM 6207 C C . LEU B 1 403 ? -0.647 -55.562 -18.156 1 93.25 403 LEU B C 1
ATOM 6209 O O . LEU B 1 403 ? -1.059 -54.969 -19.172 1 93.25 403 LEU B O 1
ATOM 6213 N N . GLY B 1 404 ? 0.567 -56.125 -18.094 1 89.94 404 GLY B N 1
ATOM 6214 C CA . GLY B 1 404 ? 1.535 -55.969 -19.172 1 89.94 404 GLY B CA 1
ATOM 6215 C C . GLY B 1 404 ? 1.898 -54.531 -19.453 1 89.94 404 GLY B C 1
ATOM 6216 O O . GLY B 1 404 ? 2.037 -53.719 -18.531 1 89.94 404 GLY B O 1
ATOM 6217 N N . ALA B 1 405 ? 2.074 -54.188 -20.734 1 87.81 405 ALA B N 1
ATOM 6218 C CA . ALA B 1 405 ? 2.527 -52.875 -21.156 1 87.81 405 ALA B CA 1
ATOM 6219 C C . ALA B 1 405 ? 1.38 -51.844 -21.141 1 87.81 405 ALA B C 1
ATOM 6221 O O . ALA B 1 405 ? 1.607 -50.656 -21.188 1 87.81 405 ALA B O 1
ATOM 6222 N N . GLU B 1 406 ? 0.213 -52.375 -20.969 1 88.69 406 GLU B N 1
ATOM 6223 C CA . GLU B 1 406 ? -0.958 -51.5 -21.047 1 88.69 406 GLU B CA 1
ATOM 6224 C C . GLU B 1 406 ? -1.531 -51.219 -19.656 1 88.69 406 GLU B C 1
ATOM 6226 O O . GLU B 1 406 ? -2.697 -50.844 -19.516 1 88.69 406 GLU B O 1
ATOM 6231 N N . GLY B 1 407 ? -0.748 -51.469 -18.703 1 92.56 407 GLY B N 1
ATOM 6232 C CA . GLY B 1 407 ? -1.208 -51.219 -17.359 1 92.56 407 GLY B CA 1
ATOM 6233 C C . GLY B 1 407 ? -0.103 -50.75 -16.438 1 92.56 407 GLY B C 1
ATOM 6234 O O . GLY B 1 407 ? 1.08 -50.938 -16.719 1 92.56 407 GLY B O 1
ATOM 6235 N N . ARG B 1 408 ? -0.589 -50.125 -15.344 1 94.31 408 ARG B N 1
ATOM 6236 C CA . ARG B 1 408 ? 0.345 -49.594 -14.352 1 94.31 408 ARG B CA 1
ATOM 6237 C C . ARG B 1 408 ? -0.281 -49.562 -12.961 1 94.31 408 ARG B C 1
ATOM 6239 O O . ARG B 1 408 ? -1.494 -49.406 -12.82 1 94.31 408 ARG B O 1
ATOM 6246 N N . VAL B 1 409 ? 0.563 -49.875 -11.961 1 94.81 409 VAL B N 1
ATOM 6247 C CA . VAL B 1 409 ? 0.145 -49.844 -10.562 1 94.81 409 VAL B CA 1
ATOM 6248 C C . VAL B 1 409 ? 0.966 -48.812 -9.797 1 94.81 409 VAL B C 1
ATOM 6250 O O . VAL B 1 409 ? 2.176 -48.688 -10 1 94.81 409 VAL B O 1
ATOM 6253 N N . LEU B 1 410 ? 0.291 -48 -8.977 1 93.5 410 LEU B N 1
ATOM 6254 C CA . LEU B 1 410 ? 0.974 -47.094 -8.078 1 93.5 410 LEU B CA 1
ATOM 6255 C C . LEU B 1 410 ? 0.386 -47.156 -6.668 1 93.5 410 LEU B C 1
ATOM 6257 O O . LEU B 1 410 ? -0.82 -47 -6.484 1 93.5 410 LEU B O 1
ATOM 6261 N N . LEU B 1 411 ? 1.202 -47.531 -5.684 1 92.44 411 LEU B N 1
ATOM 6262 C CA . LEU B 1 411 ? 0.852 -47.438 -4.27 1 92.44 411 LEU B CA 1
ATOM 6263 C C . LEU B 1 411 ? 1.468 -46.219 -3.625 1 92.44 411 LEU B C 1
ATOM 6265 O O . LEU B 1 411 ? 2.691 -46.062 -3.605 1 92.44 411 LEU B O 1
ATOM 6269 N N . ARG B 1 412 ? 0.599 -45.375 -3.131 1 89.12 412 ARG B N 1
ATOM 6270 C CA . ARG B 1 412 ? 1.102 -44.125 -2.568 1 89.12 412 ARG B CA 1
ATOM 6271 C C . ARG B 1 412 ? 0.636 -43.938 -1.128 1 89.12 412 ARG B C 1
ATOM 6273 O O . ARG B 1 412 ? -0.559 -43.781 -0.871 1 89.12 412 ARG B O 1
ATOM 6280 N N . PRO B 1 413 ? 1.56 -43.875 -0.199 1 89.12 413 PRO B N 1
ATOM 6281 C CA . PRO B 1 413 ? 1.16 -43.594 1.181 1 89.12 413 PRO B CA 1
ATOM 6282 C C . PRO B 1 413 ? 0.797 -42.125 1.397 1 89.12 413 PRO B C 1
ATOM 6284 O O . PRO B 1 413 ? 1.42 -41.25 0.809 1 89.12 413 PRO B O 1
ATOM 6287 N N . SER B 1 414 ? -0.224 -41.906 2.18 1 82.81 414 SER B N 1
ATOM 6288 C CA . SER B 1 414 ? -0.578 -40.531 2.582 1 82.81 414 SER B CA 1
ATOM 6289 C C . SER B 1 414 ? 0.467 -39.969 3.525 1 82.81 414 SER B C 1
ATOM 6291 O O . SER B 1 414 ? 1.062 -40.688 4.328 1 82.81 414 SER B O 1
ATOM 6293 N N . GLY B 1 415 ? 0.748 -38.688 3.377 1 73.44 415 GLY B N 1
ATOM 6294 C CA . GLY B 1 415 ? 1.719 -38.031 4.242 1 73.44 415 GLY B CA 1
ATOM 6295 C C . GLY B 1 415 ? 1.21 -37.812 5.656 1 73.44 415 GLY B C 1
ATOM 6296 O O . GLY B 1 415 ? 2 -37.656 6.586 1 73.44 415 GLY B O 1
ATOM 6297 N N . THR B 1 416 ? -0.108 -37.719 5.852 1 70.38 416 THR B N 1
ATOM 6298 C CA . THR B 1 416 ? -0.626 -37.281 7.141 1 70.38 416 THR B CA 1
ATOM 6299 C C . THR B 1 416 ? -1.517 -38.344 7.766 1 70.38 416 THR B C 1
ATOM 6301 O O . THR B 1 416 ? -1.504 -38.531 8.984 1 70.38 416 THR B O 1
ATOM 6304 N N . GLU B 1 417 ? -2.188 -39.156 6.926 1 84.12 417 GLU B N 1
ATOM 6305 C CA . GLU B 1 417 ? -3.178 -40.094 7.414 1 84.12 417 GLU B CA 1
ATOM 6306 C C . GLU B 1 417 ? -2.691 -41.531 7.246 1 84.12 417 GLU B C 1
ATOM 6308 O O . GLU B 1 417 ? -1.831 -41.812 6.406 1 84.12 417 GLU B O 1
ATOM 6313 N N . PRO B 1 418 ? -3.133 -42.312 8.039 1 89.56 418 PRO B N 1
ATOM 6314 C CA . PRO B 1 418 ? -2.805 -43.75 7.863 1 89.56 418 PRO B CA 1
ATOM 6315 C C . PRO B 1 418 ? -3.541 -44.375 6.684 1 89.56 418 PRO B C 1
ATOM 6317 O O . PRO B 1 418 ? -4.336 -45.281 6.875 1 89.56 418 PRO B O 1
ATOM 6320 N N . VAL B 1 419 ? -3.262 -43.875 5.492 1 92.75 419 VAL B N 1
ATOM 6321 C CA . VAL B 1 419 ? -3.941 -44.25 4.258 1 92.75 419 VAL B CA 1
ATOM 6322 C C . VAL B 1 419 ? -2.91 -44.594 3.186 1 92.75 419 VAL B C 1
ATOM 6324 O O . VAL B 1 419 ? -1.872 -43.938 3.078 1 92.75 419 VAL B O 1
ATOM 6327 N N . VAL B 1 420 ? -3.193 -45.656 2.52 1 93.25 420 VAL B N 1
ATOM 6328 C CA . VAL B 1 420 ? -2.461 -45.969 1.297 1 93.25 420 VAL B CA 1
ATOM 6329 C C . VAL B 1 420 ? -3.387 -45.812 0.09 1 93.25 420 VAL B C 1
ATOM 6331 O O . VAL B 1 420 ? -4.477 -46.406 0.068 1 93.25 420 VAL B O 1
ATOM 6334 N N . ARG B 1 421 ? -2.957 -45.062 -0.946 1 94.19 421 ARG B N 1
ATOM 6335 C CA . ARG B 1 421 ? -3.717 -44.906 -2.184 1 94.19 421 ARG B CA 1
ATOM 6336 C C . ARG B 1 421 ? -3.264 -45.938 -3.23 1 94.19 421 ARG B C 1
ATOM 6338 O O . ARG B 1 421 ? -2.092 -45.938 -3.611 1 94.19 421 ARG B O 1
ATOM 6345 N N . VAL B 1 422 ? -4.195 -46.75 -3.582 1 94.75 422 VAL B N 1
ATOM 6346 C CA . VAL B 1 422 ? -3.945 -47.75 -4.617 1 94.75 422 VAL B CA 1
ATOM 6347 C C . VAL B 1 422 ? -4.477 -47.25 -5.957 1 94.75 422 VAL B C 1
ATOM 6349 O O . VAL B 1 422 ? -5.684 -47.062 -6.129 1 94.75 422 VAL B O 1
ATOM 6352 N N . MET B 1 423 ? -3.547 -47.031 -6.836 1 95.19 423 MET B N 1
ATOM 6353 C CA . MET B 1 423 ? -3.932 -46.562 -8.164 1 95.19 423 MET B CA 1
ATOM 6354 C C . MET B 1 423 ? -3.572 -47.594 -9.227 1 95.19 423 MET B C 1
ATOM 6356 O O . MET B 1 423 ? -2.451 -48.094 -9.242 1 95.19 423 MET B O 1
ATOM 6360 N N . VAL B 1 424 ? -4.551 -47.938 -10.078 1 96.38 424 VAL B N 1
ATOM 6361 C CA . VAL B 1 424 ? -4.309 -48.875 -11.18 1 96.38 424 VAL B CA 1
ATOM 6362 C C . VAL B 1 424 ? -4.82 -48.281 -12.484 1 96.38 424 VAL B C 1
ATOM 6364 O O . VAL B 1 424 ? -5.91 -47.688 -12.523 1 96.38 424 VAL B O 1
ATOM 6367 N N . GLU B 1 425 ? -3.996 -48.312 -13.453 1 96.38 425 GLU B N 1
ATOM 6368 C CA . GLU B 1 425 ? -4.367 -47.969 -14.828 1 96.38 425 GLU B CA 1
ATOM 6369 C C . GLU B 1 425 ? -4.332 -49.188 -15.727 1 96.38 425 GLU B C 1
ATOM 6371 O O . GLU B 1 425 ? -3.457 -50.062 -15.586 1 96.38 425 GLU B O 1
ATOM 6376 N N . ALA B 1 426 ? -5.352 -49.312 -16.641 1 95.69 426 ALA B N 1
ATOM 6377 C CA . ALA B 1 426 ? -5.434 -50.469 -17.531 1 95.69 426 ALA B CA 1
ATOM 6378 C C . ALA B 1 426 ? -6.164 -50.094 -18.812 1 95.69 426 ALA B C 1
ATOM 6380 O O . ALA B 1 426 ? -6.633 -48.969 -18.984 1 95.69 426 ALA B O 1
ATOM 6381 N N . ALA B 1 427 ? -6.207 -51.031 -19.688 1 92.19 427 ALA B N 1
ATOM 6382 C CA . ALA B 1 427 ? -6.816 -50.812 -21 1 92.19 427 ALA B CA 1
ATOM 6383 C C . ALA B 1 427 ? -8.312 -50.562 -20.859 1 92.19 427 ALA B C 1
ATOM 6385 O O . ALA B 1 427 ? -8.898 -49.812 -21.656 1 92.19 427 ALA B O 1
ATOM 6386 N N . THR B 1 428 ? -8.891 -51.156 -19.859 1 93.56 428 THR B N 1
ATOM 6387 C CA . THR B 1 428 ? -10.305 -50.938 -19.625 1 93.56 428 THR B CA 1
ATOM 6388 C C . THR B 1 428 ? -10.562 -50.594 -18.156 1 93.56 428 THR B C 1
ATOM 6390 O O . THR B 1 428 ? -9.758 -50.938 -17.281 1 93.56 428 THR B O 1
ATOM 6393 N N . HIS B 1 429 ? -11.656 -49.906 -17.984 1 94.56 429 HIS B N 1
ATOM 6394 C CA . HIS B 1 429 ? -12.031 -49.562 -16.609 1 94.56 429 HIS B CA 1
ATOM 6395 C C . HIS B 1 429 ? -12.289 -50.812 -15.773 1 94.56 429 HIS B C 1
ATOM 6397 O O . HIS B 1 429 ? -11.961 -50.812 -14.586 1 94.56 429 HIS B O 1
ATOM 6403 N N . GLU B 1 430 ? -12.852 -51.75 -16.438 1 94.81 430 GLU B N 1
ATOM 6404 C CA . GLU B 1 430 ? -13.148 -53 -15.75 1 94.81 430 GLU B CA 1
ATOM 6405 C C . GLU B 1 430 ? -11.867 -53.688 -15.266 1 94.81 430 GLU B C 1
ATOM 6407 O O . GLU B 1 430 ? -11.797 -54.125 -14.117 1 94.81 430 GLU B O 1
ATOM 6412 N N . ASP B 1 431 ? -10.93 -53.719 -16.125 1 94.88 431 ASP B N 1
ATOM 6413 C CA . ASP B 1 431 ? -9.648 -54.312 -15.758 1 94.88 431 ASP B CA 1
ATOM 6414 C C . ASP B 1 431 ? -8.984 -53.5 -14.633 1 94.88 431 ASP B C 1
ATOM 6416 O O . ASP B 1 431 ? -8.461 -54.094 -13.68 1 94.88 431 ASP B O 1
ATOM 6420 N N . ALA B 1 432 ? -8.984 -52.188 -14.758 1 96.25 432 ALA B N 1
ATOM 6421 C CA . ALA B 1 432 ? -8.375 -51.344 -13.75 1 96.25 432 ALA B CA 1
ATOM 6422 C C . ALA B 1 432 ? -9.031 -51.562 -12.383 1 96.25 432 ALA B C 1
ATOM 6424 O O . ALA B 1 432 ? -8.344 -51.656 -11.367 1 96.25 432 ALA B O 1
ATOM 6425 N N . ARG B 1 433 ? -10.312 -51.594 -12.383 1 96.75 433 ARG B N 1
ATOM 6426 C CA . ARG B 1 433 ? -11.062 -51.75 -11.141 1 96.75 433 ARG B CA 1
ATOM 6427 C C . ARG B 1 433 ? -10.781 -53.125 -10.508 1 96.75 433 ARG B C 1
ATOM 6429 O O . ARG B 1 433 ? -10.523 -53.219 -9.305 1 96.75 433 ARG B O 1
ATOM 6436 N N . ARG B 1 434 ? -10.914 -54.094 -11.305 1 95.75 434 ARG B N 1
ATOM 6437 C CA . ARG B 1 434 ? -10.664 -55.469 -10.828 1 95.75 434 ARG B CA 1
ATOM 6438 C C . ARG B 1 434 ? -9.289 -55.594 -10.188 1 95.75 434 ARG B C 1
ATOM 6440 O O . ARG B 1 434 ? -9.156 -56.094 -9.078 1 95.75 434 ARG B O 1
ATOM 6447 N N . GLU B 1 435 ? -8.352 -55.125 -10.93 1 95.94 435 GLU B N 1
ATOM 6448 C CA . GLU B 1 435 ? -6.984 -55.219 -10.438 1 95.94 435 GLU B CA 1
ATOM 6449 C C . GLU B 1 435 ? -6.789 -54.344 -9.188 1 95.94 435 GLU B C 1
ATOM 6451 O O . GLU B 1 435 ? -6.066 -54.75 -8.266 1 95.94 435 GLU B O 1
ATOM 6456 N N . ALA B 1 436 ? -7.355 -53.188 -9.141 1 96.44 436 ALA B N 1
ATOM 6457 C CA . ALA B 1 436 ? -7.254 -52.312 -7.984 1 96.44 436 ALA B CA 1
ATOM 6458 C C . ALA B 1 436 ? -7.852 -52.969 -6.742 1 96.44 436 ALA B C 1
ATOM 6460 O O . ALA B 1 436 ? -7.262 -52.906 -5.66 1 96.44 436 ALA B O 1
ATOM 6461 N N . GLU B 1 437 ? -9 -53.562 -6.957 1 96.12 437 GLU B N 1
ATOM 6462 C CA . GLU B 1 437 ? -9.672 -54.219 -5.84 1 96.12 437 GLU B CA 1
ATOM 6463 C C . GLU B 1 437 ? -8.844 -55.375 -5.301 1 96.12 437 GLU B C 1
ATOM 6465 O O . GLU B 1 437 ? -8.805 -55.625 -4.09 1 96.12 437 GLU B O 1
ATOM 6470 N N . GLN B 1 438 ? -8.328 -56.062 -6.176 1 95 438 GLN B N 1
ATOM 6471 C CA . GLN B 1 438 ? -7.453 -57.156 -5.758 1 95 438 GLN B CA 1
ATOM 6472 C C . GLN B 1 438 ? -6.277 -56.656 -4.93 1 95 438 GLN B C 1
ATOM 6474 O O . GLN B 1 438 ? -5.922 -57.25 -3.91 1 95 438 GLN B O 1
ATOM 6479 N N . LEU B 1 439 ? -5.703 -55.656 -5.395 1 95.38 439 LEU B N 1
ATOM 6480 C CA . LEU B 1 439 ? -4.566 -55.062 -4.691 1 95.38 439 LEU B CA 1
ATOM 6481 C C . LEU B 1 439 ? -4.996 -54.469 -3.35 1 95.38 439 LEU B C 1
ATOM 6483 O O . LEU B 1 439 ? -4.246 -54.531 -2.375 1 95.38 439 LEU B O 1
ATOM 6487 N N . VAL B 1 440 ? -6.164 -53.844 -3.367 1 95.69 440 VAL B N 1
ATOM 6488 C CA . VAL B 1 440 ? -6.723 -53.312 -2.133 1 95.69 440 VAL B CA 1
ATOM 6489 C C . VAL B 1 440 ? -6.844 -54.438 -1.093 1 95.69 440 VAL B C 1
ATOM 6491 O O . VAL B 1 440 ? -6.504 -54.219 0.076 1 95.69 440 VAL B O 1
ATOM 6494 N N . SER B 1 441 ? -7.328 -55.562 -1.513 1 95.06 441 SER B N 1
ATOM 6495 C CA . SER B 1 441 ? -7.461 -56.688 -0.622 1 95.06 441 SER B CA 1
ATOM 6496 C C . SER B 1 441 ? -6.113 -57.094 -0.042 1 95.06 441 SER B C 1
ATOM 6498 O O . SER B 1 441 ? -6.016 -57.438 1.139 1 95.06 441 SER B O 1
ATOM 6500 N N . ALA B 1 442 ? -5.176 -57.094 -0.901 1 94.94 442 ALA B N 1
ATOM 6501 C CA . ALA B 1 442 ? -3.83 -57.438 -0.45 1 94.94 442 ALA B CA 1
ATOM 6502 C C . ALA B 1 442 ? -3.32 -56.438 0.576 1 94.94 442 ALA B C 1
ATOM 6504 O O . ALA B 1 442 ? -2.713 -56.812 1.579 1 94.94 442 ALA B O 1
ATOM 6505 N N . VAL B 1 443 ? -3.531 -55.188 0.375 1 95.12 443 VAL B N 1
ATOM 6506 C CA . VAL B 1 443 ? -3.084 -54.125 1.267 1 95.12 443 VAL B CA 1
ATOM 6507 C C . VAL B 1 443 ? -3.814 -54.219 2.604 1 95.12 443 VAL B C 1
ATOM 6509 O O . VAL B 1 443 ? -3.199 -54.094 3.666 1 95.12 443 VAL B O 1
ATOM 6512 N N . GLU B 1 444 ? -5.09 -54.469 2.502 1 94.5 444 GLU B N 1
ATOM 6513 C CA . GLU B 1 444 ? -5.883 -54.625 3.719 1 94.5 444 GLU B CA 1
ATOM 6514 C C . GLU B 1 444 ? -5.434 -55.844 4.535 1 94.5 444 GLU B C 1
ATOM 6516 O O . GLU B 1 444 ? -5.34 -55.75 5.762 1 94.5 444 GLU B O 1
ATOM 6521 N N . GLU B 1 445 ? -5.18 -56.812 3.906 1 93.94 445 GLU B N 1
ATOM 6522 C CA . GLU B 1 445 ? -4.816 -58.062 4.566 1 93.94 445 GLU B CA 1
ATOM 6523 C C . GLU B 1 445 ? -3.457 -57.969 5.254 1 93.94 445 GLU B C 1
ATOM 6525 O O . GLU B 1 445 ? -3.271 -58.469 6.363 1 93.94 445 GLU B O 1
ATOM 6530 N N . HIS B 1 446 ? -2.588 -57.25 4.613 1 94.19 446 HIS B N 1
ATOM 6531 C CA . HIS B 1 446 ? -1.206 -57.375 5.066 1 94.19 446 HIS B CA 1
ATOM 6532 C C . HIS B 1 446 ? -0.764 -56.094 5.801 1 94.19 446 HIS B C 1
ATOM 6534 O O . HIS B 1 446 ? 0.246 -56.125 6.508 1 94.19 446 HIS B O 1
ATOM 6540 N N . LEU B 1 447 ? -1.489 -55.031 5.633 1 93.25 447 LEU B N 1
ATOM 6541 C CA . LEU B 1 447 ? -0.994 -53.781 6.223 1 93.25 447 LEU B CA 1
ATOM 6542 C C . LEU B 1 447 ? -1.983 -53.25 7.242 1 93.25 447 LEU B C 1
ATOM 6544 O O . LEU B 1 447 ? -1.755 -52.188 7.828 1 93.25 447 LEU B O 1
ATOM 6548 N N . SER B 1 448 ? -3.109 -53.938 7.527 1 91.81 448 SER B N 1
ATOM 6549 C CA . SER B 1 448 ? -4.133 -53.438 8.445 1 91.81 448 SER B CA 1
ATOM 6550 C C . SER B 1 448 ? -3.547 -53.125 9.82 1 91.81 448 SER B C 1
ATOM 6552 O O . SER B 1 448 ? -2.73 -53.906 10.328 1 91.81 448 SER B O 1
ATOM 6554 N N . LEU B 1 449 ? -3.869 -51.906 10.219 1 85.38 449 LEU B N 1
ATOM 6555 C CA . LEU B 1 449 ? -3.506 -51.562 11.586 1 85.38 449 LEU B CA 1
ATOM 6556 C C . LEU B 1 449 ? -4.531 -52.125 12.578 1 85.38 449 LEU B C 1
ATOM 6558 O O . LEU B 1 449 ? -5.73 -52.156 12.281 1 85.38 449 LEU B O 1
ATOM 6562 N N . GLN B 1 450 ? -4.172 -53.125 13.438 1 71.44 450 GLN B N 1
ATOM 6563 C CA . GLN B 1 450 ? -5.059 -53.625 14.477 1 71.44 450 GLN B CA 1
ATOM 6564 C C . GLN B 1 450 ? -5.715 -52.5 15.25 1 71.44 450 GLN B C 1
ATOM 6566 O O . GLN B 1 450 ? -5.059 -51.5 15.594 1 71.44 450 GLN B O 1
ATOM 6571 N N . SER B 1 451 ? -7.062 -52.281 14.906 1 51.16 451 SER B N 1
ATOM 6572 C CA . SER B 1 451 ? -7.797 -51.406 15.805 1 51.16 451 SER B CA 1
ATOM 6573 C C . SER B 1 451 ? -7.496 -51.719 17.266 1 51.16 451 SER B C 1
ATOM 6575 O O . SER B 1 451 ? -7.277 -52.875 17.625 1 51.16 451 SER B O 1
#

Organism: Kocuria rhizophila (strain ATCC 9341 / DSM 348 / NBRC 103217 / DC2201) (NCBI:txid378753)

pLDDT: mean 96.3, std 4.74, range [51.0, 98.94]

Secondary structure (DSSP, 8-state):
-----BTTBEEEEBTTTB-HHHHHHHHHHHIIIIIITTSPTTS--EEEEEE-S-THHHHHHHHHHHHHHHTT-EEEEEEE--HHHHHHHHHHTT-SEEEEE--TTS-TTEEEEEEEETTTEEPPHHHHHHHHHHHHHT------GGGS--EEE-TTHHHHHHHHHHHH-SS--TT-EEEEE-TTSTHHHHHHHHHHHTT-EEEEES----SS-TTSS-STT--HHHHHHHHHHT-SEEEEE-TTS--EEEEETTS-EE-HHHHHHHHHHHHHHTT-SGGGEEEEETTS-HHHHHHHHHTT-EEEEEPSSHHHHHHHHHHHT--EEE-TTS-EEETTT-SS--HHHHHHHHHHHHHHH---HHHHHTTS-PPPEEEEEEESB-GGGGGT-HHHHHHHHHHHHHHGGG-EEEEEE-SSSSEEEEEEE-SSHHHHHHHHHHHHHHHHHHHB---/-----BTTBEEEEBTTTB-HHHHHHHHHHHIIIIIITTSPTTS--EEEEEE-S-THHHHHHHHHHHHHHHTT-EEEEEEE--HHHHHHHHHHTT-SEEEEE--TTS-TTEEEEEEEETTTEEPPHHHHHHHHHHHHHT------GGGS--EEE-TTHHHHHHHHHHHH-SS--TT-EEEEE-TTSTHHHHHHHHHHHTT-EEEEES----SS-TTSS-STT--HHHHHHHHHHT-SEEEEE-TTS--EEEEETTS-EE-HHHHHHHHHHHHHHTT-SGGGEEEEETTS-HHHHHHHHHTT-EEEEEPSSHHHHHHHHHHHT--EEE-TTS-EEETTT-SS--HHHHHHHHHHHHHHH---HHHHHTTS-PPPEEEEEEESB-GGGGGT-HHHHHHHHHHHHHHGGG-EEEEEE-SSSSEEEEEEE-SSHHHHHHHHHHHHHHHHHHHB---

Foldseek 3Di:
DPQQQDFQFHKDFEVPSNDLVLLLLLLLLCCVLQWPVPDDPPDFAEEEEEEKQAPSCVSSVVSNCNNNQQQQYAYAYAYQAFLQLRLQVLQVVQGSKYWYKAPWQDARRMIGIGIAGGNSAGDDPVSSVSSVVSSVVSDGHGDDDPRGYHYDYPVCSLVVSLVLLLVPAPFALAPFEEEEWEQLMSCLPNQVVSNVVSHYNYHYDNNNHDNGRRNPCTFLVHCVVVLVVLQVVQGQKYWGAHRSRLFIWMAGSNSDTQFQLLLLLLLLLVCVVVVRWVVLEEEEAPPRFLLSVVLSVVSVHHYHHFHPGQVRSLVVCVVVVGQWYAYRSGNIGGNVRTNGRHNSSSVSNLSSSCVVVVDRSVVSSVSTDGFQKDKDKAAQFQLVCCVPPPQLVVLLVVLCVVQDSFKDWDWHGDPPGRIIMIMMTHNDNVSRVVSSVSSSVSRCVRTHDDD/DPQQQDFQFHKDFEVPSNDLVLLLLLLLLCCVLQWVVPDDPPDFAEEEEEEKQAPSCVSSVVSNCNNNQQQQYAYAYAYQAFLQLRLQVLQVVQGSKYWYKAPWQDARRMIGIGIAGGNSAGDDPVSSVSSVVSSVVSDGHGDDDPRGYHYDYPPCSLVVSLVLLLVPAPFALAPFEEEEWEQLASCLPNQVVSNVVSHYRYHYDNNNHDNGRRNPCTFLVHCVVVLVVLQVVQGQKYWGAHRSRLFIWIAGSNSDTQFQLLLLLLLLLVCVVVVRWVVLEEEEAPPRFLLSVVLSVVSVHHYHHFHPGQVRSLVVCVVVVGQWYAYRSGNIGGNVRTNGRHNSSSVSNLSSSCSVVVDRSVVSSVSTDGFQKDKDKAAQFQLVCCVPPPQLVVLLVVLCVVQDSFKDWDWDGDPPGRIIMIMMTHNDNVSRVVSSVSSSVSRCVRTHDDD

Solvent-accessible surface area (backbone atoms only — not comparable to full-atom values): 42647 Å² total; per-residue (Å²): 129,80,80,69,63,56,89,80,27,35,65,35,39,33,44,63,72,48,26,42,66,51,37,14,46,46,26,26,18,36,36,43,65,49,17,60,73,64,36,58,87,97,48,68,20,33,32,33,37,27,18,25,49,38,37,58,36,47,16,40,48,21,10,29,47,8,18,24,11,40,38,18,22,29,34,34,41,44,48,66,31,22,50,36,46,44,25,49,48,9,36,73,70,64,24,37,16,27,37,36,33,42,40,44,71,46,55,35,42,38,29,21,46,24,62,24,35,56,59,15,26,74,63,56,68,70,56,52,52,50,29,50,51,43,36,73,65,67,76,65,64,57,38,48,54,88,50,33,14,46,72,43,76,38,86,56,43,66,58,54,42,35,52,53,50,50,68,65,44,94,38,59,24,61,89,40,36,35,31,37,24,20,4,14,15,13,28,34,62,56,44,61,50,30,46,43,74,34,40,26,46,74,43,81,41,45,50,75,58,76,26,62,49,24,34,65,75,25,11,51,88,27,52,64,61,48,28,51,50,13,46,76,68,62,20,50,25,25,38,18,17,26,15,20,20,33,21,25,28,35,22,20,41,85,34,47,79,38,45,14,46,39,50,49,48,48,50,49,51,53,29,42,76,70,71,65,34,39,89,36,35,40,29,29,24,70,77,45,53,65,19,46,54,56,34,31,52,74,69,67,31,45,76,42,70,24,56,84,52,68,67,41,23,50,50,52,24,65,76,70,62,37,37,39,29,28,34,49,79,11,35,34,29,43,52,89,80,37,70,43,31,26,9,58,54,50,44,48,45,51,46,14,49,31,47,68,70,68,44,55,49,59,62,54,41,57,64,36,55,82,46,31,71,31,75,46,79,41,70,58,24,46,34,80,43,67,84,64,37,62,71,44,49,50,49,51,51,53,49,40,61,73,40,43,93,56,28,47,75,45,82,42,54,47,93,87,48,47,24,31,34,38,32,15,31,13,84,36,58,67,55,7,42,53,53,34,52,52,48,48,51,43,43,51,72,73,28,47,49,82,127,130,79,80,67,63,56,89,80,26,37,67,36,41,32,45,63,69,48,24,43,66,52,37,14,45,46,26,26,19,37,35,43,65,49,16,61,74,64,35,58,88,96,49,69,21,34,31,33,38,27,20,25,48,37,36,58,36,47,16,40,49,22,10,30,46,7,17,23,12,41,39,19,21,31,34,33,40,43,47,64,32,22,49,36,47,45,25,49,48,10,35,73,70,64,23,37,16,26,38,36,32,44,39,43,70,45,56,35,41,38,29,21,47,25,61,25,35,56,58,15,27,72,63,56,69,69,56,53,51,50,28,49,51,42,36,72,64,67,75,64,64,56,39,47,55,87,50,33,14,45,72,43,76,38,87,56,44,65,58,55,44,36,51,53,49,51,67,66,45,93,38,61,24,63,89,40,35,36,31,37,23,19,4,14,15,14,27,36,62,54,44,61,52,31,45,43,71,34,41,26,47,74,43,80,41,46,52,74,58,76,25,60,47,26,34,65,74,26,12,50,89,25,53,63,60,49,29,51,50,14,46,75,69,64,20,52,26,25,37,19,17,26,15,20,21,32,21,25,28,35,24,20,40,84,36,48,80,39,46,14,45,39,50,50,48,47,50,51,51,54,29,44,78,69,72,64,34,38,88,36,34,38,31,28,25,72,76,46,52,64,19,46,52,55,36,30,51,75,69,66,32,45,76,44,69,26,56,84,51,69,67,42,25,47,49,53,24,65,76,69,62,36,36,40,30,29,35,49,78,11,35,35,28,44,53,89,80,36,71,44,30,26,10,59,53,50,44,48,44,52,46,14,50,28,49,68,69,68,46,55,47,58,63,55,41,58,64,36,56,83,47,32,69,33,77,46,79,40,69,58,24,45,33,80,45,65,84,64,37,62,69,43,48,50,50,50,51,52,50,39,61,73,40,43,94,54,28,46,76,47,82,43,54,48,93,87,50,48,23,32,35,38,32,17,31,13,85,36,58,66,55,7,43,54,51,34,51,53,49,48,50,42,43,50,71,74,29,50,50,84,127

Radius of gyration: 35.38 Å; Cα contacts (8 Å, |Δi|>4): 2337; chains: 2; bounding box: 52×109×86 Å